Protein 6OIT (pdb70)

Solvent-accessible surface area: 72926 Å² total; per-residue (Å²): 121,108,91,44,25,30,73,32,27,0,66,17,8,2,52,8,3,103,68,11,95,43,27,136,101,56,32,7,15,2,9,9,72,34,1,27,8,0,4,29,6,2,13,81,38,20,44,23,4,3,0,6,19,0,17,30,11,2,38,99,20,19,43,6,15,39,28,34,113,17,88,108,97,49,3,6,71,34,4,55,0,25,28,0,8,21,0,0,6,4,1,0,23,4,6,4,76,13,9,1,43,71,50,0,2,109,63,8,111,90,59,112,82,22,7,18,47,6,9,41,53,36,133,143,94,116,48,20,22,59,93,27,0,57,9,4,9,58,4,2,97,72,4,88,55,27,107,103,50,30,6,20,1,9,6,58,4,0,22,20,0,5,49,9,4,21,87,39,19,44,26,2,4,0,8,20,0,18,34,5,1,43,86,18,12,41,6,20,48,37,38,130,45,47,99,84,44,0,12,84,46,10,71,1,47,48,0,5,20,0,2,12,5,2,0,28,2,6,3,53,8,10,3,40,70,45,0,6,105,61,6,133,98,44,119,46,20,13,16,40,6,4,40,50,52,43,81,231,90,44,124,102,35,78,62,50,19,114,60,37,22,111,71,27,144,80,11,70,92,26,5,146,70,0,86,59,35,52,94,130,42,57,114,42,16,83,85,31,94,90,99,24,72,164,92,124,132,42,46,39,22,2,86,162,50,122,85,15,1,0,5,18,8,4,66,42,88,88,160,185,111,10,62,164,16,15,23,5,4,0,0,66,7,0,45,2,103,72,83,77,10,0,35,25,3,0,28,39,24,25,59,100,17,0,8,0,6,0,0,89,75,77,132,16,2,73,31,2,12,39,65,71,164,169,29,84,56,65,104,134,1,23,6,26,57,29,1,50,91,104,46,63,122,29,42,75,25,6,3,0,1,0,3,63,23,7,63,22,16,20,9,120,58,78,95,158,46,154,30,47,62,3,66,20,95,133,13,142,44,136,117,55,105,50,5,109,8,29,90,18,10,0,0,21,53,1,56,10,36,54,13,55,14,29,5,18,11,36,39,4,47,0,1,7,4,1,1,2,35,22,25,3,53,51,2,5,0,0,143,46,58,68,36,1,44,84,3,32,111,22,8,40,79,3,1,3,0,52,80,19,0,8,2,56,84,14,0,21,3,8,16,4,67,72,78,108,20,98,0,65,4,6,101,46,107,90,127,160,101,121,87,87,69,21,99,22,65,55,113,12,42,51,33,106,12,48,56,70,1,0,80,20,17,18,101,13,3,58,53,20,60,106,107,2,70,152,62,49,24,118,33,106,120,72,27,83,166,45,127,86,144,144,127,52,78,48,44,0,99,169,46,127,60,14,2,4,5,6,18,12,51,26,115,106,173,58,77,196,12,23,27,3,3,3,0,65,19,0,55,6,110,88,90,73,4,3,28,6,0,0,4,24,25,24,57,105,38,0,16,4,6,0,2,125,65,75,103,3,11,75,47,4,15,62,69,75,168,160,31,93,58,72,106,133,4,22,8,21,50,76,2,50,85,117,24,48,106,8,30,50,21,8,6,1,8,0,4,76,45,10,99,44,22,129,29,109,45,83,90,151,34,104,41,16,92,3,66,9,54,117,0,75,40,35,94,39,115,48,4,106,12,30,94,11,9,0,0,32,53,1,82,6,58,40,49,53,1,5,32,19,15,78,120,0,47,0,2,4,6,1,0,0,27,18,36,3,27,14,1,2,0,0,112,59,50,70,22,12,55,84,1,27,25,1,9,7,52,0,0,0,0,38,64,1,8,11,2,64,83,29,1,26,11,26,18,6,65,139,42,130,39,56,1,67,14,12,125,28,185,99,122,88,58,46,115,54,47,130,75,47,80,62,61,29,101,57,39,24,68,87,31,124,71,14,60,86,20,15,146,52,0,78,56,36,48,89,121,50,63,122,47,7,76,95,32,83,96,107,40,93,157,114,175,85,38,43,58,27,0,73,154,40,119,84,12,0,0,3,1,16,2,49,52,99,88,167,155,181,15,66,180,18,16,40,14,1,0,0,65,6,0,45,2,93,76,100,94,7,0,45,13,0,0,23,29,27,23,61,96,20,0,7,0,0,0,0,88,50,64,117,14,6,72,44,0,11,42,86,69,167,169,39,86,40,33,108,126,7,12,0,15,42,17,3,81,92,82,64,15,63,6,51,73,12,3,2,0,3,0,4,47,33,9,84,15,10,17,6,132,42,67,89,157,38,140,27,78,86,2,89,8,94,125,12,146,47,136,98,76,120,60,7,113,2,36,63,23,10,0,0,32,53,1,81,5,31,48,14,58,13,38,7,19,6,25,48,5,45,7,1,11,17,2,1,1,24,23,23,5,37,46,0,3,0,0,114,59,44,76,34,2,52,73,1,46,122,22,28,33,82,1,0,0,0,53,74,12,1,13,4,79,85,31,0,18,5,6,6,2,52,86,55,126,11,90,0,30,0,17,109,32,132,92,63,184,107,113,82,91,75,13,88,17,64,44,109,18,61,32,26,90,9,57,56,84,12,5,80,41,7,14,98,12,6,69,23,19,72,94,87,21,71,145,67,51,30,115,29,103,128,96,64,113,172,118,138,72,108,22,84,118,6,11,136,25,4,102,130,2,40,64,63,0,77,56,23,0,80,94,6,65,90,17,45,61,52,18,98,131,34,90,55,51,21,34,128,37,20,68,31,10,7,64,35,43,17,7,73,27,38,126,17,75,57,84,134,26,44,44,35,0,54,148,32,124,80,4,0,0,0,0,36,7,50,51,146,84,166,158,143,22,85,151,16,30,21,16,6,2,0,86,18,2,80,4,15,12,111,61,1,4,28,15,0,0,14,24,24,25,64,82,28,0,11,5,0,0,0,106,68,69,122,13,6,82,43,0,10,43,85,74,153,156,33,88,63,47,95,118,16,13,0,9,53,40,2,70,99,60,60,47,82,3,38,52,10,2,14,0,4,0,1,63,60,4,112,42,20,122,28,168,45,65,93,147,39,162,43,78,8,3,88,4,72,25,0,63,29,34,120,19,69,14,1,88,1,9,10,0,4,0,1,6,6,0,36,10,81,102,74,58,31,84,100,14,7,55,84,19,46,1,0,4,1,1,0,0,29,23,32,0,42,28,0,5,0,0,63,42,38,72,34,3,60,80,0,26,22,0,14,26,42,0,0,0,0,9,56,8,0,6,5,62,88,51,0,20,6,7,18,3,52,70,56,134,16,80,0,76,12,26,110,28,171,177,123,126,54,73,112,7,88,142,84,29,134,67,6,116,150,75,48,105,112,14,78,92,42,33,127,155,29,67,78,90,57,100,113,5,67,136,69,15,35,110,38,51,80,75,4,52,167,18,27,67,127,69,154,68,14,48,88,102,28,48,61,65,53,46,35,159,22,6,90,11,31,162,71,16,79,92,1,47,88,81,36,49,69,8,4,23,88,8,15,37,101,100,105,77,13,7,128,93,31,108,38

Radius of gyration: 39.29 Å; Cα contacts (8 Å, |Δi|>4): 2390; chains: 7; bounding box: 83×92×131 Å

InterPro domains:
  IPR015270 Protein RDM1, plant [PF09187] (44-162)
  IPR015270 Protein RDM1, plant [PTHR36366] (3-162)
  IPR036319 RDM1 superfamily [G3DSA:1.20.120.690] (42-163)
  IPR036319 RDM1 superfamily [SSF109920] (42-162)

Organism: Arabidopsis thaliana (NCBI:txid3702)

Secondary structure (DSSP, 8-state):
-HHHHHHHHHHHHHHHHHTSPPPS----B---SSHHHHHHHHHHHS--PPPHHHHHHHHHHHHHHTTSGGGGS-HHHHS-HHHHHHHHHHHHHHHHHS--HHHHHHHHHS-S-GGGSS-----/-HHHHHHHHHHHHHHHHTTSPPPS----B---SSHHHHHHHHHHHS-----HHHHHHHHHHHHTT-SSSTTSS-HHHHS-HHHHHHHHHHHHHHHHHS--SHHHHHHHHT-S--TTSS-------/-HHHHHHHHHHHHHHHHHHHHHHHHHHHHHHHHHHHHHHHHHHHHHH--HHHHHHT-SSSHHHHHHHHHH---HHHH----HHHHEE-S-HHHHHHHHHHHHHHHHS-EEESSHHHHHHH----TTS---TTSHHHHHHHTTS----S-EEEEETTTS----SPBPTT-TT--B-PPPP--TTS---TTEEEETTTSSEE-GGGSSS-STT---STTTHHHHHS-S-EEESSHHHHHHTGGG--S-EEESSS-EE-STTEEEEE-----S---B-PPP--THHHHHHHHHHHHHHHHHHHHHHHHHHHHHHHHHHHHHHHHHHHHHHHHHHTT-/-HHHHHHH-TTSHHHHHHHHHH--TTTEEEEHHHHEE-S-HHHHHHHHHHH-HHHHT-EEESSHHHHHHH----SSS---TTSHHHHHHHTTS----SEEEEEETTSS----S-B-SS-SS--B-PPPPB-TTSS--TT--EEGGGGPEEPTTTTSS-SSS---STTTTTTTTSTTEEEESSHHHHHHT-TT-SSEEEESSS-EE-SSS-EEESSPP--S---B---/-HHHHHHHHHHHHHHHHHHHHHHHHHHHHHHHHHHHHHHHHHHHHHHHHHHH---HHHHHTT-TTSHHHHHHHHHT---STTTEEEETTTSEE-S-HHHHHHHHHHH-TTTSS-EEESSHHHHHHH--B-SSSSBPTTSHHHHHHHHHT----S-EEEEBTTTSPPP-SPB-TT-SS--B-PPPP--SSSSPPTTEEEESSTTSEE-TTSSSS-STT---STTTHHHHSS-S-EEESSHHHHHTTGGG--S-EEETTS-EE-SSSB--EESPPP-S---B-----HHHHHHHHHHHHHHHHHHHHHHHHHHHHHHHHHHHHHHHHHHHHHHHHHH-/-HHHHHHHHHHHHHHHHHHHHHHHHHHHHHHHHHHHHHHHHHHHHHHHHTTTTSS------HHHHHHHS-SSHHHHHHHHHT---HHHH----HHHH-B-SSHHHHHHHHHHH-TTSSS-EEESSHHHHHHH--B-SSS-B-SSSSHHHHHHHHS----SEE-EEETTTS----SPBPTT-TT--B-PPPPB-TTSPPPTTEEEESGGG----TTSSS-SSTTS--HHHHTGGGTSSS-EEESSHHHHHHT-TT-SS-EEESSS-EE-SSSEEEESSPP--S---B----HHHHHHHHHHHHHHHHHHHHHHHHHHHHHHHHHHHHHHHHHHHHHHHHHHT-/-TTHHHHHHHHHTTTTTTHHHHHHHHHHHHHHHHHHHHH-STTHHHHT-

Foldseek 3Di:
DVLVVLLVVLVVLLVLLLVDDDDDDDDDFDFDAAQVRLQVVVCVVPLDAADLVLLVVSVVVVVVVPDDPCNPPGVCVVDPRVRSVVVSSVVRNCRNHDDDRVVVSVVCVVDPPSCVRPDPRRD/DVLVVLLVVLVVQLVVLLPDDDDDDDDDFDFDQALQVLVVVVCVVQVDAADLVLQVVRVVVRVVLPDDPCSPPGVCVVAPRVRSVVVSRVVRNCVNNDDDRVVVSVVPVVDPPSCVSPDDRDNDD/DLVVLVVVLVVLVVVLVVLVVVLVVLVVVLVVLVVVLVVLVVVLVVVPVQLVLLCVDLQALLVLVSVVVVPPCLVVFWPHAQLVFWAFADQLLQQQVDLVLDLQNNRAIEGQAVVSVPQQADADPVRDGDCPRPSQVSRVVPHDGHDDDHYYDYQVPFDFDDAQFDPPDLQRHGPDDAWADVVGDHQDFFDDFPLRRIRGQLLQCWQPHLVIHGCSRGPSCVSPNRATEGAADVSQVVCLVRTQQWYTYSNDWIRRGSPDTDDDDGDRPSNTHHHDDDDDCCVVSSVSSSVSSVSVSVSVVSVVVSVVSVVVSVVSVPVSVVSVVVSVVVVVPD/DQLVLQVVPQLALQVLLVVVVVVLVVFWPHFQQAFWAFAPQLVQQQVDLQQDPQRRRATEGADVVSVCQQFPADPVGDGDQPGDSQVSSVVPGHGNPDDHDYHYQQPFDFDDADFDPPDDQGHRPDDQWADVVGHGQDFWDFAPLRRTRGDVVQCWDSHPVIHGCSGGPSCVRRPQETEGADVVSCVVCLVRGPQWYTYSVAWTGRGSPDTDDDDRDDRSRTHHHDD/DVVVVVVLVVLVVVLVVLVVVLVVLVVVLVVLVVVLVVLVVVLVVLVVVLVVACDQLVLQLVVLQALQVLVSVVVVPDPLVVFWPHQQLAQWAFADDLVFQLVLLQQDQQNNRATEGAAVVSVCQQWDDDPPGDTDCPGHRNVSCVVVVRHNVDDHYYHHQQPFDWDPAQFDPPDDQRHGDADAFADVDRDHQPFFDDDVLRRIRGALLFCWQSHLVIHGCSGTPSCVSPPQETEGADVVSVVVCLVGTDQWYYYSVNWTDRHSVDTDDDDRDGDSGTHHHDDDDVRVVVSSVSSNVSSVSVSVSVVSVVVSVVSVVVSVVSVVVSVVSVVVSVVD/DVLVVVLVVVLVVLVVVLVVLVVVLVVLVVVLVVLVVVLQVLVVVLLVLLQALALDDDFCPQLVLQCVPQAALLVVVSVVVVVVVLVVFWPHFQLPFWAFRDFLLQQLLDLFQDPQNRRATEGADVVSVCQQWDADPVGHTDCCGRRNVVCVVVPGHNDDDHHYYYLQPFDFQDDDWDPPDPQTHRDDDAFADVVRHGQPFWNFFNLSRIRGDVVQCWDSHVVIHGCSRGPSCVRRVRETEGADPCSCVVCLVRDQAWYTYSHQWTDGHNPGGDDDDRDGRSRTHHHDDPVSNVVSVVVSVVSVVVSVVSVVVSVVSVVVSVVSVVVSVVSVVVSVCSNVVD/DVVVVVVVVVVQPPHGPCVVVVVVVVVVVVVVVVVVCVVPPCCCVVVVD

CATH classification: 1.20.120.690

Sequence (1536 aa):
ADEGSLLRRAEMYQDYMKQVPIPTNRGSLIPFTSWVGLSISMKQLYGQPLHYLTNVLLQRWDQSRFGTDSEEQRLDSIIHPTKAEATIWLVEEIHRLTPSHLHMALLWRSDPMYHSFIDPIFPADEGSLLRRAEMYQDYMKQVPIPTNRGSLIPFTSWVGLSISMKQLYGQPLHYLTNVLLQRWDQSRFGTDSEEQRLDSIIHPTKAEATIWLVEEIHRLTPSHLHMALLWRSDPMYHSFIDPIFPEKNSKRLESDLEAMGNKIKQHEDNLKFLKSQKNKMDEAIVDLQVHMSKLNDINAQILRHENSAAGVLSLVETLLMLTKGVVGVVAKLGKVNDENLSQILSNYLGTRSMLAVVCRNYESVTALEAYDNHGNIDINAGLHCLGSSIGREIGDSFDAICLENLRPYVGQHIADDLQRRLDLLKPKLPNGECPPGFLGFAVNMIQIDPAYLLCVTSYGYGLRETLFYNLFSRLQVYKTRADMISALPCISDGAVSLDGGIIRKTGIFNLGNRDEVNVRFAKPTASRTMDNYSEAEKKMKELKWKKEKTLEDIKREQVLREHAVFNFGKKKEEFVRCLAQSDINAQILRHENSAAGVLSLVETLLTKGVVGVVAKLGKVNDENLSQILSNYLGTRSMLAVVCRNYESVTALEAYDNHGNIDINAGLHCLGSSIGREIGDSFDAICLENLRPYVGQHIADDLQRRLDLLKPKLPNGECPPGFLGFAVNMIQIDPAYLLCVTSYGYGLRETLFYNLFSRLQVYKTRADMISALPCISDGAVSLDGGIIRKTGIFNLGNRDEVNVRFAKPTAEFAMFNSKRLESDLEAMGNKIKQHEDNLKFLKSQKNKMDEAIVDLQVHMSKLEDINAQILRHENSAAGVLSLVETLLMLTKGVVGVVAKLGKVNDENLSQILSNYLGTRSMLAVVCRNYESVTALEAYDNHGNIDINAGLHCLGSSIGREIGDSFDAICLENLRPYVGQHIADDLQRRLDLLKPKLPNGECPPGFLGFAVNMIQIDPAYLLCVTSYGYGLRETLFYNLFSRLQVYKTRADMISALPCISDGAVSLDGGIIRKTGIFNLGNRDEVNVRFAKPTASRTMDNYSEAEKKMKELKWKKEKTLEDIKREQVLREHAVFNFGKKKEEFVRCIAHAEFAMFNSKRLESDLEAMGNKIKQHEDNLKFLKSQKNKMDEAIVDLQVHMSKLNSSPDINAQILRHENSAAGVLSLVETLLMLTKGVVGVVAKLGKVNDENLSQILSNYLGTRSMLAVVCRNYESVTALEAYDNHGNIDINAGLHCLGSSIGREIGDSFDAICLENLRPYVGQHIADDLQRRLDLLKPKLPNGECPPGFLGFAVNMIQIDPAYLLCVTSYGYGLRETLFYNLFSRLQVYKTRADMISALPCISDGAVSLDGGIIRKTGIFNLGNRDEVNVRFAKPTMDNYSEAEKKMKELKWKKEKTLEDIKREQVLREHAVFNFGKKKEEFVRCLAQSFAVSNMLEALDSGKFGSVSKELEEIADMRMDLVKRSIWLYPSLAYTVFE

GO terms:
  GO:0000419 RNA polymerase V complex (C, IMP)
  GO:0030422 siRNA processing (P, IMP)
  GO:0080188 gene silencing by siRNA-directed DNA methylation (P, IMP)
  GO:0005515 protein binding (F, IPI)
  GO:0080188 gene silencing by siRNA-directed DNA methylation (P, IGI)
  GO:0005634 nucleus (C, IDA)

Structure (mmCIF, N/CA/C/O backbone):
data_6OIT
#
_entry.id   6OIT
#
_cell.length_a   1.0
_cell.length_b   1.0
_cell.length_c   1.0
_cell.angle_alpha   90.00
_cell.angle_beta   90.00
_cell.angle_gamma   90.00
#
_symmetry.space_group_name_H-M   'P 1'
#
loop_
_entity.id
_entity.type
_entity.pdbx_description
1 polymer 'Protein RDM1'
2 polymer 'Protein DEFECTIVE IN MERISTEM SILENCING 3'
3 polymer 'Protein CHROMATIN REMODELING 35'
#
loop_
_atom_site.group_PDB
_atom_site.id
_atom_site.type_symbol
_atom_site.label_atom_id
_atom_site.label_alt_id
_atom_site.label_comp_id
_atom_site.label_asym_id
_atom_site.label_entity_id
_atom_site.label_seq_id
_atom_site.pdbx_PDB_ins_code
_atom_site.Cartn_x
_atom_site.Cartn_y
_atom_site.Cartn_z
_atom_site.occupancy
_atom_site.B_iso_or_equiv
_atom_site.auth_seq_id
_atom_site.auth_comp_id
_atom_site.auth_asym_id
_atom_site.auth_atom_id
_atom_site.pdbx_PDB_model_num
ATOM 1 N N . ALA A 1 51 ? 136.129 93.252 121.635 1.00 46.71 39 ALA A N 1
ATOM 2 C CA . ALA A 1 51 ? 137.068 93.944 122.510 1.00 46.71 39 ALA A CA 1
ATOM 3 C C . ALA A 1 51 ? 136.333 94.679 123.622 1.00 46.71 39 ALA A C 1
ATOM 4 O O . ALA A 1 51 ? 135.104 94.706 123.649 1.00 46.71 39 ALA A O 1
ATOM 6 N N . ASP A 1 52 ? 137.100 95.266 124.545 1.00 44.40 40 ASP A N 1
ATOM 7 C CA . ASP A 1 52 ? 136.506 96.050 125.624 1.00 44.40 40 ASP A CA 1
ATOM 8 C C . ASP A 1 52 ? 135.928 97.361 125.100 1.00 44.40 40 ASP A C 1
ATOM 9 O O . ASP A 1 52 ? 134.905 97.841 125.613 1.00 44.40 40 ASP A O 1
ATOM 14 N N . GLU A 1 53 ? 136.561 97.936 124.070 1.00 41.14 41 GLU A N 1
ATOM 15 C CA . GLU A 1 53 ? 136.118 99.212 123.520 1.00 41.14 41 GLU A CA 1
ATOM 16 C C . GLU A 1 53 ? 134.758 99.101 122.846 1.00 41.14 41 GLU A C 1
ATOM 17 O O . GLU A 1 53 ? 133.961 100.040 122.922 1.00 41.14 41 GLU A O 1
ATOM 23 N N . GLY A 1 54 ? 134.467 97.963 122.210 1.00 30.15 42 GLY A N 1
ATOM 24 C CA . GLY A 1 54 ? 133.148 97.768 121.626 1.00 30.15 42 GLY A CA 1
ATOM 25 C C . GLY A 1 54 ? 132.053 97.672 122.671 1.00 30.15 42 GLY A C 1
ATOM 26 O O . GLY A 1 54 ? 130.964 98.231 122.497 1.00 30.15 42 GLY A O 1
ATOM 27 N N . SER A 1 55 ? 132.341 96.993 123.785 1.00 27.31 43 SER A N 1
ATOM 28 C CA . SER A 1 55 ? 131.381 96.891 124.880 1.00 27.31 43 SER A CA 1
ATOM 29 C C . SER A 1 55 ? 131.124 98.249 125.518 1.00 27.31 43 SER A C 1
ATOM 30 O O . SER A 1 55 ? 129.971 98.609 125.800 1.00 27.31 43 SER A O 1
ATOM 33 N N . LEU A 1 56 ? 132.182 99.034 125.718 1.00 22.19 44 LEU A N 1
ATOM 34 C CA . LEU A 1 56 ? 131.997 100.329 126.357 1.00 22.19 44 LEU A CA 1
ATOM 35 C C . LEU A 1 56 ? 131.364 101.334 125.397 1.00 22.19 44 LEU A C 1
ATOM 36 O O . LEU A 1 56 ? 130.620 102.220 125.833 1.00 22.19 44 LEU A O 1
ATOM 41 N N . LEU A 1 57 ? 131.585 101.173 124.090 1.00 19.61 45 LEU A N 1
ATOM 42 C CA . LEU A 1 57 ? 130.898 102.005 123.109 1.00 19.61 45 LEU A CA 1
ATOM 43 C C . LEU A 1 57 ? 129.410 101.670 123.041 1.00 19.61 45 LEU A C 1
ATOM 44 O O . LEU A 1 57 ? 128.569 102.570 122.892 1.00 19.61 45 LEU A O 1
ATOM 49 N N . ARG A 1 58 ? 129.066 100.384 123.172 1.00 17.61 46 ARG A N 1
ATOM 50 C CA . ARG A 1 58 ? 127.659 99.996 123.233 1.00 17.61 46 ARG A CA 1
ATOM 51 C C . ARG A 1 58 ? 126.988 100.541 124.487 1.00 17.61 46 ARG A C 1
ATOM 52 O O . ARG A 1 58 ? 125.843 101.009 124.426 1.00 17.61 46 ARG A O 1
ATOM 54 N N . ARG A 1 59 ? 127.698 100.515 125.623 1.00 16.89 47 ARG A N 1
ATOM 55 C CA . ARG A 1 59 ? 127.165 101.097 126.856 1.00 16.89 47 ARG A CA 1
ATOM 56 C C . ARG A 1 59 ? 126.966 102.606 126.730 1.00 16.89 47 ARG A C 1
ATOM 57 O O . ARG A 1 59 ? 125.976 103.154 127.238 1.00 16.89 47 ARG A O 1
ATOM 65 N N . ALA A 1 60 ? 127.886 103.287 126.036 1.00 16.22 48 ALA A N 1
ATOM 66 C CA . ALA A 1 60 ? 127.751 104.726 125.829 1.00 16.22 48 ALA A CA 1
ATOM 67 C C . ALA A 1 60 ? 126.556 105.054 124.947 1.00 16.22 48 ALA A C 1
ATOM 68 O O . ALA A 1 60 ? 125.840 106.030 125.206 1.00 16.22 48 ALA A O 1
ATOM 70 N N . GLU A 1 61 ? 126.311 104.239 123.915 1.00 21.75 49 GLU A N 1
ATOM 71 C CA . GLU A 1 61 ? 125.156 104.479 123.051 1.00 21.75 49 GLU A CA 1
ATOM 72 C C . GLU A 1 61 ? 123.843 104.216 123.784 1.00 21.75 49 GLU A C 1
ATOM 73 O O . GLU A 1 61 ? 122.870 104.957 123.591 1.00 21.75 49 GLU A O 1
ATOM 79 N N . MET A 1 62 ? 123.807 103.184 124.644 1.00 19.21 50 MET A N 1
ATOM 80 C CA . MET A 1 62 ? 122.634 102.934 125.488 1.00 19.21 50 MET A CA 1
ATOM 81 C C . MET A 1 62 ? 122.344 104.118 126.404 1.00 19.21 50 MET A C 1
ATOM 82 O O . MET A 1 62 ? 121.195 104.573 126.513 1.00 19.21 50 MET A O 1
ATOM 87 N N . TYR A 1 63 ? 123.385 104.626 127.077 1.00 12.87 51 TYR A N 1
ATOM 88 C CA . TYR A 1 63 ? 123.201 105.724 128.022 1.00 12.87 51 TYR A CA 1
ATOM 89 C C . TYR A 1 63 ? 122.792 107.010 127.320 1.00 12.87 51 TYR A C 1
ATOM 90 O O . TYR A 1 63 ? 121.968 107.767 127.843 1.00 12.87 51 TYR A O 1
ATOM 99 N N . GLN A 1 64 ? 123.333 107.269 126.127 1.00 12.46 52 GLN A N 1
ATOM 100 C CA . GLN A 1 64 ? 122.959 108.490 125.422 1.00 12.46 52 GLN A CA 1
ATOM 101 C C . GLN A 1 64 ? 121.535 108.409 124.879 1.00 12.46 52 GLN A C 1
ATOM 102 O O . GLN A 1 64 ? 120.797 109.406 124.918 1.00 12.46 52 GLN A O 1
ATOM 108 N N . ASP A 1 65 ? 121.119 107.231 124.391 1.00 17.59 53 ASP A N 1
ATOM 109 C CA . ASP A 1 65 ? 119.731 107.077 123.962 1.00 17.59 53 ASP A CA 1
ATOM 110 C C . ASP A 1 65 ? 118.756 107.180 125.125 1.00 17.59 53 ASP A C 1
ATOM 111 O O . ASP A 1 65 ? 117.622 107.626 124.931 1.00 17.59 53 ASP A O 1
ATOM 116 N N . TYR A 1 66 ? 119.163 106.780 126.332 1.00 14.57 54 TYR A N 1
ATOM 117 C CA . TYR A 1 66 ? 118.278 107.007 127.471 1.00 14.57 54 TYR A CA 1
ATOM 118 C C . TYR A 1 66 ? 118.250 108.475 127.874 1.00 14.57 54 TYR A C 1
ATOM 119 O O . TYR A 1 66 ? 117.197 108.991 128.262 1.00 14.57 54 TYR A O 1
ATOM 128 N N . MET A 1 67 ? 119.396 109.160 127.814 1.00 10.34 55 MET A N 1
ATOM 129 C CA . MET A 1 67 ? 119.449 110.548 128.270 1.00 10.34 55 MET A CA 1
ATOM 130 C C . MET A 1 67 ? 118.739 111.504 127.328 1.00 10.34 55 MET A C 1
ATOM 131 O O . MET A 1 67 ? 118.268 112.552 127.779 1.00 10.34 55 MET A O 1
ATOM 136 N N . LYS A 1 68 ? 118.672 111.190 126.029 1.00 10.39 56 LYS A N 1
ATOM 137 C CA . LYS A 1 68 ? 117.981 112.085 125.100 1.00 10.39 56 LYS A CA 1
ATOM 138 C C . LYS A 1 68 ? 116.488 112.210 125.389 1.00 10.39 56 LYS A C 1
ATOM 139 O O . LYS A 1 68 ? 115.901 113.270 125.145 1.00 10.39 56 LYS A O 1
ATOM 145 N N . GLN A 1 69 ? 115.854 111.156 125.907 1.00 14.81 57 GLN A N 1
ATOM 146 C CA . GLN A 1 69 ? 114.398 111.146 125.988 1.00 14.81 57 GLN A CA 1
ATOM 147 C C . GLN A 1 69 ? 113.850 111.833 127.230 1.00 14.81 57 GLN A C 1
ATOM 148 O O . GLN A 1 69 ? 112.640 112.069 127.290 1.00 14.81 57 GLN A O 1
ATOM 154 N N . VAL A 1 70 ? 114.684 112.148 128.214 1.00 10.68 58 VAL A N 1
ATOM 155 C CA . VAL A 1 70 ? 114.196 112.670 129.487 1.00 10.68 58 VAL A CA 1
ATOM 156 C C . VAL A 1 70 ? 113.845 114.143 129.310 1.00 10.68 58 VAL A C 1
ATOM 157 O O . VAL A 1 70 ? 114.731 114.956 129.015 1.00 10.68 58 VAL A O 1
ATOM 161 N N . PRO A 1 71 ? 112.584 114.533 129.470 1.00 10.01 59 PRO A N 1
ATOM 162 C CA . PRO A 1 71 ? 112.191 115.904 129.145 1.00 10.01 59 PRO A CA 1
ATOM 163 C C . PRO A 1 71 ? 112.581 116.902 130.221 1.00 10.01 59 PRO A C 1
ATOM 164 O O . PRO A 1 71 ? 112.604 116.598 131.413 1.00 10.01 59 PRO A O 1
ATOM 168 N N . ILE A 1 72 ? 112.889 118.110 129.772 1.00 11.03 60 ILE A N 1
ATOM 169 C CA . ILE A 1 72 ? 113.107 119.240 130.680 1.00 11.03 60 ILE A CA 1
ATOM 170 C C . ILE A 1 72 ? 111.764 119.658 131.267 1.00 11.03 60 ILE A C 1
ATOM 171 O O . ILE A 1 72 ? 110.770 119.710 130.525 1.00 11.03 60 ILE A O 1
ATOM 176 N N . PRO A 1 73 ? 111.665 119.904 132.578 1.00 16.04 61 PRO A N 1
ATOM 177 C CA . PRO A 1 73 ? 110.375 120.281 133.169 1.00 16.04 61 PRO A CA 1
ATOM 178 C C . PRO A 1 73 ? 109.863 121.618 132.650 1.00 16.04 61 PRO A C 1
ATOM 179 O O . PRO A 1 73 ? 110.631 122.478 132.218 1.00 16.04 61 PRO A O 1
ATOM 183 N N . THR A 1 74 ? 108.540 121.776 132.684 1.00 25.20 62 THR A N 1
ATOM 184 C CA . THR A 1 74 ? 107.906 122.906 132.014 1.00 25.20 62 THR A CA 1
ATOM 185 C C . THR A 1 74 ? 107.987 124.175 132.852 1.00 25.20 62 THR A C 1
ATOM 186 O O . THR A 1 74 ? 108.576 125.173 132.427 1.00 25.20 62 THR A O 1
ATOM 190 N N . ASN A 1 75 ? 107.392 124.161 134.039 1.00 29.07 63 ASN A N 1
ATOM 191 C CA . ASN A 1 75 ? 107.446 125.296 134.950 1.00 29.07 63 ASN A CA 1
ATOM 192 C C . ASN A 1 75 ? 108.574 125.048 135.941 1.00 29.07 63 ASN A C 1
ATOM 193 O O . ASN A 1 75 ? 108.562 124.045 136.661 1.00 29.07 63 ASN A O 1
ATOM 198 N N . ARG A 1 76 ? 109.542 125.961 135.977 1.00 21.91 64 ARG A N 1
ATOM 199 C CA . ARG A 1 76 ? 110.743 125.789 136.780 1.00 21.91 64 ARG A CA 1
ATOM 200 C C . ARG A 1 76 ? 110.952 126.962 137.730 1.00 21.91 64 ARG A C 1
ATOM 201 O O . ARG A 1 76 ? 112.083 127.392 137.958 1.00 21.91 64 ARG A O 1
ATOM 209 N N . GLY A 1 77 ? 109.871 127.486 138.294 1.00 27.61 65 GLY A N 1
ATOM 210 C CA . GLY A 1 77 ? 109.984 128.590 139.224 1.00 27.61 65 GLY A CA 1
ATOM 211 C C . GLY A 1 77 ? 110.322 128.130 140.624 1.00 27.61 65 GLY A C 1
ATOM 212 O O . GLY A 1 77 ? 109.458 127.615 141.338 1.00 27.61 65 GLY A O 1
ATOM 213 N N . SER A 1 78 ? 111.572 128.319 141.034 1.00 21.08 66 SER A N 1
ATOM 214 C CA . SER A 1 78 ? 112.021 127.848 142.333 1.00 21.08 66 SER A CA 1
ATOM 215 C C . SER A 1 78 ? 113.250 128.639 142.747 1.00 21.08 66 SER A C 1
ATOM 216 O O . SER A 1 78 ? 113.947 129.222 141.914 1.00 21.08 66 SER A O 1
ATOM 219 N N . LEU A 1 79 ? 113.502 128.643 144.054 1.00 17.59 67 LEU A N 1
ATOM 220 C CA . LEU A 1 79 ? 114.626 129.363 144.644 1.00 17.59 67 LEU A CA 1
ATOM 221 C C . LEU A 1 79 ? 115.124 128.526 145.810 1.00 17.59 67 LEU A C 1
ATOM 222 O O . LEU A 1 79 ? 114.481 128.492 146.861 1.00 17.59 67 LEU A O 1
ATOM 227 N N . ILE A 1 80 ? 116.256 127.856 145.630 1.00 10.23 68 ILE A N 1
ATOM 228 C CA . ILE A 1 80 ? 116.834 126.987 146.645 1.00 10.23 68 ILE A CA 1
ATOM 229 C C . ILE A 1 80 ? 118.128 127.618 147.150 1.00 10.23 68 ILE A C 1
ATOM 230 O O . ILE A 1 80 ? 118.983 127.982 146.343 1.00 10.23 68 ILE A O 1
ATOM 235 N N . PRO A 1 81 ? 118.282 127.826 148.457 1.00 10.63 69 PRO A N 1
ATOM 236 C CA . PRO A 1 81 ? 119.559 128.327 148.976 1.00 10.63 69 PRO A CA 1
ATOM 237 C C . PRO A 1 81 ? 120.617 127.235 148.936 1.00 10.63 69 PRO A C 1
ATOM 238 O O . PRO A 1 81 ? 120.358 126.088 149.302 1.00 10.63 69 PRO A O 1
ATOM 242 N N . PHE A 1 82 ? 121.818 127.598 148.494 1.00 7.93 70 PHE A N 1
ATOM 243 C CA . PHE A 1 82 ? 122.866 126.613 148.283 1.00 7.93 70 PHE A CA 1
ATOM 244 C C . PHE A 1 82 ? 124.209 127.196 148.692 1.00 7.93 70 PHE A C 1
ATOM 245 O O . PHE A 1 82 ? 124.336 128.391 148.968 1.00 7.93 70 PHE A O 1
ATOM 253 N N . THR A 1 83 ? 125.211 126.324 148.741 1.00 8.15 71 THR A N 1
ATOM 254 C CA . THR A 1 83 ? 126.549 126.674 149.189 1.00 8.15 71 THR A CA 1
ATOM 255 C C . THR A 1 83 ? 127.627 126.257 148.201 1.00 8.15 71 THR A C 1
ATOM 256 O O . THR A 1 83 ? 128.626 126.962 148.060 1.00 8.15 71 THR A O 1
ATOM 260 N N . SER A 1 84 ? 127.429 125.160 147.480 1.00 6.90 72 SER A N 1
ATOM 261 C CA . SER A 1 84 ? 128.343 124.705 146.443 1.00 6.90 72 SER A CA 1
ATOM 262 C C . SER A 1 84 ? 127.527 124.296 145.225 1.00 6.90 72 SER A C 1
ATOM 263 O O . SER A 1 84 ? 126.297 124.310 145.246 1.00 6.90 72 SER A O 1
ATOM 266 N N . TRP A 1 85 ? 128.215 123.930 144.148 1.00 6.94 73 TRP A N 1
ATOM 267 C CA . TRP A 1 85 ? 127.501 123.553 142.936 1.00 6.94 73 TRP A CA 1
ATOM 268 C C . TRP A 1 85 ? 126.933 122.140 143.035 1.00 6.94 73 TRP A C 1
ATOM 269 O O . TRP A 1 85 ? 125.808 121.884 142.583 1.00 6.94 73 TRP A O 1
ATOM 280 N N . VAL A 1 86 ? 127.697 121.218 143.628 1.00 6.37 74 VAL A N 1
ATOM 281 C CA . VAL A 1 86 ? 127.261 119.832 143.781 1.00 6.37 74 VAL A CA 1
ATOM 282 C C . VAL A 1 86 ? 126.058 119.747 144.713 1.00 6.37 74 VAL A C 1
ATOM 283 O O . VAL A 1 86 ? 125.132 118.959 144.483 1.00 6.37 74 VAL A O 1
ATOM 287 N N . GLY A 1 87 ? 126.028 120.585 145.751 1.00 7.94 75 GLY A N 1
ATOM 288 C CA . GLY A 1 87 ? 124.870 120.630 146.627 1.00 7.94 75 GLY A CA 1
ATOM 289 C C . GLY A 1 87 ? 123.621 121.127 145.932 1.00 7.94 75 GLY A C 1
ATOM 290 O O . GLY A 1 87 ? 122.519 120.635 146.203 1.00 7.94 75 GLY A O 1
ATOM 291 N N . LEU A 1 88 ? 123.779 122.057 144.986 1.00 6.35 76 LEU A N 1
ATOM 292 C CA . LEU A 1 88 ? 122.636 122.504 144.202 1.00 6.35 76 LEU A CA 1
ATOM 293 C C . LEU A 1 88 ? 122.162 121.400 143.276 1.00 6.35 76 LEU A C 1
ATOM 294 O O . LEU A 1 88 ? 120.957 121.232 143.091 1.00 6.35 76 LEU A O 1
ATOM 299 N N . SER A 1 89 ? 123.087 120.639 142.680 1.00 5.17 77 SER A N 1
ATOM 300 C CA . SER A 1 89 ? 122.652 119.568 141.786 1.00 5.17 77 SER A CA 1
ATOM 301 C C . SER A 1 89 ? 121.978 118.435 142.550 1.00 5.17 77 SER A C 1
ATOM 302 O O . SER A 1 89 ? 121.034 117.828 142.038 1.00 5.17 77 SER A O 1
ATOM 305 N N . ILE A 1 90 ? 122.386 118.188 143.796 1.00 5.32 78 ILE A N 1
ATOM 306 C CA . ILE A 1 90 ? 121.722 117.165 144.604 1.00 5.32 78 ILE A CA 1
ATOM 307 C C . ILE A 1 90 ? 120.333 117.627 145.043 1.00 5.32 78 ILE A C 1
ATOM 308 O O . ILE A 1 90 ? 119.356 116.872 144.934 1.00 5.32 78 ILE A O 1
ATOM 313 N N . SER A 1 91 ? 120.207 118.879 145.506 1.00 7.51 79 SER A N 1
ATOM 314 C CA . SER A 1 91 ? 118.888 119.416 145.851 1.00 7.51 79 SER A CA 1
ATOM 315 C C . SER A 1 91 ? 117.984 119.554 144.632 1.00 7.51 79 SER A C 1
ATOM 316 O O . SER A 1 91 ? 116.761 119.417 144.742 1.00 7.51 79 SER A O 1
ATOM 319 N N . MET A 1 92 ? 118.574 119.769 143.464 1.00 6.41 80 MET A N 1
ATOM 320 C CA . MET A 1 92 ? 117.851 119.933 142.217 1.00 6.41 80 MET A CA 1
ATOM 321 C C . MET A 1 92 ? 117.402 118.599 141.640 1.00 6.41 80 MET A C 1
ATOM 322 O O . MET A 1 92 ? 116.384 118.539 140.947 1.00 6.41 80 MET A O 1
ATOM 327 N N . LYS A 1 93 ? 118.131 117.520 141.925 1.00 10.07 81 LYS A N 1
ATOM 328 C CA . LYS A 1 93 ? 117.643 116.189 141.586 1.00 10.07 81 LYS A CA 1
ATOM 329 C C . LYS A 1 93 ? 116.624 115.683 142.595 1.00 10.07 81 LYS A C 1
ATOM 330 O O . LYS A 1 93 ? 115.772 114.862 142.247 1.00 10.07 81 LYS A O 1
ATOM 336 N N . GLN A 1 94 ? 116.695 116.141 143.845 1.00 9.44 82 GLN A N 1
ATOM 337 C CA . GLN A 1 94 ? 115.708 115.706 144.828 1.00 9.44 82 GLN A CA 1
ATOM 338 C C . GLN A 1 94 ? 114.368 116.416 144.644 1.00 9.44 82 GLN A C 1
ATOM 339 O O . GLN A 1 94 ? 113.315 115.806 144.857 1.00 9.44 82 GLN A O 1
ATOM 345 N N . LEU A 1 95 ? 114.375 117.701 144.267 1.00 10.15 83 LEU A N 1
ATOM 346 C CA . LEU A 1 95 ? 113.117 118.376 143.937 1.00 10.15 83 LEU A CA 1
ATOM 347 C C . LEU A 1 95 ? 112.511 117.837 142.647 1.00 10.15 83 LEU A C 1
ATOM 348 O O . LEU A 1 95 ? 111.411 117.278 142.645 1.00 10.15 83 LEU A O 1
ATOM 353 N N . TYR A 1 96 ? 113.216 118.009 141.539 1.00 13.43 84 TYR A N 1
ATOM 354 C CA . TYR A 1 96 ? 112.749 117.582 140.228 1.00 13.43 84 TYR A CA 1
ATOM 355 C C . TYR A 1 96 ? 113.267 116.169 140.004 1.00 13.43 84 TYR A C 1
ATOM 356 O O . TYR A 1 96 ? 114.476 115.969 139.855 1.00 13.43 84 TYR A O 1
ATOM 365 N N . GLY A 1 97 ? 112.371 115.189 139.963 1.00 12.61 85 GLY A N 1
ATOM 366 C CA . GLY A 1 97 ? 112.810 113.805 139.924 1.00 12.61 85 GLY A CA 1
ATOM 367 C C . GLY A 1 97 ? 113.389 113.349 138.600 1.00 12.61 85 GLY A C 1
ATOM 368 O O . GLY A 1 97 ? 112.827 112.472 137.942 1.00 12.61 85 GLY A O 1
ATOM 369 N N . GLN A 1 98 ? 114.516 113.930 138.200 1.00 12.01 86 GLN A N 1
ATOM 370 C CA . GLN A 1 98 ? 115.196 113.604 136.959 1.00 12.01 86 GLN A CA 1
ATOM 371 C C . GLN A 1 98 ? 116.694 113.557 137.203 1.00 12.01 86 GLN A C 1
ATOM 372 O O . GLN A 1 98 ? 117.215 114.330 138.014 1.00 12.01 86 GLN A O 1
ATOM 378 N N . PRO A 1 99 ? 117.413 112.672 136.514 1.00 8.63 87 PRO A N 1
ATOM 379 C CA . PRO A 1 99 ? 118.866 112.623 136.677 1.00 8.63 87 PRO A CA 1
ATOM 380 C C . PRO A 1 99 ? 119.570 113.583 135.733 1.00 8.63 87 PRO A C 1
ATOM 381 O O . PRO A 1 99 ? 119.145 113.816 134.600 1.00 8.63 87 PRO A O 1
ATOM 385 N N . LEU A 1 100 ? 120.660 114.162 136.217 1.00 5.52 88 LEU A N 1
ATOM 386 C CA . LEU A 1 100 ? 121.457 115.020 135.363 1.00 5.52 88 LEU A CA 1
ATOM 387 C C . LEU A 1 100 ? 122.433 114.174 134.551 1.00 5.52 88 LEU A C 1
ATOM 388 O O . LEU A 1 100 ? 122.665 112.998 134.839 1.00 5.52 88 LEU A O 1
ATOM 393 N N . HIS A 1 101 ? 123.010 114.784 133.521 1.00 8.14 89 HIS A N 1
ATOM 394 C CA . HIS A 1 101 ? 123.859 114.054 132.595 1.00 8.14 89 HIS A CA 1
ATOM 395 C C . HIS A 1 101 ? 125.199 113.735 133.263 1.00 8.14 89 HIS A C 1
ATOM 396 O O . HIS A 1 101 ? 125.522 114.241 134.339 1.00 8.14 89 HIS A O 1
ATOM 403 N N . TYR A 1 102 ? 125.976 112.861 132.625 1.00 7.75 90 TYR A N 1
ATOM 404 C CA . TYR A 1 102 ? 127.319 112.557 133.111 1.00 7.75 90 TYR A CA 1
ATOM 405 C C . TYR A 1 102 ? 128.236 113.765 132.980 1.00 7.75 90 TYR A C 1
ATOM 406 O O . TYR A 1 102 ? 128.935 114.136 133.934 1.00 7.75 90 TYR A O 1
ATOM 415 N N . LEU A 1 103 ? 128.226 114.397 131.803 1.00 7.22 91 LEU A N 1
ATOM 416 C CA . LEU A 1 103 ? 129.057 115.564 131.542 1.00 7.22 91 LEU A CA 1
ATOM 417 C C . LEU A 1 103 ? 128.688 116.726 132.452 1.00 7.22 91 LEU A C 1
ATOM 418 O O . LEU A 1 103 ? 129.562 117.502 132.856 1.00 7.22 91 LEU A O 1
ATOM 423 N N . THR A 1 104 ? 127.413 116.824 132.827 1.00 6.45 92 THR A N 1
ATOM 424 C CA . THR A 1 104 ? 126.981 117.880 133.729 1.00 6.45 92 THR A CA 1
ATOM 425 C C . THR A 1 104 ? 127.498 117.644 135.140 1.00 6.45 92 THR A C 1
ATOM 426 O O . THR A 1 104 ? 127.917 118.589 135.807 1.00 6.45 92 THR A O 1
ATOM 430 N N . ASN A 1 105 ? 127.535 116.392 135.599 1.00 5.22 93 ASN A N 1
ATOM 431 C CA . ASN A 1 105 ? 128.096 116.134 136.923 1.00 5.22 93 ASN A CA 1
ATOM 432 C C . ASN A 1 105 ? 129.605 116.347 136.946 1.00 5.22 93 ASN A C 1
ATOM 433 O O . ASN A 1 105 ? 130.138 116.851 137.943 1.00 5.22 93 ASN A O 1
ATOM 438 N N . VAL A 1 106 ? 130.291 116.038 135.839 1.00 5.44 94 VAL A N 1
ATOM 439 C CA . VAL A 1 106 ? 131.732 116.288 135.755 1.00 5.44 94 VAL A CA 1
ATOM 440 C C . VAL A 1 106 ? 132.024 117.787 135.780 1.00 5.44 94 VAL A C 1
ATOM 441 O O . VAL A 1 106 ? 132.913 118.255 136.506 1.00 5.44 94 VAL A O 1
ATOM 445 N N . LEU A 1 107 ? 131.265 118.560 134.999 1.00 5.57 95 LEU A N 1
ATOM 446 C CA . LEU A 1 107 ? 131.445 120.008 134.942 1.00 5.57 95 LEU A CA 1
ATOM 447 C C . LEU A 1 107 ? 131.083 120.677 136.263 1.00 5.57 95 LEU A C 1
ATOM 448 O O . LEU A 1 107 ? 131.797 121.575 136.730 1.00 5.57 95 LEU A O 1
ATOM 453 N N . LEU A 1 108 ? 129.994 120.238 136.889 1.00 5.58 96 LEU A N 1
ATOM 454 C CA . LEU A 1 108 ? 129.571 120.768 138.175 1.00 5.58 96 LEU A CA 1
ATOM 455 C C . LEU A 1 108 ? 130.530 120.399 139.300 1.00 5.58 96 LEU A C 1
ATOM 456 O O . LEU A 1 108 ? 130.552 121.089 140.322 1.00 5.58 96 LEU A O 1
ATOM 461 N N . GLN A 1 109 ? 131.317 119.329 139.146 1.00 9.07 97 GLN A N 1
ATOM 462 C CA . GLN A 1 109 ? 132.383 119.078 140.115 1.00 9.07 97 GLN A CA 1
ATOM 463 C C . GLN A 1 109 ? 133.618 119.929 139.842 1.00 9.07 97 GLN A C 1
ATOM 464 O O . GLN A 1 109 ? 134.228 120.460 140.784 1.00 9.07 97 GLN A O 1
ATOM 470 N N . ARG A 1 110 ? 134.015 120.069 138.570 1.00 8.14 98 ARG A N 1
ATOM 471 C CA . ARG A 1 110 ? 135.257 120.787 138.304 1.00 8.14 98 ARG A CA 1
ATOM 472 C C . ARG A 1 110 ? 135.112 122.288 138.493 1.00 8.14 98 ARG A C 1
ATOM 473 O O . ARG A 1 110 ? 136.126 122.959 138.687 1.00 8.14 98 ARG A O 1
ATOM 481 N N . TRP A 1 111 ? 133.886 122.826 138.481 1.00 8.10 99 TRP A N 1
ATOM 482 C CA . TRP A 1 111 ? 133.701 124.214 138.905 1.00 8.10 99 TRP A CA 1
ATOM 483 C C . TRP A 1 111 ? 134.081 124.414 140.373 1.00 8.10 99 TRP A C 1
ATOM 484 O O . TRP A 1 111 ? 134.745 125.397 140.722 1.00 8.10 99 TRP A O 1
ATOM 495 N N . ASP A 1 112 ? 133.743 123.459 141.234 1.00 12.34 100 ASP A N 1
ATOM 496 C CA . ASP A 1 112 ? 134.083 123.582 142.650 1.00 12.34 100 ASP A CA 1
ATOM 497 C C . ASP A 1 112 ? 135.572 123.315 142.892 1.00 12.34 100 ASP A C 1
ATOM 498 O O . ASP A 1 112 ? 136.212 123.995 143.720 1.00 12.34 100 ASP A O 1
ATOM 503 N N . GLN A 1 113 ? 136.134 122.343 142.162 1.00 14.85 101 GLN A N 1
ATOM 504 C CA . GLN A 1 113 ? 137.580 122.119 142.205 1.00 14.85 101 GLN A CA 1
ATOM 505 C C . GLN A 1 113 ? 138.357 123.333 141.711 1.00 14.85 101 GLN A C 1
ATOM 506 O O . GLN A 1 113 ? 139.454 123.619 142.204 1.00 14.85 101 GLN A O 1
ATOM 512 N N . SER A 1 114 ? 137.807 124.059 140.737 1.00 12.93 102 SER A N 1
ATOM 513 C CA . SER A 1 114 ? 138.410 125.313 140.304 1.00 12.93 102 SER A CA 1
ATOM 514 C C . SER A 1 114 ? 138.177 126.427 141.312 1.00 12.93 102 SER A C 1
ATOM 515 O O . SER A 1 114 ? 138.895 127.429 141.307 1.00 12.93 102 SER A O 1
ATOM 518 N N . ARG A 1 115 ? 137.175 126.281 142.170 1.00 16.78 103 ARG A N 1
ATOM 519 C CA . ARG A 1 115 ? 136.925 127.316 143.163 1.00 16.78 103 ARG A CA 1
ATOM 520 C C . ARG A 1 115 ? 137.873 127.244 144.362 1.00 16.78 103 ARG A C 1
ATOM 521 O O . ARG A 1 115 ? 138.214 128.305 144.899 1.00 16.78 103 ARG A O 1
ATOM 529 N N . PHE A 1 116 ? 138.352 126.029 144.729 1.00 22.85 104 PHE A N 1
ATOM 530 C CA . PHE A 1 116 ? 139.034 125.751 146.020 1.00 22.85 104 PHE A CA 1
ATOM 531 C C . PHE A 1 116 ? 140.044 126.788 146.521 1.00 22.85 104 PHE A C 1
ATOM 532 O O . PHE A 1 116 ? 140.103 127.052 147.728 1.00 22.85 104 PHE A O 1
ATOM 540 N N . GLY A 1 117 ? 140.852 127.364 145.631 1.00 28.45 105 GLY A N 1
ATOM 541 C CA . GLY A 1 117 ? 142.111 127.956 146.069 1.00 28.45 105 GLY A CA 1
ATOM 542 C C . GLY A 1 117 ? 141.973 129.307 146.751 1.00 28.45 105 GLY A C 1
ATOM 543 O O . GLY A 1 117 ? 142.543 129.531 147.822 1.00 28.45 105 GLY A O 1
ATOM 544 N N . THR A 1 118 ? 141.219 130.223 146.149 1.00 40.46 106 THR A N 1
ATOM 545 C CA . THR A 1 118 ? 141.318 131.642 146.476 1.00 40.46 106 THR A CA 1
ATOM 546 C C . THR A 1 118 ? 140.569 131.983 147.767 1.00 40.46 106 THR A C 1
ATOM 547 O O . THR A 1 118 ? 140.135 131.112 148.525 1.00 40.46 106 THR A O 1
ATOM 551 N N . ASP A 1 119 ? 140.430 133.283 148.030 1.00 50.96 107 ASP A N 1
ATOM 552 C CA . ASP A 1 119 ? 139.792 133.812 149.228 1.00 50.96 107 ASP A CA 1
ATOM 553 C C . ASP A 1 119 ? 138.276 133.903 149.117 1.00 50.96 107 ASP A C 1
ATOM 554 O O . ASP A 1 119 ? 137.623 134.347 150.067 1.00 50.96 107 ASP A O 1
ATOM 559 N N . SER A 1 120 ? 137.703 133.510 147.979 1.00 43.60 108 SER A N 1
ATOM 560 C CA . SER A 1 120 ? 136.256 133.427 147.844 1.00 43.60 108 SER A CA 1
ATOM 561 C C . SER A 1 120 ? 135.665 132.217 148.557 1.00 43.60 108 SER A C 1
ATOM 562 O O . SER A 1 120 ? 134.441 132.160 148.714 1.00 43.60 108 SER A O 1
ATOM 565 N N . GLU A 1 121 ? 136.500 131.259 148.987 1.00 50.01 109 GLU A N 1
ATOM 566 C CA . GLU A 1 121 ? 136.018 130.014 149.579 1.00 50.01 109 GLU A CA 1
ATOM 567 C C . GLU A 1 121 ? 135.307 130.219 150.910 1.00 50.01 109 GLU A C 1
ATOM 568 O O . GLU A 1 121 ? 134.533 129.349 151.319 1.00 50.01 109 GLU A O 1
ATOM 574 N N . GLU A 1 122 ? 135.550 131.331 151.597 1.00 45.06 110 GLU A N 1
ATOM 575 C CA . GLU A 1 122 ? 134.835 131.626 152.828 1.00 45.06 110 GLU A CA 1
ATOM 576 C C . GLU A 1 122 ? 133.612 132.496 152.594 1.00 45.06 110 GLU A C 1
ATOM 577 O O . GLU A 1 122 ? 132.749 132.583 153.474 1.00 45.06 110 GLU A O 1
ATOM 583 N N . GLN A 1 123 ? 133.518 133.134 151.432 1.00 34.76 111 GLN A N 1
ATOM 584 C CA . GLN A 1 123 ? 132.331 133.891 151.076 1.00 34.76 111 GLN A CA 1
ATOM 585 C C . GLN A 1 123 ? 131.264 132.937 150.564 1.00 34.76 111 GLN A C 1
ATOM 586 O O . GLN A 1 123 ? 131.558 132.016 149.799 1.00 34.76 111 GLN A O 1
ATOM 592 N N . ARG A 1 124 ? 130.027 133.151 151.005 1.00 20.22 112 ARG A N 1
ATOM 593 C CA . ARG A 1 124 ? 128.935 132.255 150.653 1.00 20.22 112 ARG A CA 1
ATOM 594 C C . ARG A 1 124 ? 128.594 132.397 149.175 1.00 20.22 112 ARG A C 1
ATOM 595 O O . ARG A 1 124 ? 128.405 133.508 148.676 1.00 20.22 112 ARG A O 1
ATOM 603 N N . LEU A 1 125 ? 128.520 131.265 148.474 1.00 14.19 113 LEU A N 1
ATOM 604 C CA . LEU A 1 125 ? 128.298 131.273 147.034 1.00 14.19 113 LEU A CA 1
ATOM 605 C C . LEU A 1 125 ? 126.861 131.643 146.690 1.00 14.19 113 LEU A C 1
ATOM 606 O O . LEU A 1 125 ? 126.587 132.044 145.556 1.00 14.19 113 LEU A O 1
ATOM 611 N N . ASP A 1 126 ? 125.949 131.519 147.660 1.00 15.06 114 ASP A N 1
ATOM 612 C CA . ASP A 1 126 ? 124.597 132.061 147.555 1.00 15.06 114 ASP A CA 1
ATOM 613 C C . ASP A 1 126 ? 124.614 133.570 147.313 1.00 15.06 114 ASP A C 1
ATOM 614 O O . ASP A 1 126 ? 123.749 134.098 146.607 1.00 15.06 114 ASP A O 1
ATOM 619 N N . SER A 1 127 ? 125.603 134.277 147.858 1.00 15.81 115 SER A N 1
ATOM 620 C CA . SER A 1 127 ? 125.691 135.718 147.672 1.00 15.81 115 SER A CA 1
ATOM 621 C C . SER A 1 127 ? 126.491 136.117 146.438 1.00 15.81 115 SER A C 1
ATOM 622 O O . SER A 1 127 ? 126.317 137.235 145.942 1.00 15.81 115 SER A O 1
ATOM 625 N N . ILE A 1 128 ? 127.365 135.249 145.927 1.00 13.86 116 ILE A N 1
ATOM 626 C CA . ILE A 1 128 ? 128.093 135.571 144.701 1.00 13.86 116 ILE A CA 1
ATOM 627 C C . ILE A 1 128 ? 127.166 135.484 143.495 1.00 13.86 116 ILE A C 1
ATOM 628 O O . ILE A 1 128 ? 127.020 136.444 142.731 1.00 13.86 116 ILE A O 1
ATOM 633 N N . ILE A 1 129 ? 126.529 134.331 143.308 1.00 9.88 117 ILE A N 1
ATOM 634 C CA . ILE A 1 129 ? 125.662 134.078 142.166 1.00 9.88 117 ILE A CA 1
ATOM 635 C C . ILE A 1 129 ? 124.260 133.797 142.701 1.00 9.88 117 ILE A C 1
ATOM 636 O O . ILE A 1 129 ? 124.099 133.266 143.806 1.00 9.88 117 ILE A O 1
ATOM 641 N N . HIS A 1 130 ? 123.251 134.249 141.975 1.00 11.03 118 HIS A N 1
ATOM 642 C CA . HIS A 1 130 ? 121.877 134.168 142.464 1.00 11.03 118 HIS A CA 1
ATOM 643 C C . HIS A 1 130 ? 121.333 132.758 142.213 1.00 11.03 118 HIS A C 1
ATOM 644 O O . HIS A 1 130 ? 121.618 132.175 141.163 1.00 11.03 118 HIS A O 1
ATOM 651 N N . PRO A 1 131 ? 120.587 132.172 143.164 1.00 10.33 119 PRO A N 1
ATOM 652 C CA . PRO A 1 131 ? 120.065 130.806 142.957 1.00 10.33 119 PRO A CA 1
ATOM 653 C C . PRO A 1 131 ? 119.123 130.627 141.779 1.00 10.33 119 PRO A C 1
ATOM 654 O O . PRO A 1 131 ? 119.105 129.537 141.197 1.00 10.33 119 PRO A O 1
ATOM 658 N N . THR A 1 132 ? 118.344 131.641 141.400 1.00 9.81 120 THR A N 1
ATOM 659 C CA . THR A 1 132 ? 117.575 131.511 140.167 1.00 9.81 120 THR A CA 1
ATOM 660 C C . THR A 1 132 ? 118.497 131.533 138.959 1.00 9.81 120 THR A C 1
ATOM 661 O O . THR A 1 132 ? 118.275 130.792 137.992 1.00 9.81 120 THR A O 1
ATOM 665 N N . LYS A 1 133 ? 119.577 132.308 139.043 1.00 8.46 121 LYS A N 1
ATOM 666 C CA . LYS A 1 133 ? 120.545 132.384 137.957 1.00 8.46 121 LYS A CA 1
ATOM 667 C C . LYS A 1 133 ? 121.349 131.092 137.846 1.00 8.46 121 LYS A C 1
ATOM 668 O O . LYS A 1 133 ? 121.593 130.597 136.737 1.00 8.46 121 LYS A O 1
ATOM 674 N N . ALA A 1 134 ? 121.697 130.487 138.984 1.00 5.89 122 ALA A N 1
ATOM 675 C CA . ALA A 1 134 ? 122.434 129.228 138.959 1.00 5.89 122 ALA A CA 1
ATOM 676 C C . ALA A 1 134 ? 121.540 128.064 138.545 1.00 5.89 122 ALA A C 1
ATOM 677 O O . ALA A 1 134 ? 121.987 127.155 137.832 1.00 5.89 122 ALA A O 1
ATOM 679 N N . GLU A 1 135 ? 120.274 128.084 138.973 1.00 5.16 123 GLU A N 1
ATOM 680 C CA . GLU A 1 135 ? 119.304 127.075 138.558 1.00 5.16 123 GLU A CA 1
ATOM 681 C C . GLU A 1 135 ? 119.083 127.109 137.050 1.00 5.16 123 GLU A C 1
ATOM 682 O O . GLU A 1 135 ? 119.086 126.063 136.383 1.00 5.16 123 GLU A O 1
ATOM 688 N N . ALA A 1 136 ? 118.905 128.313 136.492 1.00 3.99 124 ALA A N 1
ATOM 689 C CA . ALA A 1 136 ? 118.761 128.454 135.048 1.00 3.99 124 ALA A CA 1
ATOM 690 C C . ALA A 1 136 ? 120.028 128.048 134.309 1.00 3.99 124 ALA A C 1
ATOM 691 O O . ALA A 1 136 ? 119.940 127.469 133.219 1.00 3.99 124 ALA A O 1
ATOM 693 N N . THR A 1 137 ? 121.201 128.308 134.902 1.00 4.62 125 THR A N 1
ATOM 694 C CA . THR A 1 137 ? 122.462 127.880 134.304 1.00 4.62 125 THR A CA 1
ATOM 695 C C . THR A 1 137 ? 122.541 126.363 134.187 1.00 4.62 125 THR A C 1
ATOM 696 O O . THR A 1 137 ? 122.907 125.830 133.128 1.00 4.62 125 THR A O 1
ATOM 700 N N . ILE A 1 138 ? 122.168 125.652 135.254 1.00 3.77 126 ILE A N 1
ATOM 701 C CA . ILE A 1 138 ? 122.290 124.197 135.227 1.00 3.77 126 ILE A CA 1
ATOM 702 C C . ILE A 1 138 ? 121.228 123.573 134.321 1.00 3.77 126 ILE A C 1
ATOM 703 O O . ILE A 1 138 ? 121.507 122.579 133.638 1.00 3.77 126 ILE A O 1
ATOM 708 N N . TRP A 1 139 ? 120.031 124.175 134.216 1.00 4.87 127 TRP A N 1
ATOM 709 C CA . TRP A 1 139 ? 119.067 123.632 133.251 1.00 4.87 127 TRP A CA 1
ATOM 710 C C . TRP A 1 139 ? 119.476 123.881 131.800 1.00 4.87 127 TRP A C 1
ATOM 711 O O . TRP A 1 139 ? 119.232 123.024 130.944 1.00 4.87 127 TRP A O 1
ATOM 722 N N . LEU A 1 140 ? 120.112 125.017 131.498 1.00 5.63 128 LEU A N 1
ATOM 723 C CA . LEU A 1 140 ? 120.551 125.249 130.122 1.00 5.63 128 LEU A CA 1
ATOM 724 C C . LEU A 1 140 ? 121.702 124.323 129.736 1.00 5.63 128 LEU A C 1
ATOM 725 O O . LEU A 1 140 ? 121.709 123.755 128.628 1.00 5.63 128 LEU A O 1
ATOM 730 N N . VAL A 1 141 ? 122.662 124.127 130.649 1.00 6.04 129 VAL A N 1
ATOM 731 C CA . VAL A 1 141 ? 123.746 123.174 130.405 1.00 6.04 129 VAL A CA 1
ATOM 732 C C . VAL A 1 141 ? 123.200 121.754 130.277 1.00 6.04 129 VAL A C 1
ATOM 733 O O . VAL A 1 141 ? 123.687 120.964 129.458 1.00 6.04 129 VAL A O 1
ATOM 737 N N . GLU A 1 142 ? 122.126 121.436 131.005 1.00 6.17 130 GLU A N 1
ATOM 738 C CA . GLU A 1 142 ? 121.553 120.097 130.926 1.00 6.17 130 GLU A CA 1
ATOM 739 C C . GLU A 1 142 ? 120.826 119.870 129.605 1.00 6.17 130 GLU A C 1
ATOM 740 O O . GLU A 1 142 ? 120.873 118.765 129.061 1.00 6.17 130 GLU A O 1
ATOM 746 N N . GLU A 1 143 ? 120.142 120.898 129.081 1.00 5.97 131 GLU A N 1
ATOM 747 C CA . GLU A 1 143 ? 119.548 120.801 127.744 1.00 5.97 131 GLU A CA 1
ATOM 748 C C . GLU A 1 143 ? 120.607 120.535 126.687 1.00 5.97 131 GLU A C 1
ATOM 749 O O . GLU A 1 143 ? 120.413 119.689 125.801 1.00 5.97 131 GLU A O 1
ATOM 755 N N . ILE A 1 144 ? 121.742 121.237 126.785 1.00 7.99 132 ILE A N 1
ATOM 756 C CA . ILE A 1 144 ? 122.843 121.025 125.844 1.00 7.99 132 ILE A CA 1
ATOM 757 C C . ILE A 1 144 ? 123.394 119.604 125.961 1.00 7.99 132 ILE A C 1
ATOM 758 O O . ILE A 1 144 ? 123.602 118.916 124.953 1.00 7.99 132 ILE A O 1
ATOM 763 N N . HIS A 1 145 ? 123.578 119.121 127.190 1.00 23.34 133 HIS A N 1
ATOM 764 C CA . HIS A 1 145 ? 124.145 117.796 127.410 1.00 23.34 133 HIS A CA 1
ATOM 765 C C . HIS A 1 145 ? 123.192 116.655 127.080 1.00 23.34 133 HIS A C 1
ATOM 766 O O . HIS A 1 145 ? 123.657 115.539 126.838 1.00 23.34 133 HIS A O 1
ATOM 773 N N . ARG A 1 146 ? 121.878 116.880 127.104 1.00 7.44 134 ARG A N 1
ATOM 774 C CA . ARG A 1 146 ? 120.986 115.813 126.667 1.00 7.44 134 ARG A CA 1
ATOM 775 C C . ARG A 1 146 ? 120.879 115.781 125.151 1.00 7.44 134 ARG A C 1
ATOM 776 O O . ARG A 1 146 ? 120.921 114.704 124.552 1.00 7.44 134 ARG A O 1
ATOM 784 N N . LEU A 1 147 ? 120.757 116.941 124.506 1.00 4.88 135 LEU A N 1
ATOM 785 C CA . LEU A 1 147 ? 120.458 116.906 123.080 1.00 4.88 135 LEU A CA 1
ATOM 786 C C . LEU A 1 147 ? 121.697 116.782 122.197 1.00 4.88 135 LEU A C 1
ATOM 787 O O . LEU A 1 147 ? 121.693 115.991 121.249 1.00 4.88 135 LEU A O 1
ATOM 792 N N . THR A 1 148 ? 122.759 117.540 122.474 1.00 6.85 136 THR A N 1
ATOM 793 C CA . THR A 1 148 ? 123.866 117.654 121.522 1.00 6.85 136 THR A CA 1
ATOM 794 C C . THR A 1 148 ? 124.914 116.536 121.411 1.00 6.85 136 THR A C 1
ATOM 795 O O . THR A 1 148 ? 125.290 116.232 120.274 1.00 6.85 136 THR A O 1
ATOM 799 N N . PRO A 1 149 ? 125.455 115.901 122.512 1.00 6.53 137 PRO A N 1
ATOM 800 C CA . PRO A 1 149 ? 126.705 115.134 122.352 1.00 6.53 137 PRO A CA 1
ATOM 801 C C . PRO A 1 149 ? 126.616 113.842 121.558 1.00 6.53 137 PRO A C 1
ATOM 802 O O . PRO A 1 149 ? 125.560 113.472 121.038 1.00 6.53 137 PRO A O 1
ATOM 806 N N . SER A 1 150 ? 127.744 113.149 121.475 1.00 17.84 138 SER A N 1
ATOM 807 C CA . SER A 1 150 ? 127.888 111.907 120.738 1.00 17.84 138 SER A CA 1
ATOM 808 C C . SER A 1 150 ? 128.285 110.788 121.691 1.00 17.84 138 SER A C 1
ATOM 809 O O . SER A 1 150 ? 128.325 110.958 122.909 1.00 17.84 138 SER A O 1
ATOM 812 N N . HIS A 1 151 ? 128.588 109.631 121.111 1.00 28.99 139 HIS A N 1
ATOM 813 C CA . HIS A 1 151 ? 128.873 108.429 121.881 1.00 28.99 139 HIS A CA 1
ATOM 814 C C . HIS A 1 151 ? 130.368 108.188 122.027 1.00 28.99 139 HIS A C 1
ATOM 815 O O . HIS A 1 151 ? 130.804 107.571 123.006 1.00 28.99 139 HIS A O 1
ATOM 822 N N . LEU A 1 152 ? 131.157 108.689 121.074 1.00 21.31 140 LEU A N 1
ATOM 823 C CA . LEU A 1 152 ? 132.598 108.467 121.081 1.00 21.31 140 LEU A CA 1
ATOM 824 C C . LEU A 1 152 ? 133.272 109.288 122.170 1.00 21.31 140 LEU A C 1
ATOM 825 O O . LEU A 1 152 ? 134.243 108.838 122.790 1.00 21.31 140 LEU A O 1
ATOM 830 N N . HIS A 1 153 ? 132.775 110.506 122.390 1.00 19.29 141 HIS A N 1
ATOM 831 C CA . HIS A 1 153 ? 133.267 111.365 123.461 1.00 19.29 141 HIS A CA 1
ATOM 832 C C . HIS A 1 153 ? 133.058 110.712 124.824 1.00 19.29 141 HIS A C 1
ATOM 833 O O . HIS A 1 153 ? 133.975 110.674 125.659 1.00 19.29 141 HIS A O 1
ATOM 840 N N . MET A 1 154 ? 131.871 110.136 125.032 1.00 17.02 142 MET A N 1
ATOM 841 C CA . MET A 1 154 ? 131.567 109.410 126.259 1.00 17.02 142 MET A CA 1
ATOM 842 C C . MET A 1 154 ? 132.417 108.152 126.379 1.00 17.02 142 MET A C 1
ATOM 843 O O . MET A 1 154 ? 132.838 107.783 127.482 1.00 17.02 142 MET A O 1
ATOM 848 N N . ALA A 1 155 ? 132.693 107.494 125.247 1.00 16.79 143 ALA A N 1
ATOM 849 C CA . ALA A 1 155 ? 133.526 106.295 125.250 1.00 16.79 143 ALA A CA 1
ATOM 850 C C . ALA A 1 155 ? 134.956 106.599 125.682 1.00 16.79 143 ALA A C 1
ATOM 851 O O . ALA A 1 155 ? 135.532 105.868 126.493 1.00 16.79 143 ALA A O 1
ATOM 853 N N . LEU A 1 156 ? 135.535 107.690 125.174 1.00 17.46 144 LEU A N 1
ATOM 854 C CA . LEU A 1 156 ? 136.887 108.072 125.585 1.00 17.46 144 LEU A CA 1
ATOM 855 C C . LEU A 1 156 ? 136.933 108.524 127.043 1.00 17.46 144 LEU A C 1
ATOM 856 O O . LEU A 1 156 ? 137.850 108.143 127.788 1.00 17.46 144 LEU A O 1
ATOM 861 N N . LEU A 1 157 ? 135.953 109.329 127.472 1.00 16.16 145 LEU A N 1
ATOM 862 C CA . LEU A 1 157 ? 135.954 109.810 128.852 1.00 16.16 145 LEU A CA 1
ATOM 863 C C . LEU A 1 157 ? 135.690 108.694 129.857 1.00 16.16 145 LEU A C 1
ATOM 864 O O . LEU A 1 157 ? 136.095 108.808 131.017 1.00 16.16 145 LEU A O 1
ATOM 869 N N . TRP A 1 158 ? 135.011 107.622 129.449 1.00 14.75 146 TRP A N 1
ATOM 870 C CA . TRP A 1 158 ? 134.884 106.472 130.333 1.00 14.75 146 TRP A CA 1
ATOM 871 C C . TRP A 1 158 ? 136.057 105.512 130.200 1.00 14.75 146 TRP A C 1
ATOM 872 O O . TRP A 1 158 ? 136.284 104.701 131.101 1.00 14.75 146 TRP A O 1
ATOM 883 N N . ARG A 1 159 ? 136.790 105.568 129.088 1.00 24.47 147 ARG A N 1
ATOM 884 C CA . ARG A 1 159 ? 137.995 104.762 128.960 1.00 24.47 147 ARG A CA 1
ATOM 885 C C . ARG A 1 159 ? 139.119 105.305 129.827 1.00 24.47 147 ARG A C 1
ATOM 886 O O . ARG A 1 159 ? 139.939 104.529 130.330 1.00 24.47 147 ARG A O 1
ATOM 894 N N . SER A 1 160 ? 139.164 106.628 130.024 1.00 25.26 148 SER A N 1
ATOM 895 C CA . SER A 1 160 ? 140.288 107.231 130.741 1.00 25.26 148 SER A CA 1
ATOM 896 C C . SER A 1 160 ? 140.277 106.885 132.227 1.00 25.26 148 SER A C 1
ATOM 897 O O . SER A 1 160 ? 141.330 106.887 132.871 1.00 25.26 148 SER A O 1
ATOM 900 N N . ASP A 1 161 ? 139.106 106.594 132.796 1.00 29.97 149 ASP A N 1
ATOM 901 C CA . ASP A 1 161 ? 139.041 106.212 134.203 1.00 29.97 149 ASP A CA 1
ATOM 902 C C . ASP A 1 161 ? 137.956 105.180 134.488 1.00 29.97 149 ASP A C 1
ATOM 903 O O . ASP A 1 161 ? 136.886 105.212 133.865 1.00 29.97 149 ASP A O 1
ATOM 908 N N . PRO A 1 162 ? 138.204 104.251 135.401 1.00 30.66 150 PRO A N 1
ATOM 909 C CA . PRO A 1 162 ? 137.135 103.387 135.905 1.00 30.66 150 PRO A CA 1
ATOM 910 C C . PRO A 1 162 ? 136.298 104.141 136.933 1.00 30.66 150 PRO A C 1
ATOM 911 O O . PRO A 1 162 ? 136.590 105.286 137.276 1.00 30.66 150 PRO A O 1
ATOM 915 N N . MET A 1 163 ? 135.267 103.455 137.434 1.00 27.29 151 MET A N 1
ATOM 916 C CA . MET A 1 163 ? 134.264 104.005 138.354 1.00 27.29 151 MET A CA 1
ATOM 917 C C . MET A 1 163 ? 133.621 105.272 137.796 1.00 27.29 151 MET A C 1
ATOM 918 O O . MET A 1 163 ? 133.504 106.295 138.473 1.00 27.29 151 MET A O 1
ATOM 923 N N . TYR A 1 164 ? 133.203 105.195 136.534 1.00 19.72 152 TYR A N 1
ATOM 924 C CA . TYR A 1 164 ? 132.451 106.283 135.925 1.00 19.72 152 TYR A CA 1
ATOM 925 C C . TYR A 1 164 ? 131.009 106.335 136.403 1.00 19.72 152 TYR A C 1
ATOM 926 O O . TYR A 1 164 ? 130.332 107.335 136.152 1.00 19.72 152 TYR A O 1
ATOM 935 N N . HIS A 1 165 ? 130.527 105.291 137.085 1.00 21.66 153 HIS A N 1
ATOM 936 C CA . HIS A 1 165 ? 129.185 105.258 137.658 1.00 21.66 153 HIS A CA 1
ATOM 937 C C . HIS A 1 165 ? 129.028 106.155 138.872 1.00 21.66 153 HIS A C 1
ATOM 938 O O . HIS A 1 165 ? 127.909 106.271 139.378 1.00 21.66 153 HIS A O 1
ATOM 945 N N . SER A 1 166 ? 130.100 106.792 139.349 1.00 18.26 154 SER A N 1
ATOM 946 C CA . SER A 1 166 ? 129.991 107.729 140.458 1.00 18.26 154 SER A CA 1
ATOM 947 C C . SER A 1 166 ? 129.266 109.005 140.066 1.00 18.26 154 SER A C 1
ATOM 948 O O . SER A 1 166 ? 128.835 109.754 140.948 1.00 18.26 154 SER A O 1
ATOM 951 N N . PHE A 1 167 ? 129.125 109.267 138.771 1.00 13.23 155 PHE A N 1
ATOM 952 C CA . PHE A 1 167 ? 128.474 110.469 138.278 1.00 13.23 155 PHE A CA 1
ATOM 953 C C . PHE A 1 167 ? 127.131 110.177 137.629 1.00 13.23 155 PHE A C 1
ATOM 954 O O . PHE A 1 167 ? 126.343 111.100 137.417 1.00 13.23 155 PHE A O 1
ATOM 962 N N . ILE A 1 168 ? 126.860 108.913 137.321 1.00 17.24 156 ILE A N 1
ATOM 963 C CA . ILE A 1 168 ? 125.587 108.493 136.749 1.00 17.24 156 ILE A CA 1
ATOM 964 C C . ILE A 1 168 ? 124.643 108.104 137.877 1.00 17.24 156 ILE A C 1
ATOM 965 O O . ILE A 1 168 ? 125.021 107.372 138.798 1.00 17.24 156 ILE A O 1
ATOM 970 N N . ASP A 1 169 ? 123.369 108.596 137.802 1.00 16.84 157 ASP A N 1
ATOM 971 C CA . ASP A 1 169 ? 122.420 108.645 138.902 1.00 16.84 157 ASP A CA 1
ATOM 972 C C . ASP A 1 169 ? 121.405 107.506 138.838 1.00 16.84 157 ASP A C 1
ATOM 973 O O . ASP A 1 169 ? 121.013 107.067 137.752 1.00 16.84 157 ASP A O 1
ATOM 978 N N . PRO A 1 170 ? 120.971 107.015 140.000 1.00 18.78 158 PRO A N 1
ATOM 979 C CA . PRO A 1 170 ? 119.954 105.957 140.029 1.00 18.78 158 PRO A CA 1
ATOM 980 C C . PRO A 1 170 ? 118.517 106.461 140.027 1.00 18.78 158 PRO A C 1
ATOM 981 O O . PRO A 1 170 ? 117.612 105.705 140.391 1.00 18.78 158 PRO A O 1
ATOM 985 N N . ILE A 1 171 ? 118.278 107.718 139.663 1.00 24.02 159 ILE A N 1
ATOM 986 C CA . ILE A 1 171 ? 116.929 108.281 139.659 1.00 24.02 159 ILE A CA 1
ATOM 987 C C . ILE A 1 171 ? 116.326 107.989 138.288 1.00 24.02 159 ILE A C 1
ATOM 988 O O . ILE A 1 171 ? 116.622 108.670 137.310 1.00 24.02 159 ILE A O 1
ATOM 993 N N . PHE A 1 172 ? 115.483 106.962 138.212 1.00 30.67 160 PHE A N 1
ATOM 994 C CA . PHE A 1 172 ? 115.032 106.494 136.904 1.00 30.67 160 PHE A CA 1
ATOM 995 C C . PHE A 1 172 ? 113.891 107.306 136.287 1.00 30.67 160 PHE A C 1
ATOM 996 O O . PHE A 1 172 ? 113.980 107.618 135.092 1.00 30.67 160 PHE A O 1
ATOM 1004 N N . PRO A 1 173 ? 112.799 107.659 137.014 1.00 29.59 161 PRO A N 1
ATOM 1005 C CA . PRO A 1 173 ? 111.820 108.440 136.244 1.00 29.59 161 PRO A CA 1
ATOM 1006 C C . PRO A 1 173 ? 112.204 109.912 136.081 1.00 29.59 161 PRO A C 1
ATOM 1007 O O . PRO A 1 173 ? 112.040 110.446 134.984 1.00 29.59 161 PRO A O 1
ATOM 1011 N N . ALA B 1 51 ? 161.508 127.928 138.100 1.00 45.01 39 ALA B N 1
ATOM 1012 C CA . ALA B 1 51 ? 161.856 128.826 137.006 1.00 45.01 39 ALA B CA 1
ATOM 1013 C C . ALA B 1 51 ? 160.603 129.359 136.327 1.00 45.01 39 ALA B C 1
ATOM 1014 O O . ALA B 1 51 ? 160.151 130.466 136.614 1.00 45.01 39 ALA B O 1
ATOM 1016 N N . ASP B 1 52 ? 160.047 128.553 135.424 1.00 36.65 40 ASP B N 1
ATOM 1017 C CA . ASP B 1 52 ? 158.876 128.948 134.652 1.00 36.65 40 ASP B CA 1
ATOM 1018 C C . ASP B 1 52 ? 157.587 128.888 135.468 1.00 36.65 40 ASP B C 1
ATOM 1019 O O . ASP B 1 52 ? 156.614 129.572 135.121 1.00 36.65 40 ASP B O 1
ATOM 1024 N N . GLU B 1 53 ? 157.582 128.108 136.555 1.00 38.09 41 GLU B N 1
ATOM 1025 C CA . GLU B 1 53 ? 156.369 127.858 137.331 1.00 38.09 41 GLU B CA 1
ATOM 1026 C C . GLU B 1 53 ? 155.875 129.117 138.036 1.00 38.09 41 GLU B C 1
ATOM 1027 O O . GLU B 1 53 ? 154.680 129.439 137.984 1.00 38.09 41 GLU B O 1
ATOM 1033 N N . GLY B 1 54 ? 156.778 129.834 138.710 1.00 32.02 42 GLY B N 1
ATOM 1034 C CA . GLY B 1 54 ? 156.397 131.075 139.364 1.00 32.02 42 GLY B CA 1
ATOM 1035 C C . GLY B 1 54 ? 155.988 132.158 138.388 1.00 32.02 42 GLY B C 1
ATOM 1036 O O . GLY B 1 54 ? 155.108 132.971 138.692 1.00 32.02 42 GLY B O 1
ATOM 1037 N N . SER B 1 55 ? 156.587 132.157 137.193 1.00 28.21 43 SER B N 1
ATOM 1038 C CA . SER B 1 55 ? 156.176 133.085 136.149 1.00 28.21 43 SER B CA 1
ATOM 1039 C C . SER B 1 55 ? 154.754 132.797 135.682 1.00 28.21 43 SER B C 1
ATOM 1040 O O . SER B 1 55 ? 153.949 133.726 135.543 1.00 28.21 43 SER B O 1
ATOM 1043 N N . LEU B 1 56 ? 154.419 131.518 135.463 1.00 23.84 44 LEU B N 1
ATOM 1044 C CA . LEU B 1 56 ? 153.054 131.176 135.063 1.00 23.84 44 LEU B CA 1
ATOM 1045 C C . LEU B 1 56 ? 152.047 131.455 136.168 1.00 23.84 44 LEU B C 1
ATOM 1046 O O . LEU B 1 56 ? 150.927 131.885 135.876 1.00 23.84 44 LEU B O 1
ATOM 1051 N N . LEU B 1 57 ? 152.434 131.262 137.431 1.00 21.48 45 LEU B N 1
ATOM 1052 C CA . LEU B 1 57 ? 151.521 131.554 138.533 1.00 21.48 45 LEU B CA 1
ATOM 1053 C C . LEU B 1 57 ? 151.264 133.055 138.648 1.00 21.48 45 LEU B C 1
ATOM 1054 O O . LEU B 1 57 ? 150.117 133.481 138.854 1.00 21.48 45 LEU B O 1
ATOM 1059 N N . ARG B 1 58 ? 152.307 133.874 138.478 1.00 23.23 46 ARG B N 1
ATOM 1060 C CA . ARG B 1 58 ? 152.117 135.318 138.565 1.00 23.23 46 ARG B CA 1
ATOM 1061 C C . ARG B 1 58 ? 151.321 135.844 137.377 1.00 23.23 46 ARG B C 1
ATOM 1062 O O . ARG B 1 58 ? 150.468 136.725 137.543 1.00 23.23 46 ARG B O 1
ATOM 1070 N N . ARG B 1 59 ? 151.546 135.285 136.180 1.00 18.92 47 ARG B N 1
ATOM 1071 C CA . ARG B 1 59 ? 150.760 135.697 135.017 1.00 18.92 47 ARG B CA 1
ATOM 1072 C C . ARG B 1 59 ? 149.302 135.259 135.133 1.00 18.92 47 ARG B C 1
ATOM 1073 O O . ARG B 1 59 ? 148.406 135.980 134.676 1.00 18.92 47 ARG B O 1
ATOM 1081 N N . ALA B 1 60 ? 149.038 134.116 135.777 1.00 16.15 48 ALA B N 1
ATOM 1082 C CA . ALA B 1 60 ? 147.660 133.701 136.010 1.00 16.15 48 ALA B CA 1
ATOM 1083 C C . ALA B 1 60 ? 146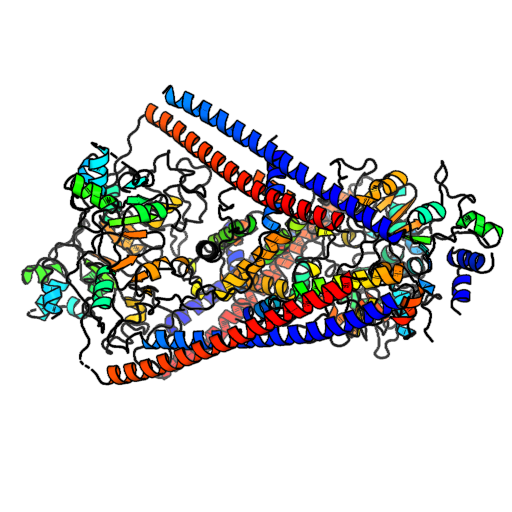.971 134.604 137.020 1.00 16.15 48 ALA B C 1
ATOM 1084 O O . ALA B 1 60 ? 145.777 134.904 136.877 1.00 16.15 48 ALA B O 1
ATOM 1086 N N . GLU B 1 61 ? 147.710 135.059 138.037 1.00 19.29 49 GLU B N 1
ATOM 1087 C CA . GLU B 1 61 ? 147.148 136.023 138.982 1.00 19.29 49 GLU B CA 1
ATOM 1088 C C . GLU B 1 61 ? 146.829 137.352 138.301 1.00 19.29 49 GLU B C 1
ATOM 1089 O O . GLU B 1 61 ? 145.768 137.942 138.554 1.00 19.29 49 GLU B O 1
ATOM 1095 N N . MET B 1 62 ? 147.721 137.815 137.413 1.00 16.46 50 MET B N 1
ATOM 1096 C CA . MET B 1 62 ? 147.471 139.039 136.649 1.00 16.46 50 MET B CA 1
ATOM 1097 C C . MET B 1 62 ? 146.241 138.901 135.765 1.00 16.46 50 MET B C 1
ATOM 1098 O O . MET B 1 62 ? 145.407 139.814 135.701 1.00 16.46 50 MET B O 1
ATOM 1103 N N . TYR B 1 63 ? 146.097 137.750 135.103 1.00 11.28 51 TYR B N 1
ATOM 1104 C CA . TYR B 1 63 ? 144.992 137.557 134.171 1.00 11.28 51 TYR B CA 1
ATOM 1105 C C . TYR B 1 63 ? 143.655 137.459 134.889 1.00 11.28 51 TYR B C 1
ATOM 1106 O O . TYR B 1 63 ? 142.659 138.028 134.427 1.00 11.28 51 TYR B O 1
ATOM 1115 N N . GLN B 1 64 ? 143.611 136.761 136.027 1.00 9.50 52 GLN B N 1
ATOM 1116 C CA . GLN B 1 64 ? 142.353 136.658 136.761 1.00 9.50 52 GLN B CA 1
ATOM 1117 C C . GLN B 1 64 ? 141.971 137.986 137.409 1.00 9.50 52 GLN B C 1
ATOM 1118 O O . GLN B 1 64 ? 140.787 138.358 137.420 1.00 9.50 52 GLN B O 1
ATOM 1124 N N . ASP B 1 65 ? 142.959 138.732 137.923 1.00 11.42 53 ASP B N 1
ATOM 1125 C CA . ASP B 1 65 ? 142.660 140.044 138.485 1.00 11.42 53 ASP B CA 1
ATOM 1126 C C . ASP B 1 65 ? 142.217 141.035 137.417 1.00 11.42 53 ASP B C 1
ATOM 1127 O O . ASP B 1 65 ? 141.450 141.955 137.718 1.00 11.42 53 ASP B O 1
ATOM 1132 N N . TYR B 1 66 ? 142.672 140.869 136.173 1.00 11.86 54 TYR B N 1
ATOM 1133 C CA . TYR B 1 66 ? 142.104 141.670 135.094 1.00 11.86 54 TYR B CA 1
ATOM 1134 C C . TYR B 1 66 ? 140.685 141.242 134.768 1.00 11.86 54 TYR B C 1
ATOM 1135 O O . TYR B 1 66 ? 139.805 142.085 134.578 1.00 11.86 54 TYR B O 1
ATOM 1144 N N . MET B 1 67 ? 140.449 139.936 134.645 1.00 10.57 55 MET B N 1
ATOM 1145 C CA . MET B 1 67 ? 139.180 139.488 134.086 1.00 10.57 55 MET B CA 1
ATOM 1146 C C . MET B 1 67 ? 138.032 139.596 135.087 1.00 10.57 55 MET B C 1
ATOM 1147 O O . MET B 1 67 ? 136.870 139.576 134.674 1.00 10.57 55 MET B O 1
ATOM 1152 N N . LYS B 1 68 ? 138.328 139.751 136.382 1.00 7.88 56 LYS B N 1
ATOM 1153 C CA . LYS B 1 68 ? 137.258 139.965 137.357 1.00 7.88 56 LYS B CA 1
ATOM 1154 C C . LYS B 1 68 ? 136.504 141.272 137.129 1.00 7.88 56 LYS B C 1
ATOM 1155 O O . LYS B 1 68 ? 135.313 141.364 137.441 1.00 7.88 56 LYS B O 1
ATOM 1161 N N . GLN B 1 69 ? 137.168 142.293 136.595 1.00 7.47 57 GLN B N 1
ATOM 1162 C CA . GLN B 1 69 ? 136.580 143.628 136.578 1.00 7.47 57 GLN B CA 1
ATOM 1163 C C . GLN B 1 69 ? 135.938 144.011 135.248 1.00 7.47 57 GLN B C 1
ATOM 1164 O O . GLN B 1 69 ? 135.462 145.142 135.123 1.00 7.47 57 GLN B O 1
ATOM 1170 N N . VAL B 1 70 ? 135.908 143.121 134.262 1.00 8.52 58 VAL B N 1
ATOM 1171 C CA . VAL B 1 70 ? 135.256 143.425 132.989 1.00 8.52 58 VAL B CA 1
ATOM 1172 C C . VAL B 1 70 ? 133.761 143.176 133.148 1.00 8.52 58 VAL B C 1
ATOM 1173 O O . VAL B 1 70 ? 133.350 142.028 133.361 1.00 8.52 58 VAL B O 1
ATOM 1177 N N . PRO B 1 71 ? 132.915 144.199 133.056 1.00 9.36 59 PRO B N 1
ATOM 1178 C CA . PRO B 1 71 ? 131.501 144.019 133.395 1.00 9.36 59 PRO B CA 1
ATOM 1179 C C . PRO B 1 71 ? 130.714 143.334 132.292 1.00 9.36 59 PRO B C 1
ATOM 1180 O O . PRO B 1 71 ? 131.079 143.364 131.116 1.00 9.36 59 PRO B O 1
ATOM 1184 N N . ILE B 1 72 ? 129.612 142.713 132.698 1.00 12.54 60 ILE B N 1
ATOM 1185 C CA . ILE B 1 72 ? 128.684 142.034 131.797 1.00 12.54 60 ILE B CA 1
ATOM 1186 C C . ILE B 1 72 ? 127.774 143.127 131.243 1.00 12.54 60 ILE B C 1
ATOM 1187 O O . ILE B 1 72 ? 127.473 144.076 131.979 1.00 12.54 60 ILE B O 1
ATOM 1192 N N . PRO B 1 73 ? 127.355 143.081 129.972 1.00 16.50 61 PRO B N 1
ATOM 1193 C CA . PRO B 1 73 ? 126.437 144.108 129.455 1.00 16.50 61 PRO B CA 1
ATOM 1194 C C . PRO B 1 73 ? 125.080 144.099 130.151 1.00 16.50 61 PRO B C 1
ATOM 1195 O O . PRO B 1 73 ? 124.670 143.107 130.756 1.00 16.50 61 PRO B O 1
ATOM 1199 N N . THR B 1 74 ? 124.382 145.233 130.058 1.00 28.25 62 THR B N 1
ATOM 1200 C CA . THR B 1 74 ? 123.223 145.469 130.912 1.00 28.25 62 THR B CA 1
ATOM 1201 C C . THR B 1 74 ? 121.944 144.918 130.296 1.00 28.25 62 THR B C 1
ATOM 1202 O O . THR B 1 74 ? 121.156 144.257 130.980 1.00 28.25 62 THR B O 1
ATOM 1206 N N . ASN B 1 75 ? 121.707 145.196 129.018 1.00 36.06 63 ASN B N 1
ATOM 1207 C CA . ASN B 1 75 ? 120.554 144.653 128.314 1.00 36.06 63 ASN B CA 1
ATOM 1208 C C . ASN B 1 75 ? 120.993 144.072 126.979 1.00 36.06 63 ASN B C 1
ATOM 1209 O O . ASN B 1 75 ? 121.476 144.796 126.105 1.00 36.06 63 ASN B O 1
ATOM 1214 N N . ARG B 1 76 ? 120.842 142.763 126.825 1.00 27.34 64 ARG B N 1
ATOM 1215 C CA . ARG B 1 76 ? 121.208 142.104 125.576 1.00 27.34 64 ARG B CA 1
ATOM 1216 C C . ARG B 1 76 ? 119.908 141.627 124.928 1.00 27.34 64 ARG B C 1
ATOM 1217 O O . ARG B 1 76 ? 119.113 140.899 125.531 1.00 27.34 64 ARG B O 1
ATOM 1225 N N . GLY B 1 77 ? 119.633 142.150 123.741 1.00 18.98 65 GLY B N 1
ATOM 1226 C CA . GLY B 1 77 ? 118.424 141.796 123.032 1.00 18.98 65 GLY B CA 1
ATOM 1227 C C . GLY B 1 77 ? 118.706 141.218 121.665 1.00 18.98 65 GLY B C 1
ATOM 1228 O O . GLY B 1 77 ? 117.861 141.284 120.770 1.00 18.98 65 GLY B O 1
ATOM 1229 N N . SER B 1 78 ? 119.879 140.626 121.500 1.00 14.79 66 SER B N 1
ATOM 1230 C CA . SER B 1 78 ? 120.326 140.156 120.201 1.00 14.79 66 SER B CA 1
ATOM 1231 C C . SER B 1 78 ? 119.809 138.752 119.924 1.00 14.79 66 SER B C 1
ATOM 1232 O O . SER B 1 78 ? 119.481 137.987 120.834 1.00 14.79 66 SER B O 1
ATOM 1235 N N . LEU B 1 79 ? 119.740 138.428 118.637 1.00 12.26 67 LEU B N 1
ATOM 1236 C CA . LEU B 1 79 ? 119.306 137.120 118.160 1.00 12.26 67 LEU B CA 1
ATOM 1237 C C . LEU B 1 79 ? 120.237 136.752 117.019 1.00 12.26 67 LEU B C 1
ATOM 1238 O O . LEU B 1 79 ? 120.055 137.231 115.898 1.00 12.26 67 LEU B O 1
ATOM 1243 N N . ILE B 1 80 ? 121.239 135.934 117.302 1.00 6.66 68 ILE B N 1
ATOM 1244 C CA . ILE B 1 80 ? 122.304 135.628 116.354 1.00 6.66 68 ILE B CA 1
ATOM 1245 C C . ILE B 1 80 ? 122.023 134.259 115.748 1.00 6.66 68 ILE B C 1
ATOM 1246 O O . ILE B 1 80 ? 122.006 133.262 116.477 1.00 6.66 68 ILE B O 1
ATOM 1251 N N . PRO B 1 81 ? 121.796 134.158 114.440 1.00 5.38 69 PRO B N 1
ATOM 1252 C CA . PRO B 1 81 ? 121.841 132.845 113.783 1.00 5.38 69 PRO B CA 1
ATOM 1253 C C . PRO B 1 81 ? 123.266 132.313 113.796 1.00 5.38 69 PRO B C 1
ATOM 1254 O O . PRO B 1 81 ? 124.215 133.054 113.543 1.00 5.38 69 PRO B O 1
ATOM 1258 N N . PHE B 1 82 ? 123.419 131.036 114.137 1.00 3.97 70 PHE B N 1
ATOM 1259 C CA . PHE B 1 82 ? 124.736 130.440 114.286 1.00 3.97 70 PHE B CA 1
ATOM 1260 C C . PHE B 1 82 ? 124.699 128.972 113.895 1.00 3.97 70 PHE B C 1
ATOM 1261 O O . PHE B 1 82 ? 123.637 128.349 113.867 1.00 3.97 70 PHE B O 1
ATOM 1269 N N . THR B 1 83 ? 125.874 128.424 113.583 1.00 4.46 71 THR B N 1
ATOM 1270 C CA . THR B 1 83 ? 126.007 127.022 113.220 1.00 4.46 71 THR B CA 1
ATOM 1271 C C . THR B 1 83 ? 126.980 126.254 114.100 1.00 4.46 71 THR B C 1
ATOM 1272 O O . THR B 1 83 ? 127.148 125.049 113.890 1.00 4.46 71 THR B O 1
ATOM 1276 N N . SER B 1 84 ? 127.619 126.907 115.070 1.00 7.86 72 SER B N 1
ATOM 1277 C CA . SER B 1 84 ? 128.541 126.254 115.989 1.00 7.86 72 SER B CA 1
ATOM 1278 C C . SER B 1 84 ? 128.643 127.100 117.246 1.00 7.86 72 SER B C 1
ATOM 1279 O O . SER B 1 84 ? 128.141 128.220 117.297 1.00 7.86 72 SER B O 1
ATOM 1282 N N . TRP B 1 85 ? 129.310 126.567 118.269 1.00 5.02 73 TRP B N 1
ATOM 1283 C CA . TRP B 1 85 ? 129.490 127.362 119.477 1.00 5.02 73 TRP B CA 1
ATOM 1284 C C . TRP B 1 85 ? 130.629 128.364 119.345 1.00 5.02 73 TRP B C 1
ATOM 1285 O O . TRP B 1 85 ? 130.535 129.465 119.899 1.00 5.02 73 TRP B O 1
ATOM 1296 N N . VAL B 1 86 ? 131.684 128.016 118.609 1.00 10.15 74 VAL B N 1
ATOM 1297 C CA . VAL B 1 86 ? 132.817 128.915 118.420 1.00 10.15 74 VAL B CA 1
ATOM 1298 C C . VAL B 1 86 ? 132.424 130.117 117.569 1.00 10.15 74 VAL B C 1
ATOM 1299 O O . VAL B 1 86 ? 132.771 131.256 117.895 1.00 10.15 74 VAL B O 1
ATOM 1303 N N . GLY B 1 87 ? 131.681 129.889 116.482 1.00 25.62 75 GLY B N 1
ATOM 1304 C CA . GLY B 1 87 ? 131.192 130.997 115.675 1.00 25.62 75 GLY B CA 1
ATOM 1305 C C . GLY B 1 87 ? 130.202 131.878 116.408 1.00 25.62 75 GLY B C 1
ATOM 1306 O O . GLY B 1 87 ? 130.176 133.098 116.205 1.00 25.62 75 GLY B O 1
ATOM 1307 N N . LEU B 1 88 ? 129.420 131.287 117.308 1.00 8.02 76 LEU B N 1
ATOM 1308 C CA . LEU B 1 88 ? 128.527 132.061 118.159 1.00 8.02 76 LEU B CA 1
ATOM 1309 C C . LEU B 1 88 ? 129.311 132.935 119.130 1.00 8.02 76 LEU B C 1
ATOM 1310 O O . LEU B 1 88 ? 128.958 134.102 119.338 1.00 8.02 76 LEU B O 1
ATOM 1315 N N . SER B 1 89 ? 130.401 132.413 119.701 1.00 11.74 77 SER B N 1
ATOM 1316 C CA . SER B 1 89 ? 131.190 133.242 120.606 1.00 11.74 77 SER B CA 1
ATOM 1317 C C . SER B 1 89 ? 131.977 134.312 119.865 1.00 11.74 77 SER B C 1
ATOM 1318 O O . SER B 1 89 ? 132.164 135.403 120.403 1.00 11.74 77 SER B O 1
ATOM 1321 N N . ILE B 1 90 ? 132.411 134.035 118.632 1.00 25.62 78 ILE B N 1
ATOM 1322 C CA . ILE B 1 90 ? 133.073 135.052 117.813 1.00 25.62 78 ILE B CA 1
ATOM 1323 C C . ILE B 1 90 ? 132.112 136.188 117.476 1.00 25.62 78 ILE B C 1
ATOM 1324 O O . ILE B 1 90 ? 132.473 137.371 117.560 1.00 25.62 78 ILE B O 1
ATOM 1329 N N . SER B 1 91 ? 130.864 135.855 117.133 1.00 10.32 79 SER B N 1
ATOM 1330 C CA . SER B 1 91 ? 129.868 136.895 116.890 1.00 10.32 79 SER B CA 1
ATOM 1331 C C . SER B 1 91 ? 129.522 137.678 118.153 1.00 10.32 79 SER B C 1
ATOM 1332 O O . SER B 1 91 ? 129.320 138.896 118.084 1.00 10.32 79 SER B O 1
ATOM 1335 N N . MET B 1 92 ? 129.471 137.016 119.309 1.00 6.30 80 MET B N 1
ATOM 1336 C CA . MET B 1 92 ? 129.216 137.730 120.556 1.00 6.30 80 MET B CA 1
ATOM 1337 C C . MET B 1 92 ? 130.402 138.565 121.023 1.00 6.30 80 MET B C 1
ATOM 1338 O O . MET B 1 92 ? 130.223 139.457 121.856 1.00 6.30 80 MET B O 1
ATOM 1343 N N . LYS B 1 93 ? 131.609 138.266 120.549 1.00 6.73 81 LYS B N 1
ATOM 1344 C CA . LYS B 1 93 ? 132.738 139.164 120.773 1.00 6.73 81 LYS B CA 1
ATOM 1345 C C . LYS B 1 93 ? 132.680 140.363 119.837 1.00 6.73 81 LYS B C 1
ATOM 1346 O O . LYS B 1 93 ? 133.000 141.484 120.241 1.00 6.73 81 LYS B O 1
ATOM 1352 N N . GLN B 1 94 ? 132.300 140.143 118.576 1.00 8.06 82 GLN B N 1
ATOM 1353 C CA . GLN B 1 94 ? 132.316 141.236 117.609 1.00 8.06 82 GLN B CA 1
ATOM 1354 C C . GLN B 1 94 ? 131.167 142.216 117.821 1.00 8.06 82 GLN B C 1
ATOM 1355 O O . GLN B 1 94 ? 131.306 143.399 117.497 1.00 8.06 82 GLN B O 1
ATOM 1361 N N . LEU B 1 95 ? 130.031 141.762 118.356 1.00 7.41 83 LEU B N 1
ATOM 1362 C CA . LEU B 1 95 ? 128.958 142.700 118.685 1.00 7.41 83 LEU B CA 1
ATOM 1363 C C . LEU B 1 95 ? 129.245 143.436 119.984 1.00 7.41 83 LEU B C 1
ATOM 1364 O O . LEU B 1 95 ? 129.374 144.662 120.005 1.00 7.41 83 LEU B O 1
ATOM 1369 N N . TYR B 1 96 ? 129.329 142.698 121.078 1.00 9.82 84 TYR B N 1
ATOM 1370 C CA . TYR B 1 96 ? 129.612 143.242 122.397 1.00 9.82 84 TYR B CA 1
ATOM 1371 C C . TYR B 1 96 ? 131.125 143.248 122.537 1.00 9.82 84 TYR B C 1
ATOM 1372 O O . TYR B 1 96 ? 131.732 142.187 122.708 1.00 9.82 84 TYR B O 1
ATOM 1381 N N . GLY B 1 97 ? 131.743 144.424 122.485 1.00 8.47 85 GLY B N 1
ATOM 1382 C CA . GLY B 1 97 ? 133.191 144.477 122.376 1.00 8.47 85 GLY B CA 1
ATOM 1383 C C . GLY B 1 97 ? 133.973 144.081 123.614 1.00 8.47 85 GLY B C 1
ATOM 1384 O O . GLY B 1 97 ? 134.791 144.859 124.105 1.00 8.47 85 GLY B O 1
ATOM 1385 N N . GLN B 1 98 ? 133.759 142.864 124.104 1.00 7.71 86 GLN B N 1
ATOM 1386 C CA . GLN B 1 98 ? 134.327 142.360 125.342 1.00 7.71 86 GLN B CA 1
ATOM 1387 C C . GLN B 1 98 ? 134.936 140.985 125.126 1.00 7.71 86 GLN B C 1
ATOM 1388 O O . GLN B 1 98 ? 134.424 140.192 124.331 1.00 7.71 86 GLN B O 1
ATOM 1394 N N . PRO B 1 99 ? 136.018 140.668 125.829 1.00 5.29 87 PRO B N 1
ATOM 1395 C CA . PRO B 1 99 ? 136.612 139.340 125.707 1.00 5.29 87 PRO B CA 1
ATOM 1396 C C . PRO B 1 99 ? 135.912 138.326 126.594 1.00 5.29 87 PRO B C 1
ATOM 1397 O O . PRO B 1 99 ? 135.221 138.665 127.556 1.00 5.29 87 PRO B O 1
ATOM 1401 N N . LEU B 1 100 ? 136.111 137.058 126.259 1.00 4.37 88 LEU B N 1
ATOM 1402 C CA . LEU B 1 100 ? 135.629 135.947 127.063 1.00 4.37 88 LEU B CA 1
ATOM 1403 C C . LEU B 1 100 ? 136.812 135.276 127.754 1.00 4.37 88 LEU B C 1
ATOM 1404 O O . LEU B 1 100 ? 137.934 135.297 127.245 1.00 4.37 88 LEU B O 1
ATOM 1409 N N . HIS B 1 101 ? 136.544 134.670 128.914 1.00 6.58 89 HIS B N 1
ATOM 1410 C CA . HIS B 1 101 ? 137.569 134.133 129.802 1.00 6.58 89 HIS B CA 1
ATOM 1411 C C . HIS B 1 101 ? 138.284 132.944 129.148 1.00 6.58 89 HIS B C 1
ATOM 1412 O O . HIS B 1 101 ? 137.878 132.444 128.098 1.00 6.58 89 HIS B O 1
ATOM 1419 N N . TYR B 1 102 ? 139.381 132.502 129.768 1.00 4.98 90 TYR B N 1
ATOM 1420 C CA . TYR B 1 102 ? 140.133 131.362 129.246 1.00 4.98 90 TYR B CA 1
ATOM 1421 C C . TYR B 1 102 ? 139.327 130.074 129.327 1.00 4.98 90 TYR B C 1
ATOM 1422 O O . TYR B 1 102 ? 139.432 129.215 128.446 1.00 4.98 90 TYR B O 1
ATOM 1431 N N . LEU B 1 103 ? 138.518 129.921 130.369 1.00 5.82 91 LEU B N 1
ATOM 1432 C CA . LEU B 1 103 ? 137.813 128.665 130.569 1.00 5.82 91 LEU B CA 1
ATOM 1433 C C . LEU B 1 103 ? 136.619 128.530 129.633 1.00 5.82 91 LEU B C 1
ATOM 1434 O O . LEU B 1 103 ? 136.295 127.418 129.199 1.00 5.82 91 LEU B O 1
ATOM 1439 N N . THR B 1 104 ? 135.978 129.646 129.289 1.00 8.28 92 THR B N 1
ATOM 1440 C CA . THR B 1 104 ? 134.831 129.605 128.393 1.00 8.28 92 THR B CA 1
ATOM 1441 C C . THR B 1 104 ? 135.235 129.207 126.979 1.00 8.28 92 THR B C 1
ATOM 1442 O O . THR B 1 104 ? 134.492 128.484 126.312 1.00 8.28 92 THR B O 1
ATOM 1446 N N . ASN B 1 105 ? 136.428 129.599 126.532 1.00 8.95 93 ASN B N 1
ATOM 1447 C CA . ASN B 1 105 ? 136.848 129.273 125.173 1.00 8.95 93 ASN B CA 1
ATOM 1448 C C . ASN B 1 105 ? 137.139 127.783 125.016 1.00 8.95 93 ASN B C 1
ATOM 1449 O O . ASN B 1 105 ? 136.760 127.172 124.008 1.00 8.95 93 ASN B O 1
ATOM 1454 N N . VAL B 1 106 ? 137.763 127.166 126.020 1.00 25.62 94 VAL B N 1
ATOM 1455 C CA . VAL B 1 106 ? 137.994 125.730 125.928 1.00 25.62 94 VAL B CA 1
ATOM 1456 C C . VAL B 1 106 ? 136.720 124.950 126.223 1.00 25.62 94 VAL B C 1
ATOM 1457 O O . VAL B 1 106 ? 136.545 123.840 125.707 1.00 25.62 94 VAL B O 1
ATOM 1461 N N . LEU B 1 107 ? 135.786 125.520 126.994 1.00 9.11 95 LEU B N 1
ATOM 1462 C CA . LEU B 1 107 ? 134.498 124.860 127.183 1.00 9.11 95 LEU B CA 1
ATOM 1463 C C . LEU B 1 107 ? 133.683 124.865 125.897 1.00 9.11 95 LEU B C 1
ATOM 1464 O O . LEU B 1 107 ? 133.027 123.871 125.572 1.00 9.11 95 LEU B O 1
ATOM 1469 N N . LEU B 1 108 ? 133.751 125.947 125.125 1.00 4.74 96 LEU B N 1
ATOM 1470 C CA . LEU B 1 108 ? 133.049 125.974 123.849 1.00 4.74 96 LEU B CA 1
ATOM 1471 C C . LEU B 1 108 ? 133.753 125.131 122.799 1.00 4.74 96 LEU B C 1
ATOM 1472 O O . LEU B 1 108 ? 133.087 124.566 121.926 1.00 4.74 96 LEU B O 1
ATOM 1477 N N . GLN B 1 109 ? 135.081 124.992 122.883 1.00 6.97 97 GLN B N 1
ATOM 1478 C CA . GLN B 1 109 ? 135.752 124.043 121.998 1.00 6.97 97 GLN B CA 1
ATOM 1479 C C . GLN B 1 109 ? 135.377 122.601 122.335 1.00 6.97 97 GLN B C 1
ATOM 1480 O O . GLN B 1 109 ? 135.199 121.781 121.430 1.00 6.97 97 GLN B O 1
ATOM 1486 N N . ARG B 1 110 ? 135.191 122.280 123.618 1.00 7.80 98 ARG B N 1
ATOM 1487 C CA . ARG B 1 110 ? 134.757 120.927 123.961 1.00 7.80 98 ARG B CA 1
ATOM 1488 C C . ARG B 1 110 ? 133.306 120.677 123.557 1.00 7.80 98 ARG B C 1
ATOM 1489 O O . ARG B 1 110 ? 132.972 119.578 123.098 1.00 7.80 98 ARG B O 1
ATOM 1497 N N . TRP B 1 111 ? 132.433 121.681 123.712 1.00 6.00 99 TRP B N 1
ATOM 1498 C CA . TRP B 1 111 ? 131.057 121.548 123.236 1.00 6.00 99 TRP B CA 1
ATOM 1499 C C . TRP B 1 111 ? 130.975 121.443 121.719 1.00 6.00 99 TRP B C 1
ATOM 1500 O O . TRP B 1 111 ? 130.033 120.843 121.195 1.00 6.00 99 TRP B O 1
ATOM 1511 N N . ASP B 1 112 ? 131.927 122.026 120.996 1.00 12.21 100 ASP B N 1
ATOM 1512 C CA . ASP B 1 112 ? 131.943 121.863 119.548 1.00 12.21 100 ASP B CA 1
ATOM 1513 C C . ASP B 1 112 ? 132.571 120.534 119.133 1.00 12.21 100 ASP B C 1
ATOM 1514 O O . ASP B 1 112 ? 132.186 119.969 118.106 1.00 12.21 100 ASP B O 1
ATOM 1519 N N . GLN B 1 113 ? 133.527 120.014 119.906 1.00 8.87 101 GLN B N 1
ATOM 1520 C CA . GLN B 1 113 ? 134.152 118.741 119.566 1.00 8.87 101 GLN B CA 1
ATOM 1521 C C . GLN B 1 113 ? 133.322 117.536 119.969 1.00 8.87 101 GLN B C 1
ATOM 1522 O O . GLN B 1 113 ? 133.551 116.448 119.435 1.00 8.87 101 GLN B O 1
ATOM 1528 N N . SER B 1 114 ? 132.387 117.682 120.911 1.00 9.71 102 SER B N 1
ATOM 1529 C CA . SER B 1 114 ? 131.600 116.521 121.312 1.00 9.71 102 SER B CA 1
ATOM 1530 C C . SER B 1 114 ? 130.553 116.142 120.275 1.00 9.71 102 SER B C 1
ATOM 1531 O O . SER B 1 114 ? 129.970 115.062 120.373 1.00 9.71 102 SER B O 1
ATOM 1534 N N . ARG B 1 115 ? 130.293 116.998 119.295 1.00 13.07 103 ARG B N 1
ATOM 1535 C CA . ARG B 1 115 ? 129.309 116.729 118.259 1.00 13.07 103 ARG B CA 1
ATOM 1536 C C . ARG B 1 115 ? 129.905 116.086 117.020 1.00 13.07 103 ARG B C 1
ATOM 1537 O O . ARG B 1 115 ? 129.335 116.244 115.940 1.00 13.07 103 ARG B O 1
ATOM 1545 N N . PHE B 1 116 ? 131.031 115.387 117.133 1.00 16.50 104 PHE B N 1
ATOM 1546 C CA . PHE B 1 116 ? 131.666 114.759 115.981 1.00 16.50 104 PHE B CA 1
ATOM 1547 C C . PHE B 1 116 ? 131.436 113.254 116.014 1.00 16.50 104 PHE B C 1
ATOM 1548 O O . PHE B 1 116 ? 131.825 112.583 116.974 1.00 16.50 104 PHE B O 1
ATOM 1556 N N . GLY B 1 117 ? 130.813 112.730 114.963 1.00 30.70 105 GLY B N 1
ATOM 1557 C CA . GLY B 1 117 ? 130.610 111.299 114.816 1.00 30.70 105 GLY B CA 1
ATOM 1558 C C . GLY B 1 117 ? 129.182 110.868 114.563 1.00 30.70 105 GLY B C 1
ATOM 1559 O O . GLY B 1 117 ? 128.965 109.701 114.208 1.00 30.70 105 GLY B O 1
ATOM 1560 N N . THR B 1 118 ? 128.192 111.738 114.710 1.00 47.27 106 THR B N 1
ATOM 1561 C CA . THR B 1 118 ? 126.790 111.362 114.605 1.00 47.27 106 THR B CA 1
ATOM 1562 C C . THR B 1 118 ? 126.258 111.606 113.199 1.00 47.27 106 THR B C 1
ATOM 1563 O O . THR B 1 118 ? 126.928 112.175 112.332 1.00 47.27 106 THR B O 1
ATOM 1567 N N . ASP B 1 119 ? 125.024 111.143 112.987 1.00 50.27 107 ASP B N 1
ATOM 1568 C CA . ASP B 1 119 ? 124.275 111.486 111.786 1.00 50.27 107 ASP B CA 1
ATOM 1569 C C . ASP B 1 119 ? 123.562 112.823 111.938 1.00 50.27 107 ASP B C 1
ATOM 1570 O O . ASP B 1 119 ? 123.251 113.479 110.938 1.00 50.27 107 ASP B O 1
ATOM 1575 N N . SER B 1 120 ? 123.301 113.233 113.179 1.00 43.25 108 SER B N 1
ATOM 1576 C CA . SER B 1 120 ? 122.808 114.564 113.502 1.00 43.25 108 SER B CA 1
ATOM 1577 C C . SER B 1 120 ? 123.919 115.607 113.561 1.00 43.25 108 SER B C 1
ATOM 1578 O O . SER B 1 120 ? 123.650 116.753 113.935 1.00 43.25 108 SER B O 1
ATOM 1581 N N . GLU B 1 121 ? 125.157 115.223 113.230 1.00 37.29 109 GLU B N 1
ATOM 1582 C CA . GLU B 1 121 ? 126.260 116.172 113.110 1.00 37.29 109 GLU B CA 1
ATOM 1583 C C . GLU B 1 121 ? 126.009 117.193 112.011 1.00 37.29 109 GLU B C 1
ATOM 1584 O O . GLU B 1 121 ? 126.376 118.365 112.153 1.00 37.29 109 GLU B O 1
ATOM 1590 N N . GLU B 1 122 ? 125.363 116.779 110.922 1.00 39.22 110 GLU B N 1
ATOM 1591 C CA . GLU B 1 122 ? 125.172 117.669 109.790 1.00 39.22 110 GLU B CA 1
ATOM 1592 C C . GLU B 1 122 ? 123.981 118.603 109.954 1.00 39.22 110 GLU B C 1
ATOM 1593 O O . GLU B 1 122 ? 123.904 119.602 109.233 1.00 39.22 110 GLU B O 1
ATOM 1599 N N . GLN B 1 123 ? 123.051 118.314 110.863 1.00 31.27 111 GLN B N 1
ATOM 1600 C CA . GLN B 1 123 ? 121.926 119.225 110.987 1.00 31.27 111 GLN B CA 1
ATOM 1601 C C . GLN B 1 123 ? 122.318 120.421 111.842 1.00 31.27 111 GLN B C 1
ATOM 1602 O O . GLN B 1 123 ? 123.237 120.363 112.663 1.00 31.27 111 GLN B O 1
ATOM 1608 N N . ARG B 1 124 ? 121.601 121.517 111.637 1.00 12.03 112 ARG B N 1
ATOM 1609 C CA . ARG B 1 124 ? 122.047 122.827 112.078 1.00 12.03 112 ARG B CA 1
ATOM 1610 C C . ARG B 1 124 ? 121.686 123.086 113.535 1.00 12.03 112 ARG B C 1
ATOM 1611 O O . ARG B 1 124 ? 120.549 122.866 113.955 1.00 12.03 112 ARG B O 1
ATOM 1619 N N . LEU B 1 125 ? 122.672 123.572 114.300 1.00 7.70 113 LEU B N 1
ATOM 1620 C CA . LEU B 1 125 ? 122.533 123.747 115.742 1.00 7.70 113 LEU B CA 1
ATOM 1621 C C . LEU B 1 125 ? 121.608 124.908 116.080 1.00 7.70 113 LEU B C 1
ATOM 1622 O O . LEU B 1 125 ? 121.127 124.997 117.214 1.00 7.70 113 LEU B O 1
ATOM 1627 N N . ASP B 1 126 ? 121.375 125.802 115.117 1.00 6.38 114 ASP B N 1
ATOM 1628 C CA . ASP B 1 126 ? 120.403 126.881 115.265 1.00 6.38 114 ASP B CA 1
ATOM 1629 C C . ASP B 1 126 ? 119.008 126.336 115.553 1.00 6.38 114 ASP B C 1
ATOM 1630 O O . ASP B 1 126 ? 118.255 126.918 116.342 1.00 6.38 114 ASP B O 1
ATOM 1635 N N . SER B 1 127 ? 118.655 125.207 114.940 1.00 5.74 115 SER B N 1
ATOM 1636 C CA . SER B 1 127 ? 117.313 124.663 115.087 1.00 5.74 115 SER B CA 1
ATOM 1637 C C . SER B 1 127 ? 117.183 123.754 116.301 1.00 5.74 115 SER B C 1
ATOM 1638 O O . SER B 1 127 ? 116.085 123.620 116.849 1.00 5.74 115 SER B O 1
ATOM 1641 N N . ILE B 1 128 ? 118.273 123.117 116.729 1.00 6.20 116 ILE B N 1
ATOM 1642 C CA . ILE B 1 128 ? 118.238 122.323 117.952 1.00 6.20 116 ILE B CA 1
ATOM 1643 C C . ILE B 1 128 ? 118.071 123.227 119.166 1.00 6.20 116 ILE B C 1
ATOM 1644 O O . ILE B 1 128 ? 117.202 123.002 120.014 1.00 6.20 116 ILE B O 1
ATOM 1649 N N . ILE B 1 129 ? 118.897 124.265 119.261 1.00 4.68 117 ILE B N 1
ATOM 1650 C CA . ILE B 1 129 ? 118.958 125.145 120.421 1.00 4.68 117 ILE B CA 1
ATOM 1651 C C . ILE B 1 129 ? 118.672 126.568 119.962 1.00 4.68 117 ILE B C 1
ATOM 1652 O O . ILE B 1 129 ? 119.328 127.070 119.043 1.00 4.68 117 ILE B O 1
ATOM 1657 N N . HIS B 1 130 ? 117.686 127.202 120.592 1.00 6.92 118 HIS B N 1
ATOM 1658 C CA . HIS B 1 130 ? 117.268 128.548 120.226 1.00 6.92 118 HIS B CA 1
ATOM 1659 C C . HIS B 1 130 ? 118.370 129.544 120.597 1.00 6.92 118 HIS B C 1
ATOM 1660 O O . HIS B 1 130 ? 118.947 129.435 121.682 1.00 6.92 118 HIS B O 1
ATOM 1667 N N . PRO B 1 131 ? 118.708 130.494 119.707 1.00 7.74 119 PRO B N 1
ATOM 1668 C CA . PRO B 1 131 ? 119.824 131.420 119.983 1.00 7.74 119 PRO B CA 1
ATOM 1669 C C . PRO B 1 131 ? 119.704 132.279 121.230 1.00 7.74 119 PRO B C 1
ATOM 1670 O O . PRO B 1 131 ? 120.742 132.629 121.797 1.00 7.74 119 PRO B O 1
ATOM 1674 N N . THR B 1 132 ? 118.501 132.638 121.681 1.00 25.62 120 THR B N 1
ATOM 1675 C CA . THR B 1 132 ? 118.407 133.346 122.955 1.00 25.62 120 THR B CA 1
ATOM 1676 C C . THR B 1 132 ? 118.778 132.422 124.105 1.00 25.62 120 THR B C 1
ATOM 1677 O O . THR B 1 132 ? 119.500 132.819 125.032 1.00 25.62 120 THR B O 1
ATOM 1681 N N . LYS B 1 133 ? 118.359 131.161 124.009 1.00 7.89 121 LYS B N 1
ATOM 1682 C CA . LYS B 1 133 ? 118.724 130.140 124.976 1.00 7.89 121 LYS B CA 1
ATOM 1683 C C . LYS B 1 133 ? 120.174 129.702 124.835 1.00 7.89 121 LYS B C 1
ATOM 1684 O O . LYS B 1 133 ? 120.704 129.057 125.744 1.00 7.89 121 LYS B O 1
ATOM 1690 N N . ALA B 1 134 ? 120.823 130.029 123.719 1.00 7.73 122 ALA B N 1
ATOM 1691 C CA . ALA B 1 134 ? 122.226 129.699 123.533 1.00 7.73 122 ALA B CA 1
ATOM 1692 C C . ALA B 1 134 ? 123.158 130.877 123.767 1.00 7.73 122 ALA B C 1
ATOM 1693 O O . ALA B 1 134 ? 124.375 130.685 123.747 1.00 7.73 122 ALA B O 1
ATOM 1695 N N . GLU B 1 135 ? 122.628 132.090 123.946 1.00 11.04 123 GLU B N 1
ATOM 1696 C CA . GLU B 1 135 ? 123.424 133.213 124.433 1.00 11.04 123 GLU B CA 1
ATOM 1697 C C . GLU B 1 135 ? 123.288 133.408 125.927 1.00 11.04 123 GLU B C 1
ATOM 1698 O O . GLU B 1 135 ? 124.231 133.902 126.569 1.00 11.04 123 GLU B O 1
ATOM 1704 N N . ALA B 1 136 ? 122.116 133.067 126.480 1.00 10.68 124 ALA B N 1
ATOM 1705 C CA . ALA B 1 136 ? 121.940 133.109 127.924 1.00 10.68 124 ALA B CA 1
ATOM 1706 C C . ALA B 1 136 ? 122.938 132.204 128.621 1.00 10.68 124 ALA B C 1
ATOM 1707 O O . ALA B 1 136 ? 123.546 132.606 129.613 1.00 10.68 124 ALA B O 1
ATOM 1709 N N . THR B 1 137 ? 123.181 131.011 128.073 1.00 25.62 125 THR B N 1
ATOM 1710 C CA . THR B 1 137 ? 124.133 130.102 128.703 1.00 25.62 125 THR B CA 1
ATOM 1711 C C . THR B 1 137 ? 125.571 130.593 128.572 1.00 25.62 125 THR B C 1
ATOM 1712 O O . THR B 1 137 ? 126.366 130.380 129.495 1.00 25.62 125 THR B O 1
ATOM 1716 N N . ILE B 1 138 ? 125.902 131.309 127.488 1.00 9.44 126 ILE B N 1
ATOM 1717 C CA . ILE B 1 138 ? 127.233 131.902 127.353 1.00 9.44 126 ILE B CA 1
ATOM 1718 C C . ILE B 1 138 ? 127.450 132.966 128.416 1.00 9.44 126 ILE B C 1
ATOM 1719 O O . ILE B 1 138 ? 128.485 132.982 129.091 1.00 9.44 126 ILE B O 1
ATOM 1724 N N . TRP B 1 139 ? 126.463 133.848 128.613 1.00 9.06 127 TRP B N 1
ATOM 1725 C CA . TRP B 1 139 ? 126.655 134.895 129.615 1.00 9.06 127 TRP B CA 1
ATOM 1726 C C . TRP B 1 139 ? 126.620 134.359 131.044 1.00 9.06 127 TRP B C 1
ATOM 1727 O O . TRP B 1 139 ? 127.335 134.881 131.908 1.00 9.06 127 TRP B O 1
ATOM 1738 N N . LEU B 1 140 ? 125.858 133.298 131.312 1.00 25.62 128 LEU B N 1
ATOM 1739 C CA . LEU B 1 140 ? 125.829 132.790 132.681 1.00 25.62 128 LEU B CA 1
ATOM 1740 C C . LEU B 1 140 ? 127.102 132.017 133.010 1.00 25.62 128 LEU B C 1
ATOM 1741 O O . LEU B 1 140 ? 127.674 132.190 134.098 1.00 25.62 128 LEU B O 1
ATOM 1746 N N . VAL B 1 141 ? 127.585 131.193 132.071 1.00 7.74 129 VAL B N 1
ATOM 1747 C CA . VAL B 1 141 ? 128.873 130.523 132.233 1.00 7.74 129 VAL B CA 1
ATOM 1748 C C . VAL B 1 141 ? 130.011 131.535 132.314 1.00 7.74 129 VAL B C 1
ATOM 1749 O O . VAL B 1 141 ? 130.962 131.346 133.080 1.00 7.74 129 VAL B O 1
ATOM 1753 N N . GLU B 1 142 ? 129.892 132.665 131.611 1.00 4.98 130 GLU B N 1
ATOM 1754 C CA . GLU B 1 142 ? 130.936 133.682 131.658 1.00 4.98 130 GLU B CA 1
ATOM 1755 C C . GLU B 1 142 ? 130.951 134.420 132.991 1.00 4.98 130 GLU B C 1
ATOM 1756 O O . GLU B 1 142 ? 132.025 134.738 133.510 1.00 4.98 130 GLU B O 1
ATOM 1762 N N . GLU B 1 143 ? 129.778 134.699 133.565 1.00 7.20 131 GLU B N 1
ATOM 1763 C CA . GLU B 1 143 ? 129.742 135.315 134.890 1.00 7.20 131 GLU B CA 1
ATOM 1764 C C . GLU B 1 143 ? 130.297 134.374 135.953 1.00 7.20 131 GLU B C 1
ATOM 1765 O O . GLU B 1 143 ? 130.995 134.817 136.878 1.00 7.20 131 GLU B O 1
ATOM 1771 N N . ILE B 1 144 ? 130.021 133.071 135.815 1.00 6.08 132 ILE B N 1
ATOM 1772 C CA . ILE B 1 144 ? 130.612 132.068 136.705 1.00 6.08 132 ILE B CA 1
ATOM 1773 C C . ILE B 1 144 ? 132.131 132.038 136.561 1.00 6.08 132 ILE B C 1
ATOM 1774 O O . ILE B 1 144 ? 132.863 132.023 137.557 1.00 6.08 132 ILE B O 1
ATOM 1779 N N . HIS B 1 145 ? 132.628 132.058 135.324 1.00 4.81 133 HIS B N 1
ATOM 1780 C CA . HIS B 1 145 ? 134.066 131.992 135.092 1.00 4.81 133 HIS B CA 1
ATOM 1781 C C . HIS B 1 145 ? 134.790 133.271 135.475 1.00 4.81 133 HIS B C 1
ATOM 1782 O O . HIS B 1 145 ? 135.996 133.226 135.708 1.00 4.81 133 HIS B O 1
ATOM 1789 N N . ARG B 1 146 ? 134.104 134.409 135.528 1.00 2.98 134 ARG B N 1
ATOM 1790 C CA . ARG B 1 146 ? 134.781 135.631 135.948 1.00 2.98 134 ARG B CA 1
ATOM 1791 C C . ARG B 1 146 ? 134.771 135.819 137.458 1.00 2.98 134 ARG B C 1
ATOM 1792 O O . ARG B 1 146 ? 135.788 136.221 138.029 1.00 2.98 134 ARG B O 1
ATOM 1800 N N . LEU B 1 147 ? 133.656 135.528 138.133 1.00 6.05 135 LEU B N 1
ATOM 1801 C CA . LEU B 1 147 ? 133.590 135.848 139.557 1.00 6.05 135 LEU B CA 1
ATOM 1802 C C . LEU B 1 147 ? 134.237 134.777 140.436 1.00 6.05 135 LEU B C 1
ATOM 1803 O O . LEU B 1 147 ? 134.987 135.100 141.362 1.00 6.05 135 LEU B O 1
ATOM 1808 N N . THR B 1 148 ? 133.957 133.507 140.178 1.00 6.69 136 THR B N 1
ATOM 1809 C CA . THR B 1 148 ? 134.300 132.457 141.139 1.00 6.69 136 THR B CA 1
ATOM 1810 C C . THR B 1 148 ? 135.744 131.934 141.220 1.00 6.69 136 THR B C 1
ATOM 1811 O O . THR B 1 148 ? 136.232 131.788 142.347 1.00 6.69 136 THR B O 1
ATOM 1815 N N . PRO B 1 149 ? 136.485 131.609 140.103 1.00 10.57 137 PRO B N 1
ATOM 1816 C CA . PRO B 1 149 ? 137.658 130.732 140.263 1.00 10.57 137 PRO B CA 1
ATOM 1817 C C . PRO B 1 149 ? 138.892 131.359 140.897 1.00 10.57 137 PRO B C 1
ATOM 1818 O O . PRO B 1 149 ? 138.873 132.507 141.348 1.00 10.57 137 PRO B O 1
ATOM 1822 N N . SER B 1 150 ? 139.973 130.585 140.936 1.00 15.34 138 SER B N 1
ATOM 1823 C CA . SER B 1 150 ? 141.265 130.994 141.465 1.00 15.34 138 SER B CA 1
ATOM 1824 C C . SER B 1 150 ? 142.302 130.961 140.351 1.00 15.34 138 SER B C 1
ATOM 1825 O O . SER B 1 150 ? 141.998 130.654 139.199 1.00 15.34 138 SER B O 1
ATOM 1828 N N . HIS B 1 151 ? 143.548 131.263 140.715 1.00 19.91 139 HIS B N 1
ATOM 1829 C CA . HIS B 1 151 ? 144.641 131.268 139.755 1.00 19.91 139 HIS B CA 1
ATOM 1830 C C . HIS B 1 151 ? 145.555 130.053 139.851 1.00 19.91 139 HIS B C 1
ATOM 1831 O O . HIS B 1 151 ? 146.306 129.795 138.903 1.00 19.91 139 HIS B O 1
ATOM 1838 N N . LEU B 1 152 ? 145.512 129.306 140.959 1.00 17.78 140 LEU B N 1
ATOM 1839 C CA . LEU B 1 152 ? 146.327 128.099 141.082 1.00 17.78 140 LEU B CA 1
ATOM 1840 C C . LEU B 1 152 ? 145.845 127.020 140.123 1.00 17.78 140 LEU B C 1
ATOM 1841 O O . LEU B 1 152 ? 146.653 126.354 139.461 1.00 17.78 140 LEU B O 1
ATOM 1846 N N . HIS B 1 153 ? 144.521 126.836 140.053 1.00 17.60 141 HIS B N 1
ATOM 1847 C CA . HIS B 1 153 ? 143.890 125.964 139.063 1.00 17.60 141 HIS B CA 1
ATOM 1848 C C . HIS B 1 153 ? 144.279 126.343 137.642 1.00 17.60 141 HIS B C 1
ATOM 1849 O O . HIS B 1 153 ? 144.605 125.476 136.822 1.00 17.60 141 HIS B O 1
ATOM 1856 N N . MET B 1 154 ? 144.292 127.639 137.345 1.00 17.93 142 MET B N 1
ATOM 1857 C CA . MET B 1 154 ? 144.529 128.082 135.982 1.00 17.93 142 MET B CA 1
ATOM 1858 C C . MET B 1 154 ? 145.997 127.937 135.602 1.00 17.93 142 MET B C 1
ATOM 1859 O O . MET B 1 154 ? 146.308 127.571 134.465 1.00 17.93 142 MET B O 1
ATOM 1864 N N . ALA B 1 155 ? 146.911 128.182 136.545 1.00 17.15 143 ALA B N 1
ATOM 1865 C CA . ALA B 1 155 ? 148.327 127.949 136.271 1.00 17.15 143 ALA B CA 1
ATOM 1866 C C . ALA B 1 155 ? 148.643 126.465 136.145 1.00 17.15 143 ALA B C 1
ATOM 1867 O O . ALA B 1 155 ? 149.513 126.083 135.350 1.00 17.15 143 ALA B O 1
ATOM 1869 N N . LEU B 1 156 ? 147.943 125.615 136.905 1.00 17.71 144 LEU B N 1
ATOM 1870 C CA . LEU B 1 156 ? 148.098 124.175 136.736 1.00 17.71 144 LEU B CA 1
ATOM 1871 C C . LEU B 1 156 ? 147.553 123.713 135.391 1.00 17.71 144 LEU B C 1
ATOM 1872 O O . LEU B 1 156 ? 148.047 122.731 134.829 1.00 17.71 144 LEU B O 1
ATOM 1877 N N . LEU B 1 157 ? 146.532 124.397 134.869 1.00 15.64 145 LEU B N 1
ATOM 1878 C CA . LEU B 1 157 ? 146.091 124.126 133.504 1.00 15.64 145 LEU B CA 1
ATOM 1879 C C . LEU B 1 157 ? 147.116 124.603 132.484 1.00 15.64 145 LEU B C 1
ATOM 1880 O O . LEU B 1 157 ? 147.322 123.954 131.453 1.00 15.64 145 LEU B O 1
ATOM 1885 N N . TRP B 1 158 ? 147.763 125.739 132.751 1.00 14.92 146 TRP B N 1
ATOM 1886 C CA . TRP B 1 158 ? 148.647 126.338 131.756 1.00 14.92 146 TRP B CA 1
ATOM 1887 C C . TRP B 1 158 ? 149.990 125.629 131.678 1.00 14.92 146 TRP B C 1
ATOM 1888 O O . TRP B 1 158 ? 150.673 125.727 130.654 1.00 14.92 146 TRP B O 1
ATOM 1899 N N . ARG B 1 159 ? 150.408 124.949 132.750 1.00 21.88 147 ARG B N 1
ATOM 1900 C CA . ARG B 1 159 ? 151.663 124.201 132.682 1.00 21.88 147 ARG B CA 1
ATOM 1901 C C . ARG B 1 159 ? 151.556 122.993 131.764 1.00 21.88 147 ARG B C 1
ATOM 1902 O O . ARG B 1 159 ? 152.569 122.540 131.221 1.00 21.88 147 ARG B O 1
ATOM 1910 N N . SER B 1 160 ? 150.350 122.461 131.575 1.00 20.94 148 SER B N 1
ATOM 1911 C CA . SER B 1 160 ? 150.151 121.262 130.775 1.00 20.94 148 SER B CA 1
ATOM 1912 C C . SER B 1 160 ? 150.074 121.540 129.280 1.00 20.94 148 SER B C 1
ATOM 1913 O O . SER B 1 160 ? 149.876 120.598 128.507 1.00 20.94 148 SER B O 1
ATOM 1916 N N . ASP B 1 161 ? 150.211 122.797 128.853 1.00 20.53 149 ASP B N 1
ATOM 1917 C CA . ASP B 1 161 ? 150.222 123.126 127.436 1.00 20.53 149 ASP B CA 1
ATOM 1918 C C . ASP B 1 161 ? 151.045 124.374 127.129 1.00 20.53 149 ASP B C 1
ATOM 1919 O O . ASP B 1 161 ? 150.842 125.424 127.758 1.00 20.53 149 ASP B O 1
ATOM 1924 N N . PRO B 1 162 ? 151.982 124.298 126.194 1.00 20.64 150 PRO B N 1
ATOM 1925 C CA . PRO B 1 162 ? 152.474 125.521 125.564 1.00 20.64 150 PRO B CA 1
ATOM 1926 C C . PRO B 1 162 ? 151.412 126.066 124.626 1.00 20.64 150 PRO B C 1
ATOM 1927 O O . PRO B 1 162 ? 150.486 125.354 124.227 1.00 20.64 150 PRO B O 1
ATOM 1931 N N . MET B 1 163 ? 151.559 127.352 124.292 1.00 18.99 151 MET B N 1
ATOM 1932 C CA . MET B 1 163 ? 150.655 128.099 123.411 1.00 18.99 151 MET B CA 1
ATOM 1933 C C . MET B 1 163 ? 149.225 128.089 123.968 1.00 18.99 151 MET B C 1
ATOM 1934 O O . MET B 1 163 ? 148.295 127.503 123.411 1.00 18.99 151 MET B O 1
ATOM 1939 N N . TYR B 1 164 ? 149.091 128.721 125.131 1.00 14.49 152 TYR B N 1
ATOM 1940 C CA . TYR B 1 164 ? 147.793 128.888 125.769 1.00 14.49 152 TYR B CA 1
ATOM 1941 C C . TYR B 1 164 ? 147.142 130.216 125.425 1.00 14.49 152 TYR B C 1
ATOM 1942 O O . TYR B 1 164 ? 146.021 130.470 125.868 1.00 14.49 152 TYR B O 1
ATOM 1951 N N . HIS B 1 165 ? 147.816 131.071 124.662 1.00 11.54 153 HIS B N 1
ATOM 1952 C CA . HIS B 1 165 ? 147.248 132.346 124.248 1.00 11.54 153 HIS B CA 1
ATOM 1953 C C . HIS B 1 165 ? 146.330 132.222 123.049 1.00 11.54 153 HIS B C 1
ATOM 1954 O O . HIS B 1 165 ? 145.866 133.245 122.540 1.00 11.54 153 HIS B O 1
ATOM 1961 N N . SER B 1 166 ? 146.058 131.003 122.581 1.00 7.94 154 SER B N 1
ATOM 1962 C CA . SER B 1 166 ? 145.037 130.819 121.561 1.00 7.94 154 SER B CA 1
ATOM 1963 C C . SER B 1 166 ? 143.644 131.045 122.126 1.00 7.94 154 SER B C 1
ATOM 1964 O O . SER B 1 166 ? 142.713 131.349 121.376 1.00 7.94 154 SER B O 1
ATOM 1967 N N . PHE B 1 167 ? 143.481 130.898 123.437 1.00 7.23 155 PHE B N 1
ATOM 1968 C CA . PHE B 1 167 ? 142.194 131.086 124.078 1.00 7.23 155 PHE B CA 1
ATOM 1969 C C . PHE B 1 167 ? 142.088 132.413 124.808 1.00 7.23 155 PHE B C 1
ATOM 1970 O O . PHE B 1 167 ? 141.009 132.745 125.302 1.00 7.23 155 PHE B O 1
ATOM 1978 N N . ILE B 1 168 ? 143.170 133.162 124.892 1.00 6.58 156 ILE B N 1
ATOM 1979 C CA . ILE B 1 168 ? 143.159 134.522 125.407 1.00 6.58 156 ILE B CA 1
ATOM 1980 C C . ILE B 1 168 ? 143.134 135.463 124.214 1.00 6.58 156 ILE B C 1
ATOM 1981 O O . ILE B 1 168 ? 143.890 135.294 123.252 1.00 6.58 156 ILE B O 1
ATOM 1986 N N . ASP B 1 169 ? 142.256 136.454 124.272 1.00 5.21 157 ASP B N 1
ATOM 1987 C CA . ASP B 1 169 ? 141.847 137.211 123.106 1.00 5.21 157 ASP B CA 1
ATOM 1988 C C . ASP B 1 169 ? 142.178 138.697 123.230 1.00 5.21 157 ASP B C 1
ATOM 1989 O O . ASP B 1 169 ? 142.151 139.257 124.330 1.00 5.21 157 ASP B O 1
ATOM 1994 N N . PRO B 1 170 ? 142.501 139.360 122.109 1.00 9.50 158 PRO B N 1
ATOM 1995 C CA . PRO B 1 170 ? 143.036 140.726 122.179 1.00 9.50 158 PRO B CA 1
ATOM 1996 C C . PRO B 1 170 ? 142.001 141.837 122.262 1.00 9.50 158 PRO B C 1
ATOM 1997 O O . PRO B 1 170 ? 142.330 142.989 121.968 1.00 9.50 158 PRO B O 1
ATOM 2001 N N . ILE B 1 171 ? 140.765 141.535 122.627 1.00 7.64 159 ILE B N 1
ATOM 2002 C CA . ILE B 1 171 ? 139.726 142.558 122.678 1.00 7.64 159 ILE B CA 1
ATOM 2003 C C . ILE B 1 171 ? 139.828 143.309 123.999 1.00 7.64 159 ILE B C 1
ATOM 2004 O O . ILE B 1 171 ? 139.792 142.703 125.075 1.00 7.64 159 ILE B O 1
ATOM 2009 N N . PHE B 1 172 ? 139.962 144.634 123.923 1.00 12.49 160 PHE B N 1
ATOM 2010 C CA . PHE B 1 172 ? 140.035 145.482 125.111 1.00 12.49 160 PHE B CA 1
ATOM 2011 C C . PHE B 1 172 ? 138.792 146.354 125.190 1.00 12.49 160 PHE B C 1
ATOM 2012 O O . PHE B 1 172 ? 138.641 147.278 124.376 1.00 12.49 160 PHE B O 1
ATOM 2020 N N . PRO B 1 173 ? 137.892 146.118 126.150 1.00 15.89 161 PRO B N 1
ATOM 2021 C CA . PRO B 1 173 ? 136.578 146.774 126.121 1.00 15.89 161 PRO B CA 1
ATOM 2022 C C . PRO B 1 173 ? 136.585 148.242 126.506 1.00 15.89 161 PRO B C 1
ATOM 2023 O O . PRO B 1 173 ? 135.540 148.896 126.375 1.00 15.89 161 PRO B O 1
ATOM 2027 N N . GLU B 1 174 ? 137.705 148.774 126.985 1.00 32.45 162 GLU B N 1
ATOM 2028 C CA . GLU B 1 174 ? 137.764 150.177 127.362 1.00 32.45 162 GLU B CA 1
ATOM 2029 C C . GLU B 1 174 ? 137.713 151.056 126.119 1.00 32.45 162 GLU B C 1
ATOM 2030 O O . GLU B 1 174 ? 138.275 150.707 125.076 1.00 32.45 162 GLU B O 1
ATOM 2036 N N . LYS B 1 175 ? 136.993 152.176 126.234 1.00 41.25 163 LYS B N 1
ATOM 2037 C CA . LYS B 1 175 ? 136.886 153.232 125.219 1.00 41.25 163 LYS B CA 1
ATOM 2038 C C . LYS B 1 175 ? 136.327 152.728 123.888 1.00 41.25 163 LYS B C 1
ATOM 2039 O O . LYS B 1 175 ? 135.569 151.760 123.850 1.00 41.25 163 LYS B O 1
ATOM 2045 N N . ASN C 2 55 ? 101.155 111.075 103.819 1.00 46.98 52 ASN C N 1
ATOM 2046 C CA . ASN C 2 55 ? 101.885 110.242 102.872 1.00 46.98 52 ASN C CA 1
ATOM 2047 C C . ASN C 2 55 ? 102.241 108.909 103.523 1.00 46.98 52 ASN C C 1
ATOM 2048 O O . ASN C 2 55 ? 102.508 108.849 104.717 1.00 46.98 52 ASN C O 1
ATOM 2053 N N . SER C 2 56 ? 102.237 107.841 102.722 1.00 45.89 53 SER C N 1
ATOM 2054 C CA . SER C 2 56 ? 102.568 106.509 103.214 1.00 45.89 53 SER C CA 1
ATOM 2055 C C . SER C 2 56 ? 104.052 106.184 103.094 1.00 45.89 53 SER C C 1
ATOM 2056 O O . SER C 2 56 ? 104.552 105.320 103.832 1.00 45.89 53 SER C O 1
ATOM 2059 N N . LYS C 2 57 ? 104.762 106.863 102.187 1.00 43.92 54 LYS C N 1
ATOM 2060 C CA . LYS C 2 57 ? 106.151 106.522 101.904 1.00 43.92 54 LYS C CA 1
ATOM 2061 C C . LYS C 2 57 ? 107.084 106.961 103.024 1.00 43.92 54 LYS C C 1
ATOM 2062 O O . LYS C 2 57 ? 108.188 106.421 103.153 1.00 43.92 54 LYS C O 1
ATOM 2068 N N . ARG C 2 58 ? 106.672 107.938 103.833 1.00 41.30 55 ARG C N 1
ATOM 2069 C CA . ARG C 2 58 ? 107.405 108.234 105.059 1.00 41.30 55 ARG C CA 1
ATOM 2070 C C . ARG C 2 58 ? 107.130 107.172 106.113 1.00 41.30 55 ARG C C 1
ATOM 2071 O O . ARG C 2 58 ? 108.048 106.709 106.807 1.00 41.30 55 ARG C O 1
ATOM 2079 N N . LEU C 2 59 ? 105.865 106.759 106.219 1.00 47.89 56 LEU C N 1
ATOM 2080 C CA . LEU C 2 59 ? 105.404 105.954 107.340 1.00 47.89 56 LEU C CA 1
ATOM 2081 C C . LEU C 2 59 ? 105.908 104.520 107.262 1.00 47.89 56 LEU C C 1
ATOM 2082 O O . LEU C 2 59 ? 106.200 103.921 108.299 1.00 47.89 56 LEU C O 1
ATOM 2087 N N . GLU C 2 60 ? 106.021 103.959 106.051 1.00 47.52 57 GLU C N 1
ATOM 2088 C CA . GLU C 2 60 ? 106.547 102.599 105.908 1.00 47.52 57 GLU C CA 1
ATOM 2089 C C . GLU C 2 60 ? 107.998 102.503 106.377 1.00 47.52 57 GLU C C 1
ATOM 2090 O O . GLU C 2 60 ? 108.363 101.594 107.142 1.00 47.52 57 GLU C O 1
ATOM 2096 N N . SER C 2 61 ? 108.831 103.454 105.943 1.00 49.85 58 SER C N 1
ATOM 2097 C CA . SER C 2 61 ? 110.220 103.507 106.385 1.00 49.85 58 SER C CA 1
ATOM 2098 C C . SER C 2 61 ? 110.324 103.778 107.880 1.00 49.85 58 SER C C 1
ATOM 2099 O O . SER C 2 61 ? 111.201 103.214 108.550 1.00 49.85 58 SER C O 1
ATOM 2102 N N . ASP C 2 62 ? 109.412 104.593 108.423 1.00 52.90 59 ASP C N 1
ATOM 2103 C CA . ASP C 2 62 ? 109.425 104.875 109.855 1.00 52.90 59 ASP C CA 1
ATOM 2104 C C . ASP C 2 62 ? 109.079 103.628 110.671 1.00 52.90 59 ASP C C 1
ATOM 2105 O O . ASP C 2 62 ? 109.745 103.332 111.671 1.00 52.90 59 ASP C O 1
ATOM 2110 N N . LEU C 2 63 ? 108.059 102.869 110.239 1.00 51.68 60 LEU C N 1
ATOM 2111 C CA . LEU C 2 63 ? 107.698 101.617 110.913 1.00 51.68 60 LEU C CA 1
ATOM 2112 C C . LEU C 2 63 ? 108.822 100.587 110.862 1.00 51.68 60 LEU C C 1
ATOM 2113 O O . LEU C 2 63 ? 109.086 99.897 111.858 1.00 51.68 60 LEU C O 1
ATOM 2118 N N . GLU C 2 64 ? 109.500 100.465 109.716 1.00 50.31 61 GLU C N 1
ATOM 2119 C CA . GLU C 2 64 ? 110.576 99.478 109.647 1.00 50.31 61 GLU C CA 1
ATOM 2120 C C . GLU C 2 64 ? 111.793 99.905 110.464 1.00 50.31 61 GLU C C 1
ATOM 2121 O O . GLU C 2 64 ? 112.487 99.047 111.038 1.00 50.31 61 GLU C O 1
ATOM 2127 N N . ALA C 2 65 ? 112.032 101.217 110.578 1.00 47.93 62 ALA C N 1
ATOM 2128 C CA . ALA C 2 65 ? 113.070 101.703 111.482 1.00 47.93 62 ALA C CA 1
ATOM 2129 C C . ALA C 2 65 ? 112.725 101.409 112.937 1.00 47.93 62 ALA C C 1
ATOM 2130 O O . ALA C 2 65 ? 113.609 101.045 113.725 1.00 47.93 62 ALA C O 1
ATOM 2132 N N . MET C 2 66 ? 111.443 101.541 113.304 1.00 50.23 63 MET C N 1
ATOM 2133 C CA . MET C 2 66 ? 111.020 101.209 114.666 1.00 50.23 63 MET C CA 1
ATOM 2134 C C . MET C 2 66 ? 111.206 99.725 114.965 1.00 50.23 63 MET C C 1
ATOM 2135 O O . MET C 2 66 ? 111.626 99.357 116.070 1.00 50.23 63 MET C O 1
ATOM 2140 N N . GLY C 2 67 ? 110.905 98.859 113.994 1.00 42.71 64 GLY C N 1
ATOM 2141 C CA . GLY C 2 67 ? 111.093 97.428 114.207 1.00 42.71 64 GLY C CA 1
ATOM 2142 C C . GLY C 2 67 ? 112.553 97.032 114.356 1.00 42.71 64 GLY C C 1
ATOM 2143 O O . GLY C 2 67 ? 112.902 96.200 115.211 1.00 42.71 64 GLY C O 1
ATOM 2144 N N . ASN C 2 68 ? 113.429 97.638 113.544 1.00 44.15 65 ASN C N 1
ATOM 2145 C CA . ASN C 2 68 ? 114.864 97.406 113.694 1.00 44.15 65 ASN C CA 1
ATOM 2146 C C . ASN C 2 68 ? 115.370 97.920 115.040 1.00 44.15 65 ASN C C 1
ATOM 2147 O O . ASN C 2 68 ? 116.235 97.289 115.667 1.00 44.15 65 ASN C O 1
ATOM 2152 N N . LYS C 2 69 ? 114.798 99.029 115.521 1.00 43.97 66 LYS C N 1
ATOM 2153 C CA . LYS C 2 69 ? 115.143 99.558 116.838 1.00 43.97 66 LYS C CA 1
ATOM 2154 C C . LYS C 2 69 ? 114.740 98.598 117.958 1.00 43.97 66 LYS C C 1
ATOM 2155 O O . LYS C 2 69 ? 115.501 98.399 118.915 1.00 43.97 66 LYS C O 1
ATOM 2161 N N . ILE C 2 70 ? 113.554 97.984 117.844 1.00 39.70 67 ILE C N 1
ATOM 2162 C CA . ILE C 2 70 ? 113.088 97.027 118.853 1.00 39.70 67 ILE C CA 1
ATOM 2163 C C . ILE C 2 70 ? 114.000 95.803 118.905 1.00 39.70 67 ILE C C 1
ATOM 2164 O O . ILE C 2 70 ? 114.360 95.319 119.995 1.00 39.70 67 ILE C O 1
ATOM 2169 N N . LYS C 2 71 ? 114.410 95.300 117.733 1.00 39.82 68 LYS C N 1
ATOM 2170 C CA . LYS C 2 71 ? 115.340 94.170 117.712 1.00 39.82 68 LYS C CA 1
ATOM 2171 C C . LYS C 2 71 ? 116.702 94.541 118.301 1.00 39.82 68 LYS C C 1
ATOM 2172 O O . LYS C 2 71 ? 117.333 93.715 118.984 1.00 39.82 68 LYS C O 1
ATOM 2178 N N . GLN C 2 72 ? 117.139 95.790 118.092 1.00 41.38 69 GLN C N 1
ATOM 2179 C CA . GLN C 2 72 ? 118.368 96.277 118.718 1.00 41.38 69 GLN C CA 1
ATOM 2180 C C . GLN C 2 72 ? 118.261 96.300 120.242 1.00 41.38 69 GLN C C 1
ATOM 2181 O O . GLN C 2 72 ? 119.213 95.927 120.944 1.00 41.38 69 GLN C O 1
ATOM 2187 N N . HIS C 2 73 ? 117.107 96.727 120.773 1.00 35.40 70 HIS C N 1
ATOM 2188 C CA . HIS C 2 73 ? 116.952 96.777 122.229 1.00 35.40 70 HIS C CA 1
ATOM 2189 C C . HIS C 2 73 ? 116.920 95.381 122.840 1.00 35.40 70 HIS C C 1
ATOM 2190 O O . HIS C 2 73 ? 117.447 95.169 123.941 1.00 35.40 70 HIS C O 1
ATOM 2197 N N . GLU C 2 74 ? 116.326 94.414 122.134 1.00 38.83 71 GLU C N 1
ATOM 2198 C CA . GLU C 2 74 ? 116.337 93.041 122.643 1.00 38.83 71 GLU C CA 1
ATOM 2199 C C . GLU C 2 74 ? 117.746 92.450 122.639 1.00 38.83 71 GLU C C 1
ATOM 2200 O O . GLU C 2 74 ? 118.134 91.738 123.582 1.00 38.83 71 GLU C O 1
ATOM 2206 N N . ASP C 2 75 ? 118.537 92.764 121.604 1.00 37.53 72 ASP C N 1
ATOM 2207 C CA . ASP C 2 75 ? 119.936 92.334 121.576 1.00 37.53 72 ASP C CA 1
ATOM 2208 C C . ASP C 2 75 ? 120.733 92.958 122.721 1.00 37.53 72 ASP C C 1
ATOM 2209 O O . ASP C 2 75 ? 121.596 92.301 123.324 1.00 37.53 72 ASP C O 1
ATOM 2214 N N . ASN C 2 76 ? 120.433 94.217 123.055 1.00 33.85 73 ASN C N 1
ATOM 2215 C CA . ASN C 2 76 ? 121.151 94.882 124.140 1.00 33.85 73 ASN C CA 1
ATOM 2216 C C . ASN C 2 76 ? 120.795 94.294 125.503 1.00 33.85 73 ASN C C 1
ATOM 2217 O O . ASN C 2 76 ? 121.672 94.161 126.371 1.00 33.85 73 ASN C O 1
ATOM 2222 N N . LEU C 2 77 ? 119.517 93.938 125.709 1.00 31.36 74 LEU C N 1
ATOM 2223 C CA . LEU C 2 77 ? 119.133 93.211 126.922 1.00 31.36 74 LEU C CA 1
ATOM 2224 C C . LEU C 2 77 ? 119.862 91.878 127.037 1.00 31.36 74 LEU C C 1
ATOM 2225 O O . LEU C 2 77 ? 120.297 91.498 128.132 1.00 31.36 74 LEU C O 1
ATOM 2230 N N . LYS C 2 78 ? 120.009 91.161 125.915 1.00 32.19 75 LYS C N 1
ATOM 2231 C CA . LYS C 2 78 ? 120.723 89.883 125.936 1.00 32.19 75 LYS C CA 1
ATOM 2232 C C . LYS C 2 78 ? 122.190 90.058 126.326 1.00 32.19 75 LYS C C 1
ATOM 2233 O O . LYS C 2 78 ? 122.717 89.300 127.157 1.00 32.19 75 LYS C O 1
ATOM 2239 N N . PHE C 2 79 ? 122.849 91.074 125.755 1.00 34.60 76 PHE C N 1
ATOM 2240 C CA . PHE C 2 79 ? 124.248 91.359 126.079 1.00 34.60 76 PHE C CA 1
ATOM 2241 C C . PHE C 2 79 ? 124.430 91.724 127.550 1.00 34.60 76 PHE C C 1
ATOM 2242 O O . PHE C 2 79 ? 125.352 91.225 128.218 1.00 34.60 76 PHE C O 1
ATOM 2250 N N . LEU C 2 80 ? 123.543 92.569 128.081 1.00 32.70 77 LEU C N 1
ATOM 2251 C CA . LEU C 2 80 ? 123.673 92.994 129.472 1.00 32.70 77 LEU C CA 1
ATOM 2252 C C . LEU C 2 80 ? 123.386 91.856 130.449 1.00 32.70 77 LEU C C 1
ATOM 2253 O O . LEU C 2 80 ? 124.032 91.764 131.501 1.00 32.70 77 LEU C O 1
ATOM 2258 N N . LYS C 2 81 ? 122.444 90.965 130.117 1.00 31.50 78 LYS C N 1
ATOM 2259 C CA . LYS C 2 81 ? 122.198 89.827 131.000 1.00 31.50 78 LYS C CA 1
ATOM 2260 C C . LYS C 2 81 ? 123.343 88.820 130.961 1.00 31.50 78 LYS C C 1
ATOM 2261 O O . LYS C 2 81 ? 123.638 88.184 131.985 1.00 31.50 78 LYS C O 1
ATOM 2267 N N . SER C 2 82 ? 124.013 88.681 129.809 1.00 34.98 79 SER C N 1
ATOM 2268 C CA . SER C 2 82 ? 125.226 87.865 129.756 1.00 34.98 79 SER C CA 1
ATOM 2269 C C . SER C 2 82 ? 126.324 88.436 130.650 1.00 34.98 79 SER C C 1
ATOM 2270 O O . SER C 2 82 ? 126.991 87.688 131.385 1.00 34.98 79 SER C O 1
ATOM 2273 N N . GLN C 2 83 ? 126.510 89.763 130.614 1.00 37.58 80 GLN C N 1
ATOM 2274 C CA . GLN C 2 83 ? 127.516 90.400 131.468 1.00 37.58 80 GLN C CA 1
ATOM 2275 C C . GLN C 2 83 ? 127.172 90.253 132.949 1.00 37.58 80 GLN C C 1
ATOM 2276 O O . GLN C 2 83 ? 128.064 90.050 133.787 1.00 37.58 80 GLN C O 1
ATOM 2282 N N . LYS C 2 84 ? 125.879 90.328 133.282 1.00 37.77 81 LYS C N 1
ATOM 2283 C CA . LYS C 2 84 ? 125.447 90.160 134.668 1.00 37.77 81 LYS C CA 1
ATOM 2284 C C . LYS C 2 84 ? 125.704 88.744 135.173 1.00 37.77 81 LYS C C 1
ATOM 2285 O O . LYS C 2 84 ? 126.163 88.561 136.310 1.00 37.77 81 LYS C O 1
ATOM 2291 N N . ASN C 2 85 ? 125.417 87.732 134.343 1.00 38.70 82 ASN C N 1
ATOM 2292 C CA . ASN C 2 85 ? 125.696 86.350 134.735 1.00 38.70 82 ASN C CA 1
ATOM 2293 C C . ASN C 2 85 ? 127.191 86.106 134.905 1.00 38.70 82 ASN C C 1
ATOM 2294 O O . ASN C 2 85 ? 127.603 85.370 135.813 1.00 38.70 82 ASN C O 1
ATOM 2299 N N . LYS C 2 86 ? 128.015 86.738 134.060 1.00 37.66 83 LYS C N 1
ATOM 2300 C CA . LYS C 2 86 ? 129.466 86.611 134.196 1.00 37.66 83 LYS C CA 1
ATOM 2301 C C . LYS C 2 86 ? 129.963 87.215 135.507 1.00 37.66 83 LYS C C 1
ATOM 2302 O O . LYS C 2 86 ? 130.778 86.604 136.215 1.00 37.66 83 LYS C O 1
ATOM 2308 N N . MET C 2 87 ? 129.459 88.402 135.861 1.00 42.60 84 MET C N 1
ATOM 2309 C CA . MET C 2 87 ? 129.875 89.033 137.114 1.00 42.60 84 MET C CA 1
ATOM 2310 C C . MET C 2 87 ? 129.368 88.271 138.336 1.00 42.60 84 MET C C 1
ATOM 2311 O O . MET C 2 87 ? 130.058 88.220 139.365 1.00 42.60 84 MET C O 1
ATOM 2316 N N . ASP C 2 88 ? 128.193 87.643 138.238 1.00 42.22 85 ASP C N 1
ATOM 2317 C CA . ASP C 2 88 ? 127.697 86.863 139.368 1.00 42.22 85 ASP C CA 1
ATOM 2318 C C . ASP C 2 88 ? 128.483 85.567 139.539 1.00 42.22 85 ASP C C 1
ATOM 2319 O O . ASP C 2 88 ? 128.712 85.120 140.671 1.00 42.22 85 ASP C O 1
ATOM 2324 N N . GLU C 2 89 ? 128.916 84.955 138.431 1.00 46.00 86 GLU C N 1
ATOM 2325 C CA . GLU C 2 89 ? 129.815 83.806 138.529 1.00 46.00 86 GLU C CA 1
ATOM 2326 C C . GLU C 2 89 ? 131.148 84.207 139.150 1.00 46.00 86 GLU C C 1
ATOM 2327 O O . GLU C 2 89 ? 131.736 83.444 139.934 1.00 46.00 86 GLU C O 1
ATOM 2333 N N . ALA C 2 90 ? 131.622 85.419 138.833 1.00 43.57 87 ALA C N 1
ATOM 2334 C CA . ALA C 2 90 ? 132.849 85.924 139.443 1.00 43.57 87 ALA C CA 1
ATOM 2335 C C . ALA C 2 90 ? 132.697 86.120 140.950 1.00 43.57 87 ALA C C 1
ATOM 2336 O O . ALA C 2 90 ? 133.606 85.777 141.718 1.00 43.57 87 ALA C O 1
ATOM 2338 N N . ILE C 2 91 ? 131.554 86.649 141.400 1.00 43.42 88 ILE C N 1
ATOM 2339 C CA . ILE C 2 91 ? 131.415 86.836 142.845 1.00 43.42 88 ILE C CA 1
ATOM 2340 C C . ILE C 2 91 ? 131.155 85.517 143.569 1.00 43.42 88 ILE C C 1
ATOM 2341 O O . ILE C 2 91 ? 131.507 85.400 144.747 1.00 43.42 88 ILE C O 1
ATOM 2346 N N . VAL C 2 92 ? 130.605 84.499 142.894 1.00 48.59 89 VAL C N 1
ATOM 2347 C CA . VAL C 2 92 ? 130.500 83.179 143.521 1.00 48.59 89 VAL C CA 1
ATOM 2348 C C . VAL C 2 92 ? 131.884 82.546 143.680 1.00 48.59 89 VAL C C 1
ATOM 2349 O O . VAL C 2 92 ? 132.194 81.943 144.723 1.00 48.59 89 VAL C O 1
ATOM 2353 N N . ASP C 2 93 ? 132.744 82.701 142.663 1.00 51.14 90 ASP C N 1
ATOM 2354 C CA . ASP C 2 93 ? 134.125 82.227 142.765 1.00 51.14 90 ASP C CA 1
ATOM 2355 C C . ASP C 2 93 ? 134.883 82.954 143.876 1.00 51.14 90 ASP C C 1
ATOM 2356 O O . ASP C 2 93 ? 135.635 82.332 144.639 1.00 51.14 90 ASP C O 1
ATOM 2361 N N . LEU C 2 94 ? 134.670 84.266 144.008 1.00 52.41 91 LEU C N 1
ATOM 2362 C CA . LEU C 2 94 ? 135.335 84.996 145.085 1.00 52.41 91 LEU C CA 1
ATOM 2363 C C . LEU C 2 94 ? 134.760 84.629 146.451 1.00 52.41 91 LEU C C 1
ATOM 2364 O O . LEU C 2 94 ? 135.493 84.628 147.444 1.00 52.41 91 LEU C O 1
ATOM 2369 N N . GLN C 2 95 ? 133.474 84.268 146.513 1.00 52.77 92 GLN C N 1
ATOM 2370 C CA . GLN C 2 95 ? 132.878 83.835 147.773 1.00 52.77 92 GLN C CA 1
ATOM 2371 C C . GLN C 2 95 ? 133.458 82.506 148.240 1.00 52.77 92 GLN C C 1
ATOM 2372 O O . GLN C 2 95 ? 133.767 82.342 149.428 1.00 52.77 92 GLN C O 1
ATOM 2378 N N . VAL C 2 96 ? 133.632 81.550 147.321 1.00 52.85 93 VAL C N 1
ATOM 2379 C CA . VAL C 2 96 ? 134.204 80.275 147.752 1.00 52.85 93 VAL C CA 1
ATOM 2380 C C . VAL C 2 96 ? 135.702 80.412 148.019 1.00 52.85 93 VAL C C 1
ATOM 2381 O O . VAL C 2 96 ? 136.241 79.715 148.886 1.00 52.85 93 VAL C O 1
ATOM 2385 N N . HIS C 2 97 ? 136.386 81.351 147.346 1.00 56.04 94 HIS C N 1
ATOM 2386 C CA . HIS C 2 97 ? 137.777 81.651 147.691 1.00 56.04 94 HIS C CA 1
ATOM 2387 C C . HIS C 2 97 ? 137.885 82.267 149.084 1.00 56.04 94 HIS C C 1
ATOM 2388 O O . HIS C 2 97 ? 138.786 81.918 149.861 1.00 56.04 94 HIS C O 1
ATOM 2395 N N . MET C 2 98 ? 136.963 83.172 149.418 1.00 58.61 95 MET C N 1
ATOM 2396 C CA . MET C 2 98 ? 136.973 83.837 150.715 1.00 58.61 95 MET C CA 1
ATOM 2397 C C . MET C 2 98 ? 136.638 82.863 151.837 1.00 58.61 95 MET C C 1
ATOM 2398 O O . MET C 2 98 ? 137.214 82.941 152.928 1.00 58.61 95 MET C O 1
ATOM 2403 N N . SER C 2 99 ? 135.715 81.930 151.583 1.00 55.30 96 SER C N 1
ATOM 2404 C CA . SER C 2 99 ? 135.438 80.882 152.559 1.00 55.30 96 SER C CA 1
ATOM 2405 C C . SER C 2 99 ? 136.590 79.889 152.663 1.00 55.30 96 SER C C 1
ATOM 2406 O O . SER C 2 99 ? 136.811 79.310 153.733 1.00 55.30 96 SER C O 1
ATOM 2409 N N . LYS C 2 100 ? 137.330 79.680 151.568 1.00 55.44 97 LYS C N 1
ATOM 2410 C CA . LYS C 2 100 ? 138.498 78.808 151.606 1.00 55.44 97 LYS C CA 1
ATOM 2411 C C . LYS C 2 100 ? 139.636 79.432 152.404 1.00 55.44 97 LYS C C 1
ATOM 2412 O O . LYS C 2 100 ? 140.416 78.710 153.038 1.00 55.44 97 LYS C O 1
ATOM 2418 N N . LEU C 2 101 ? 139.735 80.765 152.400 1.00 56.10 98 LEU C N 1
ATOM 2419 C CA . LEU C 2 101 ? 140.767 81.428 153.194 1.00 56.10 98 LEU C CA 1
ATOM 2420 C C . LEU C 2 101 ? 140.480 81.320 154.690 1.00 56.10 98 LEU C C 1
ATOM 2421 O O . LEU C 2 101 ? 141.415 81.315 155.499 1.00 56.10 98 LEU C O 1
ATOM 2426 N N . ASN C 2 102 ? 139.211 81.226 155.077 1.00 62.75 99 ASN C N 1
ATOM 2427 C CA . ASN C 2 102 ? 138.865 81.012 156.477 1.00 62.75 99 ASN C CA 1
ATOM 2428 C C . ASN C 2 102 ? 139.152 79.572 156.889 1.00 62.75 99 ASN C C 1
ATOM 2429 O O . ASN C 2 102 ? 138.350 78.943 157.580 1.00 62.75 99 ASN C O 1
ATOM 2434 N N . ASP C 2 120 ? 138.879 98.405 176.821 1.00 52.22 117 ASP C N 1
ATOM 2435 C CA . ASP C 2 120 ? 138.436 98.074 175.473 1.00 52.22 117 ASP C CA 1
ATOM 2436 C C . ASP C 2 120 ? 137.380 99.092 175.042 1.00 52.22 117 ASP C C 1
ATOM 2437 O O . ASP C 2 120 ? 136.811 99.793 175.878 1.00 52.22 117 ASP C O 1
ATOM 2442 N N . ILE C 2 121 ? 137.125 99.164 173.734 1.00 54.91 118 ILE C N 1
ATOM 2443 C CA . ILE C 2 121 ? 136.221 100.176 173.197 1.00 54.91 118 ILE C CA 1
ATOM 2444 C C . ILE C 2 121 ? 134.770 99.816 173.501 1.00 54.91 118 ILE C C 1
ATOM 2445 O O . ILE C 2 121 ? 133.980 100.675 173.920 1.00 54.91 118 ILE C O 1
ATOM 2450 N N . ASN C 2 122 ? 134.402 98.539 173.319 1.00 54.19 119 ASN C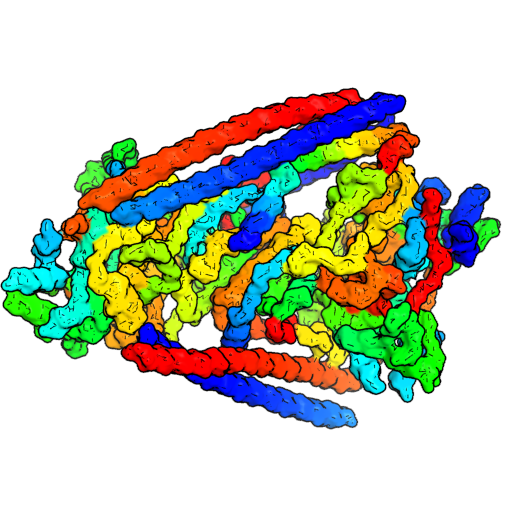 N 1
ATOM 2451 C CA . ASN C 2 122 ? 133.043 98.090 173.619 1.00 54.19 119 ASN C CA 1
ATOM 2452 C C . ASN C 2 122 ? 132.712 98.225 175.099 1.00 54.19 119 ASN C C 1
ATOM 2453 O O . ASN C 2 122 ? 131.562 98.507 175.451 1.00 54.19 119 ASN C O 1
ATOM 2458 N N . ALA C 2 123 ? 133.710 98.072 175.973 1.00 52.69 120 ALA C N 1
ATOM 2459 C CA . ALA C 2 123 ? 133.504 98.343 177.393 1.00 52.69 120 ALA C CA 1
ATOM 2460 C C . ALA C 2 123 ? 133.198 99.816 177.638 1.00 52.69 120 ALA C C 1
ATOM 2461 O O . ALA C 2 123 ? 132.307 100.144 178.431 1.00 52.69 120 ALA C O 1
ATOM 2463 N N . GLN C 2 124 ? 133.911 100.712 176.943 1.00 50.99 121 GLN C N 1
ATOM 2464 C CA . GLN C 2 124 ? 133.640 102.145 177.044 1.00 50.99 121 GLN C CA 1
ATOM 2465 C C . GLN C 2 124 ? 132.258 102.497 176.514 1.00 50.99 121 GLN C C 1
ATOM 2466 O O . GLN C 2 124 ? 131.645 103.467 176.976 1.00 50.99 121 GLN C O 1
ATOM 2472 N N . ILE C 2 125 ? 131.757 101.732 175.541 1.00 50.85 122 ILE C N 1
ATOM 2473 C CA . ILE C 2 125 ? 130.361 101.874 175.140 1.00 50.85 122 ILE C CA 1
ATOM 2474 C C . ILE C 2 125 ? 129.439 101.399 176.262 1.00 50.85 122 ILE C C 1
ATOM 2475 O O . ILE C 2 125 ? 128.395 102.008 176.530 1.00 50.85 122 ILE C O 1
ATOM 2480 N N . LEU C 2 126 ? 129.824 100.316 176.951 1.00 56.71 123 LEU C N 1
ATOM 2481 C CA . LEU C 2 126 ? 129.015 99.770 178.041 1.00 56.71 123 LEU C CA 1
ATOM 2482 C C . LEU C 2 126 ? 128.979 100.663 179.278 1.00 56.71 123 LEU C C 1
ATOM 2483 O O . LEU C 2 126 ? 128.093 100.482 180.120 1.00 56.71 123 LEU C O 1
ATOM 2488 N N . ARG C 2 127 ? 129.930 101.594 179.427 1.00 60.06 124 ARG C N 1
ATOM 2489 C CA . ARG C 2 127 ? 129.845 102.576 180.511 1.00 60.06 124 ARG C CA 1
ATOM 2490 C C . ARG C 2 127 ? 128.625 103.486 180.382 1.00 60.06 124 ARG C C 1
ATOM 2491 O O . ARG C 2 127 ? 128.117 103.983 181.393 1.00 60.06 124 ARG C O 1
ATOM 2499 N N . HIS C 2 128 ? 128.144 103.720 179.163 1.00 61.03 125 HIS C N 1
ATOM 2500 C CA . HIS C 2 128 ? 127.041 104.650 178.910 1.00 61.03 125 HIS C CA 1
ATOM 2501 C C . HIS C 2 128 ? 125.754 103.849 178.733 1.00 61.03 125 HIS C C 1
ATOM 2502 O O . HIS C 2 128 ? 125.450 103.357 177.646 1.00 61.03 125 HIS C O 1
ATOM 2509 N N . GLU C 2 129 ? 124.987 103.723 179.820 1.00 64.55 126 GLU C N 1
ATOM 2510 C CA . GLU C 2 129 ? 123.754 102.943 179.775 1.00 64.55 126 GLU C CA 1
ATOM 2511 C C . GLU C 2 129 ? 122.586 103.718 179.176 1.00 64.55 126 GLU C C 1
ATOM 2512 O O . GLU C 2 129 ? 121.601 103.104 178.751 1.00 64.55 126 GLU C O 1
ATOM 2518 N N . ASN C 2 130 ? 122.660 105.050 179.138 1.00 60.93 127 ASN C N 1
ATOM 2519 C CA . ASN C 2 130 ? 121.513 105.836 178.694 1.00 60.93 127 ASN C CA 1
ATOM 2520 C C . ASN C 2 130 ? 121.461 106.007 177.181 1.00 60.93 127 ASN C C 1
ATOM 2521 O O . ASN C 2 130 ? 120.367 106.104 176.616 1.00 60.93 127 ASN C O 1
ATOM 2526 N N . SER C 2 131 ? 122.610 106.057 176.512 1.00 55.95 128 SER C N 1
ATOM 2527 C CA . SER C 2 131 ? 122.627 106.285 175.076 1.00 55.95 128 SER C CA 1
ATOM 2528 C C . SER C 2 131 ? 122.263 105.014 174.314 1.00 55.95 128 SER C C 1
ATOM 2529 O O . SER C 2 131 ? 122.397 103.895 174.815 1.00 55.95 128 SER C O 1
ATOM 2532 N N . ALA C 2 132 ? 121.799 105.205 173.076 1.00 47.40 129 ALA C N 1
ATOM 2533 C CA . ALA C 2 132 ? 121.357 104.087 172.251 1.00 47.40 129 ALA C CA 1
ATOM 2534 C C . ALA C 2 132 ? 122.515 103.242 171.734 1.00 47.40 129 ALA C C 1
ATOM 2535 O O . ALA C 2 132 ? 122.292 102.097 171.316 1.00 47.40 129 ALA C O 1
ATOM 2537 N N . ALA C 2 133 ? 123.739 103.776 171.751 1.00 42.05 130 ALA C N 1
ATOM 2538 C CA . ALA C 2 133 ? 124.886 103.014 171.272 1.00 42.05 130 ALA C CA 1
ATOM 2539 C C . ALA C 2 133 ? 125.227 101.865 172.209 1.00 42.05 130 ALA C C 1
ATOM 2540 O O . ALA C 2 133 ? 125.705 100.823 171.753 1.00 42.05 130 ALA C O 1
ATOM 2542 N N . GLY C 2 134 ? 124.951 102.014 173.506 1.00 44.72 131 GLY C N 1
ATOM 2543 C CA . GLY C 2 134 ? 125.130 100.897 174.420 1.00 44.72 131 GLY C CA 1
ATOM 2544 C C . GLY C 2 134 ? 124.118 99.789 174.192 1.00 44.72 131 GLY C C 1
ATOM 2545 O O . GLY C 2 134 ? 124.451 98.605 174.288 1.00 44.72 131 GLY C O 1
ATOM 2546 N N . VAL C 2 135 ? 122.874 100.163 173.878 1.00 42.06 132 VAL C N 1
ATOM 2547 C CA . VAL C 2 135 ? 121.839 99.194 173.521 1.00 42.06 132 VAL C CA 1
ATOM 2548 C C . VAL C 2 135 ? 122.230 98.438 172.257 1.00 42.06 132 VAL C C 1
ATOM 2549 O O . VAL C 2 135 ? 122.138 97.201 172.185 1.00 42.06 132 VAL C O 1
ATOM 2553 N N . LEU C 2 136 ? 122.702 99.175 171.250 1.00 45.38 133 LEU C N 1
ATOM 2554 C CA . LEU C 2 136 ? 123.118 98.545 170.005 1.00 45.38 133 LEU C CA 1
ATOM 2555 C C . LEU C 2 136 ? 124.378 97.706 170.208 1.00 45.38 133 LEU C C 1
ATOM 2556 O O . LEU C 2 136 ? 124.560 96.701 169.520 1.00 45.38 133 LEU C O 1
ATOM 2561 N N . SER C 2 137 ? 125.215 98.056 171.192 1.00 44.95 134 SER C N 1
ATOM 2562 C CA . SER C 2 137 ? 126.370 97.227 171.526 1.00 44.95 134 SER C CA 1
ATOM 2563 C C . SER C 2 137 ? 125.953 95.929 172.211 1.00 44.95 134 SER C C 1
ATOM 2564 O O . SER C 2 137 ? 126.571 94.880 171.982 1.00 44.95 134 SER C O 1
ATOM 2567 N N . LEU C 2 138 ? 124.939 95.994 173.088 1.00 44.64 135 LEU C N 1
ATOM 2568 C CA . LEU C 2 138 ? 124.338 94.781 173.648 1.00 44.64 135 LEU C CA 1
ATOM 2569 C C . LEU C 2 138 ? 123.817 93.859 172.555 1.00 44.64 135 LEU C C 1
ATOM 2570 O O . LEU C 2 138 ? 124.021 92.641 172.611 1.00 44.64 135 LEU C O 1
ATOM 2575 N N . VAL C 2 139 ? 123.143 94.422 171.553 1.00 46.09 136 VAL C N 1
ATOM 2576 C CA . VAL C 2 139 ? 122.590 93.571 170.502 1.00 46.09 136 VAL C CA 1
ATOM 2577 C C . VAL C 2 139 ? 123.694 93.078 169.557 1.00 46.09 136 VAL C C 1
ATOM 2578 O O . VAL C 2 139 ? 123.599 91.973 169.004 1.00 46.09 136 VAL C O 1
ATOM 2582 N N . GLU C 2 140 ? 124.778 93.849 169.397 1.00 49.49 137 GLU C N 1
ATOM 2583 C CA . GLU C 2 140 ? 125.919 93.380 168.609 1.00 49.49 137 GLU C CA 1
ATOM 2584 C C . GLU C 2 140 ? 126.638 92.218 169.284 1.00 49.49 137 GLU C C 1
ATOM 2585 O O . GLU C 2 140 ? 127.004 91.243 168.617 1.00 49.49 137 GLU C O 1
ATOM 2591 N N . THR C 2 141 ? 126.861 92.305 170.598 1.00 48.03 138 THR C N 1
ATOM 2592 C CA . THR C 2 141 ? 127.576 91.232 171.286 1.00 48.03 138 THR C CA 1
ATOM 2593 C C . THR C 2 141 ? 126.710 89.986 171.434 1.00 48.03 138 THR C C 1
ATOM 2594 O O . THR C 2 141 ? 127.207 88.861 171.298 1.00 48.03 138 THR C O 1
ATOM 2598 N N . LEU C 2 142 ? 125.419 90.160 171.696 1.00 45.30 139 LEU C N 1
ATOM 2599 C CA . LEU C 2 142 ? 124.530 89.026 171.923 1.00 45.30 139 LEU C CA 1
ATOM 2600 C C . LEU C 2 142 ? 123.094 89.333 171.512 1.00 45.30 139 LEU C C 1
ATOM 2601 O O . LEU C 2 142 ? 122.188 88.536 171.756 1.00 45.30 139 LEU C O 1
ATOM 2606 N N . LEU C 2 150 ? 116.763 92.373 164.037 1.00 58.81 147 LEU C N 1
ATOM 2607 C CA . LEU C 2 150 ? 116.007 92.068 162.826 1.00 58.81 147 LEU C CA 1
ATOM 2608 C C . LEU C 2 150 ? 116.598 92.803 161.628 1.00 58.81 147 LEU C C 1
ATOM 2609 O O . LEU C 2 150 ? 117.610 92.382 161.068 1.00 58.81 147 LEU C O 1
ATOM 2614 N N . MET C 2 151 ? 115.953 93.901 161.234 1.00 58.19 148 MET C N 1
ATOM 2615 C CA . MET C 2 151 ? 116.452 94.752 160.161 1.00 58.19 148 MET C CA 1
ATOM 2616 C C . MET C 2 151 ? 117.246 95.945 160.676 1.00 58.19 148 MET C C 1
ATOM 2617 O O . MET C 2 151 ? 117.964 96.583 159.895 1.00 58.19 148 MET C O 1
ATOM 2622 N N . LEU C 2 152 ? 117.134 96.252 161.971 1.00 52.47 149 LEU C N 1
ATOM 2623 C CA . LEU C 2 152 ? 117.824 97.407 162.531 1.00 52.47 149 LEU C CA 1
ATOM 2624 C C . LEU C 2 152 ? 119.318 97.150 162.653 1.00 52.47 149 LEU C C 1
ATOM 2625 O O . LEU C 2 152 ? 120.125 98.078 162.537 1.00 52.47 149 LEU C O 1
ATOM 2630 N N . THR C 2 153 ? 119.708 95.901 162.892 1.00 49.17 150 THR C N 1
ATOM 2631 C CA . THR C 2 153 ? 121.120 95.551 162.858 1.00 49.17 150 THR C CA 1
ATOM 2632 C C . THR C 2 153 ? 121.615 95.312 161.441 1.00 49.17 150 THR C C 1
ATOM 2633 O O . THR C 2 153 ? 122.825 95.179 161.233 1.00 49.17 150 THR C O 1
ATOM 2637 N N . LYS C 2 154 ? 120.706 95.251 160.469 1.00 45.33 151 LYS C N 1
ATOM 2638 C CA . LYS C 2 154 ? 121.105 95.081 159.079 1.00 45.33 151 LYS C CA 1
ATOM 2639 C C . LYS C 2 154 ? 121.334 96.427 158.402 1.00 45.33 151 LYS C C 1
ATOM 2640 O O . LYS C 2 154 ? 122.264 96.572 157.601 1.00 45.33 151 LYS C O 1
ATOM 2646 N N . GLY C 2 155 ? 120.502 97.421 158.719 1.00 30.89 152 GLY C N 1
ATOM 2647 C CA . GLY C 2 155 ? 120.648 98.724 158.087 1.00 30.89 152 GLY C CA 1
ATOM 2648 C C . GLY C 2 155 ? 121.824 99.520 158.625 1.00 30.89 152 GLY C C 1
ATOM 2649 O O . GLY C 2 155 ? 122.549 100.165 157.865 1.00 30.89 152 GLY C O 1
ATOM 2650 N N . VAL C 2 156 ? 122.024 99.489 159.943 1.00 27.79 153 VAL C N 1
ATOM 2651 C CA . VAL C 2 156 ? 123.036 100.323 160.584 1.00 27.79 153 VAL C CA 1
ATOM 2652 C C . VAL C 2 156 ? 124.429 99.789 160.275 1.00 27.79 153 VAL C C 1
ATOM 2653 O O . VAL C 2 156 ? 124.705 98.595 160.445 1.00 27.79 153 VAL C O 1
ATOM 2657 N N . VAL C 2 157 ? 125.315 100.677 159.814 1.00 22.56 154 VAL C N 1
ATOM 2658 C CA . VAL C 2 157 ? 126.689 100.284 159.515 1.00 22.56 154 VAL C CA 1
ATOM 2659 C C . VAL C 2 157 ? 127.475 100.069 160.802 1.00 22.56 154 VAL C C 1
ATOM 2660 O O . VAL C 2 157 ? 128.123 99.032 160.983 1.00 22.56 154 VAL C O 1
ATOM 2664 N N . GLY C 2 158 ? 127.431 101.032 161.712 1.00 22.50 155 GLY C N 1
ATOM 2665 C CA . GLY C 2 158 ? 128.130 100.899 162.975 1.00 22.50 155 GLY C CA 1
ATOM 2666 C C . GLY C 2 158 ? 128.359 102.234 163.641 1.00 22.50 155 GLY C C 1
ATOM 2667 O O . GLY C 2 158 ? 128.373 103.286 163.005 1.00 22.50 155 GLY C O 1
ATOM 2668 N N . VAL C 2 159 ? 128.554 102.172 164.962 1.00 24.83 156 VAL C N 1
ATOM 2669 C CA . VAL C 2 159 ? 128.778 103.357 165.784 1.00 24.83 156 VAL C CA 1
ATOM 2670 C C . VAL C 2 159 ? 130.126 103.986 165.422 1.00 24.83 156 VAL C C 1
ATOM 2671 O O . VAL C 2 159 ? 131.056 103.293 164.991 1.00 24.83 156 VAL C O 1
ATOM 2675 N N . VAL C 2 160 ? 130.215 105.319 165.574 1.00 25.11 157 VAL C N 1
ATOM 2676 C CA . VAL C 2 160 ? 131.327 106.122 165.053 1.00 25.11 157 VAL C CA 1
ATOM 2677 C C . VAL C 2 160 ? 132.656 105.718 165.686 1.00 25.11 157 VAL C C 1
ATOM 2678 O O . VAL C 2 160 ? 133.683 105.630 165.003 1.00 25.11 157 VAL C O 1
ATOM 2682 N N . ALA C 2 161 ? 132.652 105.427 166.988 1.00 26.56 158 ALA C N 1
ATOM 2683 C CA . ALA C 2 161 ? 133.883 105.029 167.661 1.00 26.56 158 ALA C CA 1
ATOM 2684 C C . ALA C 2 161 ? 134.325 103.622 167.286 1.00 26.56 158 ALA C C 1
ATOM 2685 O O . ALA C 2 161 ? 135.467 103.249 167.573 1.00 26.56 158 ALA C O 1
ATOM 2687 N N . LYS C 2 162 ? 133.450 102.837 166.655 1.00 29.89 159 LYS C N 1
ATOM 2688 C CA . LYS C 2 162 ? 133.798 101.497 166.203 1.00 29.89 159 LYS C CA 1
ATOM 2689 C C . LYS C 2 162 ? 134.313 101.470 164.772 1.00 29.89 159 LYS C C 1
ATOM 2690 O O . LYS C 2 162 ? 134.875 100.454 164.350 1.00 29.89 159 LYS C O 1
ATOM 2696 N N . LEU C 2 163 ? 134.143 102.558 164.021 1.00 25.95 160 LEU C N 1
ATOM 2697 C CA . LEU C 2 163 ? 134.447 102.526 162.596 1.00 25.95 160 LEU C CA 1
ATOM 2698 C C . LEU C 2 163 ? 135.882 102.922 162.285 1.00 25.95 160 LEU C C 1
ATOM 2699 O O . LEU C 2 163 ? 136.433 102.465 161.281 1.00 25.95 160 LEU C O 1
ATOM 2704 N N . GLY C 2 164 ? 136.510 103.746 163.127 1.00 29.97 161 GLY C N 1
ATOM 2705 C CA . GLY C 2 164 ? 137.839 104.249 162.869 1.00 29.97 161 GLY C CA 1
ATOM 2706 C C . GLY C 2 164 ? 138.808 103.928 163.999 1.00 29.97 161 GLY C C 1
ATOM 2707 O O . GLY C 2 164 ? 138.416 103.530 165.104 1.00 29.97 161 GLY C O 1
ATOM 2708 N N . LYS C 2 165 ? 140.093 104.128 163.706 1.00 33.12 162 LYS C N 1
ATOM 2709 C CA . LYS C 2 165 ? 141.180 103.810 164.627 1.00 33.12 162 LYS C CA 1
ATOM 2710 C C . LYS C 2 165 ? 142.271 104.870 164.527 1.00 33.12 162 LYS C C 1
ATOM 2711 O O . LYS C 2 165 ? 142.591 105.320 163.427 1.00 33.12 162 LYS C O 1
ATOM 2717 N N . VAL C 2 166 ? 142.805 105.305 165.671 1.00 35.30 163 VAL C N 1
ATOM 2718 C CA . VAL C 2 166 ? 143.861 106.318 165.735 1.00 35.30 163 VAL C CA 1
ATOM 2719 C C . VAL C 2 166 ? 145.057 105.738 166.482 1.00 35.30 163 VAL C C 1
ATOM 2720 O O . VAL C 2 166 ? 144.897 105.163 167.564 1.00 35.30 163 VAL C O 1
ATOM 2724 N N . ASN C 2 167 ? 146.258 105.900 165.909 1.00 42.21 164 ASN C N 1
ATOM 2725 C CA . ASN C 2 167 ? 147.458 105.277 166.454 1.00 42.21 164 ASN C CA 1
ATOM 2726 C C . ASN C 2 167 ? 147.994 105.998 167.692 1.00 42.21 164 ASN C C 1
ATOM 2727 O O . ASN C 2 167 ? 148.912 105.489 168.344 1.00 42.21 164 ASN C O 1
ATOM 2732 N N . ASP C 2 168 ? 147.435 107.150 168.048 1.00 40.30 165 ASP C N 1
ATOM 2733 C CA . ASP C 2 168 ? 147.872 107.905 169.213 1.00 40.30 165 ASP C CA 1
ATOM 2734 C C . ASP C 2 168 ? 146.780 107.921 170.273 1.00 40.30 165 ASP C C 1
ATOM 2735 O O . ASP C 2 168 ? 145.601 108.073 169.953 1.00 40.30 165 ASP C O 1
ATOM 2740 N N . GLU C 2 169 ? 147.173 107.758 171.537 1.00 39.24 166 GLU C N 1
ATOM 2741 C CA . GLU C 2 169 ? 146.222 107.956 172.628 1.00 39.24 166 GLU C CA 1
ATOM 2742 C C . GLU C 2 169 ? 145.867 109.427 172.784 1.00 39.24 166 GLU C C 1
ATOM 2743 O O . GLU C 2 169 ? 144.699 109.774 173.019 1.00 39.24 166 GLU C O 1
ATOM 2749 N N . ASN C 2 170 ? 146.868 110.300 172.646 1.00 37.22 167 ASN C N 1
ATOM 2750 C CA . ASN C 2 170 ? 146.684 111.730 172.866 1.00 37.22 167 ASN C CA 1
ATOM 2751 C C . ASN C 2 170 ? 145.764 112.335 171.814 1.00 37.22 167 ASN C C 1
ATOM 2752 O O . ASN C 2 170 ? 144.783 113.006 172.152 1.00 37.22 167 ASN C O 1
ATOM 2757 N N . LEU C 2 171 ? 146.062 112.095 170.534 1.00 32.13 168 LEU C N 1
ATOM 2758 C CA . LEU C 2 171 ? 145.277 112.687 169.456 1.00 32.13 168 LEU C CA 1
ATOM 2759 C C . LEU C 2 171 ? 143.865 112.115 169.406 1.00 32.13 168 LEU C C 1
ATOM 2760 O O . LEU C 2 171 ? 142.917 112.839 169.075 1.00 32.13 168 LEU C O 1
ATOM 2765 N N . SER C 2 172 ? 143.704 110.838 169.763 1.00 34.74 169 SER C N 1
ATOM 2766 C CA . SER C 2 172 ? 142.370 110.255 169.842 1.00 34.74 169 SER C CA 1
ATOM 2767 C C . SER C 2 172 ? 141.567 110.877 170.972 1.00 34.74 169 SER C C 1
ATOM 2768 O O . SER C 2 172 ? 140.371 111.148 170.809 1.00 34.74 169 SER C O 1
ATOM 2771 N N . GLN C 2 173 ? 142.212 111.121 172.119 1.00 38.17 170 GLN C N 1
ATOM 2772 C CA . GLN C 2 173 ? 141.525 111.779 173.225 1.00 38.17 170 GLN C CA 1
ATOM 2773 C C . GLN C 2 173 ? 141.140 113.209 172.867 1.00 38.17 170 GLN C C 1
ATOM 2774 O O . GLN C 2 173 ? 140.047 113.668 173.216 1.00 38.17 170 GLN C O 1
ATOM 2780 N N . ILE C 2 174 ? 141.999 113.906 172.119 1.00 35.33 171 ILE C N 1
ATOM 2781 C CA . ILE C 2 174 ? 141.705 115.291 171.756 1.00 35.33 171 ILE C CA 1
ATOM 2782 C C . ILE C 2 174 ? 140.569 115.359 170.735 1.00 35.33 171 ILE C C 1
ATOM 2783 O O . ILE C 2 174 ? 139.657 116.185 170.865 1.00 35.33 171 ILE C O 1
ATOM 2788 N N . LEU C 2 175 ? 140.563 114.461 169.742 1.00 30.53 172 LEU C N 1
ATOM 2789 C CA . LEU C 2 175 ? 139.463 114.459 168.776 1.00 30.53 172 LEU C CA 1
ATOM 2790 C C . LEU C 2 175 ? 138.151 113.966 169.385 1.00 30.53 172 LEU C C 1
ATOM 2791 O O . LEU C 2 175 ? 137.074 114.428 168.983 1.00 30.53 172 LEU C O 1
ATOM 2796 N N . SER C 2 176 ? 138.209 113.051 170.358 1.00 36.22 173 SER C N 1
ATOM 2797 C CA . SER C 2 176 ? 136.982 112.614 171.011 1.00 36.22 173 SER C CA 1
ATOM 2798 C C . SER C 2 176 ? 136.463 113.661 171.984 1.00 36.22 173 SER C C 1
ATOM 2799 O O . SER C 2 176 ? 135.258 113.711 172.249 1.00 36.22 173 SER C O 1
ATOM 2802 N N . ASN C 2 177 ? 137.351 114.491 172.536 1.00 37.68 174 ASN C N 1
ATOM 2803 C CA . ASN C 2 177 ? 136.897 115.667 173.265 1.00 37.68 174 ASN C CA 1
ATOM 2804 C C . ASN C 2 177 ? 136.327 116.709 172.318 1.00 37.68 174 ASN C C 1
ATOM 2805 O O . ASN C 2 177 ? 135.441 117.479 172.705 1.00 37.68 174 ASN C O 1
ATOM 2810 N N . TYR C 2 178 ? 136.836 116.754 171.086 1.00 34.98 175 TYR C N 1
ATOM 2811 C CA . TYR C 2 178 ? 136.346 117.711 170.102 1.00 34.98 175 TYR C CA 1
ATOM 2812 C C . TYR C 2 178 ? 134.922 117.393 169.665 1.00 34.98 175 TYR C C 1
ATOM 2813 O O . TYR C 2 178 ? 134.016 118.220 169.822 1.00 34.98 175 TYR C O 1
ATOM 2822 N N . LEU C 2 179 ? 134.703 116.194 169.110 1.00 32.46 176 LEU C N 1
ATOM 2823 C CA . LEU C 2 179 ? 133.434 115.891 168.445 1.00 32.46 176 LEU C CA 1
ATOM 2824 C C . LEU C 2 179 ? 132.254 115.756 169.397 1.00 32.46 176 LEU C C 1
ATOM 2825 O O . LEU C 2 179 ? 131.112 115.710 168.932 1.00 32.46 176 LEU C O 1
ATOM 2830 N N . GLY C 2 180 ? 132.488 115.674 170.703 1.00 36.28 177 GLY C N 1
ATOM 2831 C CA . GLY C 2 180 ? 131.398 115.495 171.642 1.00 36.28 177 GLY C CA 1
ATOM 2832 C C . GLY C 2 180 ? 130.919 114.061 171.723 1.00 36.28 177 GLY C C 1
ATOM 2833 O O . GLY C 2 180 ? 131.055 113.294 170.765 1.00 36.28 177 GLY C O 1
ATOM 2834 N N . THR C 2 181 ? 130.347 113.680 172.864 1.00 40.54 178 THR C N 1
ATOM 2835 C CA . THR C 2 181 ? 129.924 112.296 173.033 1.00 40.54 178 THR C CA 1
ATOM 2836 C C . THR C 2 181 ? 128.671 111.966 172.232 1.00 40.54 178 THR C C 1
ATOM 2837 O O . THR C 2 181 ? 128.450 110.790 171.923 1.00 40.54 178 THR C O 1
ATOM 2841 N N . ARG C 2 182 ? 127.868 112.970 171.862 1.00 33.65 179 ARG C N 1
ATOM 2842 C CA . ARG C 2 182 ? 126.668 112.706 171.074 1.00 33.65 179 ARG C CA 1
ATOM 2843 C C . ARG C 2 182 ? 127.024 112.280 169.658 1.00 33.65 179 ARG C C 1
ATOM 2844 O O . ARG C 2 182 ? 126.435 111.336 169.124 1.00 33.65 179 ARG C O 1
ATOM 2852 N N . SER C 2 183 ? 128.004 112.939 169.047 1.00 33.13 180 SER C N 1
ATOM 2853 C CA . SER C 2 183 ? 128.423 112.563 167.707 1.00 33.13 180 SER C CA 1
ATOM 2854 C C . SER C 2 183 ? 129.474 111.463 167.706 1.00 33.13 180 SER C C 1
ATOM 2855 O O . SER C 2 183 ? 129.778 110.926 166.636 1.00 33.13 180 SER C O 1
ATOM 2858 N N . MET C 2 184 ? 130.032 111.114 168.868 1.00 33.54 181 MET C N 1
ATOM 2859 C CA . MET C 2 184 ? 130.923 109.962 168.947 1.00 33.54 181 MET C CA 1
ATOM 2860 C C . MET C 2 184 ? 130.147 108.682 169.248 1.00 33.54 181 MET C C 1
ATOM 2861 O O . MET C 2 184 ? 130.592 107.587 168.889 1.00 33.54 181 MET C O 1
ATOM 2866 N N . LEU C 2 185 ? 128.973 108.801 169.866 1.00 33.05 182 LEU C N 1
ATOM 2867 C CA . LEU C 2 185 ? 128.075 107.674 170.077 1.00 33.05 182 LEU C CA 1
ATOM 2868 C C . LEU C 2 185 ? 126.950 107.637 169.048 1.00 33.05 182 LEU C C 1
ATOM 2869 O O . LEU C 2 185 ? 125.835 107.212 169.363 1.00 33.05 182 LEU C O 1
ATOM 2874 N N . ALA C 2 186 ? 127.218 108.071 167.822 1.00 24.50 183 ALA C N 1
ATOM 2875 C CA . ALA C 2 186 ? 126.165 108.203 166.829 1.00 24.50 183 ALA C CA 1
ATOM 2876 C C . ALA C 2 186 ? 125.991 106.916 166.038 1.00 24.50 183 ALA C C 1
ATOM 2877 O O . ALA C 2 186 ? 126.952 106.191 165.770 1.00 24.50 183 ALA C O 1
ATOM 2879 N N . VAL C 2 187 ? 124.747 106.637 165.664 1.00 21.87 184 VAL C N 1
ATOM 2880 C CA . VAL C 2 187 ? 124.428 105.515 164.791 1.00 21.87 184 VAL C CA 1
ATOM 2881 C C . VAL C 2 187 ? 124.495 105.988 163.347 1.00 21.87 184 VAL C C 1
ATOM 2882 O O . VAL C 2 187 ? 124.209 107.144 163.027 1.00 21.87 184 VAL C O 1
ATOM 2886 N N . VAL C 2 188 ? 124.893 105.079 162.466 1.00 20.23 185 VAL C N 1
ATOM 2887 C CA . VAL C 2 188 ? 125.254 105.397 161.091 1.00 20.23 185 VAL C CA 1
ATOM 2888 C C . VAL C 2 188 ? 124.458 104.483 160.175 1.00 20.23 185 VAL C C 1
ATOM 2889 O O . VAL C 2 188 ? 124.574 103.257 160.271 1.00 20.23 185 VAL C O 1
ATOM 2893 N N . CYS C 2 189 ? 123.668 105.066 159.282 1.00 21.54 186 CYS C N 1
ATOM 2894 C CA . CYS C 2 189 ? 122.744 104.300 158.462 1.00 21.54 186 CYS C CA 1
ATOM 2895 C C . CYS C 2 189 ? 123.159 104.307 156.996 1.00 21.54 186 CYS C C 1
ATOM 2896 O O . CYS C 2 189 ? 124.100 104.993 156.593 1.00 21.54 186 CYS C O 1
ATOM 2899 N N . ARG C 2 190 ? 122.443 103.508 156.200 1.00 26.48 187 ARG C N 1
ATOM 2900 C CA . ARG C 2 190 ? 122.662 103.467 154.758 1.00 26.48 187 ARG C CA 1
ATOM 2901 C C . ARG C 2 190 ? 121.774 104.474 154.044 1.00 26.48 187 ARG C C 1
ATOM 2902 O O . ARG C 2 190 ? 122.251 105.269 153.229 1.00 26.48 187 ARG C O 1
ATOM 2910 N N . ASN C 2 191 ? 120.476 104.429 154.326 1.00 32.09 188 ASN C N 1
ATOM 2911 C CA . ASN C 2 191 ? 119.467 105.237 153.663 1.00 32.09 188 ASN C CA 1
ATOM 2912 C C . ASN C 2 191 ? 118.674 105.995 154.713 1.00 32.09 188 ASN C C 1
ATOM 2913 O O . ASN C 2 191 ? 118.885 105.834 155.914 1.00 32.09 188 ASN C O 1
ATOM 2918 N N . TYR C 2 192 ? 117.747 106.830 154.248 1.00 28.28 189 TYR C N 1
ATOM 2919 C CA . TYR C 2 192 ? 116.799 107.460 155.157 1.00 28.28 189 TYR C CA 1
ATOM 2920 C C . TYR C 2 192 ? 115.740 106.474 155.645 1.00 28.28 189 TYR C C 1
ATOM 2921 O O . TYR C 2 192 ? 115.115 106.715 156.684 1.00 28.28 189 TYR C O 1
ATOM 2930 N N . GLU C 2 193 ? 115.561 105.352 154.940 1.00 41.65 190 GLU C N 1
ATOM 2931 C CA . GLU C 2 193 ? 114.567 104.356 155.332 1.00 41.65 190 GLU C CA 1
ATOM 2932 C C . GLU C 2 193 ? 114.935 103.682 156.649 1.00 41.65 190 GLU C C 1
ATOM 2933 O O . GLU C 2 193 ? 114.066 103.432 157.493 1.00 41.65 190 GLU C O 1
ATOM 2939 N N . SER C 2 194 ? 116.226 103.410 156.859 1.00 34.24 191 SER C N 1
ATOM 2940 C CA . SER C 2 194 ? 116.679 102.890 158.146 1.00 34.24 191 SER C CA 1
ATOM 2941 C C . SER C 2 194 ? 116.501 103.912 159.260 1.00 34.24 191 SER C C 1
ATOM 2942 O O . SER C 2 194 ? 116.234 103.544 160.412 1.00 34.24 191 SER C O 1
ATOM 2945 N N . VAL C 2 195 ? 116.609 105.196 158.929 1.00 32.24 192 VAL C N 1
ATOM 2946 C CA . VAL C 2 195 ? 116.461 106.227 159.943 1.00 32.24 192 VAL C CA 1
ATOM 2947 C C . VAL C 2 195 ? 114.984 106.410 160.296 1.00 32.24 192 VAL C C 1
ATOM 2948 O O . VAL C 2 195 ? 114.649 106.763 161.433 1.00 32.24 192 VAL C O 1
ATOM 2952 N N . THR C 2 196 ? 114.080 106.144 159.348 1.00 34.26 193 THR C N 1
ATOM 2953 C CA . THR C 2 196 ? 112.667 106.027 159.697 1.00 34.26 193 THR C CA 1
ATOM 2954 C C . THR C 2 196 ? 112.400 104.758 160.491 1.00 34.26 193 THR C C 1
ATOM 2955 O O . THR C 2 196 ? 111.464 104.715 161.295 1.00 34.26 193 THR C O 1
ATOM 2959 N N . ALA C 2 197 ? 113.197 103.716 160.268 1.00 35.90 194 ALA C N 1
ATOM 2960 C CA . ALA C 2 197 ? 113.045 102.485 161.029 1.00 35.90 194 ALA C CA 1
ATOM 2961 C C . ALA C 2 197 ? 113.565 102.603 162.457 1.00 35.90 194 ALA C C 1
ATOM 2962 O O . ALA C 2 197 ? 113.199 101.779 163.302 1.00 35.90 194 ALA C O 1
ATOM 2964 N N . LEU C 2 198 ? 114.397 103.606 162.753 1.00 38.22 195 LEU C N 1
ATOM 2965 C CA . LEU C 2 198 ? 114.902 103.753 164.118 1.00 38.22 195 LEU C CA 1
ATOM 2966 C C . LEU C 2 198 ? 113.864 104.350 165.067 1.00 38.22 195 LEU C C 1
ATOM 2967 O O . LEU C 2 198 ? 113.739 103.892 166.207 1.00 38.22 195 LEU C O 1
ATOM 2972 N N . GLU C 2 199 ? 113.116 105.364 164.637 1.00 42.96 196 GLU C N 1
ATOM 2973 C CA . GLU C 2 199 ? 112.134 106.012 165.496 1.00 42.96 196 GLU C CA 1
ATOM 2974 C C . GLU C 2 199 ? 110.712 105.772 165.014 1.00 42.96 196 GLU C C 1
ATOM 2975 O O . GLU C 2 199 ? 110.471 105.190 163.954 1.00 42.96 196 GLU C O 1
ATOM 2981 N N . ALA C 2 200 ? 109.768 106.228 165.832 1.00 47.73 197 ALA C N 1
ATOM 2982 C CA . ALA C 2 200 ? 108.364 106.303 165.465 1.00 47.73 197 ALA C CA 1
ATOM 2983 C C . ALA C 2 200 ? 107.727 107.471 166.199 1.00 47.73 197 ALA C C 1
ATOM 2984 O O . ALA C 2 200 ? 108.092 107.774 167.337 1.00 47.73 197 ALA C O 1
ATOM 2986 N N . TYR C 2 201 ? 106.775 108.122 165.541 1.00 50.91 198 TYR C N 1
ATOM 2987 C CA . TYR C 2 201 ? 106.073 109.268 166.098 1.00 50.91 198 TYR C CA 1
ATOM 2988 C C . TYR C 2 201 ? 104.594 109.112 165.792 1.00 50.91 198 TYR C C 1
ATOM 2989 O O . TYR C 2 201 ? 104.213 108.976 164.625 1.00 50.91 198 TYR C O 1
ATOM 2998 N N . ASP C 2 202 ? 103.765 109.130 166.831 1.00 64.55 199 ASP C N 1
ATOM 2999 C CA . ASP C 2 202 ? 102.334 108.978 166.631 1.00 64.55 199 ASP C CA 1
ATOM 3000 C C . ASP C 2 202 ? 101.710 110.314 166.234 1.00 64.55 199 ASP C C 1
ATOM 3001 O O . ASP C 2 202 ? 102.392 111.333 166.087 1.00 64.55 199 ASP C O 1
ATOM 3006 N N . ASN C 2 203 ? 100.386 110.306 166.053 1.00 62.78 200 ASN C N 1
ATOM 3007 C CA . ASN C 2 203 ? 99.694 111.481 165.533 1.00 62.78 200 ASN C CA 1
ATOM 3008 C C . ASN C 2 203 ? 99.622 112.606 166.560 1.00 62.78 200 ASN C C 1
ATOM 3009 O O . ASN C 2 203 ? 99.508 113.778 166.184 1.00 62.78 200 ASN C O 1
ATOM 3014 N N . HIS C 2 204 ? 99.694 112.277 167.851 1.00 64.13 201 HIS C N 1
ATOM 3015 C CA . HIS C 2 204 ? 99.750 113.313 168.876 1.00 64.13 201 HIS C CA 1
ATOM 3016 C C . HIS C 2 204 ? 101.103 114.008 168.927 1.00 64.13 201 HIS C C 1
ATOM 3017 O O . HIS C 2 204 ? 101.209 115.086 169.522 1.00 64.13 201 HIS C O 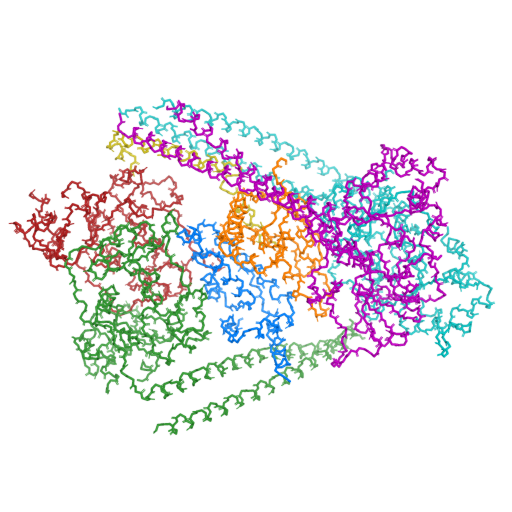1
ATOM 3024 N N . GLY C 2 205 ? 102.135 113.421 168.327 1.00 56.87 202 GLY C N 1
ATOM 3025 C CA . GLY C 2 205 ? 103.464 113.990 168.348 1.00 56.87 202 GLY C CA 1
ATOM 3026 C C . GLY C 2 205 ? 104.332 113.528 169.494 1.00 56.87 202 GLY C C 1
ATOM 3027 O O . GLY C 2 205 ? 105.486 113.962 169.586 1.00 56.87 202 GLY C O 1
ATOM 3028 N N . ASN C 2 206 ? 103.819 112.669 170.368 1.00 62.29 203 ASN C N 1
ATOM 3029 C CA . ASN C 2 206 ? 104.577 112.156 171.497 1.00 62.29 203 ASN C CA 1
ATOM 3030 C C . ASN C 2 206 ? 105.150 110.778 171.184 1.00 62.29 203 ASN C C 1
ATOM 3031 O O . ASN C 2 206 ? 104.586 110.008 170.404 1.00 62.29 203 ASN C O 1
ATOM 3036 N N . ILE C 2 207 ? 106.297 110.487 171.785 1.00 55.40 204 ILE C N 1
ATOM 3037 C CA . ILE C 2 207 ? 107.045 109.276 171.470 1.00 55.40 204 ILE C CA 1
ATOM 3038 C C . ILE C 2 207 ? 106.542 108.139 172.348 1.00 55.40 204 ILE C C 1
ATOM 3039 O O . ILE C 2 207 ? 106.459 108.275 173.574 1.00 55.40 204 ILE C O 1
ATOM 3044 N N . ASP C 2 208 ? 106.201 107.014 171.726 1.00 61.36 205 ASP C N 1
ATOM 3045 C CA . ASP C 2 208 ? 105.908 105.782 172.441 1.00 61.36 205 ASP C CA 1
ATOM 3046 C C . ASP C 2 208 ? 106.988 104.746 172.160 1.00 61.36 205 ASP C C 1
ATOM 3047 O O . ASP C 2 208 ? 107.844 104.924 171.289 1.00 61.36 205 ASP C O 1
ATOM 3052 N N . ILE C 2 209 ? 106.933 103.649 172.919 1.00 62.72 206 ILE C N 1
ATOM 3053 C CA . ILE C 2 209 ? 107.936 102.594 172.815 1.00 62.72 206 ILE C CA 1
ATOM 3054 C C . ILE C 2 209 ? 107.622 101.626 171.675 1.00 62.72 206 ILE C C 1
ATOM 3055 O O . ILE C 2 209 ? 108.342 100.644 171.470 1.00 62.72 206 ILE C O 1
ATOM 3060 N N . ASN C 2 210 ? 106.583 101.902 170.881 1.00 63.86 207 ASN C N 1
ATOM 3061 C CA . ASN C 2 210 ? 106.272 101.099 169.699 1.00 63.86 207 ASN C CA 1
ATOM 3062 C C . ASN C 2 210 ? 107.259 101.304 168.552 1.00 63.86 207 ASN C C 1
ATOM 3063 O O . ASN C 2 210 ? 107.149 100.637 167.518 1.00 63.86 207 ASN C O 1
ATOM 3068 N N . ALA C 2 211 ? 108.201 102.236 168.704 1.00 53.00 208 ALA C N 1
ATOM 3069 C CA . ALA C 2 211 ? 109.336 102.317 167.795 1.00 53.00 208 ALA C CA 1
ATOM 3070 C C . ALA C 2 211 ? 110.179 101.054 167.902 1.00 53.00 208 ALA C C 1
ATOM 3071 O O . ALA C 2 211 ? 110.251 100.428 168.963 1.00 53.00 208 ALA C O 1
ATOM 3073 N N . GLY C 2 212 ? 110.807 100.676 166.787 1.00 46.90 209 GLY C N 1
ATOM 3074 C CA . GLY C 2 212 ? 111.560 99.432 166.754 1.00 46.90 209 GLY C CA 1
ATOM 3075 C C . GLY C 2 212 ? 112.803 99.465 167.622 1.00 46.90 209 GLY C C 1
ATOM 3076 O O . GLY C 2 212 ? 113.098 98.501 168.333 1.00 46.90 209 GLY C O 1
ATOM 3077 N N . LEU C 2 213 ? 113.533 100.578 167.599 1.00 49.07 210 LEU C N 1
ATOM 3078 C CA . LEU C 2 213 ? 114.744 100.670 168.404 1.00 49.07 210 LEU C CA 1
ATOM 3079 C C . LEU C 2 213 ? 114.404 100.867 169.878 1.00 49.07 210 LEU C C 1
ATOM 3080 O O . LEU C 2 213 ? 115.111 100.356 170.752 1.00 49.07 210 LEU C O 1
ATOM 3085 N N . HIS C 2 214 ? 113.288 101.541 170.173 1.00 53.78 211 HIS C N 1
ATOM 3086 C CA . HIS C 2 214 ? 112.888 101.741 171.565 1.00 53.78 211 HIS C CA 1
ATOM 3087 C C . HIS C 2 214 ? 112.380 100.449 172.200 1.00 53.78 211 HIS C C 1
ATOM 3088 O O . HIS C 2 214 ? 112.731 100.135 173.343 1.00 53.78 211 HIS C O 1
ATOM 3095 N N . CYS C 2 215 ? 111.552 99.682 171.480 1.00 51.77 212 CYS C N 1
ATOM 3096 C CA . CYS C 2 215 ? 111.124 98.390 172.013 1.00 51.77 212 CYS C CA 1
ATOM 3097 C C . CYS C 2 215 ? 112.274 97.395 172.035 1.00 51.77 212 CYS C C 1
ATOM 3098 O O . CYS C 2 215 ? 112.354 96.563 172.944 1.00 51.77 212 CYS C O 1
ATOM 3101 N N . LEU C 2 216 ? 113.191 97.551 171.079 1.00 51.70 213 LEU C N 1
ATOM 3102 C CA . LEU C 2 216 ? 114.411 96.710 171.022 1.00 51.70 213 LEU C CA 1
ATOM 3103 C C . LEU C 2 216 ? 115.211 96.984 172.298 1.00 51.70 213 LEU C C 1
ATOM 3104 O O . LEU C 2 216 ? 115.776 96.027 172.859 1.00 51.70 213 LEU C O 1
ATOM 3109 N N . GLY C 2 217 ? 115.239 98.247 172.738 1.00 50.43 214 GLY C N 1
ATOM 3110 C CA . GLY C 2 217 ? 115.990 98.597 173.924 1.00 50.43 214 GLY C CA 1
ATOM 3111 C C . GLY C 2 217 ? 115.291 98.245 175.219 1.00 50.43 214 GLY C C 1
ATOM 3112 O O . GLY C 2 217 ? 115.943 97.918 176.214 1.00 50.43 214 GLY C O 1
ATOM 3113 N N . SER C 2 218 ? 113.960 98.308 175.217 1.00 54.88 215 SER C N 1
ATOM 3114 C CA . SER C 2 218 ? 113.209 98.093 176.449 1.00 54.88 215 SER C CA 1
ATOM 3115 C C . SER C 2 218 ? 112.952 96.617 176.732 1.00 54.88 215 SER C C 1
ATOM 3116 O O . SER C 2 218 ? 112.874 96.227 177.902 1.00 54.88 215 SER C O 1
ATOM 3119 N N . SER C 2 219 ? 112.820 95.782 175.698 1.00 55.50 216 SER C N 1
ATOM 3120 C CA . SER C 2 219 ? 112.511 94.374 175.919 1.00 55.50 216 SER C CA 1
ATOM 3121 C C . SER C 2 219 ? 113.741 93.536 176.238 1.00 55.50 216 SER C C 1
ATOM 3122 O O . SER C 2 219 ? 113.598 92.347 176.541 1.00 55.50 216 SER C O 1
ATOM 3125 N N . ILE C 2 220 ? 114.936 94.114 176.172 1.00 53.43 217 ILE C N 1
ATOM 3126 C CA . ILE C 2 220 ? 116.158 93.419 176.557 1.00 53.43 217 ILE C CA 1
ATOM 3127 C C . ILE C 2 220 ? 116.827 94.083 177.755 1.00 53.43 217 ILE C C 1
ATOM 3128 O O . ILE C 2 220 ? 117.211 93.406 178.709 1.00 53.43 217 ILE C O 1
ATOM 3133 N N . GLY C 2 221 ? 116.929 95.405 177.754 1.00 52.91 218 GLY C N 1
ATOM 3134 C CA . GLY C 2 221 ? 117.592 96.130 178.832 1.00 52.91 218 GLY C CA 1
ATOM 3135 C C . GLY C 2 221 ? 116.839 97.372 179.219 1.00 52.91 218 GLY C C 1
ATOM 3136 O O . GLY C 2 221 ? 115.600 97.375 179.250 1.00 52.91 218 GLY C O 1
ATOM 3137 N N . ARG C 2 222 ? 117.577 98.436 179.523 1.00 51.22 219 ARG C N 1
ATOM 3138 C CA . ARG C 2 222 ? 116.964 99.675 179.980 1.00 51.22 219 ARG C CA 1
ATOM 3139 C C . ARG C 2 222 ? 116.464 100.500 178.802 1.00 51.22 219 ARG C C 1
ATOM 3140 O O . ARG C 2 222 ? 116.902 100.327 177.661 1.00 51.22 219 ARG C O 1
ATOM 3142 N N . GLU C 2 223 ? 115.535 101.408 179.089 1.00 58.97 220 GLU C N 1
ATOM 3143 C CA . GLU C 2 223 ? 115.076 102.334 178.068 1.00 58.97 220 GLU C CA 1
ATOM 3144 C C . GLU C 2 223 ? 116.111 103.435 177.851 1.00 58.97 220 GLU C C 1
ATOM 3145 O O . GLU C 2 223 ? 117.084 103.572 178.599 1.00 58.97 220 GLU C O 1
ATOM 3151 N N . ILE C 2 224 ? 115.888 104.228 176.810 1.00 55.17 221 ILE C N 1
ATOM 3152 C CA . ILE C 2 224 ? 116.869 105.192 176.328 1.00 55.17 221 ILE C CA 1
ATOM 3153 C C . ILE C 2 224 ? 116.387 106.597 176.662 1.00 55.17 221 ILE C C 1
ATOM 3154 O O . ILE C 2 224 ? 115.321 107.024 176.202 1.00 55.17 221 ILE C O 1
ATOM 3159 N N . GLY C 2 225 ? 117.177 107.315 177.459 1.00 49.98 222 GLY C N 1
ATOM 3160 C CA . GLY C 2 225 ? 116.801 108.640 177.910 1.00 49.98 222 GLY C CA 1
ATOM 3161 C C . GLY C 2 225 ? 117.589 109.767 177.273 1.00 49.98 222 GLY C C 1
ATOM 3162 O O . GLY C 2 225 ? 117.032 110.832 176.996 1.00 49.98 222 GLY C O 1
ATOM 3163 N N . ASP C 2 226 ? 118.882 109.559 177.043 1.00 53.07 223 ASP C N 1
ATOM 3164 C CA . ASP C 2 226 ? 119.687 110.563 176.362 1.00 53.07 223 ASP C CA 1
ATOM 3165 C C . ASP C 2 226 ? 119.410 110.533 174.866 1.00 53.07 223 ASP C C 1
ATOM 3166 O O . ASP C 2 226 ? 119.186 109.469 174.281 1.00 53.07 223 ASP C O 1
ATOM 3171 N N . SER C 2 227 ? 119.412 111.714 174.255 1.00 47.64 224 SER C N 1
ATOM 3172 C CA . SER C 2 227 ? 119.150 111.823 172.830 1.00 47.64 224 SER C CA 1
ATOM 3173 C C . SER C 2 227 ? 120.313 111.264 172.028 1.00 47.64 224 SER C C 1
ATOM 3174 O O . SER C 2 227 ? 121.461 111.251 172.478 1.00 47.64 224 SER C O 1
ATOM 3177 N N . PHE C 2 228 ? 120.002 110.797 170.825 1.00 39.70 225 PHE C N 1
ATOM 3178 C CA . PHE C 2 228 ? 121.009 110.297 169.907 1.00 39.70 225 PHE C CA 1
ATOM 3179 C C . PHE C 2 228 ? 120.733 110.857 168.522 1.00 39.70 225 PHE C C 1
ATOM 3180 O O . PHE C 2 228 ? 119.617 111.269 168.206 1.00 39.70 225 PHE C O 1
ATOM 3188 N N . ASP C 2 229 ? 121.773 110.886 167.701 1.00 31.87 226 ASP C N 1
ATOM 3189 C CA . ASP C 2 229 ? 121.667 111.348 166.329 1.00 31.87 226 ASP C CA 1
ATOM 3190 C C . ASP C 2 229 ? 121.975 110.212 165.369 1.00 31.87 226 ASP C C 1
ATOM 3191 O O . ASP C 2 229 ? 122.855 109.388 165.626 1.00 31.87 226 ASP C O 1
ATOM 3196 N N . ALA C 2 230 ? 121.234 110.165 164.272 1.00 23.82 227 ALA C N 1
ATOM 3197 C CA . ALA C 2 230 ? 121.456 109.191 163.218 1.00 23.82 227 ALA C CA 1
ATOM 3198 C C . ALA C 2 230 ? 121.908 109.936 161.977 1.00 23.82 227 ALA C C 1
ATOM 3199 O O . ALA C 2 230 ? 121.197 110.817 161.488 1.00 23.82 227 ALA C O 1
ATOM 3201 N N . ILE C 2 231 ? 123.090 109.602 161.484 1.00 19.78 228 ILE C N 1
ATOM 3202 C CA . ILE C 2 231 ? 123.611 110.227 160.281 1.00 19.78 228 ILE C CA 1
ATOM 3203 C C . ILE C 2 231 ? 123.257 109.314 159.118 1.00 19.78 228 ILE C C 1
ATOM 3204 O O . ILE C 2 231 ? 123.022 108.114 159.298 1.00 19.78 228 ILE C O 1
ATOM 3209 N N . CYS C 2 232 ? 123.173 109.888 157.926 1.00 18.20 229 CYS C N 1
ATOM 3210 C CA . CYS C 2 232 ? 122.698 109.168 156.755 1.00 18.20 229 CYS C CA 1
ATOM 3211 C C . CYS C 2 232 ? 123.733 109.266 155.648 1.00 18.20 229 CYS C C 1
ATOM 3212 O O . CYS C 2 232 ? 124.055 110.367 155.198 1.00 18.20 229 CYS C O 1
ATOM 3215 N N . LEU C 2 233 ? 124.227 108.114 155.189 1.00 18.02 230 LEU C N 1
ATOM 3216 C CA . LEU C 2 233 ? 125.316 108.084 154.215 1.00 18.02 230 LEU C CA 1
ATOM 3217 C C . LEU C 2 233 ? 124.917 108.571 152.829 1.00 18.02 230 LEU C C 1
ATOM 3218 O O . LEU C 2 233 ? 125.800 108.811 152.001 1.00 18.02 230 LEU C O 1
ATOM 3223 N N . GLU C 2 234 ? 123.632 108.737 152.549 1.00 26.18 231 GLU C N 1
ATOM 3224 C CA . GLU C 2 234 ? 123.252 109.267 151.250 1.00 26.18 231 GLU C CA 1
ATOM 3225 C C . GLU C 2 234 ? 123.041 110.774 151.291 1.00 26.18 231 GLU C C 1
ATOM 3226 O O . GLU C 2 234 ? 123.296 111.455 150.291 1.00 26.18 231 GLU C O 1
ATOM 3232 N N . ASN C 2 235 ? 122.617 111.321 152.430 1.00 20.99 232 ASN C N 1
ATOM 3233 C CA . ASN C 2 235 ? 122.430 112.761 152.554 1.00 20.99 232 ASN C CA 1
ATOM 3234 C C . ASN C 2 235 ? 123.698 113.507 152.945 1.00 20.99 232 ASN C C 1
ATOM 3235 O O . ASN C 2 235 ? 123.671 114.740 153.006 1.00 20.99 232 ASN C O 1
ATOM 3240 N N . LEU C 2 236 ? 124.799 112.809 153.216 1.00 16.42 233 LEU C N 1
ATOM 3241 C CA . LEU C 2 236 ? 126.049 113.488 153.535 1.00 16.42 233 LEU C CA 1
ATOM 3242 C C . LEU C 2 236 ? 126.682 114.029 152.264 1.00 16.42 233 LEU C C 1
ATOM 3243 O O . LEU C 2 236 ? 127.012 113.264 151.353 1.00 16.42 233 LEU C O 1
ATOM 3248 N N . ARG C 2 237 ? 126.839 115.347 152.200 1.00 19.66 234 ARG C N 1
ATOM 3249 C CA . ARG C 2 237 ? 127.470 115.982 151.050 1.00 19.66 234 ARG C CA 1
ATOM 3250 C C . ARG C 2 237 ? 128.974 115.747 151.095 1.00 19.66 234 ARG C C 1
ATOM 3251 O O . ARG C 2 237 ? 129.623 116.140 152.070 1.00 19.66 234 ARG C O 1
ATOM 3259 N N . PRO C 2 238 ? 129.516 114.969 150.137 1.00 20.93 235 PRO C N 1
ATOM 3260 C CA . PRO C 2 238 ? 130.925 114.585 150.143 1.00 20.93 235 PRO C CA 1
ATOM 3261 C C . PRO C 2 238 ? 131.919 115.684 149.757 1.00 20.93 235 PRO C C 1
ATOM 3262 O O . PRO C 2 238 ? 131.532 116.641 149.123 1.00 20.93 235 PRO C O 1
ATOM 3266 N N . TYR C 2 239 ? 133.165 115.529 150.209 1.00 21.61 236 TYR C N 1
ATOM 3267 C CA . TYR C 2 239 ? 134.254 116.458 149.826 1.00 21.61 236 TYR C CA 1
ATOM 3268 C C . TYR C 2 239 ? 134.553 116.179 148.351 1.00 21.61 236 TYR C C 1
ATOM 3269 O O . TYR C 2 239 ? 134.491 115.004 147.952 1.00 21.61 236 TYR C O 1
ATOM 3278 N N . VAL C 2 240 ? 134.899 117.206 147.575 1.00 22.30 237 VAL C N 1
ATOM 3279 C CA . VAL C 2 240 ? 135.152 116.996 146.120 1.00 22.30 237 VAL C CA 1
ATOM 3280 C C . VAL C 2 240 ? 136.536 117.543 145.785 1.00 22.30 237 VAL C C 1
ATOM 3281 O O . VAL C 2 240 ? 136.613 118.620 145.176 1.00 22.30 237 VAL C O 1
ATOM 3285 N N . GLY C 2 241 ? 137.572 116.813 146.199 1.00 30.00 238 GLY C N 1
ATOM 3286 C CA . GLY C 2 241 ? 138.977 117.175 145.943 1.00 30.00 238 GLY C CA 1
ATOM 3287 C C . GLY C 2 241 ? 139.746 115.940 145.526 1.00 30.00 238 GLY C C 1
ATOM 3288 O O . GLY C 2 241 ? 139.364 114.850 145.968 1.00 30.00 238 GLY C O 1
ATOM 3289 N N . GLN C 2 242 ? 140.799 116.100 144.725 1.00 24.23 239 GLN C N 1
ATOM 3290 C CA . GLN C 2 242 ? 141.570 114.917 144.265 1.00 24.23 239 GLN C CA 1
ATOM 3291 C C . GLN C 2 242 ? 142.171 114.209 145.485 1.00 24.23 239 GLN C C 1
ATOM 3292 O O . GLN C 2 242 ? 142.670 114.902 146.386 1.00 24.23 239 GLN C O 1
ATOM 3298 N N . HIS C 2 243 ? 142.080 112.878 145.519 1.00 26.08 240 HIS C N 1
ATOM 3299 C CA . HIS C 2 243 ? 142.651 112.081 146.637 1.00 26.08 240 HIS C CA 1
ATOM 3300 C C . HIS C 2 243 ? 144.164 111.975 146.442 1.00 26.08 240 HIS C C 1
ATOM 3301 O O . HIS C 2 243 ? 144.596 111.844 145.284 1.00 26.08 240 HIS C O 1
ATOM 3308 N N . ILE C 2 244 ? 144.937 112.023 147.529 1.00 29.29 241 ILE C N 1
ATOM 3309 C CA . ILE C 2 244 ? 146.421 111.967 147.372 1.00 29.29 241 ILE C CA 1
ATOM 3310 C C . ILE C 2 244 ? 146.678 110.794 146.425 1.00 29.29 241 ILE C C 1
ATOM 3311 O O . ILE C 2 244 ? 146.146 109.697 146.685 1.00 29.29 241 ILE C O 1
ATOM 3316 N N . ALA C 2 245 ? 147.514 110.998 145.409 1.00 36.06 242 ALA C N 1
ATOM 3317 C CA . ALA C 2 245 ? 147.667 109.950 144.377 1.00 36.06 242 ALA C CA 1
ATOM 3318 C C . ALA C 2 245 ? 148.146 108.630 144.982 1.00 36.06 242 ALA C C 1
ATOM 3319 O O . ALA C 2 245 ? 149.141 108.628 145.727 1.00 36.06 242 ALA C O 1
ATOM 3321 N N . ASP C 2 246 ? 147.432 107.554 144.644 1.00 41.11 243 ASP C N 1
ATOM 3322 C CA . ASP C 2 246 ? 147.805 106.190 145.035 1.00 41.11 243 ASP C CA 1
ATOM 3323 C C . ASP C 2 246 ? 148.420 106.148 146.436 1.00 41.11 243 ASP C C 1
ATOM 3324 O O . ASP C 2 246 ? 149.516 105.628 146.651 1.00 41.11 243 ASP C O 1
ATOM 3329 N N . ASP C 2 247 ? 147.715 106.734 147.394 1.00 35.83 244 ASP C N 1
ATOM 3330 C CA . ASP C 2 247 ? 147.963 106.447 148.797 1.00 35.83 244 ASP C CA 1
ATOM 3331 C C . ASP C 2 247 ? 146.919 105.430 149.228 1.00 35.83 244 ASP C C 1
ATOM 3332 O O . ASP C 2 247 ? 145.735 105.580 148.908 1.00 35.83 244 ASP C O 1
ATOM 3337 N N . LEU C 2 248 ? 147.365 104.349 149.862 1.00 30.16 245 LEU C N 1
ATOM 3338 C CA . LEU C 2 248 ? 146.445 103.229 150.186 1.00 30.16 245 LEU C CA 1
ATOM 3339 C C . LEU C 2 248 ? 145.310 103.707 151.091 1.00 30.16 245 LEU C C 1
ATOM 3340 O O . LEU C 2 248 ? 144.181 103.221 150.921 1.00 30.16 245 LEU C O 1
ATOM 3345 N N . GLN C 2 249 ? 145.603 104.629 152.004 1.00 22.02 246 GLN C N 1
ATOM 3346 C CA . GLN C 2 249 ? 144.624 105.024 153.000 1.00 22.02 246 GLN C CA 1
ATOM 3347 C C . GLN C 2 249 ? 143.600 105.999 152.426 1.00 22.02 246 GLN C C 1
ATOM 3348 O O . GLN C 2 249 ? 142.633 106.342 153.114 1.00 22.02 246 GLN C O 1
ATOM 3354 N N . ARG C 2 250 ? 143.781 106.402 151.165 1.00 21.17 247 ARG C N 1
ATOM 3355 C CA . ARG C 2 250 ? 142.965 107.397 150.459 1.00 21.17 247 ARG C CA 1
ATOM 3356 C C . ARG C 2 250 ? 142.869 108.706 151.240 1.00 21.17 247 ARG C C 1
ATOM 3357 O O . ARG C 2 250 ? 141.803 109.123 151.692 1.00 21.17 247 ARG C O 1
ATOM 3365 N N . ARG C 2 251 ? 144.021 109.346 151.401 1.00 24.40 248 ARG C N 1
ATOM 3366 C CA . ARG C 2 251 ? 144.075 110.633 152.066 1.00 24.40 248 ARG C CA 1
ATOM 3367 C C . ARG C 2 251 ? 143.471 111.710 151.175 1.00 24.40 248 ARG C C 1
ATOM 3368 O O . ARG C 2 251 ? 143.299 111.530 149.968 1.00 24.40 248 ARG C O 1
ATOM 3376 N N . LEU C 2 252 ? 143.152 112.847 151.781 1.00 21.60 249 LEU C N 1
ATOM 3377 C CA . LEU C 2 252 ? 142.549 113.935 151.029 1.00 21.60 249 LEU C CA 1
ATOM 3378 C C . LEU C 2 252 ? 143.620 114.891 150.516 1.00 21.60 249 LEU C C 1
ATOM 3379 O O . LEU C 2 252 ? 144.661 115.089 151.146 1.00 21.60 249 LEU C O 1
ATOM 3384 N N . ASP C 2 253 ? 143.356 115.484 149.350 1.00 24.31 250 ASP C N 1
ATOM 3385 C CA . ASP C 2 253 ? 144.292 116.416 148.718 1.00 24.31 250 ASP C CA 1
ATOM 3386 C C . ASP C 2 253 ? 143.917 117.834 149.145 1.00 24.31 250 ASP C C 1
ATOM 3387 O O . ASP C 2 253 ? 143.550 118.692 148.341 1.00 24.31 250 ASP C O 1
ATOM 3392 N N . LEU C 2 254 ? 144.029 118.074 150.447 1.00 21.59 251 LEU C N 1
ATOM 3393 C CA . LEU C 2 254 ? 143.718 119.358 151.056 1.00 21.59 251 LEU C CA 1
ATOM 3394 C C . LEU C 2 254 ? 144.892 120.308 150.883 1.00 21.59 251 LEU C C 1
ATOM 3395 O O . LEU C 2 254 ? 146.051 119.898 150.981 1.00 21.59 251 LEU C O 1
ATOM 3400 N N . LEU C 2 255 ? 144.593 121.575 150.612 1.00 19.87 252 LEU C N 1
ATOM 3401 C CA . LEU C 2 255 ? 145.649 122.575 150.547 1.00 19.87 252 LEU C CA 1
ATOM 3402 C C . LEU C 2 255 ? 146.009 123.059 151.945 1.00 19.87 252 LEU C C 1
ATOM 3403 O O . LEU C 2 255 ? 145.137 123.286 152.788 1.00 19.87 252 LEU C O 1
ATOM 3408 N N . LYS C 2 256 ? 147.306 123.207 152.187 1.00 24.21 253 LYS C N 1
ATOM 3409 C CA . LYS C 2 256 ? 147.840 123.638 153.467 1.00 24.21 253 LYS C CA 1
ATOM 3410 C C . LYS C 2 256 ? 147.705 125.153 153.614 1.00 24.21 253 LYS C C 1
ATOM 3411 O O . LYS C 2 256 ? 147.661 125.872 152.613 1.00 24.21 253 LYS C O 1
ATOM 3417 N N . PRO C 2 257 ? 147.619 125.667 154.844 1.00 34.96 254 PRO C N 1
ATOM 3418 C CA . PRO C 2 257 ? 147.494 127.116 155.014 1.00 34.96 254 PRO C CA 1
ATOM 3419 C C . PRO C 2 257 ? 148.805 127.826 154.736 1.00 34.96 254 PRO C C 1
ATOM 3420 O O . PRO C 2 257 ? 149.892 127.271 154.907 1.00 34.96 254 PRO C O 1
ATOM 3424 N N . LYS C 2 258 ? 148.688 129.076 154.298 1.00 47.32 255 LYS C N 1
ATOM 3425 C CA . LYS C 2 258 ? 149.841 129.900 153.973 1.00 47.32 255 LYS C CA 1
ATOM 3426 C C . LYS C 2 258 ? 149.715 131.237 154.682 1.00 47.32 255 LYS C C 1
ATOM 3427 O O . LYS C 2 258 ? 148.663 131.881 154.620 1.00 47.32 255 LYS C O 1
ATOM 3433 N N . LEU C 2 259 ? 150.784 131.640 155.359 1.00 51.21 256 LEU C N 1
ATOM 3434 C CA . LEU C 2 259 ? 150.875 132.977 155.912 1.00 51.21 256 LEU C CA 1
ATOM 3435 C C . LEU C 2 259 ? 151.033 133.990 154.777 1.00 51.21 256 LEU C C 1
ATOM 3436 O O . LEU C 2 259 ? 151.418 133.625 153.664 1.00 51.21 256 LEU C O 1
ATOM 3441 N N . PRO C 2 260 ? 150.743 135.276 155.027 1.00 56.39 257 PRO C N 1
ATOM 3442 C CA . PRO C 2 260 ? 150.929 136.288 153.967 1.00 56.39 257 PRO C CA 1
ATOM 3443 C C . PRO C 2 260 ? 152.380 136.554 153.557 1.00 56.39 257 PRO C C 1
ATOM 3444 O O . PRO C 2 260 ? 152.595 137.397 152.676 1.00 56.39 257 PRO C O 1
ATOM 3448 N N . ASN C 2 261 ? 153.375 135.890 154.147 1.00 48.49 258 ASN C N 1
ATOM 3449 C CA . ASN C 2 261 ? 154.717 135.910 153.581 1.00 48.49 258 ASN C CA 1
ATOM 3450 C C . ASN C 2 261 ? 154.987 134.724 152.661 1.00 48.49 258 ASN C C 1
ATOM 3451 O O . ASN C 2 261 ? 156.095 134.615 152.126 1.00 48.49 258 ASN C O 1
ATOM 3456 N N . GLY C 2 262 ? 154.008 133.839 152.472 1.00 46.41 259 GLY C N 1
ATOM 3457 C CA . GLY C 2 262 ? 154.147 132.701 151.590 1.00 46.41 259 GLY C CA 1
ATOM 3458 C C . GLY C 2 262 ? 154.734 131.458 152.222 1.00 46.41 259 GLY C C 1
ATOM 3459 O O . GLY C 2 262 ? 155.090 130.523 151.493 1.00 46.41 259 GLY C O 1
ATOM 3460 N N . GLU C 2 263 ? 154.844 131.410 153.545 1.00 49.80 260 GLU C N 1
ATOM 3461 C CA . GLU C 2 263 ? 155.541 130.336 154.232 1.00 49.80 260 GLU C CA 1
ATOM 3462 C C . GLU C 2 263 ? 154.585 129.607 155.173 1.00 49.80 260 GLU C C 1
ATOM 3463 O O . GLU C 2 263 ? 153.657 130.204 155.728 1.00 49.80 260 GLU C O 1
ATOM 3469 N N . CYS C 2 264 ? 154.814 128.298 155.315 1.00 47.92 261 CYS C N 1
ATOM 3470 C CA . CYS C 2 264 ? 153.966 127.424 156.116 1.00 47.92 261 CYS C CA 1
ATOM 3471 C C . CYS C 2 264 ? 154.024 127.812 157.595 1.00 47.92 261 CYS C C 1
ATOM 3472 O O . CYS C 2 264 ? 155.056 128.280 158.078 1.00 47.92 261 CYS C O 1
ATOM 3475 N N . PRO C 2 265 ? 152.918 127.666 158.324 1.00 44.40 262 PRO C N 1
ATOM 3476 C CA . PRO C 2 265 ? 152.946 127.879 159.776 1.00 44.40 262 PRO C CA 1
ATOM 3477 C C . PRO C 2 265 ? 153.855 126.874 160.461 1.00 44.40 262 PRO C C 1
ATOM 3478 O O . PRO C 2 265 ? 154.012 125.742 159.982 1.00 44.40 262 PRO C O 1
ATOM 3482 N N . PRO C 2 266 ? 154.488 127.259 161.574 1.00 47.29 263 PRO C N 1
ATOM 3483 C CA . PRO C 2 266 ? 155.537 126.397 162.146 1.00 47.29 263 PRO C CA 1
ATOM 3484 C C . PRO C 2 266 ? 155.010 125.168 162.867 1.00 47.29 263 PRO C C 1
ATOM 3485 O O . PRO C 2 266 ? 155.628 124.100 162.781 1.00 47.29 263 PRO C O 1
ATOM 3489 N N . GLY C 2 267 ? 153.891 125.279 163.575 1.00 39.33 264 GLY C N 1
ATOM 3490 C CA . GLY C 2 267 ? 153.370 124.147 164.310 1.00 39.33 264 GLY C CA 1
ATOM 3491 C C . GLY C 2 267 ? 152.449 123.231 163.541 1.00 39.33 264 GLY C C 1
ATOM 3492 O O . GLY C 2 267 ? 151.859 122.326 164.135 1.00 39.33 264 GLY C O 1
ATOM 3493 N N . PHE C 2 268 ? 152.317 123.420 162.232 1.00 32.83 265 PHE C N 1
ATOM 3494 C CA . PHE C 2 268 ? 151.332 122.672 161.465 1.00 32.83 265 PHE C CA 1
ATOM 3495 C C . PHE C 2 268 ? 151.859 121.290 161.109 1.00 32.83 265 PHE C C 1
ATOM 3496 O O . PHE C 2 268 ? 152.885 121.157 160.437 1.00 32.83 265 PHE C O 1
ATOM 3504 N N . LEU C 2 269 ? 151.142 120.255 161.551 1.00 27.46 266 LEU C N 1
ATOM 3505 C CA . LEU C 2 269 ? 151.531 118.877 161.291 1.00 27.46 266 LEU C CA 1
ATOM 3506 C C . LEU C 2 269 ? 150.462 118.058 160.581 1.00 27.46 266 LEU C C 1
ATOM 3507 O O . LE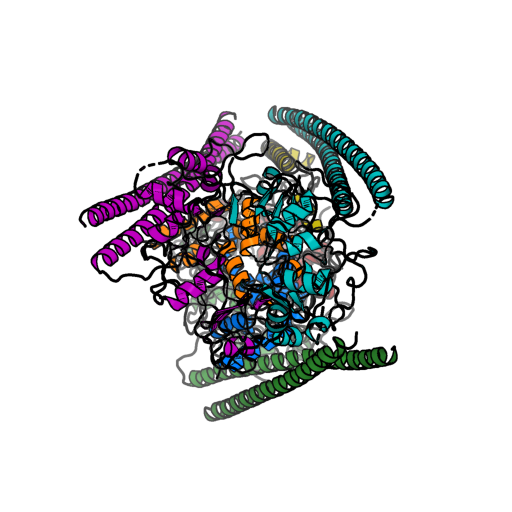U C 2 269 ? 150.658 116.853 160.392 1.00 27.46 266 LEU C O 1
ATOM 3512 N N . GLY C 2 270 ? 149.351 118.660 160.179 1.00 26.48 267 GLY C N 1
ATOM 3513 C CA . GLY C 2 270 ? 148.372 117.988 159.349 1.00 26.48 267 GLY C CA 1
ATOM 3514 C C . GLY C 2 270 ? 146.943 118.338 159.728 1.00 26.48 267 GLY C C 1
ATOM 3515 O O . GLY C 2 270 ? 146.653 118.848 160.808 1.00 26.48 267 GLY C O 1
ATOM 3516 N N . PHE C 2 271 ? 146.049 118.058 158.781 1.00 24.41 268 PHE C N 1
ATOM 3517 C CA . PHE C 2 271 ? 144.617 118.113 159.027 1.00 24.41 268 PHE C CA 1
ATOM 3518 C C . PHE C 2 271 ? 144.179 116.870 159.793 1.00 24.41 268 PHE C C 1
ATOM 3519 O O . PHE C 2 271 ? 144.771 115.799 159.667 1.00 24.41 268 PHE C O 1
ATOM 3527 N N . ALA C 2 272 ? 143.121 117.014 160.590 1.00 18.19 269 ALA C N 1
ATOM 3528 C CA . ALA C 2 272 ? 142.686 115.915 161.440 1.00 18.19 269 ALA C CA 1
ATOM 3529 C C . ALA C 2 272 ? 141.919 114.843 160.691 1.00 18.19 269 ALA C C 1
ATOM 3530 O O . ALA C 2 272 ? 141.702 113.764 161.248 1.00 18.19 269 ALA C O 1
ATOM 3532 N N . VAL C 2 273 ? 141.502 115.108 159.455 1.00 17.71 270 VAL C N 1
ATOM 3533 C CA . VAL C 2 273 ? 140.709 114.136 158.716 1.00 17.71 270 VAL C CA 1
ATOM 3534 C C . VAL C 2 273 ? 141.586 113.107 158.006 1.00 17.71 270 VAL C C 1
ATOM 3535 O O . VAL C 2 273 ? 141.135 111.977 157.775 1.00 17.71 270 VAL C O 1
ATOM 3539 N N . ASN C 2 274 ? 142.841 113.440 157.705 1.00 20.24 271 ASN C N 1
ATOM 3540 C CA . ASN C 2 274 ? 143.761 112.465 157.136 1.00 20.24 271 ASN C CA 1
ATOM 3541 C C . ASN C 2 274 ? 144.425 111.591 158.188 1.00 20.24 271 ASN C C 1
ATOM 3542 O O . ASN C 2 274 ? 145.012 110.567 157.833 1.00 20.24 271 ASN C O 1
ATOM 3547 N N . MET C 2 275 ? 144.347 111.956 159.467 1.00 27.03 272 MET C N 1
ATOM 3548 C CA . MET C 2 275 ? 145.143 111.258 160.469 1.00 27.03 272 MET C CA 1
ATOM 3549 C C . MET C 2 275 ? 144.422 110.076 161.104 1.00 27.03 272 MET C C 1
ATOM 3550 O O . MET C 2 275 ? 145.042 109.339 161.875 1.00 27.03 272 MET C O 1
ATOM 3555 N N . ILE C 2 276 ? 143.139 109.875 160.807 1.00 26.09 273 ILE C N 1
ATOM 3556 C CA . ILE C 2 276 ? 142.452 108.666 161.242 1.00 26.09 273 ILE C CA 1
ATOM 3557 C C . ILE C 2 276 ? 142.847 107.506 160.340 1.00 26.09 273 ILE C C 1
ATOM 3558 O O . ILE C 2 276 ? 142.806 107.616 159.108 1.00 26.09 273 ILE C O 1
ATOM 3563 N N . GLN C 2 277 ? 143.238 106.388 160.946 1.00 27.34 274 GLN C N 1
ATOM 3564 C CA . GLN C 2 277 ? 143.375 105.145 160.203 1.00 27.34 274 GLN C CA 1
ATOM 3565 C C . GLN C 2 277 ? 141.996 104.509 160.087 1.00 27.34 274 GLN C C 1
ATOM 3566 O O . GLN C 2 277 ? 141.368 104.187 161.100 1.00 27.34 274 GLN C O 1
ATOM 3572 N N . ILE C 2 278 ? 141.523 104.331 158.861 1.00 25.60 275 ILE C N 1
ATOM 3573 C CA . ILE C 2 278 ? 140.198 103.785 158.598 1.00 25.60 275 ILE C CA 1
ATOM 3574 C C . ILE C 2 278 ? 140.367 102.368 158.063 1.00 25.60 275 ILE C C 1
ATOM 3575 O O . ILE C 2 278 ? 141.371 102.043 157.419 1.00 25.60 275 ILE C O 1
ATOM 3580 N N . ASP C 2 279 ? 139.401 101.508 158.392 1.00 31.30 276 ASP C N 1
ATOM 3581 C CA . ASP C 2 279 ? 139.513 100.083 158.122 1.00 31.30 276 ASP C CA 1
ATOM 3582 C C . ASP C 2 279 ? 139.428 99.813 156.620 1.00 31.30 276 ASP C C 1
ATOM 3583 O O . ASP C 2 279 ? 138.678 100.488 155.909 1.00 31.30 276 ASP C O 1
ATOM 3588 N N . PRO C 2 280 ? 140.182 98.834 156.108 1.00 30.59 277 PRO C N 1
ATOM 3589 C CA . PRO C 2 280 ? 140.288 98.682 154.650 1.00 30.59 277 PRO C CA 1
ATOM 3590 C C . PRO C 2 280 ? 139.067 98.077 153.991 1.00 30.59 277 PRO C C 1
ATOM 3591 O O . PRO C 2 280 ? 138.975 98.128 152.761 1.00 30.59 277 PRO C O 1
ATOM 3595 N N . ALA C 2 281 ? 138.133 97.500 154.746 1.00 28.82 278 ALA C N 1
ATOM 3596 C CA . ALA C 2 281 ? 136.910 96.999 154.127 1.00 28.82 278 ALA C CA 1
ATOM 3597 C C . ALA C 2 281 ? 136.012 98.135 153.656 1.00 28.82 278 ALA C C 1
ATOM 3598 O O . ALA C 2 281 ? 135.278 97.978 152.675 1.00 28.82 278 ALA C O 1
ATOM 3600 N N . TYR C 2 282 ? 136.070 99.281 154.328 1.00 20.33 279 TYR C N 1
ATOM 3601 C CA . TYR C 2 282 ? 135.163 100.394 154.095 1.00 20.33 279 TYR C CA 1
ATOM 3602 C C . TYR C 2 282 ? 135.800 101.531 153.307 1.00 20.33 279 TYR C C 1
ATOM 3603 O O . TYR C 2 282 ? 135.236 102.626 153.266 1.00 20.33 279 TYR C O 1
ATOM 3612 N N . LEU C 2 283 ? 136.968 101.308 152.703 1.00 18.75 280 LEU C N 1
ATOM 3613 C CA . LEU C 2 283 ? 137.667 102.393 152.018 1.00 18.75 280 LEU C CA 1
ATOM 3614 C C . LEU C 2 283 ? 136.977 102.825 150.736 1.00 18.75 280 LEU C C 1
ATOM 3615 O O . LEU C 2 283 ? 137.128 103.976 150.319 1.00 18.75 280 LEU C O 1
ATOM 3620 N N . LEU C 2 284 ? 136.234 101.937 150.090 1.00 16.39 281 LEU C N 1
ATOM 3621 C CA . LEU C 2 284 ? 135.850 102.196 148.714 1.00 16.39 281 LEU C CA 1
ATOM 3622 C C . LEU C 2 284 ? 134.551 101.468 148.410 1.00 16.39 281 LEU C C 1
ATOM 3623 O O . LEU C 2 284 ? 134.385 100.304 148.783 1.00 16.39 281 LEU C O 1
ATOM 3628 N N . CYS C 2 285 ? 133.636 102.187 147.750 1.00 17.18 282 CYS C N 1
ATOM 3629 C CA . CYS C 2 285 ? 132.298 101.715 147.372 1.00 17.18 282 CYS C CA 1
ATOM 3630 C C . CYS C 2 285 ? 131.475 101.277 148.582 1.00 17.18 282 CYS C C 1
ATOM 3631 O O . CYS C 2 285 ? 131.006 100.143 148.666 1.00 17.18 282 CYS C O 1
ATOM 3634 N N . VAL C 2 286 ? 131.284 102.200 149.520 1.00 15.67 283 VAL C N 1
ATOM 3635 C CA . VAL C 2 286 ? 130.313 101.986 150.588 1.00 15.67 283 VAL C CA 1
ATOM 3636 C C . VAL C 2 286 ? 128.943 102.497 150.168 1.00 15.67 283 VAL C C 1
ATOM 3637 O O . VAL C 2 286 ? 127.962 101.747 150.129 1.00 15.67 283 VAL C O 1
ATOM 3641 N N . THR C 2 287 ? 128.864 103.780 149.838 1.00 17.25 284 THR C N 1
ATOM 3642 C CA . THR C 2 287 ? 127.633 104.417 149.409 1.00 17.25 284 THR C CA 1
ATOM 3643 C C . THR C 2 287 ? 127.329 103.988 147.969 1.00 17.25 284 THR C C 1
ATOM 3644 O O . THR C 2 287 ? 128.197 103.480 147.256 1.00 17.25 284 THR C O 1
ATOM 3648 N N . SER C 2 288 ? 126.072 104.178 147.545 1.00 19.77 285 SER C N 1
ATOM 3649 C CA . SER C 2 288 ? 125.621 103.788 146.211 1.00 19.77 285 SER C CA 1
ATOM 3650 C C . SER C 2 288 ? 126.328 104.536 145.086 1.00 19.77 285 SER C C 1
ATOM 3651 O O . SER C 2 288 ? 126.281 104.084 143.941 1.00 19.77 285 SER C O 1
ATOM 3654 N N . TYR C 2 289 ? 126.972 105.665 145.374 1.00 16.61 286 TYR C N 1
ATOM 3655 C CA . TYR C 2 289 ? 127.779 106.338 144.369 1.00 16.61 286 TYR C CA 1
ATOM 3656 C C . TYR C 2 289 ? 129.173 105.742 144.243 1.00 16.61 286 TYR C C 1
ATOM 3657 O O . TYR C 2 289 ? 129.800 105.884 143.190 1.00 16.61 286 TYR C O 1
ATOM 3666 N N . GLY C 2 290 ? 129.668 105.078 145.273 1.00 13.95 287 GLY C N 1
ATOM 3667 C CA . GLY C 2 290 ? 131.008 104.548 145.275 1.00 13.95 287 GLY C CA 1
ATOM 3668 C C . GLY C 2 290 ? 132.003 105.298 146.132 1.00 13.95 287 GLY C C 1
ATOM 3669 O O . GLY C 2 290 ? 133.183 105.342 145.774 1.00 13.95 287 GLY C O 1
ATOM 3670 N N . TYR C 2 291 ? 131.568 105.892 147.234 1.00 13.45 288 TYR C N 1
ATOM 3671 C CA . TYR C 2 291 ? 132.422 106.700 148.087 1.00 13.45 288 TYR C CA 1
ATOM 3672 C C . TYR C 2 291 ? 132.836 105.910 149.320 1.00 13.45 288 TYR C C 1
ATOM 3673 O O . TYR C 2 291 ? 132.196 104.932 149.705 1.00 13.45 288 TYR C O 1
ATOM 3682 N N . GLY C 2 292 ? 133.920 106.348 149.942 1.00 10.95 289 GLY C N 1
ATOM 3683 C CA . GLY C 2 292 ? 134.419 105.732 151.151 1.00 10.95 289 GLY C CA 1
ATOM 3684 C C . GLY C 2 292 ? 133.789 106.331 152.382 1.00 10.95 289 GLY C C 1
ATOM 3685 O O . GLY C 2 292 ? 132.758 107.003 152.321 1.00 10.95 289 GLY C O 1
ATOM 3686 N N . LEU C 2 293 ? 134.416 106.074 153.526 1.00 13.99 290 LEU C N 1
ATOM 3687 C CA . LEU C 2 293 ? 133.986 106.715 154.759 1.00 13.99 290 LEU C CA 1
ATOM 3688 C C . LEU C 2 293 ? 134.762 107.984 155.075 1.00 13.99 290 LEU C C 1
ATOM 3689 O O . LEU C 2 293 ? 134.349 108.738 155.961 1.00 13.99 290 LEU C O 1
ATOM 3694 N N . ARG C 2 294 ? 135.871 108.245 154.386 1.00 17.34 291 ARG C N 1
ATOM 3695 C CA . ARG C 2 294 ? 136.605 109.472 154.660 1.00 17.34 291 ARG C CA 1
ATOM 3696 C C . ARG C 2 294 ? 136.045 110.643 153.867 1.00 17.34 291 ARG C C 1
ATOM 3697 O O . ARG C 2 294 ? 136.053 111.779 154.351 1.00 17.34 291 ARG C O 1
ATOM 3705 N N . GLU C 2 295 ? 135.545 110.383 152.661 1.00 17.33 292 GLU C N 1
ATOM 3706 C CA . GLU C 2 295 ? 134.968 111.432 151.830 1.00 17.33 292 GLU C CA 1
ATOM 3707 C C . GLU C 2 295 ? 133.571 111.816 152.288 1.00 17.33 292 GLU C C 1
ATOM 3708 O O . GLU C 2 295 ? 133.105 112.916 151.980 1.00 17.33 292 GLU C O 1
ATOM 3714 N N . THR C 2 296 ? 132.885 110.926 153.004 1.00 15.72 293 THR C N 1
ATOM 3715 C CA . THR C 2 296 ? 131.517 111.169 153.437 1.00 15.72 293 THR C CA 1
ATOM 3716 C C . THR C 2 296 ? 131.388 111.287 154.951 1.00 15.72 293 THR C C 1
ATOM 3717 O O . THR C 2 296 ? 130.885 112.293 155.449 1.00 15.72 293 THR C O 1
ATOM 3721 N N . LEU C 2 297 ? 131.821 110.273 155.699 1.00 18.27 294 LEU C N 1
ATOM 3722 C CA . LEU C 2 297 ? 131.530 110.286 157.129 1.00 18.27 294 LEU C CA 1
ATOM 3723 C C . LEU C 2 297 ? 132.488 111.198 157.885 1.00 18.27 294 LEU C C 1
ATOM 3724 O O . LEU C 2 297 ? 132.053 112.098 158.610 1.00 18.27 294 LEU C O 1
ATOM 3729 N N . PHE C 2 298 ? 133.792 110.992 157.724 1.00 20.96 295 PHE C N 1
ATOM 3730 C CA . PHE C 2 298 ? 134.752 111.704 158.556 1.00 20.96 295 PHE C CA 1
ATOM 3731 C C . PHE C 2 298 ? 135.096 113.088 158.038 1.00 20.96 295 PHE C C 1
ATOM 3732 O O . PHE C 2 298 ? 135.761 113.841 158.753 1.00 20.96 295 PHE C O 1
ATOM 3740 N N . TYR C 2 299 ? 134.681 113.444 156.825 1.00 19.30 296 TYR C N 1
ATOM 3741 C CA . TYR C 2 299 ? 134.772 114.841 156.422 1.00 19.30 296 TYR C CA 1
ATOM 3742 C C . TYR C 2 299 ? 133.667 115.659 157.073 1.00 19.30 296 TYR C C 1
ATOM 3743 O O . TYR C 2 299 ? 133.910 116.762 157.571 1.00 19.30 296 TYR C O 1
ATOM 3752 N N . ASN C 2 300 ? 132.443 115.141 157.073 1.00 18.37 297 ASN C N 1
ATOM 3753 C CA . ASN C 2 300 ? 131.320 115.920 157.571 1.00 18.37 297 ASN C CA 1
ATOM 3754 C C . ASN C 2 300 ? 131.231 115.940 159.087 1.00 18.37 297 ASN C C 1
ATOM 3755 O O . ASN C 2 300 ? 130.493 116.766 159.631 1.00 18.37 297 ASN C O 1
ATOM 3760 N N . LEU C 2 301 ? 131.954 115.064 159.785 1.00 19.64 298 LEU C N 1
ATOM 3761 C CA . LEU C 2 301 ? 132.060 115.217 161.232 1.00 19.64 298 LEU C CA 1
ATOM 3762 C C . LEU C 2 301 ? 132.919 116.424 161.580 1.00 19.64 298 LEU C C 1
ATOM 3763 O O . LEU C 2 301 ? 132.468 117.348 162.267 1.00 19.64 298 LEU C O 1
ATOM 3768 N N . PHE C 2 302 ? 134.160 116.430 161.108 1.00 21.19 299 PHE C N 1
ATOM 3769 C CA . PHE C 2 302 ? 135.053 117.571 161.255 1.00 21.19 299 PHE C CA 1
ATOM 3770 C C . PHE C 2 302 ? 135.725 117.846 159.918 1.00 21.19 299 PHE C C 1
ATOM 3771 O O . PHE C 2 302 ? 136.304 116.946 159.306 1.00 21.19 299 PHE C O 1
ATOM 3779 N N . SER C 2 303 ? 135.611 119.083 159.449 1.00 24.34 300 SER C N 1
ATOM 3780 C CA . SER C 2 303 ? 135.891 119.424 158.061 1.00 24.34 300 SER C CA 1
ATOM 3781 C C . SER C 2 303 ? 137.065 120.385 157.991 1.00 24.34 300 SER C C 1
ATOM 3782 O O . SER C 2 303 ? 136.938 121.549 158.388 1.00 24.34 300 SER C O 1
ATOM 3785 N N . ARG C 2 304 ? 138.198 119.880 157.490 1.00 26.97 301 ARG C N 1
ATOM 3786 C CA . ARG C 2 304 ? 139.373 120.667 157.098 1.00 26.97 301 ARG C CA 1
ATOM 3787 C C . ARG C 2 304 ? 139.964 121.429 158.288 1.00 26.97 301 ARG C C 1
ATOM 3788 O O . ARG C 2 304 ? 140.549 122.502 158.142 1.00 26.97 301 ARG C O 1
ATOM 3796 N N . LEU C 2 305 ? 139.757 120.878 159.488 1.00 26.50 302 LEU C N 1
ATOM 3797 C CA . LEU C 2 305 ? 140.309 121.517 160.710 1.00 26.50 302 LEU C CA 1
ATOM 3798 C C . LEU C 2 305 ? 141.825 121.294 160.728 1.00 26.50 302 LEU C C 1
ATOM 3799 O O . LEU C 2 305 ? 142.274 120.336 160.078 1.00 26.50 302 LEU C O 1
ATOM 3804 N N . GLN C 2 306 ? 142.574 122.172 161.402 1.00 33.03 303 GLN C N 1
ATOM 3805 C CA . GLN C 2 306 ? 144.021 122.094 161.417 1.00 33.03 303 GLN C CA 1
ATOM 3806 C C . GLN C 2 306 ? 144.518 121.706 162.798 1.00 33.03 303 GLN C C 1
ATOM 3807 O O . GLN C 2 306 ? 144.121 122.298 163.803 1.00 33.03 303 GLN C O 1
ATOM 3813 N N . VAL C 2 307 ? 145.391 120.708 162.837 1.00 34.63 304 VAL C N 1
ATOM 3814 C CA . VAL C 2 307 ? 146.015 120.246 164.069 1.00 34.63 304 VAL C CA 1
ATOM 3815 C C . VAL C 2 307 ? 147.378 120.907 164.195 1.00 34.63 304 VAL C C 1
ATOM 3816 O O . VAL C 2 307 ? 148.219 120.786 163.297 1.00 34.63 304 VAL C O 1
ATOM 3820 N N . TYR C 2 308 ? 147.588 121.622 165.294 1.00 38.48 305 TYR C N 1
ATOM 3821 C CA . TYR C 2 308 ? 148.858 122.251 165.605 1.00 38.48 305 TYR C CA 1
ATOM 3822 C C . TYR C 2 308 ? 149.442 121.599 166.848 1.00 38.48 305 TYR C C 1
ATOM 3823 O O . TYR C 2 308 ? 148.735 120.945 167.618 1.00 38.48 305 TYR C O 1
ATOM 3832 N N . LYS C 2 309 ? 150.750 121.783 167.037 1.00 46.62 306 LYS C N 1
ATOM 3833 C CA . LYS C 2 309 ? 151.455 121.039 168.074 1.00 46.62 306 LYS C CA 1
ATOM 3834 C C . LYS C 2 309 ? 151.166 121.591 169.467 1.00 46.62 306 LYS C C 1
ATOM 3835 O O . LYS C 2 309 ? 150.804 120.837 170.375 1.00 46.62 306 LYS C O 1
ATOM 3841 N N . THR C 2 310 ? 151.310 122.899 169.657 1.00 48.00 307 THR C N 1
ATOM 3842 C CA . THR C 2 310 ? 151.069 123.520 170.950 1.00 48.00 307 THR C CA 1
ATOM 3843 C C . THR C 2 310 ? 150.034 124.625 170.799 1.00 48.00 307 THR C C 1
ATOM 3844 O O . THR C 2 310 ? 149.607 124.960 169.692 1.00 48.00 307 THR C O 1
ATOM 3848 N N . ARG C 2 311 ? 149.632 125.189 171.942 1.00 47.51 308 ARG C N 1
ATOM 3849 C CA . ARG C 2 311 ? 148.577 126.198 171.949 1.00 47.51 308 ARG C CA 1
ATOM 3850 C C . ARG C 2 311 ? 149.048 127.511 171.334 1.00 47.51 308 ARG C C 1
ATOM 3851 O O . ARG C 2 311 ? 148.289 128.168 170.612 1.00 47.51 308 ARG C O 1
ATOM 3859 N N . ALA C 2 312 ? 150.301 127.901 171.591 1.00 41.99 309 ALA C N 1
ATOM 3860 C CA . ALA C 2 312 ? 150.806 129.176 171.087 1.00 41.99 309 ALA C CA 1
ATOM 3861 C C . ALA C 2 312 ? 150.980 129.167 169.574 1.00 41.99 309 ALA C C 1
ATOM 3862 O O . ALA C 2 312 ? 150.795 130.204 168.928 1.00 41.99 309 ALA C O 1
ATOM 3864 N N . ASP C 2 313 ? 151.318 128.011 168.993 1.00 44.39 310 ASP C N 1
ATOM 3865 C CA . ASP C 2 313 ? 151.380 127.900 167.539 1.00 44.39 310 ASP C CA 1
ATOM 3866 C C . ASP C 2 313 ? 149.997 127.992 166.913 1.00 44.39 310 ASP C C 1
ATOM 3867 O O . ASP C 2 313 ? 149.867 128.396 165.753 1.00 44.39 310 ASP C O 1
ATOM 3872 N N . MET C 2 314 ? 148.961 127.616 167.658 1.00 41.17 311 MET C N 1
ATOM 3873 C CA . MET C 2 314 ? 147.597 127.749 167.169 1.00 41.17 311 MET C CA 1
ATOM 3874 C C . MET C 2 314 ? 147.107 129.186 167.292 1.00 41.17 311 MET C C 1
ATOM 3875 O O . MET C 2 314 ? 146.433 129.695 166.390 1.00 41.17 311 MET C O 1
ATOM 3880 N N . ILE C 2 315 ? 147.452 129.851 168.396 1.00 38.24 312 ILE C N 1
ATOM 3881 C CA . ILE C 2 315 ? 146.979 131.210 168.646 1.00 38.24 312 ILE C CA 1
ATOM 3882 C C . ILE C 2 315 ? 147.687 132.212 167.740 1.00 38.24 312 ILE C C 1
ATOM 3883 O O . ILE C 2 315 ? 147.051 133.112 167.178 1.00 38.24 312 ILE C O 1
ATOM 3888 N N . SER C 2 316 ? 149.005 132.060 167.565 1.00 36.42 313 SER C N 1
ATOM 3889 C CA . SER C 2 316 ? 149.765 133.001 166.745 1.00 36.42 313 SER C CA 1
ATOM 3890 C C . SER C 2 316 ? 149.400 132.898 165.269 1.00 36.42 313 SER C C 1
ATOM 3891 O O . SER C 2 316 ? 149.487 133.892 164.540 1.00 36.42 313 SER C O 1
ATOM 3894 N N . ALA C 2 317 ? 148.987 131.718 164.813 1.00 33.97 314 ALA C N 1
ATOM 3895 C CA . ALA C 2 317 ? 148.574 131.509 163.432 1.00 33.97 314 ALA C CA 1
ATOM 3896 C C . ALA C 2 317 ? 147.063 131.594 163.267 1.00 33.97 314 ALA C C 1
ATOM 3897 O O . ALA C 2 317 ? 146.489 130.866 162.454 1.00 33.97 314 ALA C O 1
ATOM 3899 N N . LEU C 2 318 ? 146.410 132.449 164.051 1.00 33.75 315 LEU C N 1
ATOM 3900 C CA . LEU C 2 318 ? 144.965 132.650 163.938 1.00 33.75 315 LEU C CA 1
ATOM 3901 C C . LEU C 2 318 ? 144.455 133.179 162.590 1.00 33.75 315 LEU C C 1
ATOM 3902 O O . LEU C 2 318 ? 143.411 132.678 162.140 1.00 33.75 315 LEU C O 1
ATOM 3907 N N . PRO C 2 319 ? 145.076 134.159 161.900 1.00 36.72 316 PRO C N 1
ATOM 3908 C CA . PRO C 2 319 ? 144.469 134.609 160.633 1.00 36.72 316 PRO C CA 1
ATOM 3909 C C . PRO C 2 319 ? 144.635 133.662 159.457 1.00 36.72 316 PRO C C 1
ATOM 3910 O O . PRO C 2 319 ? 143.973 133.874 158.433 1.00 36.72 316 PRO C O 1
ATOM 3914 N N . CYS C 2 320 ? 145.485 132.642 159.545 1.00 37.69 317 CYS C N 1
ATOM 3915 C CA . CYS C 2 320 ? 145.664 131.773 158.390 1.00 37.69 317 CYS C CA 1
ATOM 3916 C C . CYS C 2 320 ? 144.789 130.528 158.429 1.00 37.69 317 CYS C C 1
ATOM 3917 O O . CYS C 2 320 ? 144.715 129.819 157.421 1.00 37.69 317 CYS C O 1
ATOM 3920 N N . ILE C 2 321 ? 144.127 130.239 159.550 1.00 33.55 318 ILE C N 1
ATOM 3921 C CA . ILE C 2 321 ? 143.327 129.025 159.631 1.00 33.55 318 ILE C CA 1
ATOM 3922 C C . ILE C 2 321 ? 142.011 129.217 158.888 1.00 33.55 318 ILE C C 1
ATOM 3923 O O . ILE C 2 321 ? 141.519 130.339 158.708 1.00 33.55 318 ILE C O 1
ATOM 3928 N N . SER C 2 322 ? 141.449 128.101 158.431 1.00 45.38 319 SER C N 1
ATOM 3929 C CA . SER C 2 322 ? 140.053 128.035 158.022 1.00 45.38 319 SER C CA 1
ATOM 3930 C C . SER C 2 322 ? 139.210 127.748 159.258 1.00 45.38 319 SER C C 1
ATOM 3931 O O . SER C 2 322 ? 139.683 127.918 160.387 1.00 45.38 319 SER C O 1
ATOM 3934 N N . ASP C 2 323 ? 137.961 127.337 159.068 1.00 46.51 320 ASP C N 1
ATOM 3935 C CA . ASP C 2 323 ? 137.089 127.057 160.203 1.00 46.51 320 ASP C CA 1
ATOM 3936 C C . ASP C 2 323 ? 137.549 125.777 160.892 1.00 46.51 320 ASP C C 1
ATOM 3937 O O . ASP C 2 323 ? 137.286 124.672 160.408 1.00 46.51 320 ASP C O 1
ATOM 3942 N N . GLY C 2 324 ? 138.245 125.924 162.016 1.00 38.74 321 GLY C N 1
ATOM 3943 C CA . GLY C 2 324 ? 138.648 124.770 162.822 1.00 38.74 321 GLY C CA 1
ATOM 3944 C C . GLY C 2 324 ? 140.123 124.773 163.171 1.00 38.74 321 GLY C C 1
ATOM 3945 O O . GLY C 2 324 ? 140.991 124.954 162.320 1.00 38.74 321 GLY C O 1
ATOM 3946 N N . ALA C 2 325 ? 140.409 124.553 164.453 1.00 40.63 322 ALA C N 1
ATOM 3947 C CA . ALA C 2 325 ? 141.780 124.468 164.935 1.00 40.63 322 ALA C CA 1
ATOM 3948 C C . ALA C 2 325 ? 141.817 123.641 166.209 1.00 40.63 322 ALA C C 1
ATOM 3949 O O . ALA C 2 325 ? 140.933 123.758 167.058 1.00 40.63 322 ALA C O 1
ATOM 3951 N N . VAL C 2 326 ? 142.860 122.826 166.343 1.00 40.80 323 VAL C N 1
ATOM 3952 C CA . VAL C 2 326 ? 143.019 121.872 167.436 1.00 40.80 323 VAL C CA 1
ATOM 3953 C C . VAL C 2 326 ? 144.472 121.896 167.893 1.00 40.80 323 VAL C C 1
ATOM 3954 O O . VAL C 2 326 ? 145.386 121.947 167.066 1.00 40.80 323 VAL C O 1
ATOM 3958 N N . SER C 2 327 ? 144.686 121.912 169.209 1.00 44.32 324 SER C N 1
ATOM 3959 C CA . SER C 2 327 ? 146.019 121.917 169.795 1.00 44.32 324 SER C CA 1
ATOM 3960 C C . SER C 2 327 ? 146.193 120.716 170.714 1.00 44.32 324 SER C C 1
ATOM 3961 O O . SER C 2 327 ? 145.282 120.367 171.469 1.00 44.32 324 SER C O 1
ATOM 3964 N N . LEU C 2 328 ? 147.371 120.086 170.648 1.00 42.97 325 LEU C N 1
ATOM 3965 C CA . LEU C 2 328 ? 147.643 118.936 171.507 1.00 42.97 325 LEU C CA 1
ATOM 3966 C C . LEU C 2 328 ? 147.856 119.342 172.958 1.00 42.97 325 LEU C C 1
ATOM 3967 O O . LEU C 2 328 ? 147.686 118.514 173.860 1.00 42.97 325 LEU C O 1
ATOM 3972 N N . ASP C 2 329 ? 148.251 120.593 173.203 1.00 50.71 326 ASP C N 1
ATOM 3973 C CA . ASP C 2 329 ? 148.412 121.069 174.572 1.00 50.71 326 ASP C CA 1
ATOM 3974 C C . ASP C 2 329 ? 147.060 121.197 175.261 1.00 50.71 326 ASP C C 1
ATOM 3975 O O . ASP C 2 329 ? 146.937 120.945 176.465 1.00 50.71 326 ASP C O 1
ATOM 3980 N N . GLY C 2 330 ? 146.033 121.562 174.505 1.00 45.12 327 GLY C N 1
ATOM 3981 C CA . GLY C 2 330 ? 144.719 121.823 175.048 1.00 45.12 327 GLY C CA 1
ATOM 3982 C C . GLY C 2 330 ? 144.222 123.166 174.571 1.00 45.12 327 GLY C C 1
ATOM 3983 O O . GLY C 2 330 ? 144.851 124.200 174.816 1.00 45.12 327 GLY C O 1
ATOM 3984 N N . GLY C 2 331 ? 143.084 123.161 173.892 1.00 46.44 328 GLY C N 1
ATOM 3985 C CA . GLY C 2 331 ? 142.558 124.363 173.276 1.00 46.44 328 GLY C CA 1
ATOM 3986 C C . GLY C 2 331 ? 142.052 124.091 171.884 1.00 46.44 328 GLY C C 1
ATOM 3987 O O . GLY C 2 331 ? 142.802 123.631 171.020 1.00 46.44 328 GLY C O 1
ATOM 3988 N N . ILE C 2 332 ? 140.773 124.372 171.661 1.00 45.62 329 ILE C N 1
ATOM 3989 C CA . ILE C 2 332 ? 140.140 124.157 170.370 1.00 45.62 329 ILE C CA 1
ATOM 3990 C C . ILE C 2 332 ? 139.481 125.464 169.959 1.00 45.62 329 ILE C C 1
ATOM 3991 O O . ILE C 2 332 ? 138.737 126.063 170.744 1.00 45.62 329 ILE C O 1
ATOM 3996 N N . ILE C 2 333 ? 139.756 125.904 168.738 1.00 42.54 330 ILE C N 1
ATOM 3997 C CA . ILE C 2 333 ? 139.118 127.072 168.154 1.00 42.54 330 ILE C CA 1
ATOM 3998 C C . ILE C 2 333 ? 138.058 126.533 167.198 1.00 42.54 330 ILE C C 1
ATOM 3999 O O . ILE C 2 333 ? 138.361 126.186 166.052 1.00 42.54 330 ILE C O 1
ATOM 4004 N N . ARG C 2 334 ? 136.818 126.418 167.698 1.00 44.78 331 ARG C N 1
ATOM 4005 C CA . ARG C 2 334 ? 135.681 125.840 166.979 1.00 44.78 331 ARG C CA 1
ATOM 4006 C C . ARG C 2 334 ? 135.379 126.590 165.690 1.00 44.78 331 ARG C C 1
ATOM 4007 O O . ARG C 2 334 ? 135.548 126.060 164.589 1.00 44.78 331 ARG C O 1
ATOM 4015 N N . LYS C 2 335 ? 134.931 127.828 165.833 1.00 37.87 332 LYS C N 1
ATOM 4016 C CA . LYS C 2 335 ? 134.733 128.766 164.744 1.00 37.87 332 LYS C CA 1
ATOM 4017 C C . LYS C 2 335 ? 135.795 129.847 164.902 1.00 37.87 332 LYS C C 1
ATOM 4018 O O . LYS C 2 335 ? 136.477 129.900 165.925 1.00 37.87 332 LYS C O 1
ATOM 4024 N N . THR C 2 336 ? 135.923 130.729 163.905 1.00 35.90 333 THR C N 1
ATOM 4025 C CA . THR C 2 336 ? 137.056 131.653 163.859 1.00 35.90 333 THR C CA 1
ATOM 4026 C C . THR C 2 336 ? 137.050 132.694 164.972 1.00 35.90 333 THR C C 1
ATOM 4027 O O . THR C 2 336 ? 138.073 133.351 165.187 1.00 35.90 333 THR C O 1
ATOM 4031 N N . GLY C 2 337 ? 135.943 132.863 165.683 1.00 42.40 334 GLY C N 1
ATOM 4032 C CA . GLY C 2 337 ? 135.926 133.785 166.797 1.00 42.40 334 GLY C CA 1
ATOM 4033 C C . GLY C 2 337 ? 135.704 133.153 168.156 1.00 42.40 334 GLY C C 1
ATOM 4034 O O . GLY C 2 337 ? 135.668 133.861 169.167 1.00 42.40 334 GLY C O 1
ATOM 4035 N N . ILE C 2 338 ? 135.545 131.834 168.204 1.00 40.95 335 ILE C N 1
ATOM 4036 C CA . ILE C 2 338 ? 135.227 131.140 169.446 1.00 40.95 335 ILE C CA 1
ATOM 4037 C C . ILE C 2 338 ? 136.482 130.465 169.983 1.00 40.95 335 ILE C C 1
ATOM 4038 O O . ILE C 2 338 ? 137.111 129.657 169.290 1.00 40.95 335 ILE C O 1
ATOM 4043 N N . PHE C 2 339 ? 136.843 130.794 171.222 1.00 47.86 336 PHE C N 1
ATOM 4044 C CA . PHE C 2 339 ? 137.982 130.207 171.908 1.00 47.86 336 PHE C CA 1
ATOM 4045 C C . PHE C 2 339 ? 137.488 129.420 173.111 1.00 47.86 336 PHE C C 1
ATOM 4046 O O . PHE C 2 339 ? 136.518 129.808 173.767 1.00 47.86 336 PHE C O 1
ATOM 4054 N N . ASN C 2 340 ? 138.160 128.314 173.404 1.00 54.92 337 ASN C N 1
ATOM 4055 C CA . ASN C 2 340 ? 137.754 127.414 174.476 1.00 54.92 337 ASN C CA 1
ATOM 4056 C C . ASN C 2 340 ? 138.753 127.537 175.618 1.00 54.92 337 ASN C C 1
ATOM 4057 O O . ASN C 2 340 ? 139.946 127.276 175.436 1.00 54.92 337 ASN C O 1
ATOM 4062 N N . LEU C 2 341 ? 138.264 127.938 176.789 1.00 56.35 338 LEU C N 1
ATOM 4063 C CA . LEU C 2 341 ? 139.097 128.130 177.966 1.00 56.35 338 LEU C CA 1
ATOM 4064 C C . LEU C 2 341 ? 138.543 127.310 179.122 1.00 56.35 338 LEU C C 1
ATOM 4065 O O . LEU C 2 341 ? 137.380 126.898 179.119 1.00 56.35 338 LEU C O 1
ATOM 4070 N N . GLY C 2 342 ? 139.390 127.080 180.118 1.00 54.90 339 GLY C N 1
ATOM 4071 C CA . GLY C 2 342 ? 138.988 126.363 181.312 1.00 54.90 339 GLY C CA 1
ATOM 4072 C C . GLY C 2 342 ? 139.375 124.898 181.260 1.00 54.90 339 GLY C C 1
ATOM 4073 O O . GLY C 2 342 ? 140.048 124.422 180.341 1.00 54.90 339 GLY C O 1
ATOM 4074 N N . ASN C 2 343 ? 138.933 124.179 182.289 1.00 59.94 340 ASN C N 1
ATOM 4075 C CA . ASN C 2 343 ? 139.182 122.748 182.378 1.00 59.94 340 ASN C CA 1
ATOM 4076 C C . ASN C 2 343 ? 138.338 121.998 181.354 1.00 59.94 340 ASN C C 1
ATOM 4077 O O . ASN C 2 343 ? 137.395 122.541 180.778 1.00 59.94 340 ASN C O 1
ATOM 4082 N N . ARG C 2 344 ? 138.684 120.736 181.124 1.00 51.99 341 ARG C N 1
ATOM 4083 C CA . ARG C 2 344 ? 138.142 119.990 179.999 1.00 51.99 341 ARG C CA 1
ATOM 4084 C C . ARG C 2 344 ? 137.260 118.846 180.471 1.00 51.99 341 ARG C C 1
ATOM 4085 O O . ARG C 2 344 ? 137.702 117.987 181.241 1.00 51.99 341 ARG C O 1
ATOM 4093 N N . ASP C 2 345 ? 136.013 118.852 180.008 1.00 50.30 342 ASP C N 1
ATOM 4094 C CA . ASP C 2 345 ? 135.095 117.754 180.269 1.00 50.30 342 ASP C CA 1
ATOM 4095 C C . ASP C 2 345 ? 135.553 116.520 179.507 1.00 50.30 342 ASP C C 1
ATOM 4096 O O . ASP C 2 345 ? 135.530 116.496 178.272 1.00 50.30 342 ASP C O 1
ATOM 4101 N N . GLU C 2 346 ? 135.979 115.499 180.246 1.00 44.46 343 GLU C N 1
ATOM 4102 C CA . GLU C 2 346 ? 136.530 114.285 179.653 1.00 44.46 343 GLU C CA 1
ATOM 4103 C C . GLU C 2 346 ? 135.416 113.484 178.993 1.00 44.46 343 GLU C C 1
ATOM 4104 O O . GLU C 2 346 ? 134.571 112.900 179.680 1.00 44.46 343 GLU C O 1
ATOM 4110 N N . VAL C 2 347 ? 135.405 113.465 177.663 1.00 42.76 344 VAL C N 1
ATOM 4111 C CA . VAL C 2 347 ? 134.565 112.520 176.936 1.00 42.76 344 VAL C CA 1
ATOM 4112 C C . VAL C 2 347 ? 135.151 111.132 177.169 1.00 42.76 344 VAL C C 1
ATOM 4113 O O . VAL C 2 347 ? 136.229 110.812 176.660 1.00 42.76 344 VAL C O 1
ATOM 4117 N N . ASN C 2 348 ? 134.450 110.316 177.963 1.00 47.51 345 ASN C N 1
ATOM 4118 C CA . ASN C 2 348 ? 135.015 109.052 178.425 1.00 47.51 345 ASN C CA 1
ATOM 4119 C C . ASN C 2 348 ? 135.108 108.026 177.306 1.00 47.51 345 ASN C C 1
ATOM 4120 O O . ASN C 2 348 ? 135.952 107.124 177.365 1.00 47.51 345 ASN C O 1
ATOM 4125 N N . VAL C 2 349 ? 134.255 108.140 176.289 1.00 40.48 346 VAL C N 1
ATOM 4126 C CA . VAL C 2 349 ? 134.461 107.385 175.064 1.00 40.48 346 VAL C CA 1
ATOM 4127 C C . VAL C 2 349 ? 135.697 107.924 174.364 1.00 40.48 346 VAL C C 1
ATOM 4128 O O . VAL C 2 349 ? 135.863 109.140 174.206 1.00 40.48 346 VAL C O 1
ATOM 4132 N N . ARG C 2 350 ? 136.579 107.025 173.949 1.00 43.17 347 ARG C N 1
ATOM 4133 C CA . ARG C 2 350 ? 137.744 107.412 173.176 1.00 43.17 347 ARG C CA 1
ATOM 4134 C C . ARG C 2 350 ? 137.616 106.882 171.757 1.00 43.17 347 ARG C C 1
ATOM 4135 O O . ARG C 2 350 ? 136.610 106.283 171.369 1.00 43.17 347 ARG C O 1
ATOM 4143 N N . PHE C 2 351 ? 138.662 107.121 170.983 1.00 36.49 348 PHE C N 1
ATOM 4144 C CA . PHE C 2 351 ? 138.738 106.638 169.620 1.00 36.49 348 PHE C CA 1
ATOM 4145 C C . PHE C 2 351 ? 139.689 105.446 169.621 1.00 36.49 348 PHE C C 1
ATOM 4146 O O . PHE C 2 351 ? 140.630 105.391 170.416 1.00 36.49 348 PHE C O 1
ATOM 4154 N N . ALA C 2 352 ? 139.434 104.483 168.742 1.00 38.91 349 ALA C N 1
ATOM 4155 C CA . ALA C 2 352 ? 140.131 103.205 168.828 1.00 38.91 349 ALA C CA 1
ATOM 4156 C C . ALA C 2 352 ? 141.569 103.312 168.315 1.00 38.91 349 ALA C C 1
ATOM 4157 O O . ALA C 2 352 ? 142.002 104.342 167.792 1.00 38.91 349 ALA C O 1
ATOM 4159 N N . LYS C 2 353 ? 142.341 102.195 168.496 1.00 40.18 350 LYS C N 1
ATOM 4160 C CA . LYS C 2 353 ? 143.706 102.054 168.013 1.00 40.18 350 LYS C CA 1
ATOM 4161 C C . LYS C 2 353 ? 143.796 100.966 166.948 1.00 40.18 350 LYS C C 1
ATOM 4162 O O . LYS C 2 353 ? 143.065 99.972 167.009 1.00 40.18 350 LYS C O 1
ATOM 4168 N N . PRO C 2 354 ? 144.681 101.128 165.963 1.00 41.33 351 PRO C N 1
ATOM 4169 C CA . PRO C 2 354 ? 144.850 100.085 164.949 1.00 41.33 351 PRO C CA 1
ATOM 4170 C C . PRO C 2 354 ? 145.511 98.842 165.516 1.00 41.33 351 PRO C C 1
ATOM 4171 O O . PRO C 2 354 ? 146.290 98.895 166.471 1.00 41.33 351 PRO C O 1
ATOM 4175 N N . THR C 2 355 ? 145.171 97.709 164.912 1.00 42.17 352 THR C N 1
ATOM 4176 C CA . THR C 2 355 ? 145.615 96.419 165.404 1.00 42.17 352 THR C CA 1
ATOM 4177 C C . THR C 2 355 ? 147.085 96.188 165.073 1.00 42.17 352 THR C C 1
ATOM 4178 O O . THR C 2 355 ? 147.655 96.805 164.168 1.00 42.17 352 THR C O 1
ATOM 4182 N N . ALA C 2 356 ? 147.698 95.282 165.829 1.00 41.25 353 ALA C N 1
ATOM 4183 C CA . ALA C 2 356 ? 149.020 94.785 165.489 1.00 41.25 353 ALA C CA 1
ATOM 4184 C C . ALA C 2 356 ? 148.952 93.944 164.217 1.00 41.25 353 ALA C C 1
ATOM 4185 O O . ALA C 2 356 ? 147.879 93.507 163.788 1.00 41.25 353 ALA C O 1
ATOM 4187 N N . SER C 2 357 ? 150.121 93.722 163.614 1.00 47.98 354 SER C N 1
ATOM 4188 C CA . SER C 2 357 ? 150.187 93.061 162.316 1.00 47.98 354 SER C CA 1
ATOM 4189 C C . SER C 2 357 ? 149.780 91.595 162.428 1.00 47.98 354 SER C C 1
ATOM 4190 O O . SER C 2 357 ? 150.472 90.785 163.052 1.00 47.98 354 SER C O 1
ATOM 4193 N N . ARG C 2 358 ? 148.646 91.271 161.813 1.00 54.22 355 ARG C N 1
ATOM 4194 C CA . ARG C 2 358 ? 148.051 89.946 161.845 1.00 54.22 355 ARG C CA 1
ATOM 4195 C C . ARG C 2 358 ? 147.673 89.600 160.412 1.00 54.22 355 ARG C C 1
ATOM 4196 O O . ARG C 2 358 ? 147.443 90.489 159.590 1.00 54.22 355 ARG C O 1
ATOM 4204 N N . THR C 2 359 ? 147.622 88.300 160.109 1.00 57.48 356 THR C N 1
ATOM 4205 C CA . THR C 2 359 ? 147.348 87.858 158.746 1.00 57.48 356 THR C CA 1
ATOM 4206 C C . THR C 2 359 ? 145.895 88.066 158.326 1.00 57.48 356 THR C C 1
ATOM 4207 O O . THR C 2 359 ? 145.599 87.975 157.125 1.00 57.48 356 THR C O 1
ATOM 4211 N N . MET C 2 360 ? 144.994 88.380 159.272 1.00 61.66 357 MET C N 1
ATOM 4212 C CA . MET C 2 360 ? 143.576 88.561 158.963 1.00 61.66 357 MET C CA 1
ATOM 4213 C C . MET C 2 360 ? 143.316 89.735 158.027 1.00 61.66 357 MET C C 1
ATOM 4214 O O . MET C 2 360 ? 142.262 89.760 157.377 1.00 61.66 357 MET C O 1
ATOM 4219 N N . ASP C 2 361 ? 144.257 90.688 157.940 1.00 54.25 358 ASP C N 1
ATOM 4220 C CA . ASP C 2 361 ? 144.163 91.779 156.976 1.00 54.25 358 ASP C CA 1
ATOM 4221 C C . ASP C 2 361 ? 144.084 91.265 155.546 1.00 54.25 358 ASP C C 1
ATOM 4222 O O . ASP C 2 361 ? 143.385 91.865 154.717 1.00 54.25 358 ASP C O 1
ATOM 4227 N N . ASN C 2 362 ? 144.779 90.149 155.262 1.00 54.62 359 ASN C N 1
ATOM 4228 C CA . ASN C 2 362 ? 144.652 89.460 153.981 1.00 54.62 359 ASN C CA 1
ATOM 4229 C C . ASN C 2 362 ? 143.199 89.103 153.708 1.00 54.62 359 ASN C C 1
ATOM 4230 O O . ASN C 2 362 ? 142.664 89.422 152.635 1.00 54.62 359 ASN C O 1
ATOM 4235 N N . TYR C 2 363 ? 142.539 88.495 154.707 1.00 53.56 360 TYR C N 1
ATOM 4236 C CA . TYR C 2 363 ? 141.099 88.256 154.672 1.00 53.56 360 TYR C CA 1
ATOM 4237 C C . TYR C 2 363 ? 140.335 89.541 154.401 1.00 53.56 360 TYR C C 1
ATOM 4238 O O . TYR C 2 363 ? 139.499 89.596 153.488 1.00 53.56 360 TYR C O 1
ATOM 4247 N N . SER C 2 364 ? 140.696 90.611 155.126 1.00 50.38 361 SER C N 1
ATOM 4248 C CA . SER C 2 364 ? 140.022 91.892 154.963 1.00 50.38 361 SER C CA 1
ATOM 4249 C C . SER C 2 364 ? 140.249 92.455 153.573 1.00 50.38 361 SER C C 1
ATOM 4250 O O . SER C 2 364 ? 139.325 93.049 152.997 1.00 50.38 361 SER C O 1
ATOM 4253 N N . GLU C 2 365 ? 141.432 92.185 152.995 1.00 50.79 362 GLU C N 1
ATOM 4254 C CA . GLU C 2 365 ? 141.717 92.593 151.623 1.00 50.79 362 GLU C CA 1
ATOM 4255 C C . GLU C 2 365 ? 140.724 91.967 150.660 1.00 50.79 362 GLU C C 1
ATOM 4256 O O . GLU C 2 365 ? 140.105 92.673 149.850 1.00 50.79 362 GLU C O 1
ATOM 4262 N N . ALA C 2 366 ? 140.482 90.656 150.825 1.00 48.44 363 ALA C N 1
ATOM 4263 C CA . ALA C 2 366 ? 139.506 89.957 149.998 1.00 48.44 363 ALA C CA 1
ATOM 4264 C C . ALA C 2 366 ? 138.121 90.546 150.192 1.00 48.44 363 ALA C C 1
ATOM 4265 O O . ALA C 2 366 ? 137.400 90.776 149.209 1.00 48.44 363 ALA C O 1
ATOM 4267 N N . GLU C 2 367 ? 137.799 90.919 151.441 1.00 49.83 364 GLU C N 1
ATOM 4268 C CA . GLU C 2 367 ? 136.490 91.481 151.741 1.00 49.83 364 GLU C CA 1
ATOM 4269 C C . GLU C 2 367 ? 136.311 92.815 151.041 1.00 49.83 364 GLU C C 1
ATOM 4270 O O . GLU C 2 367 ? 135.234 93.078 150.484 1.00 49.83 364 GLU C O 1
ATOM 4276 N N . LYS C 2 368 ? 137.401 93.598 150.957 1.00 41.11 365 LYS C N 1
ATOM 4277 C CA . LYS C 2 368 ? 137.371 94.866 150.236 1.00 41.11 365 LYS C CA 1
ATOM 4278 C C . LYS C 2 368 ? 137.013 94.639 148.781 1.00 41.11 365 LYS C C 1
ATOM 4279 O O . LYS C 2 368 ? 136.077 95.266 148.259 1.00 41.11 365 LYS C O 1
ATOM 4285 N N . LYS C 2 369 ? 137.658 93.637 148.165 1.00 40.18 366 LYS C N 1
ATOM 4286 C CA . LYS C 2 369 ? 137.407 93.329 146.766 1.00 40.18 366 LYS C CA 1
ATOM 4287 C C . LYS C 2 369 ? 135.971 92.883 146.578 1.00 40.18 366 LYS C C 1
ATOM 4288 O O . LYS C 2 369 ? 135.297 93.347 145.646 1.00 40.18 366 LYS C O 1
ATOM 4294 N N . MET C 2 370 ? 135.451 92.122 147.559 1.00 38.53 367 MET C N 1
ATOM 4295 C CA . MET C 2 370 ? 134.082 91.622 147.495 1.00 38.53 367 MET C CA 1
ATOM 4296 C C . MET C 2 370 ? 133.091 92.766 147.436 1.00 38.53 367 MET C C 1
ATOM 4297 O O . MET C 2 370 ? 132.188 92.760 146.584 1.00 38.53 367 MET C O 1
ATOM 4302 N N . LYS C 2 371 ? 133.350 93.822 148.225 1.00 29.76 368 LYS C N 1
ATOM 4303 C CA . LYS C 2 371 ? 132.440 94.958 148.271 1.00 29.76 368 LYS C CA 1
ATOM 4304 C C . LYS C 2 371 ? 132.388 95.651 146.924 1.00 29.76 368 LYS C C 1
ATOM 4305 O O . LYS C 2 371 ? 131.292 95.884 146.390 1.00 29.76 368 LYS C O 1
ATOM 4311 N N . GLU C 2 372 ? 133.559 95.813 146.288 1.00 28.26 369 GLU C N 1
ATOM 4312 C CA . GLU C 2 372 ? 133.604 96.467 144.987 1.00 28.26 369 GLU C CA 1
ATOM 4313 C C . GLU C 2 372 ? 132.890 95.628 143.945 1.00 28.26 369 GLU C C 1
ATOM 4314 O O . GLU C 2 372 ? 132.131 96.174 143.130 1.00 28.26 369 GLU C O 1
ATOM 4320 N N . LEU C 2 373 ? 133.039 94.294 144.039 1.00 26.88 370 LEU C N 1
ATOM 4321 C CA . LEU C 2 373 ? 132.370 93.399 143.101 1.00 26.88 370 LEU C CA 1
ATOM 4322 C C . LEU C 2 373 ? 130.865 93.552 143.198 1.00 26.88 370 LEU C C 1
ATOM 4323 O O . LEU C 2 373 ? 130.197 93.750 142.170 1.00 26.88 370 LEU C O 1
ATOM 4328 N N . LYS C 2 374 ? 130.351 93.638 144.437 1.00 24.88 371 LYS C N 1
ATOM 4329 C CA . LYS C 2 374 ? 128.913 93.766 144.636 1.00 24.88 371 LYS C CA 1
ATOM 4330 C C . LYS C 2 374 ? 128.415 95.072 144.053 1.00 24.88 371 LYS C C 1
ATOM 4331 O O . LYS C 2 374 ? 127.387 95.088 143.356 1.00 24.88 371 LYS C O 1
ATOM 4337 N N . TRP C 2 375 ? 129.232 96.129 144.189 1.00 23.12 372 TRP C N 1
ATOM 4338 C CA . TRP C 2 375 ? 128.846 97.447 143.707 1.00 23.12 372 TRP C CA 1
ATOM 4339 C C . TRP C 2 375 ? 128.674 97.429 142.203 1.00 23.12 372 TRP C C 1
ATOM 4340 O O . TRP C 2 375 ? 127.652 97.907 141.689 1.00 23.12 372 TRP C O 1
ATOM 4351 N N . LYS C 2 376 ? 129.583 96.736 141.502 1.00 25.58 373 LYS C N 1
ATOM 4352 C CA . LYS C 2 376 ? 129.510 96.748 140.050 1.00 25.58 373 LYS C CA 1
ATOM 4353 C C . LYS C 2 376 ? 128.305 95.960 139.575 1.00 25.58 373 LYS C C 1
ATOM 4354 O O . LYS C 2 376 ? 127.624 96.400 138.636 1.00 25.58 373 LYS C O 1
ATOM 4360 N N . LYS C 2 377 ? 127.949 94.891 140.309 1.00 27.31 374 LYS C N 1
ATOM 4361 C CA . LYS C 2 377 ? 126.767 94.118 139.949 1.00 27.31 374 LYS C CA 1
ATOM 4362 C C . LYS C 2 377 ? 125.519 94.963 140.103 1.00 27.31 374 LYS C C 1
ATOM 4363 O O . LYS C 2 377 ? 124.649 94.948 139.219 1.00 27.31 374 LYS C O 1
ATOM 4369 N N . GLU C 2 378 ? 125.491 95.791 141.163 1.00 26.43 375 GLU C N 1
ATOM 4370 C CA . GLU C 2 378 ? 124.392 96.723 141.384 1.00 26.43 375 GLU C CA 1
ATOM 4371 C C . GLU C 2 378 ? 124.225 97.646 140.195 1.00 26.43 375 GLU C C 1
ATOM 4372 O O . GLU C 2 378 ? 123.119 97.769 139.650 1.00 26.43 375 GLU C O 1
ATOM 4378 N N . LYS C 2 379 ? 125.344 98.170 139.684 1.00 21.56 376 LYS C N 1
ATOM 4379 C CA . LYS C 2 379 ? 125.252 99.130 138.598 1.00 21.56 376 LYS C CA 1
ATOM 4380 C C . LYS C 2 379 ? 124.847 98.452 137.305 1.00 21.56 376 LYS C C 1
ATOM 4381 O O . LYS C 2 379 ? 124.115 99.055 136.507 1.00 21.56 376 LYS C O 1
ATOM 4387 N N . THR C 2 380 ? 125.206 97.169 137.148 1.00 23.34 377 THR C N 1
ATOM 4388 C CA . THR C 2 380 ? 124.788 96.437 135.960 1.00 23.34 377 THR C CA 1
ATOM 4389 C C . THR C 2 380 ? 123.276 96.283 135.946 1.00 23.34 377 THR C C 1
ATOM 4390 O O . THR C 2 380 ? 122.642 96.491 134.902 1.00 23.34 377 THR C O 1
ATOM 4394 N N . LEU C 2 381 ? 122.686 96.072 137.135 1.00 24.96 378 LEU C N 1
ATOM 4395 C CA . LEU C 2 381 ? 121.235 95.992 137.251 1.00 24.96 378 LEU C CA 1
ATOM 4396 C C . LEU C 2 381 ? 120.584 97.297 136.831 1.00 24.96 378 LEU C C 1
ATOM 4397 O O . LEU C 2 381 ? 119.597 97.284 136.083 1.00 24.96 378 LEU C O 1
ATOM 4402 N N . GLU C 2 382 ? 121.199 98.430 137.197 1.00 23.24 379 GLU C N 1
ATOM 4403 C CA . GLU C 2 382 ? 120.615 99.713 136.833 1.00 23.24 379 GLU C CA 1
ATOM 4404 C C . GLU C 2 382 ? 120.638 99.894 135.328 1.00 23.24 379 GLU C C 1
ATOM 4405 O O . GLU C 2 382 ? 119.622 100.301 134.743 1.00 23.24 379 GLU C O 1
ATOM 4411 N N . ASP C 2 383 ? 121.717 99.410 134.687 1.00 24.31 380 ASP C N 1
ATOM 4412 C CA . ASP C 2 383 ? 121.822 99.482 133.234 1.00 24.31 380 ASP C CA 1
ATOM 4413 C C . ASP C 2 383 ? 120.704 98.706 132.563 1.00 24.31 380 ASP C C 1
ATOM 4414 O O . ASP C 2 383 ? 120.033 99.250 131.673 1.00 24.31 380 ASP C O 1
ATOM 4419 N N . ILE C 2 384 ? 120.392 97.496 133.068 1.00 25.08 381 ILE C N 1
ATOM 4420 C CA . ILE C 2 384 ? 119.380 96.703 132.377 1.00 25.08 381 ILE C CA 1
ATOM 4421 C C . ILE C 2 384 ? 118.020 97.337 132.595 1.00 25.08 381 ILE C C 1
ATOM 4422 O O . ILE C 2 384 ? 117.233 97.460 131.645 1.00 25.08 381 ILE C O 1
ATOM 4427 N N . LYS C 2 385 ? 117.815 97.921 133.790 1.00 24.45 382 LYS C N 1
ATOM 4428 C CA . LYS C 2 385 ? 116.553 98.580 134.088 1.00 24.45 382 LYS C CA 1
ATOM 4429 C C . LYS C 2 385 ? 116.381 99.782 133.191 1.00 24.45 382 LYS C C 1
ATOM 4430 O O . LYS C 2 385 ? 115.302 99.975 132.610 1.00 24.45 382 LYS C O 1
ATOM 4436 N N . ARG C 2 386 ? 117.499 100.477 132.941 1.00 22.09 383 ARG C N 1
ATOM 4437 C CA . ARG C 2 386 ? 117.508 101.636 132.065 1.00 22.09 383 ARG C CA 1
ATOM 4438 C C . ARG C 2 386 ? 117.056 101.243 130.671 1.00 22.09 383 ARG C C 1
ATOM 4439 O O . ARG C 2 386 ? 116.072 101.793 130.151 1.00 22.09 383 ARG C O 1
ATOM 4447 N N . GLU C 2 387 ? 117.624 100.150 130.151 1.00 28.56 384 GLU C N 1
ATOM 4448 C CA . GLU C 2 387 ? 117.313 99.774 128.782 1.00 28.56 384 GLU C CA 1
ATOM 4449 C C . GLU C 2 387 ? 115.901 99.225 128.683 1.00 28.56 384 GLU C C 1
ATOM 4450 O O . GLU C 2 387 ? 115.235 99.444 127.658 1.00 28.56 384 GLU C O 1
ATOM 4456 N N . GLN C 2 388 ? 115.393 98.642 129.786 1.00 29.24 385 GLN C N 1
ATOM 4457 C CA . GLN C 2 388 ? 114.029 98.124 129.785 1.00 29.24 385 GLN C CA 1
ATOM 4458 C C . GLN C 2 388 ? 113.031 99.241 129.566 1.00 29.24 385 GLN C C 1
ATOM 4459 O O . GLN C 2 388 ? 112.125 99.102 128.732 1.00 29.24 385 GLN C O 1
ATOM 4465 N N . VAL C 2 389 ? 113.271 100.400 130.204 1.00 27.88 386 VAL C N 1
ATOM 4466 C CA . VAL C 2 389 ? 112.358 101.530 130.058 1.00 27.88 386 VAL C CA 1
ATOM 4467 C C . VAL C 2 389 ? 112.331 101.977 128.611 1.00 27.88 386 VAL C C 1
ATOM 4468 O O . VAL C 2 389 ? 111.253 102.130 128.014 1.00 27.88 386 VAL C O 1
ATOM 4472 N N . LEU C 2 390 ? 113.507 101.972 127.979 1.00 30.92 387 LEU C N 1
ATOM 4473 C CA . LEU C 2 390 ? 113.610 102.462 126.618 1.00 30.92 387 LEU C CA 1
ATOM 4474 C C . LEU C 2 390 ? 112.908 101.516 125.655 1.00 30.92 387 LEU C C 1
ATOM 4475 O O . LEU C 2 390 ? 112.189 101.975 124.755 1.00 30.92 387 LEU C O 1
ATOM 4480 N N . ARG C 2 391 ? 112.971 100.197 125.920 1.00 36.29 388 ARG C N 1
ATOM 4481 C CA . ARG C 2 391 ? 112.351 99.294 124.957 1.00 36.29 388 ARG C CA 1
ATOM 4482 C C . ARG C 2 391 ? 110.840 99.325 125.075 1.00 36.29 388 ARG C C 1
ATOM 4483 O O . ARG C 2 391 ? 110.161 99.033 124.086 1.00 36.29 388 ARG C O 1
ATOM 4491 N N . GLU C 2 392 ? 110.306 99.758 126.228 1.00 36.73 389 GLU C N 1
ATOM 4492 C CA . GLU C 2 392 ? 108.862 99.918 126.314 1.00 36.73 389 GLU C CA 1
ATOM 4493 C C . GLU C 2 392 ? 108.416 101.062 125.425 1.00 36.73 389 GLU C C 1
ATOM 4494 O O . GLU C 2 392 ? 107.452 100.924 124.661 1.00 36.73 389 GLU C O 1
ATOM 4500 N N . HIS C 2 393 ? 109.202 102.142 125.401 1.00 37.08 390 HIS C N 1
ATOM 4501 C CA . HIS C 2 393 ? 108.904 103.229 124.486 1.00 37.08 390 HIS C CA 1
ATOM 4502 C C . HIS C 2 393 ? 109.217 102.847 123.050 1.00 37.08 390 HIS C C 1
ATOM 4503 O O . HIS C 2 393 ? 108.767 103.531 122.126 1.00 37.08 390 HIS C O 1
ATOM 4510 N N . ALA C 2 394 ? 109.969 101.764 122.842 1.00 36.36 391 ALA C N 1
ATOM 4511 C CA . ALA C 2 394 ? 110.161 101.275 121.490 1.00 36.36 391 ALA C CA 1
ATOM 4512 C C . ALA C 2 394 ? 108.962 100.478 121.008 1.00 36.36 391 ALA C C 1
ATOM 4513 O O . ALA C 2 394 ? 108.734 100.400 119.799 1.00 36.36 391 ALA C O 1
ATOM 4515 N N . VAL C 2 395 ? 108.178 99.899 121.922 1.00 35.04 392 VAL C N 1
ATOM 4516 C CA . VAL C 2 395 ? 107.142 98.958 121.505 1.00 35.04 392 VAL C CA 1
ATOM 4517 C C . VAL C 2 395 ? 105.811 99.672 121.343 1.00 35.04 392 VAL C C 1
ATOM 4518 O O . VAL C 2 395 ? 105.221 99.639 120.254 1.00 35.04 392 VAL C O 1
ATOM 4522 N N . PHE C 2 396 ? 105.364 100.331 122.423 1.00 38.66 393 PHE C N 1
ATOM 4523 C CA . PHE C 2 396 ? 104.033 100.931 122.527 1.00 38.66 393 PHE C CA 1
ATOM 4524 C C . PHE C 2 396 ? 103.737 101.882 121.377 1.00 38.66 393 PHE C C 1
ATOM 4525 O O . PHE C 2 396 ? 102.773 101.675 120.624 1.00 38.66 393 PHE C O 1
ATOM 4533 N N . ASN C 2 397 ? 104.590 102.911 121.234 1.00 39.63 394 ASN C N 1
ATOM 4534 C CA . ASN C 2 397 ? 104.582 103.838 120.101 1.00 39.63 394 ASN C CA 1
ATOM 4535 C C . ASN C 2 397 ? 104.473 103.099 118.776 1.00 39.63 394 ASN C C 1
ATOM 4536 O O . ASN C 2 397 ? 103.552 103.366 117.988 1.00 39.63 394 ASN C O 1
ATOM 4541 N N . PHE C 2 398 ? 105.347 102.095 118.586 1.00 40.56 395 PHE C N 1
ATOM 4542 C CA . PHE C 2 398 ? 105.365 101.256 117.388 1.00 40.56 395 PHE C CA 1
ATOM 4543 C C . PHE C 2 398 ? 104.004 100.652 117.100 1.00 40.56 395 PHE C C 1
ATOM 4544 O O . PHE C 2 398 ? 103.464 100.833 115.999 1.00 40.56 395 PHE C O 1
ATOM 4552 N N . GLY C 2 399 ? 103.396 100.036 118.126 1.00 39.54 396 GLY C N 1
ATOM 4553 C CA . GLY C 2 399 ? 102.086 99.432 117.952 1.00 39.54 396 GLY C CA 1
ATOM 4554 C C . GLY C 2 399 ? 101.045 100.457 117.564 1.00 39.54 396 GLY C C 1
ATOM 4555 O O . GLY C 2 399 ? 100.335 100.281 116.565 1.00 39.54 396 GLY C O 1
ATOM 4556 N N . LYS C 2 400 ? 101.059 101.605 118.261 1.00 48.19 397 LYS C N 1
ATOM 4557 C CA . LYS C 2 400 ? 100.163 102.704 117.928 1.00 48.19 397 LYS C CA 1
ATOM 4558 C C . LYS C 2 400 ? 100.428 103.199 116.521 1.00 48.19 397 LYS C C 1
ATOM 4559 O O . LYS C 2 400 ? 99.493 103.309 115.711 1.00 48.19 397 LYS C O 1
ATOM 4565 N N . LYS C 2 401 ? 101.717 103.348 116.178 1.00 47.10 398 LYS C N 1
ATOM 4566 C CA . LYS C 2 401 ? 102.089 103.850 114.865 1.00 47.10 398 LYS C CA 1
ATOM 4567 C C . LYS C 2 401 ? 101.671 102.871 113.787 1.00 47.10 398 LYS C C 1
ATOM 4568 O O . LYS C 2 401 ? 101.187 103.297 112.727 1.00 47.10 398 LYS C O 1
ATOM 4574 N N . LYS C 2 402 ? 101.721 101.568 114.116 1.00 49.65 399 LYS C N 1
ATOM 4575 C CA . LYS C 2 402 ? 101.315 100.533 113.176 1.00 49.65 399 LYS C CA 1
ATOM 4576 C C . LYS C 2 402 ? 99.850 100.690 112.813 1.00 49.65 399 LYS C C 1
ATOM 4577 O O . LYS C 2 402 ? 99.507 100.743 111.621 1.00 49.65 399 LYS C O 1
ATOM 4583 N N . GLU C 2 403 ? 99.003 100.920 113.829 1.00 52.12 400 GLU C N 1
ATOM 4584 C CA . GLU C 2 403 ? 97.580 101.123 113.587 1.00 52.12 400 GLU C CA 1
ATOM 4585 C C . GLU C 2 403 ? 97.355 102.376 112.762 1.00 52.12 400 GLU C C 1
ATOM 4586 O O . GLU C 2 403 ? 96.582 102.354 111.792 1.00 52.12 400 GLU C O 1
ATOM 4592 N N . GLU C 2 404 ? 98.136 103.427 113.050 1.00 53.20 401 GLU C N 1
ATOM 4593 C CA . GLU C 2 404 ? 97.978 104.685 112.335 1.00 53.20 401 GLU C CA 1
ATOM 4594 C C . GLU C 2 404 ? 98.324 104.508 110.866 1.00 53.20 401 GLU C C 1
ATOM 4595 O O . GLU C 2 404 ? 97.610 105.026 109.994 1.00 53.20 401 GLU C O 1
ATOM 4601 N N . PHE C 2 405 ? 99.314 103.642 110.586 1.00 54.50 402 PHE C N 1
ATOM 4602 C CA . PHE C 2 405 ? 99.714 103.370 109.210 1.00 54.50 402 PHE C CA 1
ATOM 4603 C C . PHE C 2 405 ? 98.555 102.795 108.415 1.00 54.50 402 PHE C C 1
ATOM 4604 O O . PHE C 2 405 ? 98.206 103.326 107.349 1.00 54.50 402 PHE C O 1
ATOM 4612 N N . VAL C 2 406 ? 97.846 101.819 108.996 1.00 50.87 403 VAL C N 1
ATOM 4613 C CA . VAL C 2 406 ? 96.818 101.177 108.191 1.00 50.87 403 VAL C CA 1
ATOM 4614 C C . VAL C 2 406 ? 95.602 102.076 108.065 1.00 50.87 403 VAL C C 1
ATOM 4615 O O . VAL C 2 406 ? 94.912 102.003 107.038 1.00 50.87 403 VAL C O 1
ATOM 4619 N N . ARG C 2 407 ? 95.393 103.018 109.003 1.00 52.77 404 ARG C N 1
ATOM 4620 C CA . ARG C 2 407 ? 94.234 103.871 108.791 1.00 52.77 404 ARG C CA 1
ATOM 4621 C C . ARG C 2 407 ? 94.548 104.925 107.746 1.00 52.77 404 ARG C C 1
ATOM 4622 O O . ARG C 2 407 ? 93.640 105.356 107.024 1.00 52.77 404 ARG C O 1
ATOM 4630 N N . CYS C 2 408 ? 95.836 105.262 107.581 1.00 50.61 405 CYS C N 1
ATOM 4631 C CA . CYS C 2 408 ? 96.224 106.059 106.424 1.00 50.61 405 CYS C CA 1
ATOM 4632 C C . CYS C 2 408 ? 96.000 105.265 105.148 1.00 50.61 405 CYS C C 1
ATOM 4633 O O . CYS C 2 408 ? 95.469 105.792 104.163 1.00 50.61 405 CYS C O 1
ATOM 4636 N N . LEU C 2 409 ? 96.292 103.962 105.192 1.00 51.14 406 LEU C N 1
ATOM 4637 C CA . LEU C 2 409 ? 95.989 103.102 104.063 1.00 51.14 406 LEU C CA 1
ATOM 4638 C C . LEU C 2 409 ? 94.493 102.831 103.963 1.00 51.14 406 LEU C C 1
ATOM 4639 O O . LEU C 2 409 ? 94.019 102.409 102.903 1.00 51.14 406 LEU C O 1
ATOM 4644 N N . ALA C 2 410 ? 93.736 103.101 105.033 1.00 50.35 407 ALA C N 1
ATOM 4645 C CA . ALA C 2 410 ? 92.287 103.052 104.937 1.00 50.35 407 ALA C CA 1
ATOM 4646 C C . ALA C 2 410 ? 91.695 104.375 104.477 1.00 50.35 407 ALA C C 1
ATOM 4647 O O . ALA C 2 410 ? 90.480 104.451 104.262 1.00 50.35 407 ALA C O 1
ATOM 4649 N N . GLN C 2 411 ? 92.516 105.418 104.318 1.00 53.52 408 GLN C N 1
ATOM 4650 C CA . GLN C 2 411 ? 91.947 106.722 103.999 1.00 53.52 408 GLN C CA 1
ATOM 4651 C C . GLN C 2 411 ? 91.824 106.934 102.494 1.00 53.52 408 GLN C C 1
ATOM 4652 O O . GLN C 2 411 ? 90.807 107.451 102.020 1.00 53.52 408 GLN C O 1
ATOM 4658 N N . SER C 2 412 ? 92.836 106.538 101.730 1.00 53.41 409 SER C N 1
ATOM 4659 C CA . SER C 2 412 ? 92.809 106.718 100.283 1.00 53.41 409 SER C CA 1
ATOM 4660 C C . SER C 2 412 ? 93.589 105.616 99.576 1.00 53.41 409 SER C C 1
ATOM 4661 O O . SER C 2 412 ? 94.487 105.892 98.781 1.00 53.41 409 SER C O 1
ATOM 4664 N N . ASP D 2 120 ? 113.260 132.321 187.328 1.00 53.68 117 ASP D N 1
ATOM 4665 C CA . ASP D 2 120 ? 113.944 133.513 186.843 1.00 53.68 117 ASP D CA 1
ATOM 4666 C C . ASP D 2 120 ? 115.190 133.082 186.061 1.00 53.68 117 ASP D C 1
ATOM 4667 O O . ASP D 2 120 ? 115.626 131.936 186.167 1.00 53.68 117 ASP D O 1
ATOM 4672 N N . ILE D 2 121 ? 115.745 134.002 185.269 1.00 59.50 118 ILE D N 1
ATOM 4673 C CA . ILE D 2 121 ? 116.913 133.693 184.449 1.00 59.50 118 ILE D CA 1
ATOM 4674 C C . ILE D 2 121 ? 118.155 133.539 185.323 1.00 59.50 118 ILE D C 1
ATOM 4675 O O . ILE D 2 121 ? 118.938 132.595 185.152 1.00 59.50 118 ILE D O 1
ATOM 4680 N N . ASN D 2 122 ? 118.338 134.451 186.287 1.00 58.10 119 ASN D N 1
ATOM 4681 C CA . ASN D 2 122 ? 119.545 134.464 187.109 1.00 58.10 119 ASN D CA 1
ATOM 4682 C C . ASN D 2 122 ? 119.618 133.258 188.035 1.00 58.10 119 ASN D C 1
ATOM 4683 O O . ASN D 2 122 ? 120.717 132.778 188.337 1.00 58.10 119 ASN D O 1
ATOM 4688 N N . ALA D 2 123 ? 118.466 132.741 188.473 1.00 61.29 120 ALA D N 1
ATOM 4689 C CA . ALA D 2 123 ? 118.455 131.502 189.245 1.00 61.29 120 ALA D CA 1
ATOM 4690 C C . ALA D 2 123 ? 118.902 130.321 188.392 1.00 61.29 120 ALA D C 1
ATOM 4691 O O . ALA D 2 123 ? 119.645 129.453 188.867 1.00 61.29 120 ALA D O 1
ATOM 4693 N N . GLN D 2 124 ? 118.476 130.287 187.126 1.00 63.66 121 GLN D N 1
ATOM 4694 C CA . GLN D 2 124 ? 118.922 129.247 186.205 1.00 63.66 121 GLN D CA 1
ATOM 4695 C C . GLN D 2 124 ? 120.405 129.381 185.881 1.00 63.66 121 GLN D C 1
ATOM 4696 O O . GLN D 2 124 ? 121.070 128.378 185.601 1.00 63.66 121 GLN D O 1
ATOM 4702 N N . ILE D 2 125 ? 120.934 130.607 185.912 1.00 57.69 122 ILE D N 1
ATOM 4703 C CA . ILE D 2 125 ? 122.376 130.807 185.803 1.00 57.69 122 ILE D CA 1
ATOM 4704 C C . ILE D 2 125 ? 123.085 130.250 187.032 1.00 57.69 122 ILE D C 1
ATOM 4705 O O . ILE D 2 125 ? 124.097 129.545 186.918 1.00 57.69 122 ILE D O 1
ATOM 4710 N N . LEU D 2 126 ? 122.550 130.531 188.224 1.00 58.94 123 LEU D N 1
ATOM 4711 C CA . LEU D 2 126 ? 123.170 130.072 189.463 1.00 58.94 123 LEU D CA 1
ATOM 4712 C C . LEU D 2 126 ? 123.019 128.571 189.690 1.00 58.94 123 LEU D C 1
ATOM 4713 O O . LEU D 2 126 ? 123.708 128.024 190.558 1.00 58.94 123 LEU D O 1
ATOM 4718 N N . ARG D 2 127 ? 122.120 127.901 188.957 1.00 64.31 124 ARG D N 1
ATOM 4719 C CA . ARG D 2 127 ? 122.067 126.440 189.008 1.00 64.31 124 ARG D CA 1
ATOM 4720 C C . ARG D 2 127 ? 123.346 125.812 188.470 1.00 64.31 124 ARG D C 1
ATOM 4721 O O . ARG D 2 127 ? 123.782 124.768 188.968 1.00 64.31 124 ARG D O 1
ATOM 4729 N N . HIS D 2 128 ? 123.958 126.427 187.460 1.00 64.23 125 HIS D N 1
ATOM 4730 C CA . HIS D 2 128 ? 125.252 125.977 186.948 1.00 64.23 125 HIS D CA 1
ATOM 4731 C C . HIS D 2 128 ? 126.359 126.621 187.784 1.00 64.23 125 HIS D C 1
ATOM 4732 O O . HIS D 2 128 ? 127.029 127.573 187.377 1.00 64.23 125 HIS D O 1
ATOM 4739 N N . GLU D 2 129 ? 126.532 126.071 188.991 1.00 67.76 126 GLU D N 1
ATOM 4740 C CA . GLU D 2 129 ? 127.441 126.664 189.967 1.00 67.76 126 GLU D CA 1
ATOM 4741 C C . GLU D 2 129 ? 128.904 126.487 189.575 1.00 67.76 126 GLU D C 1
ATOM 4742 O O . GLU D 2 129 ? 129.725 127.366 189.855 1.00 67.76 126 GLU D O 1
ATOM 4748 N N . ASN D 2 130 ? 129.248 125.380 188.917 1.00 63.35 127 ASN D N 1
ATOM 4749 C CA . ASN D 2 130 ? 130.611 125.184 188.444 1.00 63.35 127 ASN D CA 1
ATOM 4750 C C . ASN D 2 130 ? 130.928 126.000 187.196 1.00 63.35 127 ASN D C 1
ATOM 4751 O O . ASN D 2 130 ? 132.107 126.169 186.866 1.00 63.35 127 ASN D O 1
ATOM 4756 N N . SER D 2 131 ? 129.911 126.510 186.506 1.00 56.32 128 SER D N 1
ATOM 4757 C CA . SER D 2 131 ? 130.129 127.317 185.317 1.00 56.32 128 SER D CA 1
ATOM 4758 C C . SER D 2 131 ? 130.576 128.725 185.694 1.00 56.32 128 SER D C 1
ATOM 4759 O O . SER D 2 131 ? 130.378 129.193 186.819 1.00 56.32 128 SER D O 1
ATOM 4762 N N . ALA D 2 132 ? 131.187 129.406 184.725 1.00 46.18 129 ALA D N 1
ATOM 4763 C CA . ALA D 2 132 ? 131.674 130.762 184.931 1.00 46.18 129 ALA D CA 1
ATOM 4764 C C . ALA D 2 132 ? 130.586 131.817 184.790 1.00 46.18 129 ALA D C 1
ATOM 4765 O O . ALA D 2 132 ? 130.836 132.983 185.113 1.00 46.18 129 ALA D O 1
ATOM 4767 N N . ALA D 2 133 ? 129.391 131.444 184.323 1.00 43.68 130 ALA D N 1
ATOM 4768 C CA . ALA D 2 133 ? 128.321 132.424 184.166 1.00 43.68 130 ALA D CA 1
ATOM 4769 C C . ALA D 2 133 ? 127.758 132.847 185.517 1.00 43.68 130 ALA D C 1
ATOM 4770 O O . ALA D 2 133 ? 127.485 134.033 185.737 1.00 43.68 130 ALA D O 1
ATOM 4772 N N . GLY D 2 134 ? 127.588 131.893 186.436 1.00 42.99 131 GLY D N 1
ATOM 4773 C CA . GLY D 2 134 ? 127.208 132.240 187.794 1.00 42.99 131 GLY D CA 1
ATOM 4774 C C . GLY D 2 134 ? 128.293 132.997 188.530 1.00 42.99 131 GLY D C 1
ATOM 4775 O O . GLY D 2 134 ? 127.995 133.850 189.371 1.00 42.99 131 GLY D O 1
ATOM 4776 N N . VAL D 2 135 ? 129.558 132.706 188.211 1.00 45.73 132 VAL D N 1
ATOM 4777 C CA . VAL D 2 135 ? 130.687 133.480 188.724 1.00 45.73 132 VAL D CA 1
ATOM 4778 C C . VAL D 2 135 ? 130.586 134.936 188.277 1.00 45.73 132 VAL D C 1
ATOM 4779 O O . VAL D 2 135 ? 130.706 135.861 189.090 1.00 45.73 132 VAL D O 1
ATOM 4783 N N . LEU D 2 136 ? 130.339 135.154 186.981 1.00 50.00 133 LEU D N 1
ATOM 4784 C CA . LEU D 2 136 ? 130.238 136.509 186.446 1.00 50.00 133 LEU D CA 1
ATOM 4785 C C . LEU D 2 136 ? 129.007 137.232 186.983 1.00 50.00 133 LEU D C 1
ATOM 4786 O O . LEU D 2 136 ? 129.067 138.439 187.241 1.00 50.00 133 LEU D O 1
ATOM 4791 N N . SER D 2 137 ? 127.901 136.511 187.194 1.00 51.37 134 SER D N 1
ATOM 4792 C CA . SER D 2 137 ? 126.719 137.125 187.795 1.00 51.37 134 SER D CA 1
ATOM 4793 C C . SER D 2 137 ? 126.949 137.481 189.259 1.00 51.37 134 SER D C 1
ATOM 4794 O O . SER D 2 137 ? 126.451 138.510 189.729 1.00 51.37 134 SER D O 1
ATOM 4797 N N . LEU D 2 138 ? 127.710 136.658 189.987 1.00 50.78 135 LEU D N 1
ATOM 4798 C CA . LEU D 2 138 ? 128.020 136.957 191.380 1.00 50.78 135 LEU D CA 1
ATOM 4799 C C . LEU D 2 138 ? 128.966 138.145 191.498 1.00 50.78 135 LEU D C 1
ATOM 4800 O O . LEU D 2 138 ? 128.855 138.931 192.446 1.00 50.78 135 LEU D O 1
ATOM 4805 N N . VAL D 2 139 ? 129.903 138.284 190.557 1.00 51.24 136 VAL D N 1
ATOM 4806 C CA . VAL D 2 139 ? 130.748 139.476 190.521 1.00 51.24 136 VAL D CA 1
ATOM 4807 C C . VAL D 2 139 ? 129.925 140.698 190.114 1.00 51.24 136 VAL D C 1
ATOM 4808 O O . VAL D 2 139 ? 130.159 141.810 190.607 1.00 51.24 136 VAL D O 1
ATOM 4812 N N . GLU D 2 140 ? 128.919 140.506 189.255 1.00 55.10 137 GLU D N 1
ATOM 4813 C CA . GLU D 2 140 ? 128.038 141.601 188.863 1.00 55.10 137 GLU D CA 1
ATOM 4814 C C . GLU D 2 140 ? 127.155 142.061 190.020 1.00 55.10 137 GLU D C 1
ATOM 4815 O O . GLU D 2 140 ? 126.825 143.250 190.109 1.00 55.10 137 GLU D O 1
ATOM 4821 N N . THR D 2 141 ? 126.779 141.149 190.923 1.00 53.30 138 THR D N 1
ATOM 4822 C CA . THR D 2 141 ? 126.034 141.562 192.111 1.00 53.30 138 THR D CA 1
ATOM 4823 C C . THR D 2 141 ? 126.918 142.305 193.107 1.00 53.30 138 THR D C 1
ATOM 4824 O O . THR D 2 141 ? 126.442 143.218 193.791 1.00 53.30 138 THR D O 1
ATOM 4828 N N . LEU D 2 142 ? 128.192 141.938 193.202 1.00 52.15 139 LEU D N 1
ATOM 4829 C CA . LEU D 2 142 ? 129.101 142.580 194.147 1.00 52.15 139 LEU D CA 1
ATOM 4830 C C . LEU D 2 142 ? 130.332 143.147 193.446 1.00 52.15 139 LEU D C 1
ATOM 4831 O O . LEU D 2 142 ? 130.229 144.060 192.627 1.00 52.15 139 LEU D O 1
ATOM 4836 N N . LEU D 2 152 ? 138.745 142.573 183.727 1.00 46.53 149 LEU D N 1
ATOM 4837 C CA . LEU D 2 152 ? 137.870 141.411 183.820 1.00 46.53 149 LEU D CA 1
ATOM 4838 C C . LEU D 2 152 ? 136.430 141.776 183.474 1.00 46.53 149 LEU D C 1
ATOM 4839 O O . LEU D 2 152 ? 135.885 141.318 182.471 1.00 46.53 149 LEU D O 1
ATOM 4841 N N . THR D 2 153 ? 135.821 142.611 184.317 1.00 49.31 150 THR D N 1
ATOM 4842 C CA . THR D 2 153 ? 134.425 142.986 184.122 1.00 49.31 150 THR D CA 1
ATOM 4843 C C . THR D 2 153 ? 134.281 144.023 183.008 1.00 49.31 150 THR D C 1
ATOM 4844 O O . THR D 2 153 ? 133.219 144.125 182.382 1.00 49.31 150 THR D O 1
ATOM 4848 N N . LYS D 2 154 ? 135.349 144.765 182.710 1.00 45.58 151 LYS D N 1
ATOM 4849 C CA . LYS D 2 154 ? 135.244 145.860 181.752 1.00 45.58 151 LYS D CA 1
ATOM 4850 C C . LYS D 2 154 ? 135.176 145.372 180.308 1.00 45.58 151 LYS D C 1
ATOM 4851 O O . LYS D 2 154 ? 134.407 145.922 179.509 1.00 45.58 151 LYS D O 1
ATOM 4857 N N . GLY D 2 155 ? 135.944 144.338 179.957 1.00 43.28 152 GLY D N 1
ATOM 4858 C CA . GLY D 2 155 ? 135.975 143.889 178.576 1.00 43.28 152 GLY D CA 1
ATOM 4859 C C . GLY D 2 155 ? 134.733 143.134 178.143 1.00 43.28 152 GLY D C 1
ATOM 4860 O O . GLY D 2 155 ? 134.384 143.145 176.959 1.00 43.28 152 GLY D O 1
ATOM 4861 N N . VAL D 2 156 ? 134.042 142.492 179.083 1.00 40.25 153 VAL D N 1
ATOM 4862 C CA . VAL D 2 156 ? 132.964 141.566 178.750 1.00 40.25 153 VAL D CA 1
ATOM 4863 C C . VAL D 2 156 ? 131.704 142.347 178.383 1.00 40.25 153 VAL D C 1
ATOM 4864 O O . VAL D 2 156 ? 131.468 143.456 178.880 1.00 40.25 153 VAL D O 1
ATOM 4868 N N . VAL D 2 157 ? 130.926 141.802 177.449 1.00 34.56 154 VAL D N 1
ATOM 4869 C CA . VAL D 2 157 ? 129.577 142.297 177.187 1.00 34.56 154 VAL D CA 1
ATOM 4870 C C . VAL D 2 157 ? 128.555 141.554 178.031 1.00 34.56 154 VAL D C 1
ATOM 4871 O O . VAL D 2 157 ? 127.686 142.165 178.661 1.00 34.56 154 VAL D O 1
ATOM 4875 N N . GLY D 2 158 ? 128.645 140.236 178.071 1.00 35.98 155 GLY D N 1
ATOM 4876 C CA . GLY D 2 158 ? 127.725 139.464 178.887 1.00 35.98 155 GLY D CA 1
ATOM 4877 C C . GLY D 2 158 ? 127.574 138.059 178.345 1.00 35.98 155 GLY D C 1
ATOM 4878 O O . GLY D 2 158 ? 128.328 137.616 177.497 1.00 35.98 155 GLY D O 1
ATOM 4879 N N . VAL D 2 159 ? 126.567 137.366 178.846 1.00 38.68 156 VAL D N 1
ATOM 4880 C CA . VAL D 2 159 ? 126.332 136.002 178.401 1.00 38.68 156 VAL D CA 1
ATOM 4881 C C . VAL D 2 159 ? 125.182 136.013 177.396 1.00 38.68 156 VAL D C 1
ATOM 4882 O O . VAL D 2 159 ? 124.344 136.917 177.385 1.00 38.68 156 VAL D O 1
ATOM 4886 N N . VAL D 2 160 ? 125.168 135.013 176.508 1.00 32.82 157 VAL D N 1
ATOM 4887 C CA . VAL D 2 160 ? 124.186 134.957 175.428 1.00 32.82 157 VAL D CA 1
ATOM 4888 C C . VAL D 2 160 ? 122.787 134.651 175.963 1.00 32.82 157 VAL D C 1
ATOM 4889 O O . VAL D 2 160 ? 121.785 135.059 175.362 1.00 32.82 157 VAL D O 1
ATOM 4893 N N . ALA D 2 161 ? 122.693 133.995 177.121 1.00 35.43 158 ALA D N 1
ATOM 4894 C CA . ALA D 2 161 ? 121.397 133.699 177.720 1.00 35.43 158 ALA D CA 1
ATOM 4895 C C . ALA D 2 161 ? 120.708 134.934 178.290 1.00 35.43 158 ALA D C 1
ATOM 4896 O O . ALA D 2 161 ? 119.518 134.866 178.613 1.00 35.43 158 ALA D O 1
ATOM 4898 N N . LYS D 2 162 ? 121.420 136.053 178.430 1.00 40.87 159 LYS D N 1
ATOM 4899 C CA . LYS D 2 162 ? 120.795 137.290 178.877 1.00 40.87 159 LYS D CA 1
ATOM 4900 C C . LYS D 2 162 ? 120.554 138.280 177.746 1.00 40.87 159 LYS D C 1
ATOM 4901 O O . LYS D 2 162 ? 119.687 139.151 177.876 1.00 40.87 159 LYS D O 1
ATOM 4907 N N . LEU D 2 163 ? 121.303 138.174 176.645 1.00 36.21 160 LEU D N 1
ATOM 4908 C CA . LEU D 2 163 ? 121.211 139.182 175.593 1.00 36.21 160 LEU D CA 1
ATOM 4909 C C . LEU D 2 163 ? 119.943 139.027 174.768 1.00 36.21 160 LEU D C 1
ATOM 4910 O O . LEU D 2 163 ? 119.327 140.020 174.373 1.00 36.21 160 LEU D O 1
ATOM 4915 N N . GLY D 2 164 ? 119.532 137.787 174.496 1.00 41.24 161 GLY D N 1
ATOM 4916 C CA . GLY D 2 164 ? 118.402 137.528 173.628 1.00 41.24 161 GLY D CA 1
ATOM 4917 C C . GLY D 2 164 ? 117.117 137.325 174.418 1.00 41.24 161 GLY D C 1
ATOM 4918 O O . GLY D 2 164 ? 117.113 136.669 175.459 1.00 41.24 161 GLY D O 1
ATOM 4919 N N . LYS D 2 165 ? 116.036 137.895 173.898 1.00 41.82 162 LYS D N 1
ATOM 4920 C CA . LYS D 2 165 ? 114.715 137.764 174.496 1.00 41.82 162 LYS D CA 1
ATOM 4921 C C . LYS D 2 165 ? 113.723 137.384 173.407 1.00 41.82 162 LYS D C 1
ATOM 4922 O O . LYS D 2 165 ? 113.617 138.080 172.392 1.00 41.82 162 LYS D O 1
ATOM 4928 N N . VAL D 2 166 ? 113.005 136.281 173.612 1.00 41.77 163 VAL D N 1
ATOM 4929 C CA . VAL D 2 166 ? 112.064 135.745 172.633 1.00 41.77 163 VAL D CA 1
ATOM 4930 C C . VAL D 2 166 ? 110.694 135.641 173.291 1.00 41.77 163 VAL D C 1
ATOM 4931 O O . VAL D 2 166 ? 110.576 135.124 174.407 1.00 41.77 163 VAL D O 1
ATOM 4935 N N . ASN D 2 167 ? 109.667 136.148 172.601 1.00 44.85 164 ASN D N 1
ATOM 4936 C CA . ASN D 2 167 ? 108.303 136.090 173.119 1.00 44.85 164 ASN D CA 1
ATOM 4937 C C . ASN D 2 167 ? 107.784 134.655 173.161 1.00 44.85 164 ASN D C 1
ATOM 4938 O O . ASN D 2 167 ? 107.201 134.232 174.165 1.00 44.85 164 ASN D O 1
ATOM 4943 N N . ASP D 2 168 ? 107.984 133.898 172.085 1.00 49.08 165 ASP D N 1
ATOM 4944 C CA . ASP D 2 168 ? 107.485 132.528 171.989 1.00 49.08 165 ASP D CA 1
ATOM 4945 C C . ASP D 2 168 ? 108.345 131.625 172.863 1.00 49.08 165 ASP D C 1
ATOM 4946 O O . ASP D 2 168 ? 109.456 131.256 172.473 1.00 49.08 165 ASP D O 1
ATOM 4951 N N . GLU D 2 169 ? 107.833 131.267 174.045 1.00 49.04 166 GLU D N 1
ATOM 4952 C CA . GLU D 2 169 ? 108.618 130.478 174.991 1.00 49.04 166 GLU D CA 1
ATOM 4953 C C . GLU D 2 169 ? 108.845 129.051 174.503 1.00 49.04 166 GLU D C 1
ATOM 4954 O O . GLU D 2 169 ? 109.863 128.437 174.846 1.00 49.04 166 GLU D O 1
ATOM 4960 N N . ASN D 2 170 ? 107.928 128.520 173.691 1.00 43.56 167 ASN D N 1
ATOM 4961 C CA . ASN D 2 170 ? 108.133 127.210 173.083 1.00 43.56 167 ASN D CA 1
ATOM 4962 C C . ASN D 2 170 ? 109.275 127.258 172.073 1.00 43.56 167 ASN D C 1
ATOM 4963 O O . ASN D 2 170 ? 110.195 126.432 172.120 1.00 43.56 167 ASN D O 1
ATOM 4968 N N . LEU D 2 171 ? 109.239 128.241 171.168 1.00 41.95 168 LEU D N 1
ATOM 4969 C CA . LEU D 2 171 ? 110.314 128.433 170.198 1.00 41.95 168 LEU D CA 1
ATOM 4970 C C . LEU D 2 171 ? 111.624 128.817 170.883 1.00 41.95 168 LEU D C 1
ATOM 4971 O O . LEU D 2 171 ? 112.706 128.448 170.405 1.00 41.95 168 LEU D O 1
ATOM 4976 N N . SER D 2 172 ? 111.536 129.529 172.013 1.00 42.63 169 SER D N 1
ATOM 4977 C CA . SER D 2 172 ? 112.711 129.820 172.829 1.00 42.63 169 SER D CA 1
ATOM 4978 C C . SER D 2 172 ? 113.344 128.544 173.365 1.00 42.63 169 SER D C 1
ATOM 4979 O O . SER D 2 172 ? 114.567 128.374 173.304 1.00 42.63 169 SER D O 1
ATOM 4982 N N . GLN D 2 173 ? 112.518 127.633 173.892 1.00 45.67 170 GLN D N 1
ATOM 4983 C CA . GLN D 2 173 ? 113.023 126.358 174.393 1.00 45.67 170 GLN D CA 1
ATOM 4984 C C . GLN D 2 173 ? 113.614 125.504 173.277 1.00 45.67 170 GLN D C 1
ATOM 4985 O O . GLN D 2 173 ? 114.637 124.836 173.480 1.00 45.67 170 GLN D O 1
ATOM 4991 N N . ILE D 2 174 ? 113.022 125.553 172.082 1.00 41.16 171 ILE D N 1
ATOM 4992 C CA . ILE D 2 174 ? 113.522 124.723 170.989 1.00 41.16 171 ILE D CA 1
ATOM 4993 C C . ILE D 2 174 ? 114.855 125.260 170.461 1.00 41.16 171 ILE D C 1
ATOM 4994 O O . ILE D 2 174 ? 115.785 124.487 170.200 1.00 41.16 171 ILE D O 1
ATOM 4999 N N . LEU D 2 175 ? 114.996 126.587 170.339 1.00 37.44 172 LEU D N 1
ATOM 5000 C CA . LEU D 2 175 ? 116.301 127.131 169.946 1.00 37.44 172 LEU D CA 1
ATOM 5001 C C . LEU D 2 175 ? 117.348 126.959 171.042 1.00 37.44 172 LEU D C 1
ATOM 5002 O O . LEU D 2 175 ? 118.540 126.801 170.741 1.00 37.44 172 LEU D O 1
ATOM 5007 N N . SER D 2 176 ? 116.921 126.987 172.309 1.00 43.10 173 SER D N 1
ATOM 5008 C CA . SER D 2 176 ? 117.812 126.688 173.424 1.00 43.10 173 SER D CA 1
ATOM 5009 C C . SER D 2 176 ? 118.334 125.259 173.359 1.00 43.10 173 SER D C 1
ATOM 5010 O O . SER D 2 176 ? 119.502 125.004 173.670 1.00 43.10 173 SER D O 1
ATOM 5013 N N . ASN D 2 177 ? 117.478 124.315 172.963 1.00 38.65 174 ASN D N 1
ATOM 5014 C CA . ASN D 2 177 ? 117.933 122.943 172.761 1.00 38.65 174 ASN D CA 1
ATOM 5015 C C . ASN D 2 177 ? 118.778 122.810 171.501 1.00 38.65 174 ASN D C 1
ATOM 5016 O O . ASN D 2 177 ? 119.614 121.904 171.409 1.00 38.65 174 ASN D O 1
ATOM 5021 N N . TYR D 2 178 ? 118.564 123.690 170.521 1.00 27.98 175 TYR D N 1
ATOM 5022 C CA . TYR D 2 178 ? 119.364 123.668 169.301 1.00 27.98 175 TYR D CA 1
ATOM 5023 C C . TYR D 2 178 ? 120.801 124.102 169.559 1.00 27.98 175 TYR D C 1
ATOM 5024 O O . TYR D 2 178 ? 121.742 123.481 169.051 1.00 27.98 175 TYR D O 1
ATOM 5033 N N . LEU D 2 179 ? 120.991 125.185 170.322 1.00 31.62 176 LEU D N 1
ATOM 5034 C CA . LEU D 2 179 ? 122.340 125.721 170.514 1.00 31.62 176 LEU D CA 1
ATOM 5035 C C . LEU D 2 179 ? 123.200 124.812 171.383 1.00 31.62 176 LEU D C 1
ATOM 5036 O O . LEU D 2 179 ? 124.386 124.617 171.097 1.00 31.62 176 LEU D O 1
ATOM 5041 N N . GLY D 2 180 ? 122.633 124.251 172.432 1.00 35.32 177 GLY D N 1
ATOM 5042 C CA . GLY D 2 180 ? 123.459 123.535 173.380 1.00 35.32 177 GLY D CA 1
ATOM 5043 C C . GLY D 2 180 ? 123.959 124.455 174.475 1.00 35.32 177 GLY D C 1
ATOM 5044 O O . GLY D 2 180 ? 124.210 125.645 174.261 1.00 35.32 177 GLY D O 1
ATOM 5045 N N . THR D 2 181 ? 124.112 123.895 175.674 1.00 42.44 178 THR D N 1
ATOM 5046 C CA . THR D 2 181 ? 124.370 124.711 176.853 1.00 42.44 178 THR D CA 1
ATOM 5047 C C . THR D 2 181 ? 125.786 125.268 176.910 1.00 42.44 178 THR D C 1
ATOM 5048 O O . THR D 2 181 ? 126.032 126.195 177.686 1.00 42.44 178 THR D O 1
ATOM 5052 N N . ARG D 2 182 ? 126.719 124.741 176.117 1.00 48.02 179 ARG D N 1
ATOM 5053 C CA . ARG D 2 182 ? 128.073 125.284 176.137 1.00 48.02 179 ARG D CA 1
ATOM 5054 C C . ARG D 2 182 ? 128.162 126.579 175.340 1.00 48.02 179 ARG D C 1
ATOM 5055 O O . ARG D 2 182 ? 128.914 127.488 175.708 1.00 48.02 179 ARG D O 1
ATOM 5063 N N . SER D 2 183 ? 127.391 126.691 174.257 1.00 48.16 180 SER D N 1
ATOM 5064 C CA . SER D 2 183 ? 127.408 127.909 173.456 1.00 48.16 180 SER D CA 1
ATOM 5065 C C . SER D 2 183 ? 126.581 129.014 174.098 1.00 48.16 180 SER D C 1
ATOM 5066 O O . SER D 2 183 ? 126.920 130.196 173.976 1.00 48.16 180 SER D O 1
ATOM 5069 N N . MET D 2 184 ? 125.502 128.654 174.785 1.00 41.28 181 MET D N 1
ATOM 5070 C CA . MET D 2 184 ? 124.575 129.643 175.311 1.00 41.28 181 MET D CA 1
ATOM 5071 C C . MET D 2 184 ? 124.961 130.127 176.705 1.00 41.28 181 MET D C 1
ATOM 5072 O O . MET D 2 184 ? 124.543 131.217 177.112 1.00 41.28 181 MET D O 1
ATOM 5077 N N . LEU D 2 185 ? 125.789 129.379 177.426 1.00 40.51 182 LEU D N 1
ATOM 5078 C CA . LEU D 2 185 ? 126.398 129.885 178.648 1.00 40.51 182 LEU D CA 1
ATOM 5079 C C . LEU D 2 185 ? 127.787 130.453 178.406 1.00 40.51 182 LEU D C 1
ATOM 5080 O O . LEU D 2 185 ? 128.555 130.611 179.359 1.00 40.51 182 LEU D O 1
ATOM 5085 N N . ALA D 2 186 ? 128.124 130.758 177.158 1.00 38.07 183 ALA D N 1
ATOM 5086 C CA . ALA D 2 186 ? 129.412 131.349 176.835 1.00 38.07 183 ALA D CA 1
ATOM 5087 C C . ALA D 2 186 ? 129.322 132.868 176.879 1.00 38.07 183 ALA D C 1
ATOM 5088 O O . ALA D 2 186 ? 128.313 133.462 176.491 1.00 38.07 183 ALA D O 1
ATOM 5090 N N . VAL D 2 187 ? 130.388 133.496 177.356 1.00 35.03 184 VAL D N 1
ATOM 5091 C CA . VAL D 2 187 ? 130.415 134.943 177.513 1.00 35.03 184 VAL D CA 1
ATOM 5092 C C . VAL D 2 187 ? 131.001 135.581 176.263 1.00 35.03 184 VAL D C 1
ATOM 5093 O O . VAL D 2 187 ? 131.865 135.015 175.582 1.00 35.03 184 VAL D O 1
ATOM 5097 N N . VAL D 2 188 ? 130.495 136.766 175.943 1.00 32.21 185 VAL D N 1
ATOM 5098 C CA . VAL D 2 188 ? 130.953 137.567 174.821 1.00 32.21 185 VAL D CA 1
ATOM 5099 C C . VAL D 2 188 ? 131.547 138.859 175.368 1.00 32.21 185 VAL D C 1
ATOM 5100 O O . VAL D 2 188 ? 131.015 139.463 176.314 1.00 32.21 185 VAL D O 1
ATOM 5104 N N . CYS D 2 189 ? 132.698 139.231 174.806 1.00 42.20 186 CYS D N 1
ATOM 5105 C CA . CYS D 2 189 ? 133.449 140.429 175.134 1.00 42.20 186 CYS D CA 1
ATOM 5106 C C . CYS D 2 189 ? 133.772 141.178 173.847 1.00 42.20 186 CYS D C 1
ATOM 5107 O O . CYS D 2 189 ? 133.746 140.608 172.754 1.00 42.20 186 CYS D O 1
ATOM 5110 N N . ARG D 2 190 ? 134.084 142.470 173.986 1.00 39.77 187 ARG D N 1
ATOM 5111 C CA . ARG D 2 190 ? 134.271 143.314 172.808 1.00 39.77 187 ARG D CA 1
ATOM 5112 C C . ARG D 2 190 ? 135.593 143.034 172.104 1.00 39.77 187 ARG D C 1
ATOM 5113 O O . ARG D 2 190 ? 135.642 142.980 170.870 1.00 39.77 187 ARG D O 1
ATOM 5121 N N . ASN D 2 191 ? 136.671 142.855 172.860 1.00 44.81 188 ASN D N 1
ATOM 5122 C CA . ASN D 2 191 ? 138.016 142.822 172.305 1.00 44.81 188 ASN D CA 1
ATOM 5123 C C . ASN D 2 191 ? 138.681 141.478 172.574 1.00 44.81 188 ASN D C 1
ATOM 5124 O O . ASN D 2 191 ? 138.174 140.639 173.319 1.00 44.81 188 ASN D O 1
ATOM 5129 N N . TYR D 2 192 ? 139.844 141.290 171.949 1.00 47.75 189 TYR D N 1
ATOM 5130 C CA . TYR D 2 192 ? 140.672 140.117 172.194 1.00 47.75 189 TYR D CA 1
ATOM 5131 C C . TYR D 2 192 ? 141.526 140.265 173.448 1.00 47.75 189 TYR D C 1
ATOM 5132 O O . TYR D 2 192 ? 141.935 139.255 174.041 1.00 47.75 189 TYR D O 1
ATOM 5141 N N . GLU D 2 193 ? 141.788 141.504 173.875 1.00 52.68 190 GLU D N 1
ATOM 5142 C CA . GLU D 2 193 ? 142.517 141.722 175.118 1.00 52.68 190 GLU D CA 1
ATOM 5143 C C . GLU D 2 193 ? 141.706 141.277 176.328 1.00 52.68 190 GLU D C 1
ATOM 5144 O O . GLU D 2 193 ? 142.283 140.866 177.338 1.00 52.68 190 GLU D O 1
ATOM 5150 N N . SER D 2 194 ? 140.374 141.292 176.229 1.00 46.48 191 SER D N 1
ATOM 5151 C CA . SER D 2 194 ? 139.553 140.721 177.291 1.00 46.48 191 SER D CA 1
ATOM 5152 C C . SER D 2 194 ? 139.682 139.201 177.332 1.00 46.48 191 SER D C 1
ATOM 5153 O O . SER D 2 194 ? 139.667 138.605 178.416 1.00 46.48 191 SER D O 1
ATOM 5156 N N . VAL D 2 195 ? 139.812 138.565 176.161 1.00 47.75 192 VAL D N 1
ATOM 5157 C CA . VAL D 2 195 ? 140.061 137.124 176.091 1.00 47.75 192 VAL D CA 1
ATOM 5158 C C . VAL D 2 195 ? 141.393 136.783 176.743 1.00 47.75 192 VAL D C 1
ATOM 5159 O O . VAL D 2 195 ? 141.495 135.824 177.520 1.00 47.75 192 VAL D O 1
ATOM 5163 N N . THR D 2 196 ? 142.425 137.587 176.479 1.00 48.89 193 THR D N 1
ATOM 5164 C CA . THR D 2 196 ? 143.693 137.366 177.167 1.00 48.89 193 THR D CA 1
ATOM 5165 C C . THR D 2 196 ? 143.647 137.793 178.632 1.00 48.89 193 THR D C 1
ATOM 5166 O O . THR D 2 196 ? 144.531 137.407 179.404 1.00 48.89 193 THR D O 1
ATOM 5170 N N . ALA D 2 197 ? 142.641 138.577 179.030 1.00 51.78 194 ALA D N 1
ATOM 5171 C CA . ALA D 2 197 ? 142.537 139.032 180.411 1.00 51.78 194 ALA D CA 1
ATOM 5172 C C . ALA D 2 197 ? 141.770 138.062 181.302 1.00 51.78 194 ALA D C 1
ATOM 5173 O O . ALA D 2 197 ? 141.986 138.058 182.519 1.00 51.78 194 ALA D O 1
ATOM 5175 N N . LEU D 2 198 ? 140.862 137.260 180.737 1.00 48.84 195 LEU D N 1
ATOM 5176 C CA . LEU D 2 198 ? 140.083 136.336 181.562 1.00 48.84 195 LEU D CA 1
ATOM 5177 C C . LEU D 2 198 ? 140.952 135.200 182.092 1.00 48.84 195 LEU D C 1
ATOM 5178 O O . LEU D 2 198 ? 141.083 135.016 183.307 1.00 48.84 195 LEU D O 1
ATOM 5183 N N . GLU D 2 199 ? 141.555 134.428 181.194 1.00 54.53 196 GLU D N 1
ATOM 5184 C CA . GLU D 2 199 ? 142.377 133.284 181.564 1.00 54.53 196 GLU D CA 1
ATOM 5185 C C . GLU D 2 199 ? 143.779 133.451 181.002 1.00 54.53 196 GLU D C 1
ATOM 5186 O O . GLU D 2 199 ? 143.946 133.754 179.815 1.00 54.53 196 GLU D O 1
ATOM 5192 N N . ALA D 2 200 ? 144.781 133.251 181.854 1.00 53.52 197 ALA D N 1
ATOM 5193 C CA . ALA D 2 200 ? 146.183 133.296 181.463 1.00 53.52 197 ALA D CA 1
ATOM 5194 C C . ALA D 2 200 ? 146.861 132.005 181.896 1.00 53.52 197 ALA D C 1
ATOM 5195 O O . ALA D 2 200 ? 146.675 131.552 183.031 1.00 53.52 197 ALA D O 1
ATOM 5197 N N . TYR D 2 201 ? 147.644 131.418 180.997 1.00 51.38 198 TYR D N 1
ATOM 5198 C CA . TYR D 2 201 ? 148.324 130.159 181.256 1.00 51.38 198 TYR D CA 1
ATOM 5199 C C . TYR D 2 201 ? 149.729 130.410 181.790 1.00 51.38 198 TYR D C 1
ATOM 5200 O O . TYR D 2 201 ? 150.331 131.458 181.544 1.00 51.38 198 TYR D O 1
ATOM 5202 N N . ASP D 2 202 ? 150.245 129.432 182.529 1.00 61.39 199 ASP D N 1
ATOM 5203 C CA . ASP D 2 202 ? 151.584 129.513 183.091 1.00 61.39 199 ASP D CA 1
ATOM 5204 C C . ASP D 2 202 ? 152.571 128.785 182.179 1.00 61.39 199 ASP D C 1
ATOM 5205 O O . ASP D 2 202 ? 152.244 128.397 181.054 1.00 61.39 199 ASP D O 1
ATOM 5210 N N . ASN D 2 203 ? 153.802 128.594 182.663 1.00 58.15 200 ASN D N 1
ATOM 5211 C CA . ASN D 2 203 ? 154.863 128.063 181.812 1.00 58.15 200 ASN D CA 1
ATOM 5212 C C . ASN D 2 203 ? 154.744 126.558 181.612 1.00 58.15 200 ASN D C 1
ATOM 5213 O O . ASN D 2 203 ? 155.296 126.022 180.644 1.00 58.15 200 ASN D O 1
ATOM 5218 N N . HIS D 2 204 ? 154.043 125.859 182.505 1.00 60.24 201 HIS D N 1
ATOM 5219 C CA . HIS D 2 204 ? 153.919 124.414 182.353 1.00 60.24 201 HIS D CA 1
ATOM 5220 C C . HIS D 2 204 ? 152.808 124.046 181.377 1.00 60.24 201 HIS D C 1
ATOM 5221 O O . HIS D 2 204 ? 152.966 123.123 180.571 1.00 60.24 201 HIS D O 1
ATOM 5228 N N . GLY D 2 205 ? 151.683 124.759 181.428 1.00 57.80 202 GLY D N 1
ATOM 5229 C CA . GLY D 2 205 ? 150.553 124.488 180.563 1.00 57.80 202 GLY D CA 1
ATOM 5230 C C . GLY D 2 205 ? 149.265 124.155 181.281 1.00 57.80 202 GLY D C 1
ATOM 5231 O O . GLY D 2 205 ? 148.278 123.817 180.617 1.00 57.80 202 GLY D O 1
ATOM 5232 N N . ASN D 2 206 ? 149.233 124.235 182.608 1.00 62.74 203 ASN D N 1
ATOM 5233 C CA . ASN D 2 206 ? 148.032 123.965 183.382 1.00 62.74 203 ASN D CA 1
ATOM 5234 C C . ASN D 2 206 ? 147.432 125.268 183.889 1.00 62.74 203 ASN D C 1
ATOM 5235 O O . ASN D 2 206 ? 148.136 126.260 184.097 1.00 62.74 203 ASN D O 1
ATOM 5240 N N . ILE D 2 207 ? 146.118 125.254 184.079 1.00 58.21 204 ILE D N 1
ATOM 5241 C CA . ILE D 2 207 ? 145.397 126.435 184.537 1.00 58.21 204 ILE D CA 1
ATOM 5242 C C . ILE D 2 207 ? 145.401 126.459 186.058 1.00 58.21 204 ILE D C 1
ATOM 5243 O O . ILE D 2 207 ? 144.894 125.538 186.708 1.00 58.21 204 ILE D O 1
ATOM 5248 N N . ASP D 2 208 ? 145.972 127.513 186.628 1.00 64.17 205 ASP D N 1
ATOM 5249 C CA . ASP D 2 208 ? 146.016 127.704 188.068 1.00 64.17 205 ASP D CA 1
ATOM 5250 C C . ASP D 2 208 ? 145.010 128.769 188.484 1.00 64.17 205 ASP D C 1
ATOM 5251 O O . ASP D 2 208 ? 144.189 129.231 187.688 1.00 64.17 205 ASP D O 1
ATOM 5256 N N . ILE D 2 209 ? 145.081 129.144 189.764 1.00 64.65 206 ILE D N 1
ATOM 5257 C CA . ILE D 2 209 ? 144.123 130.090 190.329 1.00 64.65 206 ILE D CA 1
ATOM 5258 C C . ILE D 2 209 ? 144.357 131.496 189.788 1.00 64.65 206 ILE D C 1
ATOM 5259 O O . ILE D 2 209 ? 143.400 132.228 189.509 1.00 64.65 206 ILE D O 1
ATOM 5264 N N . ASN D 2 210 ? 145.620 131.857 189.531 1.00 64.19 207 ASN D N 1
ATOM 5265 C CA . ASN D 2 210 ? 146.076 133.231 189.306 1.00 64.19 207 ASN D CA 1
ATOM 5266 C C . ASN D 2 210 ? 145.537 133.890 188.033 1.00 64.19 207 ASN D C 1
ATOM 5267 O O . ASN D 2 210 ? 145.881 135.051 187.786 1.00 64.19 207 ASN D O 1
ATOM 5272 N N . ALA D 2 211 ? 144.723 133.215 187.225 1.00 57.87 208 ALA D N 1
ATOM 5273 C CA . ALA D 2 211 ? 144.027 133.896 186.144 1.00 57.87 208 ALA D CA 1
ATOM 5274 C C . ALA D 2 211 ? 142.886 134.743 186.706 1.00 57.87 208 ALA D C 1
ATOM 5275 O O . ALA D 2 211 ? 142.504 134.615 187.871 1.00 57.87 208 ALA D O 1
ATOM 5277 N N . GLY D 2 212 ? 142.328 135.599 185.848 1.00 53.27 209 GLY D N 1
ATOM 5278 C CA . GLY D 2 212 ? 141.381 136.623 186.262 1.00 53.27 209 GLY D CA 1
ATOM 5279 C C . GLY D 2 212 ? 140.069 136.132 186.843 1.00 53.27 209 GLY D C 1
ATOM 5280 O O . GLY D 2 212 ? 139.804 136.337 188.037 1.00 53.27 209 GLY D O 1
ATOM 5281 N N . LEU D 2 213 ? 139.246 135.479 186.010 1.00 55.20 210 LEU D N 1
ATOM 5282 C CA . LEU D 2 213 ? 137.980 134.929 186.490 1.00 55.20 210 LEU D CA 1
ATOM 5283 C C . LEU D 2 213 ? 138.190 133.832 187.517 1.00 55.20 210 LEU D C 1
ATOM 5284 O O . LEU D 2 213 ? 137.393 133.712 188.449 1.00 55.20 210 LEU D O 1
ATOM 5289 N N . HIS D 2 214 ? 139.281 133.071 187.397 1.00 61.78 211 HIS D N 1
ATOM 5290 C CA . HIS D 2 214 ? 139.508 131.939 188.288 1.00 61.78 211 HIS D CA 1
ATOM 5291 C C . HIS D 2 214 ? 139.783 132.404 189.716 1.00 61.78 211 HIS D C 1
ATOM 5292 O O . HIS D 2 214 ? 139.115 131.958 190.655 1.00 61.78 211 HIS D O 1
ATOM 5299 N N . CYS D 2 215 ? 140.716 133.349 189.894 1.00 58.39 212 CYS D N 1
ATOM 5300 C CA . CYS D 2 215 ? 140.980 133.874 191.234 1.00 58.39 212 CYS D CA 1
ATOM 5301 C C . CYS D 2 215 ? 139.823 134.728 191.729 1.00 58.39 212 CYS D C 1
ATOM 5302 O O . CYS D 2 215 ? 139.395 134.596 192.884 1.00 58.39 212 CYS D O 1
ATOM 5305 N N . LEU D 2 216 ? 139.286 135.595 190.865 1.00 52.51 213 LEU D N 1
ATOM 5306 C CA . LEU D 2 216 ? 138.286 136.553 191.315 1.00 52.51 213 LEU D CA 1
ATOM 5307 C C . LEU D 2 216 ? 136.918 135.897 191.506 1.00 52.51 213 LEU D C 1
ATOM 5308 O O . LEU D 2 216 ? 136.022 136.516 192.087 1.00 52.51 213 LEU D O 1
ATOM 5313 N N . GLY D 2 217 ? 136.754 134.643 191.081 1.00 53.39 214 GLY D N 1
ATOM 5314 C CA . GLY D 2 217 ? 135.573 133.878 191.411 1.00 53.39 214 GLY D CA 1
ATOM 5315 C C . GLY D 2 217 ? 135.801 132.872 192.519 1.00 53.39 214 GLY D C 1
ATOM 5316 O O . GLY D 2 217 ? 134.891 132.625 193.312 1.00 53.39 214 GLY D O 1
ATOM 5317 N N . SER D 2 218 ? 137.001 132.290 192.608 1.00 59.56 215 SER D N 1
ATOM 5318 C CA . SER D 2 218 ? 137.313 131.383 193.703 1.00 59.56 215 SER D CA 1
ATOM 5319 C C . SER D 2 218 ? 137.578 132.110 195.013 1.00 59.56 215 SER D C 1
ATOM 5320 O O . SER D 2 218 ? 137.702 131.451 196.051 1.00 59.56 215 SER D O 1
ATOM 5323 N N . SER D 2 219 ? 137.694 133.440 194.983 1.00 56.98 216 SER D N 1
ATOM 5324 C CA . SER D 2 219 ? 137.757 134.204 196.223 1.00 56.98 216 SER D CA 1
ATOM 5325 C C . SER D 2 219 ? 136.441 134.133 196.990 1.00 56.98 216 SER D C 1
ATOM 5326 O O . SER D 2 219 ? 136.441 134.050 198.224 1.00 56.98 216 SER D O 1
ATOM 5329 N N . ILE D 2 220 ? 135.307 134.160 196.284 1.00 51.20 217 ILE D N 1
ATOM 5330 C CA . ILE D 2 220 ? 133.994 134.171 196.913 1.00 51.20 217 ILE D CA 1
ATOM 5331 C C . ILE D 2 220 ? 133.153 132.968 196.502 1.00 51.20 217 ILE D C 1
ATOM 5332 O O . ILE D 2 220 ? 132.636 132.245 197.362 1.00 51.20 217 ILE D O 1
ATOM 5337 N N . GLY D 2 221 ? 133.016 132.719 195.202 1.00 54.34 218 GLY D N 1
ATOM 5338 C CA . GLY D 2 221 ? 132.130 131.670 194.730 1.00 54.34 218 GLY D CA 1
ATOM 5339 C C . GLY D 2 221 ? 132.844 130.410 194.284 1.00 54.34 218 GLY D C 1
ATOM 5340 O O . GLY D 2 221 ? 133.995 130.171 194.664 1.00 54.34 218 GLY D O 1
ATOM 5341 N N . ARG D 2 222 ? 132.169 129.594 193.478 1.00 60.58 219 ARG D N 1
ATOM 5342 C CA . ARG D 2 222 ? 132.718 128.306 193.082 1.00 60.58 219 ARG D CA 1
ATOM 5343 C C . ARG D 2 222 ? 133.774 128.467 191.994 1.00 60.58 219 ARG D C 1
ATOM 5344 O O . ARG D 2 222 ? 133.848 129.492 191.312 1.00 60.58 219 ARG D O 1
ATOM 5346 N N . GLU D 2 223 ? 134.599 127.434 191.840 1.00 66.48 220 GLU D N 1
ATOM 5347 C CA . GLU D 2 223 ? 135.659 127.448 190.846 1.00 66.48 220 GLU D CA 1
ATOM 5348 C C . GLU D 2 223 ? 135.100 127.143 189.457 1.00 66.48 220 GLU D C 1
ATOM 5349 O O . GLU D 2 223 ? 133.916 126.849 189.276 1.00 66.48 220 GLU D O 1
ATOM 5355 N N . ILE D 2 224 ? 135.982 127.215 188.461 1.00 64.52 221 ILE D N 1
ATOM 5356 C CA . ILE D 2 224 ? 135.629 126.880 187.081 1.00 64.52 221 ILE D CA 1
ATOM 5357 C C . ILE D 2 224 ? 136.125 125.455 186.848 1.00 64.52 221 ILE D C 1
ATOM 5358 O O . ILE D 2 224 ? 137.307 125.211 186.599 1.00 64.52 221 ILE D O 1
ATOM 5363 N N . GLY D 2 225 ? 135.207 124.496 186.956 1.00 63.68 222 GLY D N 1
ATOM 5364 C CA . GLY D 2 225 ? 135.545 123.099 186.764 1.00 63.68 222 GLY D CA 1
ATOM 5365 C C . GLY D 2 225 ? 135.170 122.575 185.394 1.00 63.68 222 GLY D C 1
ATOM 5366 O O . GLY D 2 225 ? 135.809 121.656 184.875 1.00 63.68 222 GLY D O 1
ATOM 5367 N N . ASP D 2 226 ? 134.123 123.144 184.805 1.00 66.07 223 ASP D N 1
ATOM 5368 C CA . ASP D 2 226 ? 133.709 122.787 183.458 1.00 66.07 223 ASP D CA 1
ATOM 5369 C C . ASP D 2 226 ? 134.317 123.746 182.439 1.00 66.07 223 ASP D C 1
ATOM 5370 O O . ASP D 2 226 ? 134.883 124.787 182.780 1.00 66.07 223 ASP D O 1
ATOM 5375 N N . SER D 2 227 ? 134.192 123.379 181.168 1.00 61.48 224 SER D N 1
ATOM 5376 C CA . SER D 2 227 ? 134.670 124.232 180.093 1.00 61.48 224 SER D CA 1
ATOM 5377 C C . SER D 2 227 ? 133.713 125.392 179.864 1.00 61.48 224 SER D C 1
ATOM 5378 O O . SER D 2 227 ? 132.507 125.292 180.105 1.00 61.48 224 SER D O 1
ATOM 5381 N N . PHE D 2 228 ? 134.265 126.504 179.396 1.00 55.86 225 PHE D N 1
ATOM 5382 C CA . PHE D 2 228 ? 133.470 127.657 179.011 1.00 55.86 225 PHE D CA 1
ATOM 5383 C C . PHE D 2 228 ? 134.091 128.278 177.770 1.00 55.86 225 PHE D C 1
ATOM 5384 O O . PHE D 2 228 ? 135.317 128.374 177.658 1.00 55.86 225 PHE D O 1
ATOM 5392 N N . ASP D 2 229 ? 133.249 128.668 176.828 1.00 50.68 226 ASP D N 1
ATOM 5393 C CA . ASP D 2 229 ? 133.752 129.294 175.620 1.00 50.68 226 ASP D CA 1
ATOM 5394 C C . ASP D 2 229 ? 133.765 130.807 175.773 1.00 50.68 226 ASP D C 1
ATOM 5395 O O . ASP D 2 229 ? 133.095 131.380 176.635 1.00 50.68 226 ASP D O 1
ATOM 5400 N N . ALA D 2 230 ? 134.552 131.452 174.919 1.00 44.15 227 ALA D N 1
ATOM 5401 C CA . ALA D 2 230 ? 134.652 132.901 174.872 1.00 44.15 227 ALA D CA 1
ATOM 5402 C C . ALA D 2 230 ? 134.612 133.326 173.416 1.00 44.15 227 ALA D C 1
ATOM 5403 O O . ALA D 2 230 ? 135.353 132.787 172.589 1.00 44.15 227 ALA D O 1
ATOM 5405 N N . ILE D 2 231 ? 133.749 134.284 173.106 1.00 43.50 228 ILE D N 1
ATOM 5406 C CA . ILE D 2 231 ? 133.525 134.729 171.739 1.00 43.50 228 ILE D CA 1
ATOM 5407 C C . ILE D 2 231 ? 133.784 136.229 171.669 1.00 43.50 228 ILE D C 1
ATOM 5408 O O . ILE D 2 231 ? 133.247 136.999 172.472 1.00 43.50 228 ILE D O 1
ATOM 5413 N N . CYS D 2 232 ? 134.650 136.637 170.742 1.00 44.39 229 CYS D N 1
ATOM 5414 C CA . CYS D 2 232 ? 135.117 138.014 170.642 1.00 44.39 229 CYS D CA 1
ATOM 5415 C C . CYS D 2 232 ? 134.710 138.599 169.297 1.00 44.39 229 CYS D C 1
ATOM 5416 O O . CYS D 2 232 ? 135.035 138.042 168.245 1.00 44.39 229 CYS D O 1
ATOM 5419 N N . LEU D 2 233 ? 134.017 139.737 169.338 1.00 32.68 230 LEU D N 1
ATOM 5420 C CA . LEU D 2 233 ? 133.244 140.193 168.190 1.00 32.68 230 LEU D CA 1
ATOM 5421 C C . LEU D 2 233 ? 134.091 140.785 167.072 1.00 32.68 230 LEU D C 1
ATOM 5422 O O . LEU D 2 233 ? 133.581 140.968 165.962 1.00 32.68 230 LEU D O 1
ATOM 5427 N N . GLU D 2 234 ? 135.361 141.087 167.325 1.00 35.81 231 GLU D N 1
ATOM 5428 C CA . GLU D 2 234 ? 136.187 141.650 166.266 1.00 35.81 231 GLU D CA 1
ATOM 5429 C C . GLU D 2 234 ? 136.750 140.575 165.348 1.00 35.81 231 GLU D C 1
ATOM 5430 O O . GLU D 2 234 ? 137.203 140.887 164.241 1.00 35.81 231 GLU D O 1
ATOM 5436 N N . ASN D 2 235 ? 136.728 139.317 165.778 1.00 33.30 232 ASN D N 1
ATOM 5437 C CA . ASN D 2 235 ? 137.310 138.228 165.008 1.00 33.30 232 ASN D CA 1
ATOM 5438 C C . ASN D 2 235 ? 136.284 137.436 164.208 1.00 33.30 232 ASN D C 1
ATOM 5439 O O . ASN D 2 235 ? 136.676 136.614 163.375 1.00 33.30 232 ASN D O 1
ATOM 5444 N N . LEU D 2 236 ? 134.994 137.659 164.438 1.00 30.42 233 LEU D N 1
ATOM 5445 C CA . LEU D 2 236 ? 133.958 136.960 163.686 1.00 30.42 233 LEU D CA 1
ATOM 5446 C C . LEU D 2 236 ? 133.845 137.517 162.275 1.00 30.42 233 LEU D C 1
ATOM 5447 O O . LEU D 2 236 ? 134.101 138.696 162.033 1.00 30.42 233 LEU D O 1
ATOM 5452 N N . ARG D 2 237 ? 133.482 136.651 161.341 1.00 35.01 234 ARG D N 1
ATOM 5453 C CA . ARG D 2 237 ? 133.197 137.074 159.977 1.00 35.01 234 ARG D CA 1
ATOM 5454 C C . ARG D 2 237 ? 131.766 137.596 159.909 1.00 35.01 234 ARG D C 1
ATOM 5455 O O . ARG D 2 237 ? 130.826 136.809 160.061 1.00 35.01 234 ARG D O 1
ATOM 5463 N N . PRO D 2 238 ? 131.586 138.934 159.939 1.00 34.87 235 PRO D N 1
ATOM 5464 C CA . PRO D 2 238 ? 130.260 139.557 160.026 1.00 34.87 235 PRO D CA 1
ATOM 5465 C C . PRO D 2 238 ? 129.400 139.476 158.762 1.00 34.87 235 PRO D C 1
ATOM 5466 O O . PRO D 2 238 ? 129.947 139.333 157.690 1.00 34.87 235 PRO D O 1
ATOM 5470 N N . TYR D 2 239 ? 128.080 139.572 158.937 1.00 33.13 236 TYR D N 1
ATOM 5471 C CA . TYR D 2 239 ? 127.143 139.525 157.788 1.00 33.13 236 TYR D CA 1
ATOM 5472 C C . TYR D 2 239 ? 127.439 140.715 156.871 1.00 33.13 236 TYR D C 1
ATOM 5473 O O . TYR D 2 239 ? 127.638 141.830 157.380 1.00 33.13 236 TYR D O 1
ATOM 5482 N N . VAL D 2 240 ? 127.459 140.479 155.558 1.00 35.20 237 VAL D N 1
ATOM 5483 C CA . VAL D 2 240 ? 127.728 141.565 154.569 1.00 35.20 237 VAL D CA 1
ATOM 5484 C C . VAL D 2 240 ? 126.634 141.494 153.504 1.00 35.20 237 VAL D C 1
ATOM 5485 O O . VAL D 2 240 ? 126.942 141.125 152.355 1.00 35.20 237 VAL D O 1
ATOM 5489 N N . GLY D 2 241 ? 125.409 141.851 153.892 1.00 35.83 238 GLY D N 1
ATOM 5490 C CA . GLY D 2 241 ? 124.235 141.801 153.002 1.00 35.83 238 GLY D CA 1
ATOM 5491 C C . GLY D 2 241 ? 123.260 142.911 153.334 1.00 35.83 238 GLY D C 1
ATOM 5492 O O . GLY D 2 241 ? 123.409 143.519 154.407 1.00 35.83 238 GLY D O 1
ATOM 5493 N N . GLN D 2 242 ? 122.310 143.182 152.436 1.00 40.09 239 GLN D N 1
ATOM 5494 C CA . GLN D 2 242 ? 121.314 144.257 152.673 1.00 40.09 239 GLN D CA 1
ATOM 5495 C C . GLN D 2 242 ? 120.491 143.909 153.916 1.00 40.09 239 GLN D C 1
ATOM 5496 O O . GLN D 2 242 ? 120.133 142.731 154.077 1.00 40.09 239 GLN D O 1
ATOM 5502 N N . HIS D 2 243 ? 120.213 144.908 154.753 1.00 36.26 240 HIS D N 1
ATOM 5503 C CA . HIS D 2 243 ? 119.380 144.712 155.966 1.00 36.26 240 HIS D CA 1
ATOM 5504 C C . HIS D 2 243 ? 117.988 145.240 155.628 1.00 36.26 240 HIS D C 1
ATOM 5505 O O . HIS D 2 243 ? 117.900 146.379 155.141 1.00 36.26 240 HIS D O 1
ATOM 5512 N N . ILE D 2 244 ? 116.947 144.444 155.859 1.00 37.51 241 ILE D N 1
ATOM 5513 C CA . ILE D 2 244 ? 115.613 144.897 155.481 1.00 37.51 241 ILE D CA 1
ATOM 5514 C C . ILE D 2 244 ? 115.467 146.376 155.798 1.00 37.51 241 ILE D C 1
ATOM 5515 O O . ILE D 2 244 ? 115.700 146.811 156.930 1.00 37.51 241 ILE D O 1
ATOM 5520 N N . ALA D 2 245 ? 115.078 147.155 154.792 1.00 39.36 242 ALA D N 1
ATOM 5521 C CA . ALA D 2 245 ? 114.925 148.591 154.952 1.00 39.36 242 ALA D CA 1
ATOM 5522 C C . ALA D 2 245 ? 113.632 148.929 155.683 1.00 39.36 242 ALA D C 1
ATOM 5523 O O . ALA D 2 245 ? 112.663 148.164 155.653 1.00 39.36 242 ALA D O 1
ATOM 5525 N N . ASP D 2 246 ? 113.646 150.095 156.345 1.00 43.03 243 ASP D N 1
ATOM 5526 C CA . ASP D 2 246 ? 112.513 150.664 157.089 1.00 43.03 243 ASP D CA 1
ATOM 5527 C C . ASP D 2 246 ? 112.038 149.705 158.182 1.00 43.03 243 ASP D C 1
ATOM 5528 O O . ASP D 2 246 ? 110.852 149.393 158.302 1.00 43.03 243 ASP D O 1
ATOM 5533 N N . ASP D 2 247 ? 112.986 149.225 158.980 1.00 38.66 244 ASP D N 1
ATOM 5534 C CA . ASP D 2 247 ? 112.704 148.249 160.020 1.00 38.66 244 ASP D CA 1
ATOM 5535 C C . ASP D 2 247 ? 113.263 148.739 161.346 1.00 38.66 244 ASP D C 1
ATOM 5536 O O . ASP D 2 247 ? 114.283 149.433 161.380 1.00 38.66 244 ASP D O 1
ATOM 5541 N N . LEU D 2 248 ? 112.590 148.375 162.438 1.00 36.34 245 LEU D N 1
ATOM 5542 C CA . LEU D 2 248 ? 113.050 148.778 163.761 1.00 36.34 245 LEU D CA 1
ATOM 5543 C C . LEU D 2 248 ? 114.001 147.747 164.358 1.00 36.34 245 LEU D C 1
ATOM 5544 O O . LEU D 2 248 ? 115.075 148.100 164.852 1.00 36.34 245 LEU D O 1
ATOM 5549 N N . GLN D 2 249 ? 113.641 146.465 164.304 1.00 34.73 246 GLN D N 1
ATOM 5550 C CA . GLN D 2 249 ? 114.489 145.416 164.860 1.00 34.73 246 GLN D CA 1
ATOM 5551 C C . GLN D 2 249 ? 115.629 145.010 163.938 1.00 34.73 246 GLN D C 1
ATOM 5552 O O . GLN D 2 249 ? 116.384 144.100 164.302 1.00 34.73 246 GLN D O 1
ATOM 5558 N N . ARG D 2 250 ? 115.742 145.646 162.766 1.00 33.24 247 ARG D N 1
ATOM 5559 C CA . ARG D 2 250 ? 116.887 145.553 161.855 1.00 33.24 247 ARG D CA 1
ATOM 5560 C C . ARG D 2 250 ? 117.071 144.117 161.348 1.00 33.24 247 ARG D C 1
ATOM 5561 O O . ARG D 2 250 ? 118.106 143.480 161.540 1.00 33.24 247 ARG D O 1
ATOM 5569 N N . ARG D 2 251 ? 116.021 143.608 160.710 1.00 33.34 248 ARG D N 1
ATOM 5570 C CA . ARG D 2 251 ? 116.015 142.234 160.227 1.00 33.34 248 ARG D CA 1
ATOM 5571 C C . ARG D 2 251 ? 116.931 142.070 159.018 1.00 33.34 248 ARG D C 1
ATOM 5572 O O . ARG D 2 251 ? 117.358 143.043 158.394 1.00 33.34 248 ARG D O 1
ATOM 5580 N N . LEU D 2 252 ? 117.210 140.812 158.682 1.00 29.71 249 LEU D N 1
ATOM 5581 C CA . LEU D 2 252 ? 118.198 140.462 157.667 1.00 29.71 249 LEU D CA 1
ATOM 5582 C C . LEU D 2 252 ? 117.516 139.995 156.386 1.00 29.71 249 LEU D C 1
ATOM 5583 O O . LEU D 2 252 ? 116.626 139.140 156.423 1.00 29.71 249 LEU D O 1
ATOM 5588 N N . ASP D 2 253 ? 117.950 140.544 155.257 1.00 32.06 250 ASP D N 1
ATOM 5589 C CA . ASP D 2 253 ? 117.403 140.180 153.953 1.00 32.06 250 ASP D CA 1
ATOM 5590 C C . ASP D 2 253 ? 118.060 138.885 153.498 1.00 32.06 250 ASP D C 1
ATOM 5591 O O . ASP D 2 253 ? 119.000 138.898 152.701 1.00 32.06 250 ASP D O 1
ATOM 5596 N N . LEU D 2 254 ? 117.554 137.758 153.981 1.00 25.50 251 LEU D N 1
ATOM 5597 C CA . LEU D 2 254 ? 118.005 136.452 153.530 1.00 25.50 251 LEU D CA 1
ATOM 5598 C C . LEU D 2 254 ? 116.994 135.903 152.534 1.00 25.50 251 LEU D C 1
ATOM 5599 O O . LEU D 2 254 ? 115.807 136.238 152.588 1.00 25.50 251 LEU D O 1
ATOM 5604 N N . LEU D 2 255 ? 117.473 135.072 151.611 1.00 26.55 252 LEU D N 1
ATOM 5605 C CA . LEU D 2 255 ? 116.628 134.589 150.524 1.00 26.55 252 LEU D CA 1
ATOM 5606 C C . LEU D 2 255 ? 115.635 133.558 151.042 1.00 26.55 252 LEU D C 1
ATOM 5607 O O . LEU D 2 255 ? 116.032 132.505 151.549 1.00 26.55 252 LEU D O 1
ATOM 5612 N N . LYS D 2 256 ? 114.347 133.858 150.903 1.00 30.17 253 LYS D N 1
ATOM 5613 C CA . LYS D 2 256 ? 113.297 132.942 151.329 1.00 30.17 253 LYS D CA 1
ATOM 5614 C C . LYS D 2 256 ? 113.167 131.820 150.308 1.00 30.17 253 LYS D C 1
ATOM 5615 O O . LYS D 2 256 ? 113.055 132.103 149.111 1.00 30.17 253 LYS D O 1
ATOM 5621 N N . PRO D 2 257 ? 113.178 130.556 150.722 1.00 21.69 254 PRO D N 1
ATOM 5622 C CA . PRO D 2 257 ? 113.168 129.458 149.752 1.00 21.69 254 PRO D CA 1
ATOM 5623 C C . PRO D 2 257 ? 111.809 129.301 149.091 1.00 21.69 254 PRO D C 1
ATOM 5624 O O . PRO D 2 257 ? 110.789 129.772 149.593 1.00 21.69 254 PRO D O 1
ATOM 5628 N N . LYS D 2 258 ? 111.810 128.640 147.932 1.00 23.37 255 LYS D N 1
ATOM 5629 C CA . LYS D 2 258 ? 110.579 128.401 147.189 1.00 23.37 255 LYS D CA 1
ATOM 5630 C C . LYS D 2 258 ? 110.565 127.002 146.586 1.00 23.37 255 LYS D C 1
ATOM 5631 O O . LYS D 2 258 ? 111.592 126.500 146.125 1.00 23.37 255 LYS D O 1
ATOM 5637 N N . LEU D 2 259 ? 109.380 126.389 146.591 1.00 25.53 256 LEU D N 1
ATOM 5638 C CA . LEU D 2 259 ? 109.115 125.087 145.990 1.00 25.53 256 LEU D CA 1
ATOM 5639 C C . LEU D 2 259 ? 109.146 125.192 144.459 1.00 25.53 256 LEU D C 1
ATOM 5640 O O . LEU D 2 259 ? 109.214 126.296 143.915 1.00 25.53 256 LEU D O 1
ATOM 5645 N N . PRO D 2 260 ? 109.124 124.064 143.726 1.00 26.50 257 PRO D N 1
ATOM 5646 C CA . PRO D 2 260 ? 109.072 124.158 142.254 1.00 26.50 257 PRO D CA 1
ATOM 5647 C C . PRO D 2 260 ? 107.819 124.799 141.681 1.00 26.50 257 PRO D C 1
ATOM 5648 O O . PRO D 2 260 ? 107.862 125.258 140.534 1.00 26.50 257 PRO D O 1
ATOM 5652 N N . ASN D 2 261 ? 106.705 124.837 142.415 1.00 27.26 258 ASN D N 1
ATOM 5653 C CA . ASN D 2 261 ? 105.491 125.426 141.858 1.00 27.26 258 ASN D CA 1
ATOM 5654 C C . ASN D 2 261 ? 105.533 126.949 141.837 1.00 27.26 258 ASN D C 1
ATOM 5655 O O . ASN D 2 261 ? 104.770 127.569 141.092 1.00 27.26 258 ASN D O 1
ATOM 5660 N N . GLY D 2 262 ? 106.408 127.556 142.628 1.00 22.86 259 GLY D N 1
ATOM 5661 C CA . GLY D 2 262 ? 106.449 128.990 142.775 1.00 22.86 259 GLY D CA 1
ATOM 5662 C C . GLY D 2 262 ? 106.045 129.489 144.138 1.00 22.86 259 GLY D C 1
ATOM 5663 O O . GLY D 2 262 ? 105.911 130.702 144.316 1.00 22.86 259 GLY D O 1
ATOM 5664 N N . GLU D 2 263 ? 105.852 128.598 145.104 1.00 29.18 260 GLU D N 1
ATOM 5665 C CA . GLU D 2 263 ? 105.419 128.967 146.440 1.00 29.18 260 GLU D CA 1
ATOM 5666 C C . GLU D 2 263 ? 106.479 128.594 147.462 1.00 29.18 260 GLU D C 1
ATOM 5667 O O . GLU D 2 263 ? 107.347 127.759 147.207 1.00 29.18 260 GLU D O 1
ATOM 5673 N N . CYS D 2 264 ? 106.381 129.221 148.628 1.00 27.47 261 CYS D N 1
ATOM 5674 C CA . CYS D 2 264 ? 107.243 128.929 149.758 1.00 27.47 261 CYS D CA 1
ATOM 5675 C C . CYS D 2 264 ? 106.947 127.514 150.268 1.00 27.47 261 CYS D C 1
ATOM 5676 O O . CYS D 2 264 ? 105.871 126.974 149.998 1.00 27.47 261 CYS D O 1
ATOM 5679 N N . PRO D 2 265 ? 107.904 126.864 150.935 1.00 24.67 262 PRO D N 1
ATOM 5680 C CA . PRO D 2 265 ? 107.607 125.592 151.616 1.00 24.67 262 PRO D CA 1
ATOM 5681 C C . PRO D 2 265 ? 106.495 125.756 152.636 1.00 24.67 262 PRO D C 1
ATOM 5682 O O . PRO D 2 265 ? 106.397 126.808 153.281 1.00 24.67 262 PRO D O 1
ATOM 5686 N N . PRO D 2 266 ? 105.636 124.739 152.792 1.00 25.63 263 PRO D N 1
ATOM 5687 C CA . PRO D 2 266 ? 104.291 124.981 153.347 1.00 25.63 263 PRO D CA 1
ATOM 5688 C C . PRO D 2 266 ? 104.256 125.356 154.817 1.00 25.63 263 PRO D C 1
ATOM 5689 O O . PRO D 2 266 ? 103.315 126.033 155.250 1.00 25.63 263 PRO D O 1
ATOM 5693 N N . GLY D 2 267 ? 105.242 124.947 155.599 1.00 20.43 264 GLY D N 1
ATOM 5694 C CA . GLY D 2 267 ? 105.253 125.336 156.989 1.00 20.43 264 GLY D CA 1
ATOM 5695 C C . GLY D 2 267 ? 106.354 126.291 157.377 1.00 20.43 264 GLY D C 1
ATOM 5696 O O . GLY D 2 267 ? 106.859 126.196 158.496 1.00 20.43 264 GLY D O 1
ATOM 5697 N N . PHE D 2 268 ? 106.734 127.215 156.501 1.00 19.57 265 PHE D N 1
ATOM 5698 C CA . PHE D 2 268 ? 107.893 128.081 156.713 1.00 19.57 265 PHE D CA 1
ATOM 5699 C C . PHE D 2 268 ? 107.479 129.274 157.564 1.00 19.57 265 PHE D C 1
ATOM 5700 O O . PHE D 2 268 ? 106.584 130.035 157.193 1.00 19.57 265 PHE D O 1
ATOM 5708 N N . LEU D 2 269 ? 108.141 129.448 158.710 1.00 23.80 266 LEU D N 1
ATOM 5709 C CA . LEU D 2 269 ? 107.850 130.595 159.565 1.00 23.80 266 LEU D CA 1
ATOM 5710 C C . LEU D 2 269 ? 108.878 131.706 159.378 1.00 23.80 266 LEU D C 1
ATOM 5711 O O . LEU D 2 269 ? 108.512 132.880 159.257 1.00 23.80 266 LEU D O 1
ATOM 5716 N N . GLY D 2 270 ? 110.155 131.364 159.362 1.00 17.51 267 GLY D N 1
ATOM 5717 C CA . GLY D 2 270 ? 111.200 132.338 159.114 1.00 17.51 267 GLY D CA 1
ATOM 5718 C C . GLY D 2 270 ? 112.553 131.792 159.522 1.00 17.51 267 GLY D C 1
ATOM 5719 O O . GLY D 2 270 ? 112.661 130.741 160.143 1.00 17.51 267 GLY D O 1
ATOM 5720 N N . PHE D 2 271 ? 113.594 132.530 159.135 1.00 17.90 268 PHE D N 1
ATOM 5721 C CA . PHE D 2 271 ? 114.943 132.220 159.587 1.00 17.90 268 PHE D CA 1
ATOM 5722 C C . PHE D 2 271 ? 115.066 132.556 161.063 1.00 17.90 268 PHE D C 1
ATOM 5723 O O . PHE D 2 271 ? 114.544 133.570 161.530 1.00 17.90 268 PHE D O 1
ATOM 5731 N N . ALA D 2 272 ? 115.801 131.711 161.795 1.00 19.79 269 ALA D N 1
ATOM 5732 C CA . ALA D 2 272 ? 115.766 131.774 163.256 1.00 19.79 269 ALA D CA 1
ATOM 5733 C C . ALA D 2 272 ? 116.553 132.960 163.798 1.00 19.79 269 ALA D C 1
ATOM 5734 O O . ALA D 2 272 ? 116.439 133.296 164.980 1.00 19.79 269 ALA D O 1
ATOM 5736 N N . VAL D 2 273 ? 117.385 133.581 162.965 1.00 17.60 270 VAL D N 1
ATOM 5737 C CA . VAL D 2 273 ? 118.086 134.798 163.364 1.00 17.60 270 VAL D CA 1
ATOM 5738 C C . VAL D 2 273 ? 117.104 135.947 163.578 1.00 17.60 270 VAL D C 1
ATOM 5739 O O . VAL D 2 273 ? 117.302 136.791 164.461 1.00 17.60 270 VAL D O 1
ATOM 5743 N N . ASN D 2 274 ? 115.997 135.958 162.838 1.00 18.97 271 ASN D N 1
ATOM 5744 C CA . ASN D 2 274 ? 115.051 137.063 162.843 1.00 18.97 271 ASN D CA 1
ATOM 5745 C C . ASN D 2 274 ? 114.039 137.007 163.984 1.00 18.97 271 ASN D C 1
ATOM 5746 O O . ASN D 2 274 ? 113.188 137.899 164.072 1.00 18.97 271 ASN D O 1
ATOM 5751 N N . MET D 2 275 ? 114.104 135.999 164.859 1.00 26.32 272 MET D N 1
ATOM 5752 C CA . MET D 2 275 ? 113.130 135.899 165.945 1.00 26.32 272 MET D CA 1
ATOM 5753 C C . MET D 2 275 ? 113.556 136.631 167.212 1.00 26.32 272 MET D C 1
ATOM 5754 O O . MET D 2 275 ? 112.694 137.041 167.996 1.00 26.32 272 MET D O 1
ATOM 5759 N N . ILE D 2 276 ? 114.854 136.786 167.442 1.00 26.80 273 ILE D N 1
ATOM 5760 C CA . ILE D 2 276 ? 115.355 137.329 168.702 1.00 26.80 273 ILE D CA 1
ATOM 5761 C C . ILE D 2 276 ? 115.127 138.834 168.730 1.00 26.80 273 ILE D C 1
ATOM 5762 O O . ILE D 2 276 ? 115.515 139.550 167.801 1.00 26.80 273 ILE D O 1
ATOM 5767 N N . GLN D 2 277 ? 114.495 139.318 169.797 1.00 31.73 274 GLN D N 1
ATOM 5768 C CA . GLN D 2 277 ? 114.206 140.737 169.957 1.00 31.73 274 GLN D CA 1
ATOM 5769 C C . GLN D 2 277 ? 115.291 141.378 170.818 1.00 31.73 274 GLN D C 1
ATOM 5770 O O . GLN D 2 277 ? 115.490 140.984 171.972 1.00 31.73 274 GLN D O 1
ATOM 5776 N N . ILE D 2 278 ? 115.979 142.371 170.258 1.00 37.58 275 ILE D N 1
ATOM 5777 C CA . ILE D 2 278 ? 117.203 142.911 170.839 1.00 37.58 275 ILE D CA 1
ATOM 5778 C C . ILE D 2 278 ? 116.857 144.073 171.761 1.00 37.58 275 ILE D C 1
ATOM 5779 O O . ILE D 2 278 ? 115.933 144.850 171.486 1.00 37.58 275 ILE D O 1
ATOM 5784 N N . ASP D 2 279 ? 117.571 144.158 172.881 1.00 46.71 276 ASP D N 1
ATOM 5785 C CA . ASP D 2 279 ? 117.702 145.399 173.628 1.00 46.71 276 ASP D CA 1
ATOM 5786 C C . ASP D 2 279 ? 118.214 146.487 172.684 1.00 46.71 276 ASP D C 1
ATOM 5787 O O . ASP D 2 279 ? 119.271 146.305 172.068 1.00 46.71 276 ASP D O 1
ATOM 5792 N N . PRO D 2 280 ? 117.506 147.615 172.535 1.00 44.56 277 PRO D N 1
ATOM 5793 C CA . PRO D 2 280 ? 117.892 148.602 171.505 1.00 44.56 277 PRO D CA 1
ATOM 5794 C C . PRO D 2 280 ? 119.227 149.312 171.727 1.00 44.56 277 PRO D C 1
ATOM 5795 O O . PRO D 2 280 ? 119.601 150.135 170.882 1.00 44.56 277 PRO D O 1
ATOM 5799 N N . ALA D 2 281 ? 119.959 149.030 172.804 1.00 38.92 278 ALA D N 1
ATOM 5800 C CA . ALA D 2 281 ? 121.319 149.542 172.914 1.00 38.92 278 ALA D CA 1
ATOM 5801 C C . ALA D 2 281 ? 122.253 148.834 171.939 1.00 38.92 278 ALA D C 1
ATOM 5802 O O . ALA D 2 281 ? 123.040 149.481 171.239 1.00 38.92 278 ALA D O 1
ATOM 5804 N N . TYR D 2 282 ? 122.170 147.503 171.866 1.00 38.35 279 TYR D N 1
ATOM 5805 C CA . TYR D 2 282 ? 123.139 146.699 171.128 1.00 38.35 279 TYR D CA 1
ATOM 5806 C C . TYR D 2 282 ? 122.842 146.577 169.638 1.00 38.35 279 TYR D C 1
ATOM 5807 O O . TYR D 2 282 ? 123.503 145.780 168.966 1.00 38.35 279 TYR D O 1
ATOM 5816 N N . LEU D 2 283 ? 121.873 147.323 169.103 1.00 34.27 280 LEU D N 1
ATOM 5817 C CA . LEU D 2 283 ? 121.556 147.201 167.682 1.00 34.27 280 LEU D CA 1
ATOM 5818 C C . LEU D 2 283 ? 122.619 147.843 166.803 1.00 34.27 280 LEU D C 1
ATOM 5819 O O . LEU D 2 283 ? 122.817 147.416 165.661 1.00 34.27 280 LEU D O 1
ATOM 5824 N N . LEU D 2 284 ? 123.309 148.860 167.307 1.00 39.47 281 LEU D N 1
ATOM 5825 C CA . LEU D 2 284 ? 124.401 149.489 166.581 1.00 39.47 281 LEU D CA 1
ATOM 5826 C C . LEU D 2 284 ? 125.549 149.815 167.520 1.00 39.47 281 LEU D C 1
ATOM 5827 O O . LEU D 2 284 ? 125.384 149.893 168.741 1.00 39.47 281 LEU D O 1
ATOM 5832 N N . CYS D 2 285 ? 126.726 149.969 166.906 1.00 44.32 282 CYS D N 1
ATOM 5833 C CA . CYS D 2 285 ? 127.924 150.545 167.517 1.00 44.32 282 CYS D CA 1
ATOM 5834 C C . CYS D 2 285 ? 128.442 149.716 168.689 1.00 44.32 282 CYS D C 1
ATOM 5835 O O . CYS D 2 285 ? 128.745 150.253 169.756 1.00 44.32 282 CYS D O 1
ATOM 5838 N N . VAL D 2 286 ? 128.537 148.401 168.497 1.00 38.57 283 VAL D N 1
ATOM 5839 C CA . VAL D 2 286 ? 129.250 147.554 169.446 1.00 38.57 283 VAL D CA 1
ATOM 5840 C C . VAL D 2 286 ? 130.622 147.189 168.893 1.00 38.57 283 VAL D C 1
ATOM 5841 O O . VAL D 2 286 ? 131.631 147.243 169.605 1.00 38.57 283 VAL D O 1
ATOM 5845 N N . THR D 2 287 ? 130.679 146.845 167.612 1.00 41.06 284 THR D N 1
ATOM 5846 C CA . THR D 2 287 ? 131.913 146.548 166.908 1.00 41.06 284 THR D CA 1
ATOM 5847 C C . THR D 2 287 ? 132.697 147.846 166.690 1.00 41.06 284 THR D C 1
ATOM 5848 O O . THR D 2 287 ? 132.131 148.942 166.668 1.00 41.06 284 THR D O 1
ATOM 5852 N N . SER D 2 288 ? 134.022 147.717 166.541 1.00 40.02 285 SER D N 1
ATOM 5853 C CA . SER D 2 288 ? 134.866 148.882 166.290 1.00 40.02 285 SER D CA 1
ATOM 5854 C C . SER D 2 288 ? 134.657 149.465 164.896 1.00 40.02 285 SER D C 1
ATOM 5855 O O . SER D 2 288 ? 135.081 150.596 164.637 1.00 40.02 285 SER D O 1
ATOM 5858 N N . TYR D 2 289 ? 134.031 148.721 163.986 1.00 41.63 286 TYR D N 1
ATOM 5859 C CA . TYR D 2 289 ? 133.617 149.282 162.708 1.00 41.63 286 TYR D CA 1
ATOM 5860 C C . TYR D 2 289 ? 132.203 149.850 162.761 1.00 41.63 286 TYR D C 1
ATOM 5861 O O . TYR D 2 289 ? 131.831 150.648 161.895 1.00 41.63 286 TYR D O 1
ATOM 5870 N N . GLY D 2 290 ? 131.430 149.508 163.784 1.00 40.97 287 GLY D N 1
ATOM 5871 C CA . GLY D 2 290 ? 130.084 150.014 163.928 1.00 40.97 287 GLY D CA 1
ATOM 5872 C C . GLY D 2 290 ? 128.984 149.003 163.710 1.00 40.97 287 GLY D C 1
ATOM 5873 O O . GLY D 2 290 ? 127.811 149.391 163.681 1.00 40.97 287 GLY D O 1
ATOM 5874 N N . TYR D 2 291 ? 129.323 147.728 163.545 1.00 35.78 288 TYR D N 1
ATOM 5875 C CA . TYR D 2 291 ? 128.327 146.690 163.341 1.00 35.78 288 TYR D CA 1
ATOM 5876 C C . TYR D 2 291 ? 127.549 146.426 164.624 1.00 35.78 288 TYR D C 1
ATOM 5877 O O . TYR D 2 291 ? 127.978 146.763 165.730 1.00 35.78 288 TYR D O 1
ATOM 5886 N N . GLY D 2 292 ? 126.385 145.805 164.461 1.00 31.86 289 GLY D N 1
ATOM 5887 C CA . GLY D 2 292 ? 125.520 145.513 165.578 1.00 31.86 289 GLY D CA 1
ATOM 5888 C C . GLY D 2 292 ? 125.774 144.139 166.161 1.00 31.86 289 GLY D C 1
ATOM 5889 O O . GLY D 2 292 ? 126.754 143.463 165.854 1.00 31.86 289 GLY D O 1
ATOM 5890 N N . LEU D 2 293 ? 124.853 143.727 167.027 1.00 27.48 290 LEU D N 1
ATOM 5891 C CA . LEU D 2 293 ? 124.983 142.440 167.691 1.00 27.48 290 LEU D CA 1
ATOM 5892 C C . LEU D 2 293 ? 124.227 141.360 166.935 1.00 27.48 290 LEU D C 1
ATOM 5893 O O . LEU D 2 293 ? 124.574 140.181 167.036 1.00 27.48 290 LEU D O 1
ATOM 5898 N N . ARG D 2 294 ? 123.219 141.746 166.152 1.00 26.04 291 ARG D N 1
ATOM 5899 C CA . ARG D 2 294 ? 122.429 140.783 165.395 1.00 26.04 291 ARG D CA 1
ATOM 5900 C C . ARG D 2 294 ? 123.179 140.258 164.179 1.00 26.04 291 ARG D C 1
ATOM 5901 O O . ARG D 2 294 ? 123.026 139.086 163.819 1.00 26.04 291 ARG D O 1
ATOM 5909 N N . GLU D 2 295 ? 124.012 141.088 163.555 1.00 33.21 292 GLU D N 1
ATOM 5910 C CA . GLU D 2 295 ? 124.700 140.705 162.331 1.00 33.21 292 GLU D CA 1
ATOM 5911 C C . GLU D 2 295 ? 126.100 140.147 162.557 1.00 33.21 292 GLU D C 1
ATOM 5912 O O . GLU D 2 295 ? 126.710 139.655 161.601 1.00 33.21 292 GLU D O 1
ATOM 5918 N N . THR D 2 296 ? 126.637 140.218 163.774 1.00 29.14 293 THR D N 1
ATOM 5919 C CA . THR D 2 296 ? 127.884 139.531 164.090 1.00 29.14 293 THR D CA 1
ATOM 5920 C C . THR D 2 296 ? 127.647 138.248 164.880 1.00 29.14 293 THR D C 1
ATOM 5921 O O . THR D 2 296 ? 127.970 137.157 164.406 1.00 29.14 293 THR D O 1
ATOM 5925 N N . LEU D 2 297 ? 127.040 138.358 166.060 1.00 21.73 294 LEU D N 1
ATOM 5926 C CA . LEU D 2 297 ? 126.914 137.210 166.950 1.00 21.73 294 LEU D CA 1
ATOM 5927 C C . LEU D 2 297 ? 125.761 136.312 166.531 1.00 21.73 294 LEU D C 1
ATOM 5928 O O . LEU D 2 297 ? 125.933 135.100 166.380 1.00 21.73 294 LEU D O 1
ATOM 5933 N N . PHE D 2 298 ? 124.577 136.892 166.338 1.00 24.03 295 PHE D N 1
ATOM 5934 C CA . PHE D 2 298 ? 123.378 136.127 166.018 1.00 24.03 295 PHE D CA 1
ATOM 5935 C C . PHE D 2 298 ? 123.337 135.645 164.580 1.00 24.03 295 PHE D C 1
ATOM 5936 O O . PHE D 2 298 ? 122.430 134.887 164.228 1.00 24.03 295 PHE D O 1
ATOM 5944 N N . TYR D 2 299 ? 124.293 136.046 163.749 1.00 22.36 296 TYR D N 1
ATOM 5945 C CA . TYR D 2 299 ? 124.467 135.381 162.469 1.00 22.36 296 TYR D CA 1
ATOM 5946 C C . TYR D 2 299 ? 125.419 134.200 162.598 1.00 22.36 296 TYR D C 1
ATOM 5947 O O . TYR D 2 299 ? 125.159 133.129 162.047 1.00 22.36 296 TYR D O 1
ATOM 5956 N N . ASN D 2 300 ? 126.503 134.356 163.353 1.00 21.31 297 ASN D N 1
ATOM 5957 C CA . ASN D 2 300 ? 127.507 133.312 163.493 1.00 21.31 297 ASN D CA 1
ATOM 5958 C C . ASN D 2 300 ? 127.193 132.324 164.606 1.00 21.31 297 ASN D C 1
ATOM 5959 O O . ASN D 2 300 ? 128.114 131.697 165.137 1.00 21.31 297 ASN D O 1
ATOM 5964 N N . LEU D 2 301 ? 125.924 132.189 164.985 1.00 15.78 298 LEU D N 1
ATOM 5965 C CA . LEU D 2 301 ? 125.460 131.051 165.767 1.00 15.78 298 LEU D CA 1
ATOM 5966 C C . LEU D 2 301 ? 124.599 130.122 164.919 1.00 15.78 298 LEU D C 1
ATOM 5967 O O . LEU D 2 301 ? 124.877 128.923 164.810 1.00 15.78 298 LEU D O 1
ATOM 5972 N N . PHE D 2 302 ? 123.547 130.663 164.311 1.00 18.78 299 PHE D N 1
ATOM 5973 C CA . PHE D 2 302 ? 122.686 129.923 163.395 1.00 18.78 299 PHE D CA 1
ATOM 5974 C C . PHE D 2 302 ? 122.470 130.741 162.120 1.00 18.78 299 PHE D C 1
ATOM 5975 O O . PHE D 2 302 ? 121.494 131.481 161.971 1.00 18.78 299 PHE D O 1
ATOM 5983 N N . SER D 2 303 ? 123.392 130.578 161.174 1.00 19.00 300 SER D N 1
ATOM 5984 C CA . SER D 2 303 ? 123.348 131.282 159.900 1.00 19.00 300 SER D CA 1
ATOM 5985 C C . SER D 2 303 ? 122.474 130.506 158.930 1.00 19.00 300 SER D C 1
ATOM 5986 O O . SER D 2 303 ? 122.764 129.339 158.639 1.00 19.00 300 SER D O 1
ATOM 5989 N N . ARG D 2 304 ? 121.420 131.165 158.430 1.00 17.44 301 ARG D N 1
ATOM 5990 C CA . ARG D 2 304 ? 120.452 130.602 157.479 1.00 17.44 301 ARG D CA 1
ATOM 5991 C C . ARG D 2 304 ? 119.788 129.337 158.029 1.00 17.44 301 ARG D C 1
ATOM 5992 O O . ARG D 2 304 ? 119.586 128.352 157.318 1.00 17.44 301 ARG D O 1
ATOM 6000 N N . LEU D 2 305 ? 119.494 129.369 159.333 1.00 19.34 302 LEU D N 1
ATOM 6001 C CA . LEU D 2 305 ? 118.759 128.269 160.008 1.00 19.34 302 LEU D CA 1
ATOM 6002 C C . LEU D 2 305 ? 117.304 128.728 160.017 1.00 19.34 302 LEU D C 1
ATOM 6003 O O . LEU D 2 305 ? 117.036 129.821 160.549 1.00 19.34 302 LEU D O 1
ATOM 6008 N N . GLN D 2 306 ? 116.411 127.903 159.474 1.00 17.30 303 GLN D N 1
ATOM 6009 C CA . GLN D 2 306 ? 115.032 128.292 159.231 1.00 17.30 303 GLN D CA 1
ATOM 6010 C C . GLN D 2 306 ? 114.059 127.426 160.020 1.00 17.30 303 GLN D C 1
ATOM 6011 O O . GLN D 2 306 ? 114.327 126.254 160.302 1.00 17.30 303 GLN D O 1
ATOM 6017 N N . VAL D 2 307 ? 112.926 128.032 160.386 1.00 19.98 304 VAL D N 1
ATOM 6018 C CA . VAL D 2 307 ? 112.002 127.481 161.372 1.00 19.98 304 VAL D CA 1
ATOM 6019 C C . VAL D 2 307 ? 110.755 126.948 160.680 1.00 19.98 304 VAL D C 1
ATOM 6020 O O . VAL D 2 307 ? 110.104 127.662 159.908 1.00 19.98 304 VAL D O 1
ATOM 6024 N N . TYR D 2 308 ? 110.417 125.687 160.962 1.00 23.81 305 TYR D N 1
ATOM 6025 C CA . TYR D 2 308 ? 109.207 125.075 160.423 1.00 23.81 305 TYR D CA 1
ATOM 6026 C C . TYR D 2 308 ? 108.202 124.730 161.515 1.00 23.81 305 TYR D C 1
ATOM 6027 O O . TYR D 2 308 ? 108.430 125.021 162.693 1.00 23.81 305 TYR D O 1
ATOM 6036 N N . LYS D 2 309 ? 107.083 124.113 161.129 1.00 33.33 306 LYS D N 1
ATOM 6037 C CA . LYS D 2 309 ? 105.968 123.854 162.037 1.00 33.33 306 LYS D CA 1
ATOM 6038 C C . LYS D 2 309 ? 106.016 122.453 162.641 1.00 33.33 306 LYS D C 1
ATOM 6039 O O . LYS D 2 309 ? 106.113 122.306 163.861 1.00 33.33 306 LYS D O 1
ATOM 6045 N N . THR D 2 310 ? 105.952 121.418 161.808 1.00 36.30 307 THR D N 1
ATOM 6046 C CA . THR D 2 310 ? 105.982 120.034 162.261 1.00 36.30 307 THR D CA 1
ATOM 6047 C C . THR D 2 310 ? 107.156 119.310 161.615 1.00 36.30 307 THR D C 1
ATOM 6048 O O . THR D 2 310 ? 107.733 119.783 160.634 1.00 36.30 307 THR D O 1
ATOM 6052 N N . ARG D 2 311 ? 107.513 118.150 162.177 1.00 35.93 308 ARG D N 1
ATOM 6053 C CA . ARG D 2 311 ? 108.707 117.459 161.701 1.00 35.93 308 ARG D CA 1
ATOM 6054 C C . ARG D 2 311 ? 108.485 116.774 160.358 1.00 35.93 308 ARG D C 1
ATOM 6055 O O . ARG D 2 311 ? 109.437 116.631 159.586 1.00 35.93 308 ARG D O 1
ATOM 6063 N N . ALA D 2 312 ? 107.252 116.370 160.043 1.00 32.26 309 ALA D N 1
ATOM 6064 C CA . ALA D 2 312 ? 106.980 115.839 158.712 1.00 32.26 309 ALA D CA 1
ATOM 6065 C C . ALA D 2 312 ? 107.007 116.944 157.670 1.00 32.26 309 ALA D C 1
ATOM 6066 O O . ALA D 2 312 ? 107.404 116.711 156.522 1.00 32.26 309 ALA D O 1
ATOM 6068 N N . ASP D 2 313 ? 106.609 118.154 158.064 1.00 28.80 310 ASP D N 1
ATOM 6069 C CA . ASP D 2 313 ? 106.764 119.314 157.198 1.00 28.80 310 ASP D CA 1
ATOM 6070 C C . ASP D 2 313 ? 108.232 119.663 157.000 1.00 28.80 310 ASP D C 1
ATOM 6071 O O . ASP D 2 313 ? 108.624 120.154 155.936 1.00 28.80 310 ASP D O 1
ATOM 6076 N N . MET D 2 314 ? 109.059 119.413 158.013 1.00 29.05 311 MET D N 1
ATOM 6077 C CA . MET D 2 314 ? 110.487 119.677 157.889 1.00 29.05 311 MET D CA 1
ATOM 6078 C C . MET D 2 314 ? 111.158 118.653 156.984 1.00 29.05 311 MET D C 1
ATOM 6079 O O . MET D 2 314 ? 112.055 118.999 156.208 1.00 29.05 311 MET D O 1
ATOM 6084 N N . ILE D 2 315 ? 110.740 117.387 157.074 1.00 25.25 312 ILE D N 1
ATOM 6085 C CA . ILE D 2 315 ? 111.240 116.356 156.166 1.00 25.25 312 ILE D CA 1
ATOM 6086 C C . ILE D 2 315 ? 110.763 116.610 154.737 1.00 25.25 312 ILE D C 1
ATOM 6087 O O . ILE D 2 315 ? 111.501 116.360 153.774 1.00 25.25 312 ILE D O 1
ATOM 6092 N N . SER D 2 316 ? 109.549 117.149 154.577 1.00 26.12 313 SER D N 1
ATOM 6093 C CA . SER D 2 316 ? 109.007 117.401 153.243 1.00 26.12 313 SER D CA 1
ATOM 6094 C C . SER D 2 316 ? 109.791 118.482 152.505 1.00 26.12 313 SER D C 1
ATOM 6095 O O . SER D 2 316 ? 109.930 118.425 151.279 1.00 26.12 313 SER D O 1
ATOM 6098 N N . ALA D 2 317 ? 110.319 119.468 153.231 1.00 19.95 314 ALA D N 1
ATOM 6099 C CA . ALA D 2 317 ? 111.134 120.521 152.642 1.00 19.95 314 ALA D CA 1
ATOM 6100 C C . ALA D 2 317 ? 112.608 120.373 152.990 1.00 19.95 314 ALA D C 1
ATOM 6101 O O . ALA D 2 317 ? 113.322 121.371 153.104 1.00 19.95 314 ALA D O 1
ATOM 6103 N N . LEU D 2 318 ? 113.077 119.147 153.156 1.00 21.37 315 LEU D N 1
ATOM 6104 C CA . LEU D 2 318 ? 114.482 118.856 153.437 1.00 21.37 315 LEU D CA 1
ATOM 6105 C C . LEU D 2 318 ? 115.472 119.151 152.302 1.00 21.37 315 LEU D C 1
ATOM 6106 O O . LEU D 2 318 ? 116.614 119.500 152.616 1.00 21.37 315 LEU D O 1
ATOM 6111 N N . PRO D 2 319 ? 115.159 118.999 151.003 1.00 16.46 316 PRO D N 1
ATOM 6112 C CA . PRO D 2 319 ? 116.167 119.406 150.012 1.00 16.46 316 PRO D CA 1
ATOM 6113 C C . PRO D 2 319 ? 116.338 120.908 149.885 1.00 16.46 316 PRO D C 1
ATOM 6114 O O . PRO D 2 319 ? 117.416 121.358 149.481 1.00 16.46 316 PRO D O 1
ATOM 6118 N N . CYS D 2 320 ? 115.327 121.701 150.222 1.00 20.98 317 CYS D N 1
ATOM 6119 C CA . CYS D 2 320 ? 115.432 123.147 150.071 1.00 20.98 317 CYS D CA 1
ATOM 6120 C C . CYS D 2 320 ? 116.133 123.831 151.234 1.00 20.98 317 CYS D C 1
ATOM 6121 O O . CYS D 2 320 ? 116.158 125.063 151.266 1.00 20.98 317 CYS D O 1
ATOM 6124 N N . ILE D 2 321 ? 116.677 123.096 152.194 1.00 21.45 318 ILE D N 1
ATOM 6125 C CA . ILE D 2 321 ? 117.324 123.756 153.318 1.00 21.45 318 ILE D CA 1
ATOM 6126 C C . ILE D 2 321 ? 118.769 124.073 152.963 1.00 21.45 318 ILE D C 1
ATOM 6127 O O . ILE D 2 321 ? 119.402 123.419 152.127 1.00 21.45 318 ILE D O 1
ATOM 6132 N N . SER D 2 322 ? 119.272 125.135 153.582 1.00 25.96 319 SER D N 1
ATOM 6133 C CA . SER D 2 322 ? 120.693 125.357 153.796 1.00 25.96 319 SER D CA 1
ATOM 6134 C C . SER D 2 322 ? 121.022 124.745 155.147 1.00 25.96 319 SER D C 1
ATOM 6135 O O . SER D 2 322 ? 120.274 123.879 155.609 1.00 25.96 319 SER D O 1
ATOM 6138 N N . ASP D 2 323 ? 122.097 125.224 155.787 1.00 28.89 320 ASP D N 1
ATOM 6139 C CA . ASP D 2 323 ? 122.866 124.616 156.879 1.00 28.89 320 ASP D CA 1
ATOM 6140 C C . ASP D 2 323 ? 122.105 123.722 157.857 1.00 28.89 320 ASP D C 1
ATOM 6141 O O . ASP D 2 323 ? 122.580 122.634 158.194 1.00 28.89 320 ASP D O 1
ATOM 6146 N N . GLY D 2 324 ? 120.921 124.144 158.294 1.00 26.03 321 GLY D N 1
ATOM 6147 C CA . GLY D 2 324 ? 120.071 123.258 159.065 1.00 26.03 321 GLY D CA 1
ATOM 6148 C C . GLY D 2 324 ? 118.622 123.688 158.993 1.00 26.03 321 GLY D C 1
ATOM 6149 O O . GLY D 2 324 ? 118.227 124.473 158.129 1.00 26.03 321 GLY D O 1
ATOM 6150 N N . ALA D 2 325 ? 117.831 123.154 159.923 1.00 19.67 322 ALA D N 1
ATOM 6151 C CA . ALA D 2 325 ? 116.460 123.593 160.148 1.00 19.67 322 ALA D CA 1
ATOM 6152 C C . ALA D 2 325 ? 116.048 123.213 161.562 1.00 19.67 322 ALA D C 1
ATOM 6153 O O . ALA D 2 325 ? 116.701 122.407 162.226 1.00 19.67 322 ALA D O 1
ATOM 6155 N N . VAL D 2 326 ? 114.959 123.820 162.023 1.00 25.50 323 VAL D N 1
ATOM 6156 C CA . VAL D 2 326 ? 114.429 123.621 163.369 1.00 25.50 323 VAL D CA 1
ATOM 6157 C C . VAL D 2 326 ? 112.910 123.659 163.293 1.00 25.50 323 VAL D C 1
ATOM 6158 O O . VAL D 2 326 ? 112.332 124.607 162.759 1.00 25.50 323 VAL D O 1
ATOM 6162 N N . SER D 2 327 ? 112.258 122.618 163.795 1.00 32.20 324 SER D N 1
ATOM 6163 C CA . SER D 2 327 ? 110.805 122.570 163.771 1.00 32.20 324 SER D CA 1
ATOM 6164 C C . SER D 2 327 ? 110.225 122.901 165.139 1.00 32.20 324 SER D C 1
ATOM 6165 O O . SER D 2 327 ? 110.814 122.594 166.177 1.00 32.20 324 SER D O 1
ATOM 6168 N N . LEU D 2 328 ? 109.044 123.522 165.122 1.00 29.90 325 LEU D N 1
ATOM 6169 C CA . LEU D 2 328 ? 108.407 124.010 166.338 1.00 29.90 325 LEU D CA 1
ATOM 6170 C C . LEU D 2 328 ? 107.774 122.885 167.146 1.00 29.90 325 LEU D C 1
ATOM 6171 O O . LEU D 2 328 ? 107.560 123.046 168.351 1.00 29.90 325 LEU D O 1
ATOM 6176 N N . ASP D 2 329 ? 107.494 121.745 166.512 1.00 35.58 326 ASP D N 1
ATOM 6177 C CA . ASP D 2 329 ? 107.040 120.567 167.243 1.00 35.58 326 ASP D CA 1
ATOM 6178 C C . ASP D 2 329 ? 108.171 119.984 168.080 1.00 35.58 326 ASP D C 1
ATOM 6179 O O . ASP D 2 329 ? 107.938 119.416 169.153 1.00 35.58 326 ASP D O 1
ATOM 6184 N N . GLY D 2 330 ? 109.401 120.141 167.614 1.00 30.53 327 GLY D N 1
ATOM 6185 C CA . GLY D 2 330 ? 110.545 119.442 168.152 1.00 30.53 327 GLY D CA 1
ATOM 6186 C C . GLY D 2 330 ? 111.340 118.935 166.974 1.00 30.53 327 GLY D C 1
ATOM 6187 O O . GLY D 2 330 ? 110.974 119.210 165.830 1.00 30.53 327 GLY D O 1
ATOM 6188 N N . GLY D 2 331 ? 112.424 118.212 167.212 1.00 28.38 328 GLY D N 1
ATOM 6189 C CA . GLY D 2 331 ? 113.196 117.709 166.095 1.00 28.38 328 GLY D CA 1
ATOM 6190 C C . GLY D 2 331 ? 114.180 118.743 165.596 1.00 28.38 328 GLY D C 1
ATOM 6191 O O . GLY D 2 331 ? 113.797 119.866 165.258 1.00 28.38 328 GLY D O 1
ATOM 6192 N N . ILE D 2 332 ? 115.452 118.370 165.533 1.00 25.52 329 ILE D N 1
ATOM 6193 C CA . ILE D 2 332 ? 116.537 119.293 165.233 1.00 25.52 329 ILE D CA 1
ATOM 6194 C C . ILE D 2 332 ? 117.422 118.658 164.171 1.00 25.52 329 ILE D C 1
ATOM 6195 O O . ILE D 2 332 ? 117.872 117.519 164.334 1.00 25.52 329 ILE D O 1
ATOM 6200 N N . ILE D 2 333 ? 117.649 119.380 163.079 1.00 20.24 330 ILE D N 1
ATOM 6201 C CA . ILE D 2 333 ? 118.576 118.975 162.031 1.00 20.24 330 ILE D CA 1
ATOM 6202 C C . ILE D 2 333 ? 119.649 120.057 161.933 1.00 20.24 330 ILE D C 1
ATOM 6203 O O . ILE D 2 333 ? 119.367 121.190 161.528 1.00 20.24 330 ILE D O 1
ATOM 6208 N N . ARG D 2 334 ? 120.875 119.725 162.350 1.00 26.96 331 ARG D N 1
ATOM 6209 C CA . ARG D 2 334 ? 121.926 120.734 162.445 1.00 26.96 331 ARG D CA 1
ATOM 6210 C C . ARG D 2 334 ? 122.792 120.827 161.199 1.00 26.96 331 ARG D C 1
ATOM 6211 O O . ARG D 2 334 ? 123.291 121.908 160.880 1.00 26.96 331 ARG D O 1
ATOM 6219 N N . LYS D 2 335 ? 123.020 119.717 160.515 1.00 25.57 332 LYS D N 1
ATOM 6220 C CA . LYS D 2 335 ? 123.820 119.694 159.302 1.00 25.57 332 LYS D CA 1
ATOM 6221 C C . LYS D 2 335 ? 122.946 119.127 158.190 1.00 25.57 332 LYS D C 1
ATOM 6222 O O . LYS D 2 335 ? 121.874 118.582 158.448 1.00 25.57 332 LYS D O 1
ATOM 6228 N N . THR D 2 336 ? 123.394 119.253 156.939 1.00 25.42 333 THR D N 1
ATOM 6229 C CA . THR D 2 336 ? 122.546 118.867 155.815 1.00 25.42 333 THR D CA 1
ATOM 6230 C C . THR D 2 336 ? 122.417 117.355 155.670 1.00 25.42 333 THR D C 1
ATOM 6231 O O . THR D 2 336 ? 121.530 116.883 154.953 1.00 25.42 333 THR D O 1
ATOM 6235 N N . GLY D 2 337 ? 123.290 116.582 156.307 1.00 18.14 334 GLY D N 1
ATOM 6236 C CA . GLY D 2 337 ? 123.141 115.141 156.292 1.00 18.14 334 GLY D CA 1
ATOM 6237 C C . GLY D 2 337 ? 122.617 114.541 157.581 1.00 18.14 334 GLY D C 1
ATOM 6238 O O . GLY D 2 337 ? 121.740 113.676 157.551 1.00 18.14 334 GLY D O 1
ATOM 6239 N N . ILE D 2 338 ? 123.136 114.997 158.718 1.00 22.16 335 ILE D N 1
ATOM 6240 C CA . ILE D 2 338 ? 122.831 114.400 160.015 1.00 22.16 335 ILE D CA 1
ATOM 6241 C C . ILE D 2 338 ? 121.628 115.120 160.607 1.00 22.16 335 ILE D C 1
ATOM 6242 O O . ILE D 2 338 ? 121.376 116.293 160.305 1.00 22.16 335 ILE D O 1
ATOM 6247 N N . PHE D 2 339 ? 120.851 114.409 161.429 1.00 23.47 336 PHE D N 1
ATOM 6248 C CA . PHE D 2 339 ? 119.684 115.009 162.069 1.00 23.47 336 PHE D CA 1
ATOM 6249 C C . PHE D 2 339 ? 119.264 114.219 163.298 1.00 23.47 336 PHE D C 1
ATOM 6250 O O . PHE D 2 339 ? 119.204 112.988 163.258 1.00 23.47 336 PHE D O 1
ATOM 6258 N N . ASN D 2 340 ? 118.970 114.944 164.378 1.00 28.20 337 ASN D N 1
ATOM 6259 C CA . ASN D 2 340 ? 118.589 114.355 165.652 1.00 28.20 337 ASN D CA 1
ATOM 6260 C C . ASN D 2 340 ? 117.198 113.746 165.583 1.00 28.20 337 ASN D C 1
ATOM 6261 O O . ASN D 2 340 ? 116.319 114.230 164.864 1.00 28.20 337 ASN D O 1
ATOM 6266 N N . LEU D 2 341 ? 117.004 112.687 166.368 1.00 33.18 338 LEU D N 1
ATOM 6267 C CA . LEU D 2 341 ? 115.700 112.084 166.599 1.00 33.18 338 LEU D CA 1
ATOM 6268 C C . LEU D 2 341 ? 115.729 111.283 167.891 1.00 33.18 338 LEU D C 1
ATOM 6269 O O . LEU D 2 341 ? 116.789 110.892 168.383 1.00 33.18 338 LEU D O 1
ATOM 6274 N N . GLY D 2 342 ? 114.536 111.052 168.434 1.00 42.72 339 GLY D N 1
ATOM 6275 C CA . GLY D 2 342 ? 114.376 110.559 169.785 1.00 42.72 339 GLY D CA 1
ATOM 6276 C C . GLY D 2 342 ? 113.582 111.542 170.626 1.00 42.72 339 GLY D C 1
ATOM 6277 O O . GLY D 2 342 ? 112.661 112.203 170.131 1.00 42.72 339 GLY D O 1
ATOM 6278 N N . ASN D 2 343 ? 113.952 111.637 171.898 1.00 49.58 340 ASN D N 1
ATOM 6279 C CA . ASN D 2 343 ? 113.342 112.645 172.751 1.00 49.58 340 ASN D CA 1
ATOM 6280 C C . ASN D 2 343 ? 113.855 114.037 172.396 1.00 49.58 340 ASN D C 1
ATOM 6281 O O . ASN D 2 343 ? 114.894 114.197 171.750 1.00 49.58 340 ASN D O 1
ATOM 6286 N N . ARG D 2 344 ? 113.106 115.051 172.812 1.00 55.24 341 ARG D N 1
ATOM 6287 C CA . ARG D 2 344 ? 113.628 116.405 172.779 1.00 55.24 341 ARG D CA 1
ATOM 6288 C C . ARG D 2 344 ? 114.468 116.656 174.026 1.00 55.24 341 ARG D C 1
ATOM 6289 O O . ARG D 2 344 ? 114.203 116.112 175.102 1.00 55.24 341 ARG D O 1
ATOM 6297 N N . ASP D 2 345 ? 115.520 117.451 173.860 1.00 58.21 342 ASP D N 1
ATOM 6298 C CA . ASP D 2 345 ? 116.409 117.742 174.973 1.00 58.21 342 ASP D CA 1
ATOM 6299 C C . ASP D 2 345 ? 115.742 118.695 175.955 1.00 58.21 342 ASP D C 1
ATOM 6300 O O . ASP D 2 345 ? 114.845 119.464 175.602 1.00 58.21 342 ASP D O 1
ATOM 6305 N N . GLU D 2 346 ? 116.177 118.624 177.209 1.00 64.87 343 GLU D N 1
ATOM 6306 C CA . GLU D 2 346 ? 115.709 119.525 178.251 1.00 64.87 343 GLU D CA 1
ATOM 6307 C C . GLU D 2 346 ? 116.917 120.167 178.912 1.00 64.87 343 GLU D C 1
ATOM 6308 O O . GLU D 2 346 ? 117.697 119.485 179.584 1.00 64.87 343 GLU D O 1
ATOM 6314 N N . VAL D 2 347 ? 117.075 121.471 178.710 1.00 58.27 344 VAL D N 1
ATOM 6315 C CA . VAL D 2 347 ? 118.102 122.249 179.386 1.00 58.27 344 VAL D CA 1
ATOM 6316 C C . VAL D 2 347 ? 117.417 123.356 180.173 1.00 58.27 344 VAL D C 1
ATOM 6317 O O . VAL D 2 347 ? 116.366 123.873 179.779 1.00 58.27 344 VAL D O 1
ATOM 6321 N N . ASN D 2 348 ? 118.013 123.701 181.315 1.00 60.49 345 ASN D N 1
ATOM 6322 C CA . ASN D 2 348 ? 117.346 124.588 182.261 1.00 60.49 345 ASN D CA 1
ATOM 6323 C C . ASN D 2 348 ? 117.403 126.051 181.830 1.00 60.49 345 ASN D C 1
ATOM 6324 O O . ASN D 2 348 ? 116.395 126.760 181.920 1.00 60.49 345 ASN D O 1
ATOM 6329 N N . VAL D 2 349 ? 118.554 126.517 181.353 1.00 59.38 346 VAL D N 1
ATOM 6330 C CA . VAL D 2 349 ? 118.698 127.906 180.934 1.00 59.38 346 VAL D CA 1
ATOM 6331 C C . VAL D 2 349 ? 118.015 128.115 179.590 1.00 59.38 346 VAL D C 1
ATOM 6332 O O . VAL D 2 349 ? 118.119 127.288 178.677 1.00 59.38 346 VAL D O 1
ATOM 6336 N N . ARG D 2 350 ? 117.276 129.218 179.484 1.00 55.01 347 ARG D N 1
ATOM 6337 C CA . ARG D 2 350 ? 116.467 129.534 178.317 1.00 55.01 347 ARG D CA 1
ATOM 6338 C C . ARG D 2 350 ? 116.739 130.982 177.939 1.00 55.01 347 ARG D C 1
ATOM 6339 O O . ARG D 2 350 ? 117.518 131.676 178.596 1.00 55.01 347 ARG D O 1
ATOM 6347 N N . PHE D 2 351 ? 116.101 131.446 176.870 1.00 46.13 348 PHE D N 1
ATOM 6348 C CA . PHE D 2 351 ? 116.111 132.876 176.599 1.00 46.13 348 PHE D CA 1
ATOM 6349 C C . PHE D 2 351 ? 115.132 133.579 177.530 1.00 46.13 348 PHE D C 1
ATOM 6350 O O . PHE D 2 351 ? 114.184 132.978 178.040 1.00 46.13 348 PHE D O 1
ATOM 6358 N N . ALA D 2 352 ? 115.374 134.865 177.758 1.00 42.15 349 ALA D N 1
ATOM 6359 C CA . ALA D 2 352 ? 114.480 135.641 178.602 1.00 42.15 349 ALA D CA 1
ATOM 6360 C C . ALA D 2 352 ? 113.206 136.000 177.842 1.00 42.15 349 ALA D C 1
ATOM 6361 O O . ALA D 2 352 ? 113.084 135.780 176.635 1.00 42.15 349 ALA D O 1
ATOM 6363 N N . LYS D 2 353 ? 112.246 136.557 178.568 1.00 42.80 350 LYS D N 1
ATOM 6364 C CA . LYS D 2 353 ? 111.001 136.935 177.912 1.00 42.80 350 LYS D CA 1
ATOM 6365 C C . LYS D 2 353 ? 110.846 138.447 177.910 1.00 42.80 350 LYS D C 1
ATOM 6366 O O . LYS D 2 353 ? 111.085 139.086 178.946 1.00 42.80 350 LYS D O 1
ATOM 6372 N N . PRO D 2 354 ? 110.474 139.052 176.782 1.00 46.89 351 PRO D N 1
ATOM 6373 C CA . PRO D 2 354 ? 110.225 140.496 176.763 1.00 46.89 351 PRO D CA 1
ATOM 6374 C C . PRO D 2 354 ? 108.966 140.860 177.534 1.00 46.89 351 PRO D C 1
ATOM 6375 O O . PRO D 2 354 ? 108.105 140.024 177.815 1.00 46.89 351 PRO D O 1
ATOM 6379 N N . THR D 2 355 ? 108.869 142.141 177.873 1.00 48.39 352 THR D N 1
ATOM 6380 C CA . THR D 2 355 ? 107.700 142.661 178.571 1.00 48.39 352 THR D CA 1
ATOM 6381 C C . THR D 2 355 ? 106.919 143.612 177.673 1.00 48.39 352 THR D C 1
ATOM 6382 O O . THR D 2 355 ? 107.235 143.762 176.492 1.00 48.39 352 THR D O 1
ATOM 6386 N N . ALA E 2 49 ? 136.843 164.472 169.240 1.00 52.56 46 ALA E N 1
ATOM 6387 C CA . ALA E 2 49 ? 136.129 163.244 168.912 1.00 52.56 46 ALA E CA 1
ATOM 6388 C C . ALA E 2 49 ? 137.101 162.100 168.633 1.00 52.56 46 ALA E C 1
ATOM 6389 O O . ALA E 2 49 ? 137.844 162.128 167.652 1.00 52.56 46 ALA E O 1
ATOM 6391 N N . GLU E 2 50 ? 137.088 161.094 169.511 1.00 60.62 47 GLU E N 1
ATOM 6392 C CA . GLU E 2 50 ? 137.950 159.931 169.323 1.00 60.62 47 GLU E CA 1
ATOM 6393 C C . GLU E 2 50 ? 137.459 159.047 168.185 1.00 60.62 47 GLU E C 1
ATOM 6394 O O . GLU E 2 50 ? 138.260 158.347 167.552 1.00 60.62 47 GLU E O 1
ATOM 6400 N N . PHE E 2 51 ? 136.154 159.073 167.906 1.00 59.04 48 PHE E N 1
ATOM 6401 C CA . PHE E 2 51 ? 135.606 158.250 166.833 1.00 59.04 48 PHE E CA 1
ATOM 6402 C C . PHE E 2 51 ? 136.009 158.789 165.466 1.00 59.04 48 PHE E C 1
ATOM 6403 O O . PHE E 2 51 ? 136.285 158.013 164.544 1.00 59.04 48 PHE E O 1
ATOM 6411 N N . ALA E 2 52 ? 136.074 160.117 165.324 1.00 55.02 49 ALA E N 1
ATOM 6412 C CA . ALA E 2 52 ? 136.583 160.708 164.091 1.00 55.02 49 ALA E CA 1
ATOM 6413 C C . ALA E 2 52 ? 138.072 160.440 163.915 1.00 55.02 49 ALA E C 1
ATOM 6414 O O . ALA E 2 52 ? 138.543 160.279 162.783 1.00 55.02 49 ALA E O 1
ATOM 6416 N N . MET E 2 53 ? 138.820 160.356 165.020 1.00 55.20 50 MET E N 1
ATOM 6417 C CA . MET E 2 53 ? 140.231 159.989 164.937 1.00 55.20 50 MET E CA 1
ATOM 6418 C C . MET E 2 53 ? 140.400 158.533 164.515 1.00 55.20 50 MET E C 1
ATOM 6419 O O . MET E 2 53 ? 141.302 158.209 163.732 1.00 55.20 50 MET E O 1
ATOM 6421 N N . PHE E 2 54 ? 139.531 157.647 165.012 1.00 62.67 51 PHE E N 1
ATOM 6422 C CA . PHE E 2 54 ? 139.561 156.249 164.584 1.00 62.67 51 PHE E CA 1
ATOM 6423 C C . PHE E 2 54 ? 139.176 156.118 163.113 1.00 62.67 51 PHE E C 1
ATOM 6424 O O . PHE E 2 54 ? 139.749 155.295 162.382 1.00 62.67 51 PHE E O 1
ATOM 6432 N N . ASN E 2 55 ? 138.220 156.941 162.669 1.00 60.95 52 ASN E N 1
ATOM 6433 C CA . ASN E 2 55 ? 137.865 157.022 161.254 1.00 60.95 52 ASN E CA 1
ATOM 6434 C C . ASN E 2 55 ? 139.057 157.460 160.410 1.00 60.95 52 ASN E C 1
ATOM 6435 O O . ASN E 2 55 ? 139.329 156.867 159.360 1.00 60.95 52 ASN E O 1
ATOM 6440 N N . SER E 2 56 ? 139.787 158.484 160.865 1.00 54.19 53 SER E N 1
ATOM 6441 C CA . SER E 2 56 ? 140.942 158.975 160.116 1.00 54.19 53 SER E CA 1
ATOM 6442 C C . SER E 2 56 ? 142.077 157.956 160.085 1.00 54.19 53 SER E C 1
ATOM 6443 O O . SER E 2 56 ? 142.789 157.857 159.077 1.00 54.19 53 SER E O 1
ATOM 6446 N N . LYS E 2 57 ? 142.238 157.166 161.150 1.00 55.93 54 LYS E N 1
ATOM 6447 C CA . LYS E 2 57 ? 143.255 156.118 161.115 1.00 55.93 54 LYS E CA 1
ATOM 6448 C C . LYS E 2 57 ? 142.851 154.966 160.200 1.00 55.93 54 LYS E C 1
ATOM 6449 O O . LYS E 2 57 ? 143.717 154.366 159.550 1.00 55.93 54 LYS E O 1
ATOM 6455 N N . ARG E 2 58 ? 141.551 154.662 160.108 1.00 55.24 55 ARG E N 1
ATOM 6456 C CA . ARG E 2 58 ? 141.102 153.678 159.123 1.00 55.24 55 ARG E CA 1
ATOM 6457 C C . ARG E 2 58 ? 141.288 154.189 157.695 1.00 55.24 55 ARG E C 1
ATOM 6458 O O . ARG E 2 58 ? 141.634 153.414 156.790 1.00 55.24 55 ARG E O 1
ATOM 6466 N N . LEU E 2 59 ? 141.094 155.495 157.484 1.00 52.39 56 LEU E N 1
ATOM 6467 C CA . LEU E 2 59 ? 141.354 156.086 156.173 1.00 52.39 56 LEU E CA 1
ATOM 6468 C C . LEU E 2 59 ? 142.838 156.023 155.821 1.00 52.39 56 LEU E C 1
ATOM 6469 O O . LEU E 2 59 ? 143.198 155.740 154.671 1.00 52.39 56 LEU E O 1
ATOM 6474 N N . GLU E 2 60 ? 143.712 156.257 156.806 1.00 53.03 57 GLU E N 1
ATOM 6475 C CA . GLU E 2 60 ? 145.150 156.167 156.559 1.00 53.03 57 GLU E CA 1
ATOM 6476 C C . GLU E 2 60 ? 145.581 154.726 156.297 1.00 53.03 57 GLU E C 1
ATOM 6477 O O . GLU E 2 60 ? 146.480 154.481 155.480 1.00 53.03 57 GLU E O 1
ATOM 6483 N N . SER E 2 61 ? 144.940 153.759 156.961 1.00 49.60 58 SER E N 1
ATOM 6484 C CA . SER E 2 61 ? 145.247 152.355 156.698 1.00 49.60 58 SER E CA 1
ATOM 6485 C C . SER E 2 61 ? 144.812 151.946 155.294 1.00 49.60 58 SER E C 1
ATOM 6486 O O . SER E 2 61 ? 145.519 151.191 154.613 1.00 49.60 58 SER E O 1
ATOM 6489 N N . ASP E 2 62 ? 143.666 152.456 154.833 1.00 54.36 59 ASP E N 1
ATOM 6490 C CA . ASP E 2 62 ? 143.230 152.143 153.475 1.00 54.36 59 ASP E CA 1
ATOM 6491 C C . ASP E 2 62 ? 144.109 152.837 152.432 1.00 54.36 59 ASP E C 1
ATOM 6492 O O . ASP E 2 62 ? 144.362 152.269 151.361 1.00 54.36 59 ASP E O 1
ATOM 6497 N N . LEU E 2 63 ? 144.607 154.042 152.741 1.00 52.32 60 LEU E N 1
ATOM 6498 C CA . LEU E 2 63 ? 145.587 154.696 151.872 1.00 52.32 60 LEU E CA 1
ATOM 6499 C C . LEU E 2 63 ? 146.882 153.896 151.781 1.00 52.32 60 LEU E C 1
ATOM 6500 O O . LEU E 2 63 ? 147.468 153.769 150.696 1.00 52.32 60 LEU E O 1
ATOM 6505 N N . GLU E 2 64 ? 147.336 153.339 152.909 1.00 53.69 61 GLU E N 1
ATOM 6506 C CA . GLU E 2 64 ? 148.539 152.509 152.896 1.00 53.69 61 GLU E CA 1
ATOM 6507 C C . GLU E 2 64 ? 148.321 151.220 152.109 1.00 53.69 61 GLU E C 1
ATOM 6508 O O . GLU E 2 64 ? 149.221 150.768 151.388 1.00 53.69 61 GLU E O 1
ATOM 6514 N N . ALA E 2 65 ? 147.121 150.634 152.213 1.00 47.23 62 ALA E N 1
ATOM 6515 C CA . ALA E 2 65 ? 146.803 149.437 151.435 1.00 47.23 62 ALA E CA 1
ATOM 6516 C C . ALA E 2 65 ? 146.784 149.730 149.938 1.00 47.23 62 ALA E C 1
ATOM 6517 O O . ALA E 2 65 ? 147.283 148.929 149.135 1.00 47.23 62 ALA E O 1
ATOM 6519 N N . MET E 2 66 ? 146.230 150.885 149.546 1.00 45.83 63 MET E N 1
ATOM 6520 C CA . MET E 2 66 ? 146.255 151.281 148.139 1.00 45.83 63 MET E CA 1
ATOM 6521 C C . MET E 2 66 ? 147.672 151.547 147.647 1.00 45.83 63 MET E C 1
ATOM 6522 O O . MET E 2 66 ? 147.992 151.231 146.493 1.00 45.83 63 MET E O 1
ATOM 6527 N N . GLY E 2 67 ? 148.533 152.100 148.505 1.00 42.81 64 GLY E N 1
ATOM 6528 C CA . GLY E 2 67 ? 149.925 152.294 148.120 1.00 42.81 64 GLY E CA 1
ATOM 6529 C C . GLY E 2 67 ? 150.675 150.988 147.927 1.00 42.81 64 GLY E C 1
ATOM 6530 O O . GLY E 2 67 ? 151.472 150.848 146.988 1.00 42.81 64 GLY E O 1
ATOM 6531 N N . ASN E 2 68 ? 150.417 150.006 148.797 1.00 45.57 65 ASN E N 1
ATOM 6532 C CA . ASN E 2 68 ? 151.040 148.696 148.627 1.00 45.57 65 ASN E CA 1
ATOM 6533 C C . ASN E 2 68 ? 150.528 147.997 147.370 1.00 45.57 65 ASN E C 1
ATOM 6534 O O . ASN E 2 68 ? 151.304 147.351 146.650 1.00 45.57 65 ASN E O 1
ATOM 6539 N N . LYS E 2 69 ? 149.240 148.170 147.055 1.00 36.74 66 LYS E N 1
ATOM 6540 C CA . LYS E 2 69 ? 148.696 147.580 145.834 1.00 36.74 66 LYS E CA 1
ATOM 6541 C C . LYS E 2 69 ? 149.287 148.224 144.582 1.00 36.74 66 LYS E C 1
ATOM 6542 O O . LYS E 2 69 ? 149.614 147.524 143.614 1.00 36.74 66 LYS E O 1
ATOM 6548 N N . ILE E 2 70 ? 149.481 149.545 144.594 1.00 33.19 67 ILE E N 1
ATOM 6549 C CA . ILE E 2 70 ? 149.978 150.186 143.380 1.00 33.19 67 ILE E CA 1
ATOM 6550 C C . ILE E 2 70 ? 151.474 149.916 143.185 1.00 33.19 67 ILE E C 1
ATOM 6551 O O . ILE E 2 70 ? 151.932 149.758 142.043 1.00 33.19 67 ILE E O 1
ATOM 6556 N N . LYS E 2 71 ? 152.250 149.771 144.272 1.00 37.91 68 LYS E N 1
ATOM 6557 C CA . LYS E 2 71 ? 153.644 149.374 144.077 1.00 37.91 68 LYS E CA 1
ATOM 6558 C C . LYS E 2 71 ? 153.748 147.910 143.652 1.00 37.91 68 LYS E C 1
ATOM 6559 O O . LYS E 2 71 ? 154.684 147.545 142.925 1.00 37.91 68 LYS E O 1
ATOM 6565 N N . GLN E 2 72 ? 152.783 147.071 144.057 1.00 35.26 69 GLN E N 1
ATOM 6566 C CA . GLN E 2 72 ? 152.690 145.722 143.500 1.00 35.26 69 GLN E CA 1
ATOM 6567 C C . GLN E 2 72 ? 152.419 145.757 141.998 1.00 35.26 69 GLN E C 1
ATOM 6568 O O . GLN E 2 72 ? 152.981 144.953 141.238 1.00 35.26 69 GLN E O 1
ATOM 6574 N N . HIS E 2 73 ? 151.574 146.699 141.555 1.00 32.75 70 HIS E N 1
ATOM 6575 C CA . HIS E 2 73 ? 151.313 146.865 140.123 1.00 32.75 70 HIS E CA 1
ATOM 6576 C C . HIS E 2 73 ? 152.576 147.238 139.355 1.00 32.75 70 HIS E C 1
ATOM 6577 O O . HIS E 2 73 ? 152.867 146.648 138.309 1.00 32.75 70 HIS E O 1
ATOM 6584 N N . GLU E 2 74 ? 153.348 148.209 139.859 1.00 36.88 71 GLU E N 1
ATOM 6585 C CA . GLU E 2 74 ? 154.558 148.580 139.115 1.00 36.88 71 GLU E CA 1
ATOM 6586 C C . GLU E 2 74 ? 155.655 147.518 139.214 1.00 36.88 71 GLU E C 1
ATOM 6587 O O . GLU E 2 74 ? 156.480 147.404 138.297 1.00 36.88 71 GLU E O 1
ATOM 6593 N N . ASP E 2 75 ? 155.666 146.717 140.285 1.00 37.01 72 ASP E N 1
ATOM 6594 C CA . ASP E 2 75 ? 156.562 145.561 140.340 1.00 37.01 72 ASP E CA 1
ATOM 6595 C C . ASP E 2 75 ? 156.213 144.546 139.256 1.00 37.01 72 ASP E C 1
ATOM 6596 O O . ASP E 2 75 ? 157.105 143.989 138.597 1.00 37.01 72 ASP E O 1
ATOM 6601 N N . ASN E 2 76 ? 154.914 144.308 139.050 1.00 32.43 73 ASN E N 1
ATOM 6602 C CA . ASN E 2 76 ? 154.477 143.398 137.995 1.00 32.43 73 ASN E CA 1
ATOM 6603 C C . ASN E 2 76 ? 154.799 143.954 136.609 1.00 32.43 73 ASN E C 1
ATOM 6604 O O . ASN E 2 76 ? 155.187 143.196 135.705 1.00 32.43 73 ASN E O 1
ATOM 6609 N N . LEU E 2 77 ? 154.659 145.276 136.437 1.00 27.81 74 LEU E N 1
ATOM 6610 C CA . LEU E 2 77 ? 155.081 145.936 135.200 1.00 27.81 74 LEU E CA 1
ATOM 6611 C C . LEU E 2 77 ? 156.563 145.722 134.923 1.00 27.81 74 LEU E C 1
ATOM 6612 O O . LEU E 2 77 ? 156.946 145.401 133.795 1.00 27.81 74 LEU E O 1
ATOM 6617 N N . LYS E 2 78 ? 157.409 145.890 135.944 1.00 33.07 75 LYS E N 1
ATOM 6618 C CA . LYS E 2 78 ? 158.852 145.764 135.738 1.00 33.07 75 LYS E CA 1
ATOM 6619 C C . LYS E 2 78 ? 159.249 144.321 135.432 1.00 33.07 75 LYS E C 1
ATOM 6620 O O . LYS E 2 78 ? 160.152 144.080 134.614 1.00 33.07 75 LYS E O 1
ATOM 6626 N N . PHE E 2 79 ? 158.567 143.355 136.063 1.00 28.93 76 PHE E N 1
ATOM 6627 C CA . PHE E 2 79 ? 158.767 141.945 135.727 1.00 28.93 76 PHE E CA 1
ATOM 6628 C C . PHE E 2 79 ? 158.418 141.660 134.270 1.00 28.93 76 PHE E C 1
ATOM 6629 O O . PHE E 2 79 ? 159.181 140.986 133.559 1.00 28.93 76 PHE E O 1
ATOM 6637 N N . LEU E 2 80 ? 157.287 142.191 133.801 1.00 28.00 77 LEU E N 1
ATOM 6638 C CA . LEU E 2 80 ? 156.900 141.984 132.408 1.00 28.00 77 LEU E CA 1
ATOM 6639 C C . LEU E 2 80 ? 157.848 142.675 131.430 1.00 28.00 77 LEU E C 1
ATOM 6640 O O . LEU E 2 80 ? 158.098 142.145 130.340 1.00 28.00 77 LEU E O 1
ATOM 6645 N N . LYS E 2 81 ? 158.394 143.840 131.801 1.00 28.71 78 LYS E N 1
ATOM 6646 C CA . LYS E 2 81 ? 159.358 144.519 130.934 1.00 28.71 78 LYS E CA 1
ATOM 6647 C C . LYS E 2 81 ? 160.659 143.731 130.820 1.00 28.71 78 LYS E C 1
ATOM 6648 O O . LYS E 2 81 ? 161.239 143.639 129.728 1.00 28.71 78 LYS E O 1
ATOM 6654 N N . SER E 2 82 ? 161.129 143.152 131.933 1.00 29.66 79 SER E N 1
ATOM 6655 C CA . SER E 2 82 ? 162.327 142.314 131.879 1.00 29.66 79 SER E CA 1
ATOM 6656 C C . SER E 2 82 ? 162.089 141.056 131.050 1.00 29.66 79 SER E C 1
ATOM 6657 O O . SER E 2 82 ? 162.981 140.611 130.314 1.00 29.66 79 SER E O 1
ATOM 6660 N N . GLN E 2 83 ? 160.877 140.495 131.130 1.00 35.26 80 GLN E N 1
ATOM 6661 C CA . GLN E 2 83 ? 160.548 139.317 130.329 1.00 35.26 80 GLN E CA 1
ATOM 6662 C C . GLN E 2 83 ? 160.514 139.649 128.838 1.00 35.26 80 GLN E C 1
ATOM 6663 O O . GLN E 2 83 ? 161.026 138.880 128.008 1.00 35.26 80 GLN E O 1
ATOM 6669 N N . LYS E 2 84 ? 159.935 140.802 128.487 1.00 30.64 81 LYS E N 1
ATOM 6670 C CA . LYS E 2 84 ? 159.917 141.242 127.096 1.00 30.64 81 LYS E CA 1
ATOM 6671 C C . LYS E 2 84 ? 161.322 141.535 126.577 1.00 30.64 81 LYS E C 1
ATOM 6672 O O . LYS E 2 84 ? 161.622 141.250 125.412 1.00 30.64 81 LYS E O 1
ATOM 6678 N N . ASN E 2 85 ? 162.206 142.060 127.431 1.00 34.28 82 ASN E N 1
ATOM 6679 C CA . ASN E 2 85 ? 163.576 142.314 126.995 1.00 34.28 82 ASN E CA 1
ATOM 6680 C C . ASN E 2 85 ? 164.367 141.022 126.813 1.00 34.28 82 ASN E C 1
ATOM 6681 O O . ASN E 2 85 ? 165.247 140.959 125.944 1.00 34.28 82 ASN E O 1
ATOM 6686 N N . LYS E 2 86 ? 164.070 139.989 127.611 1.00 37.09 83 LYS E N 1
ATOM 6687 C CA . LYS E 2 86 ? 164.640 138.665 127.357 1.00 37.09 83 LYS E CA 1
ATOM 6688 C C . LYS E 2 86 ? 164.185 138.117 126.008 1.00 37.09 83 LYS E C 1
ATOM 6689 O O . LYS E 2 86 ? 165.000 137.579 125.238 1.00 37.09 83 LYS E O 1
ATOM 6695 N N . MET E 2 87 ? 162.884 138.259 125.708 1.00 41.57 84 MET E N 1
ATOM 6696 C CA . MET E 2 87 ? 162.356 137.881 124.395 1.00 41.57 84 MET E CA 1
ATOM 6697 C C . MET E 2 87 ? 163.045 138.648 123.269 1.00 41.57 84 MET E C 1
ATOM 6698 O O . MET E 2 87 ? 163.347 138.083 122.209 1.00 41.57 84 MET E O 1
ATOM 6703 N N . ASP E 2 88 ? 163.347 139.924 123.503 1.00 39.46 85 ASP E N 1
ATOM 6704 C CA . ASP E 2 88 ? 163.910 140.752 122.445 1.00 39.46 85 ASP E CA 1
ATOM 6705 C C . ASP E 2 88 ? 165.392 140.461 122.223 1.00 39.46 85 ASP E C 1
ATOM 6706 O O . ASP E 2 88 ? 165.858 140.487 121.077 1.00 39.46 85 ASP E O 1
ATOM 6711 N N . GLU E 2 89 ? 166.147 140.143 123.279 1.00 42.81 86 GLU E N 1
ATOM 6712 C CA . GLU E 2 89 ? 167.533 139.749 123.040 1.00 42.81 86 GLU E CA 1
ATOM 6713 C C . GLU E 2 89 ? 167.608 138.373 122.383 1.00 42.81 86 GLU E C 1
ATOM 6714 O O . GLU E 2 89 ? 168.491 138.142 121.542 1.00 42.81 86 GLU E O 1
ATOM 6720 N N . ALA E 2 90 ? 166.648 137.482 122.683 1.00 35.34 87 ALA E N 1
ATOM 6721 C CA . ALA E 2 90 ? 166.597 136.201 121.983 1.00 35.34 87 ALA E CA 1
ATOM 6722 C C . ALA E 2 90 ? 166.252 136.384 120.508 1.00 35.34 87 ALA E C 1
ATOM 6723 O O . ALA E 2 90 ? 166.826 135.708 119.641 1.00 35.34 87 ALA E O 1
ATOM 6725 N N . ILE E 2 91 ? 165.357 137.324 120.196 1.00 37.53 88 ILE E N 1
ATOM 6726 C CA . ILE E 2 91 ? 164.974 137.491 118.798 1.00 37.53 88 ILE E CA 1
ATOM 6727 C C . ILE E 2 91 ? 166.073 138.208 118.007 1.00 37.53 88 ILE E C 1
ATOM 6728 O O . ILE E 2 91 ? 166.256 137.934 116.817 1.00 37.53 88 ILE E O 1
ATOM 6733 N N . VAL E 2 92 ? 166.872 139.070 118.653 1.00 41.81 89 VAL E N 1
ATOM 6734 C CA . VAL E 2 92 ? 167.983 139.703 117.937 1.00 41.81 89 VAL E CA 1
ATOM 6735 C C . VAL E 2 92 ? 169.120 138.702 117.717 1.00 41.81 89 VAL E C 1
ATOM 6736 O O . VAL E 2 92 ? 169.782 138.707 116.662 1.00 41.81 89 VAL E O 1
ATOM 6740 N N . ASP E 2 93 ? 169.332 137.800 118.688 1.00 45.94 90 ASP E N 1
ATOM 6741 C CA . ASP E 2 93 ? 170.270 136.694 118.505 1.00 45.94 90 ASP E CA 1
ATOM 6742 C C . ASP E 2 93 ? 169.854 135.799 117.338 1.00 45.94 90 ASP E C 1
ATOM 6743 O O . ASP E 2 93 ? 170.693 135.405 116.513 1.00 45.94 90 ASP E O 1
ATOM 6748 N N . LEU E 2 94 ? 168.557 135.500 117.228 1.00 42.48 91 LEU E N 1
ATOM 6749 C CA . LEU E 2 94 ? 168.098 134.690 116.103 1.00 42.48 91 LEU E CA 1
ATOM 6750 C C . LEU E 2 94 ? 168.169 135.454 114.782 1.00 42.48 91 LEU E C 1
ATOM 6751 O O . LEU E 2 94 ? 168.427 134.844 113.737 1.00 42.48 91 LEU E O 1
ATOM 6756 N N . GLN E 2 95 ? 167.988 136.782 114.810 1.00 47.64 92 GLN E N 1
ATOM 6757 C CA . GLN E 2 95 ? 168.137 137.577 113.590 1.00 47.64 92 GLN E CA 1
ATOM 6758 C C . GLN E 2 95 ? 169.565 137.550 113.066 1.00 47.64 92 GLN E C 1
ATOM 6759 O O . GLN E 2 95 ? 169.775 137.385 111.860 1.00 47.64 92 GLN E O 1
ATOM 6765 N N . VAL E 2 96 ? 170.560 137.712 113.945 1.00 48.42 93 VAL E N 1
ATOM 6766 C CA . VAL E 2 96 ? 171.935 137.702 113.441 1.00 48.42 93 VAL E CA 1
ATOM 6767 C C . VAL E 2 96 ? 172.366 136.286 113.058 1.00 48.42 93 VAL E C 1
ATOM 6768 O O . VAL E 2 96 ? 173.137 136.107 112.100 1.00 48.42 93 VAL E O 1
ATOM 6772 N N . HIS E 2 97 ? 171.841 135.261 113.749 1.00 52.78 94 HIS E N 1
ATOM 6773 C CA . HIS E 2 97 ? 172.118 133.880 113.360 1.00 52.78 94 HIS E CA 1
ATOM 6774 C C . HIS E 2 97 ? 171.521 133.544 111.997 1.00 52.78 94 HIS E C 1
ATOM 6775 O O . HIS E 2 97 ? 172.128 132.808 111.212 1.00 52.78 94 HIS E O 1
ATOM 6782 N N . MET E 2 98 ? 170.335 134.075 111.696 1.00 50.54 95 MET E N 1
ATOM 6783 C CA . MET E 2 98 ? 169.725 133.831 110.396 1.00 50.54 95 MET E CA 1
ATOM 6784 C C . MET E 2 98 ? 170.387 134.655 109.300 1.00 50.54 95 MET E C 1
ATOM 6785 O O . MET E 2 98 ? 170.573 134.159 108.183 1.00 50.54 95 MET E O 1
ATOM 6790 N N . SER E 2 99 ? 170.770 135.899 109.603 1.00 47.14 96 SER E N 1
ATOM 6791 C CA . SER E 2 99 ? 171.398 136.760 108.609 1.00 47.14 96 SER E CA 1
ATOM 6792 C C . SER E 2 99 ? 172.838 136.362 108.323 1.00 47.14 96 SER E C 1
ATOM 6793 O O . SER E 2 99 ? 173.413 136.846 107.341 1.00 47.14 96 SER E O 1
ATOM 6796 N N . LYS E 2 100 ? 173.444 135.526 109.176 1.00 49.02 97 LYS E N 1
ATOM 6797 C CA . LYS E 2 100 ? 174.682 134.852 108.789 1.00 49.02 97 LYS E CA 1
ATOM 6798 C C . LYS E 2 100 ? 174.469 133.990 107.549 1.00 49.02 97 LYS E C 1
ATOM 6799 O O . LYS E 2 100 ? 175.309 133.973 106.641 1.00 49.02 97 LYS E O 1
ATOM 6805 N N . LEU E 2 101 ? 173.350 133.276 107.493 1.00 48.36 98 LEU E N 1
ATOM 6806 C CA . LEU E 2 101 ? 173.067 132.342 106.411 1.00 48.36 98 LEU E CA 1
ATOM 6807 C C . LEU E 2 101 ? 172.612 133.092 105.162 1.00 48.36 98 LEU E C 1
ATOM 6808 O O . LEU E 2 101 ? 173.216 132.968 104.098 1.00 48.36 98 LEU E O 1
ATOM 6813 N N . GLU E 2 119 ? 154.926 126.490 83.905 1.00 45.49 116 GLU E N 1
ATOM 6814 C CA . GLU E 2 119 ? 155.406 125.529 84.892 1.00 45.49 116 GLU E CA 1
ATOM 6815 C C . GLU E 2 119 ? 155.616 126.208 86.240 1.00 45.49 116 GLU E C 1
ATOM 6816 O O . GLU E 2 119 ? 155.149 125.721 87.271 1.00 45.49 116 GLU E O 1
ATOM 6822 N N . ASP E 2 120 ? 156.338 127.325 86.226 1.00 40.21 117 ASP E N 1
ATOM 6823 C CA . ASP E 2 120 ? 156.395 128.187 87.395 1.00 40.21 117 ASP E CA 1
ATOM 6824 C C . ASP E 2 120 ? 155.025 128.817 87.607 1.00 40.21 117 ASP E C 1
ATOM 6825 O O . ASP E 2 120 ? 154.280 129.043 86.649 1.00 40.21 117 ASP E O 1
ATOM 6830 N N . ILE E 2 121 ? 154.684 129.073 88.874 1.00 31.41 118 ILE E N 1
ATOM 6831 C CA . ILE E 2 121 ? 153.321 129.467 89.227 1.00 31.41 118 ILE E CA 1
ATOM 6832 C C . ILE E 2 121 ? 153.022 130.867 88.711 1.00 31.41 118 ILE E C 1
ATOM 6833 O O . ILE E 2 121 ? 151.891 131.174 88.311 1.00 31.41 118 ILE E O 1
ATOM 6838 N N . ASN E 2 122 ? 154.036 131.734 88.700 1.00 27.36 119 ASN E N 1
ATOM 6839 C CA . ASN E 2 122 ? 153.819 133.119 88.313 1.00 27.36 119 ASN E CA 1
ATOM 6840 C C . ASN E 2 122 ? 153.571 133.248 86.819 1.00 27.36 119 ASN E C 1
ATOM 6841 O O . ASN E 2 122 ? 152.822 134.133 86.395 1.00 27.36 119 ASN E O 1
ATOM 6846 N N . ALA E 2 123 ? 154.131 132.343 86.014 1.00 27.57 120 ALA E N 1
ATOM 6847 C CA . ALA E 2 123 ? 153.876 132.382 84.579 1.00 27.57 120 ALA E CA 1
ATOM 6848 C C . ALA E 2 123 ? 152.467 131.911 84.243 1.00 27.57 120 ALA E C 1
ATOM 6849 O O . ALA E 2 123 ? 151.940 132.245 83.176 1.00 27.57 120 ALA E O 1
ATOM 6851 N N . GLN E 2 124 ? 151.844 131.142 85.137 1.00 28.28 121 GLN E N 1
ATOM 6852 C CA . GLN E 2 124 ? 150.456 130.733 84.956 1.00 28.28 121 GLN E CA 1
ATOM 6853 C C . GLN E 2 124 ? 149.496 131.777 85.508 1.00 28.28 121 GLN E C 1
ATOM 6854 O O . GLN E 2 124 ? 148.407 131.977 84.959 1.00 28.28 121 GLN E O 1
ATOM 6860 N N . ILE E 2 125 ? 149.883 132.437 86.603 1.00 24.87 122 ILE E N 1
ATOM 6861 C CA . ILE E 2 125 ? 149.051 133.478 87.200 1.00 24.87 122 ILE E CA 1
ATOM 6862 C C . ILE E 2 125 ? 149.025 134.728 86.323 1.00 24.87 122 ILE E C 1
ATOM 6863 O O . ILE E 2 125 ? 147.972 135.352 86.143 1.00 24.87 122 ILE E O 1
ATOM 6868 N N . LEU E 2 126 ? 150.161 135.077 85.710 1.00 30.11 123 LEU E N 1
ATOM 6869 C CA . LEU E 2 126 ? 150.263 136.302 84.921 1.00 30.11 123 LEU E CA 1
ATOM 6870 C C . LEU E 2 126 ? 149.477 136.231 83.613 1.00 30.11 123 LEU E C 1
ATOM 6871 O O . LEU E 2 126 ? 149.194 137.277 83.019 1.00 30.11 123 LEU E O 1
ATOM 6876 N N . ARG E 2 127 ? 149.080 135.036 83.171 1.00 35.74 124 ARG E N 1
ATOM 6877 C CA . ARG E 2 127 ? 148.276 134.935 81.958 1.00 35.74 124 ARG E CA 1
ATOM 6878 C C . ARG E 2 127 ? 146.835 135.366 82.211 1.00 35.74 124 ARG E C 1
ATOM 6879 O O . ARG E 2 127 ? 146.165 135.861 81.299 1.00 35.74 124 ARG E O 1
ATOM 6887 N N . HIS E 2 128 ? 146.352 135.218 83.444 1.00 32.97 125 HIS E N 1
ATOM 6888 C CA . HIS E 2 128 ? 145.027 135.706 83.829 1.00 32.97 125 HIS E CA 1
ATOM 6889 C C . HIS E 2 128 ? 145.140 137.205 84.092 1.00 32.97 125 HIS E C 1
ATOM 6890 O O . HIS E 2 128 ? 145.234 137.671 85.231 1.00 32.97 125 HIS E O 1
ATOM 6897 N N . GLU E 2 129 ? 145.112 137.970 82.999 1.00 42.30 126 GLU E N 1
ATOM 6898 C CA . GLU E 2 129 ? 145.554 139.358 83.025 1.00 42.30 126 GLU E CA 1
ATOM 6899 C C . GLU E 2 129 ? 144.563 140.295 83.703 1.00 42.30 126 GLU E C 1
ATOM 6900 O O . GLU E 2 129 ? 144.962 141.368 84.168 1.00 42.30 126 GLU E O 1
ATOM 6906 N N . ASN E 2 130 ? 143.288 139.924 83.778 1.00 45.18 127 ASN E N 1
ATOM 6907 C CA . ASN E 2 130 ? 142.257 140.850 84.229 1.00 45.18 127 ASN E CA 1
ATOM 6908 C C . ASN E 2 130 ? 141.963 140.772 85.721 1.00 45.18 127 ASN E C 1
ATOM 6909 O O . ASN E 2 130 ? 141.083 141.496 86.192 1.00 45.18 127 ASN E O 1
ATOM 6914 N N . SER E 2 131 ? 142.657 139.932 86.479 1.00 29.78 128 SER E N 1
ATOM 6915 C CA . SER E 2 131 ? 142.400 139.826 87.905 1.00 29.78 128 SER E CA 1
ATOM 6916 C C . SER E 2 131 ? 143.466 140.571 88.699 1.00 29.78 128 SER E C 1
ATOM 6917 O O . SER E 2 131 ? 144.368 141.200 88.145 1.00 29.78 128 SER E O 1
ATOM 6920 N N . ALA E 2 132 ? 143.358 140.488 90.026 1.00 23.71 129 ALA E N 1
ATOM 6921 C CA . ALA E 2 132 ? 144.317 141.146 90.905 1.00 23.71 129 ALA E CA 1
ATOM 6922 C C . ALA E 2 132 ? 145.593 140.337 91.066 1.00 23.71 129 ALA E C 1
ATOM 6923 O O . ALA E 2 132 ? 146.643 140.901 91.408 1.00 23.71 129 ALA E O 1
ATOM 6925 N N . ALA E 2 133 ? 145.513 139.024 90.841 1.00 19.40 130 ALA E N 1
ATOM 6926 C CA . ALA E 2 133 ? 146.657 138.147 91.057 1.00 19.40 130 ALA E CA 1
ATOM 6927 C C . ALA E 2 133 ? 147.765 138.422 90.053 1.00 19.40 130 ALA E C 1
ATOM 6928 O O . ALA E 2 133 ? 148.945 138.467 90.421 1.00 19.40 130 ALA E O 1
ATOM 6930 N N . GLY E 2 134 ? 147.401 138.634 88.786 1.00 23.68 131 GLY E N 1
ATOM 6931 C CA . GLY E 2 134 ? 148.385 139.020 87.791 1.00 23.68 131 GLY E CA 1
ATOM 6932 C C . GLY E 2 134 ? 148.982 140.385 88.050 1.00 23.68 131 GLY E C 1
ATOM 6933 O O . GLY E 2 134 ? 150.162 140.611 87.763 1.00 23.68 131 GLY E O 1
ATOM 6934 N N . VAL E 2 135 ? 148.194 141.294 88.630 1.00 22.49 132 VAL E N 1
ATOM 6935 C CA . VAL E 2 135 ? 148.694 142.615 89.002 1.00 22.49 132 VAL E CA 1
ATOM 6936 C C . VAL E 2 135 ? 149.759 142.498 90.083 1.00 22.49 132 VAL E C 1
ATOM 6937 O O . VAL E 2 135 ? 150.844 143.082 89.969 1.00 22.49 132 VAL E O 1
ATOM 6941 N N . LEU E 2 136 ? 149.477 141.723 91.137 1.00 23.46 133 LEU E N 1
ATOM 6942 C CA . LEU E 2 136 ? 150.460 141.577 92.208 1.00 23.46 133 LEU E CA 1
ATOM 6943 C C . LEU E 2 136 ? 151.686 140.790 91.755 1.00 23.46 133 LEU E C 1
ATOM 6944 O O . LEU E 2 136 ? 152.797 141.065 92.224 1.00 23.46 133 LEU E O 1
ATOM 6949 N N . SER E 2 137 ? 151.513 139.842 90.827 1.00 27.92 134 SER E N 1
ATOM 6950 C CA . SER E 2 137 ? 152.664 139.143 90.261 1.00 27.92 134 SER E CA 1
ATOM 6951 C C . SER E 2 137 ? 153.542 140.086 89.450 1.00 27.92 134 SER E C 1
ATOM 6952 O O . SER E 2 137 ? 154.775 140.036 89.549 1.00 27.92 134 SER E O 1
ATOM 6955 N N . LEU E 2 138 ? 152.928 140.972 88.663 1.00 25.65 135 LEU E N 1
ATOM 6956 C CA . LEU E 2 138 ? 153.718 141.881 87.844 1.00 25.65 135 LEU E CA 1
ATOM 6957 C C . LEU E 2 138 ? 154.377 142.949 88.707 1.00 25.65 135 LEU E C 1
ATOM 6958 O O . LEU E 2 138 ? 155.455 143.444 88.362 1.00 25.65 135 LEU E O 1
ATOM 6963 N N . VAL E 2 139 ? 153.766 143.287 89.844 1.00 26.73 136 VAL E N 1
ATOM 6964 C CA . VAL E 2 139 ? 154.399 144.210 90.782 1.00 26.73 136 VAL E CA 1
ATOM 6965 C C . VAL E 2 139 ? 155.592 143.552 91.469 1.00 26.73 136 VAL E C 1
ATOM 6966 O O . VAL E 2 139 ? 156.670 144.152 91.565 1.00 26.73 136 VAL E O 1
ATOM 6970 N N . GLU E 2 140 ? 155.444 142.302 91.924 1.00 30.90 137 GLU E N 1
ATOM 6971 C CA . GLU E 2 140 ? 156.563 141.657 92.606 1.00 30.90 137 GLU E CA 1
ATOM 6972 C C . GLU E 2 140 ? 157.674 141.229 91.653 1.00 30.90 137 GLU E C 1
ATOM 6973 O O . GLU E 2 140 ? 158.789 140.962 92.112 1.00 30.90 137 GLU E O 1
ATOM 6979 N N . THR E 2 141 ? 157.409 141.153 90.345 1.00 30.67 138 THR E N 1
ATOM 6980 C CA . THR E 2 141 ? 158.516 140.968 89.410 1.00 30.67 138 THR E CA 1
ATOM 6981 C C . THR E 2 141 ? 159.240 142.279 89.120 1.00 30.67 138 THR E C 1
ATOM 6982 O O . THR E 2 141 ? 160.344 142.263 88.567 1.00 30.67 138 THR E O 1
ATOM 6986 N N . LEU E 2 142 ? 158.644 143.414 89.476 1.00 30.81 139 LEU E N 1
ATOM 6987 C CA . LEU E 2 142 ? 159.284 144.708 89.258 1.00 30.81 139 LEU E CA 1
ATOM 6988 C C . LEU E 2 142 ? 159.455 145.469 90.569 1.00 30.81 139 LEU E C 1
ATOM 6989 O O . LEU E 2 142 ? 160.475 145.342 91.245 1.00 30.81 139 LEU E O 1
ATOM 6994 N N . LEU E 2 150 ? 153.869 148.505 98.291 1.00 41.96 147 LEU E N 1
ATOM 6995 C CA . LEU E 2 150 ? 153.426 149.770 98.863 1.00 41.96 147 LEU E CA 1
ATOM 6996 C C . LEU E 2 150 ? 152.795 149.560 100.235 1.00 41.96 147 LEU E C 1
ATOM 6997 O O . LEU E 2 150 ? 153.263 148.742 101.026 1.00 41.96 147 LEU E O 1
ATOM 7002 N N . MET E 2 151 ? 151.730 150.316 100.511 1.00 44.22 148 MET E N 1
ATOM 7003 C CA . MET E 2 151 ? 150.964 150.139 101.736 1.00 44.22 148 MET E CA 1
ATOM 7004 C C . MET E 2 151 ? 149.979 148.985 101.632 1.00 44.22 148 MET E C 1
ATOM 7005 O O . MET E 2 151 ? 149.480 148.514 102.659 1.00 44.22 148 MET E O 1
ATOM 7010 N N . LEU E 2 152 ? 149.690 148.532 100.413 1.00 36.43 149 LEU E N 1
ATOM 7011 C CA . LEU E 2 152 ? 148.770 147.419 100.218 1.00 36.43 149 LEU E CA 1
ATOM 7012 C C . LEU E 2 152 ? 149.409 146.104 100.632 1.00 36.43 149 LEU E C 1
ATOM 7013 O O . LEU E 2 152 ? 148.872 145.376 101.473 1.00 36.43 149 LEU E O 1
ATOM 7018 N N . THR E 2 153 ? 150.580 145.799 100.069 1.00 26.89 150 THR E N 1
ATOM 7019 C CA . THR E 2 153 ? 151.225 144.495 100.165 1.00 26.89 150 THR E CA 1
ATOM 7020 C C . THR E 2 153 ? 151.922 144.287 101.517 1.00 26.89 150 THR E C 1
ATOM 7021 O O . THR E 2 153 ? 152.649 143.306 101.702 1.00 26.89 150 THR E O 1
ATOM 7025 N N . LYS E 2 154 ? 151.699 145.175 102.486 1.00 31.28 151 LYS E N 1
ATOM 7026 C CA . LYS E 2 154 ? 152.127 144.892 103.849 1.00 31.28 151 LYS E CA 1
ATOM 7027 C C . LYS E 2 154 ? 151.161 143.943 104.545 1.00 31.28 151 LYS E C 1
ATOM 7028 O O . LYS E 2 154 ? 151.538 143.283 105.519 1.00 31.28 151 LYS E O 1
ATOM 7034 N N . GLY E 2 155 ? 149.920 143.863 104.067 1.00 16.30 152 GLY E N 1
ATOM 7035 C CA . GLY E 2 155 ? 148.926 142.984 104.654 1.00 16.30 152 GLY E CA 1
ATOM 7036 C C . GLY E 2 155 ? 148.592 141.760 103.823 1.00 16.30 152 GLY E C 1
ATOM 7037 O O . GLY E 2 155 ? 148.174 140.737 104.368 1.00 16.30 152 GLY E O 1
ATOM 7038 N N . VAL E 2 156 ? 148.758 141.863 102.504 1.00 10.74 153 VAL E N 1
ATOM 7039 C CA . VAL E 2 156 ? 148.429 140.771 101.593 1.00 10.74 153 VAL E CA 1
ATOM 7040 C C . VAL E 2 156 ? 149.407 139.621 101.785 1.00 10.74 153 VAL E C 1
ATOM 7041 O O . VAL E 2 156 ? 150.624 139.797 101.657 1.00 10.74 153 VAL E O 1
ATOM 7045 N N . VAL E 2 157 ? 148.881 138.431 102.091 1.00 5.08 154 VAL E N 1
ATOM 7046 C CA . VAL E 2 157 ? 149.756 137.291 102.352 1.00 5.08 154 VAL E CA 1
ATOM 7047 C C . VAL E 2 157 ? 150.205 136.645 101.046 1.00 5.08 154 VAL E C 1
ATOM 7048 O O . VAL E 2 157 ? 151.396 136.376 100.853 1.00 5.08 154 VAL E O 1
ATOM 7052 N N . GLY E 2 158 ? 149.286 136.406 100.128 1.00 3.83 155 GLY E N 1
ATOM 7053 C CA . GLY E 2 158 ? 149.657 135.893 98.822 1.00 3.83 155 GLY E CA 1
ATOM 7054 C C . GLY E 2 158 ? 148.537 135.113 98.168 1.00 3.83 155 GLY E C 1
ATOM 7055 O O . GLY E 2 158 ? 147.629 134.606 98.809 1.00 3.83 155 GLY E O 1
ATOM 7056 N N . VAL E 2 159 ? 148.622 135.008 96.842 1.00 4.48 156 VAL E N 1
ATOM 7057 C CA . VAL E 2 159 ? 147.629 134.283 96.057 1.00 4.48 156 VAL E CA 1
ATOM 7058 C C . VAL E 2 159 ? 147.686 132.795 96.373 1.00 4.48 156 VAL E C 1
ATOM 7059 O O . VAL E 2 159 ? 148.762 132.188 96.377 1.00 4.48 156 VAL E O 1
ATOM 7063 N N . VAL E 2 160 ? 146.514 132.191 96.624 1.00 5.28 157 VAL E N 1
ATOM 7064 C CA . VAL E 2 160 ? 146.425 130.839 97.187 1.00 5.28 157 VAL E CA 1
ATOM 7065 C C . VAL E 2 160 ? 146.868 129.732 96.245 1.00 5.28 157 VAL E C 1
ATOM 7066 O O . VAL E 2 160 ? 146.920 128.569 96.664 1.00 5.28 157 VAL E O 1
ATOM 7070 N N . ALA E 2 161 ? 147.185 130.041 94.990 1.00 7.90 158 ALA E N 1
ATOM 7071 C CA . ALA E 2 161 ? 147.877 129.069 94.159 1.00 7.90 158 ALA E CA 1
ATOM 7072 C C . ALA E 2 161 ? 149.367 129.014 94.471 1.00 7.90 158 ALA E C 1
ATOM 7073 O O . ALA E 2 161 ? 150.057 128.111 93.988 1.00 7.90 158 ALA E O 1
ATOM 7075 N N . LYS E 2 162 ? 149.876 129.959 95.265 1.00 10.05 159 LYS E N 1
ATOM 7076 C CA . LYS E 2 162 ? 151.280 129.991 95.647 1.00 10.05 159 LYS E CA 1
ATOM 7077 C C . LYS E 2 162 ? 151.522 129.605 97.097 1.00 10.05 159 LYS E C 1
ATOM 7078 O O . LYS E 2 162 ? 152.673 129.352 97.465 1.00 10.05 159 LYS E O 1
ATOM 7084 N N . LEU E 2 163 ? 150.482 129.558 97.930 1.00 7.80 160 LEU E N 1
ATOM 7085 C CA . LEU E 2 163 ? 150.679 129.240 99.337 1.00 7.80 160 LEU E CA 1
ATOM 7086 C C . LEU E 2 163 ? 150.704 127.748 99.620 1.00 7.80 160 LEU E C 1
ATOM 7087 O O . LEU E 2 163 ? 151.131 127.354 100.706 1.00 7.80 160 LEU E O 1
ATOM 7092 N N . GLY E 2 164 ? 150.268 126.909 98.681 1.00 7.64 161 GLY E N 1
ATOM 7093 C CA . GLY E 2 164 ? 150.213 125.484 98.913 1.00 7.64 161 GLY E CA 1
ATOM 7094 C C . GLY E 2 164 ? 150.779 124.718 97.735 1.00 7.64 161 GLY E C 1
ATOM 7095 O O . GLY E 2 164 ? 150.831 125.209 96.611 1.00 7.64 161 GLY E O 1
ATOM 7096 N N . LYS E 2 165 ? 151.219 123.493 98.022 1.00 10.96 162 LYS E N 1
ATOM 7097 C CA . LYS E 2 165 ? 151.851 122.618 97.044 1.00 10.96 162 LYS E CA 1
ATOM 7098 C C . LYS E 2 165 ? 151.439 121.179 97.310 1.00 10.96 162 LYS E C 1
ATOM 7099 O O . LYS E 2 165 ? 151.344 120.760 98.465 1.00 10.96 162 LYS E O 1
ATOM 7105 N N . VAL E 2 166 ? 151.181 120.431 96.238 1.00 14.52 163 VAL E N 1
ATOM 7106 C CA . VAL E 2 166 ? 150.920 118.998 96.304 1.00 14.52 163 VAL E CA 1
ATOM 7107 C C . VAL E 2 166 ? 151.885 118.288 95.369 1.00 14.52 163 VAL E C 1
ATOM 7108 O O . VAL E 2 166 ? 152.314 118.840 94.352 1.00 14.52 163 VAL E O 1
ATOM 7112 N N . ASN E 2 167 ? 152.227 117.048 95.721 1.00 19.93 164 ASN E N 1
ATOM 7113 C CA . ASN E 2 167 ? 153.318 116.352 95.048 1.00 19.93 164 ASN E CA 1
ATOM 7114 C C . ASN E 2 167 ? 152.919 115.885 93.652 1.00 19.93 164 ASN E C 1
ATOM 7115 O O . ASN E 2 167 ? 153.661 116.095 92.688 1.00 19.93 164 ASN E O 1
ATOM 7120 N N . ASP E 2 168 ? 151.764 115.243 93.523 1.00 19.66 165 ASP E N 1
ATOM 7121 C CA . ASP E 2 168 ? 151.369 114.611 92.271 1.00 19.66 165 ASP E CA 1
ATOM 7122 C C . ASP E 2 168 ? 150.502 115.531 91.420 1.00 19.66 165 ASP E C 1
ATOM 7123 O O . ASP E 2 168 ? 149.558 116.152 91.913 1.00 19.66 165 ASP E O 1
ATOM 7128 N N . GLU E 2 169 ? 150.838 115.604 90.129 1.00 19.79 166 GLU E N 1
ATOM 7129 C CA . GLU E 2 169 ? 150.262 116.584 89.210 1.00 19.79 166 GLU E CA 1
ATOM 7130 C C . GLU E 2 169 ? 148.792 116.318 88.895 1.00 19.79 166 GLU E C 1
ATOM 7131 O O . GLU E 2 169 ? 148.015 117.273 88.747 1.00 19.79 166 GLU E O 1
ATOM 7137 N N . ASN E 2 170 ? 148.398 115.045 88.781 1.00 19.20 167 ASN E N 1
ATOM 7138 C CA . ASN E 2 170 ? 147.003 114.709 88.499 1.00 19.20 167 ASN E CA 1
ATOM 7139 C C . ASN E 2 170 ? 146.095 115.140 89.645 1.00 19.20 167 ASN E C 1
ATOM 7140 O O . ASN E 2 170 ? 145.046 115.756 89.418 1.00 19.20 167 ASN E O 1
ATOM 7145 N N . LEU E 2 171 ? 146.514 114.879 90.883 1.00 13.80 168 LEU E N 1
ATOM 7146 C CA . LEU E 2 171 ? 145.755 115.319 92.044 1.00 13.80 168 LEU E CA 1
ATOM 7147 C C . LEU E 2 171 ? 145.813 116.835 92.216 1.00 13.80 168 LEU E C 1
ATOM 7148 O O . LEU E 2 171 ? 144.871 117.418 92.769 1.00 13.80 168 LEU E O 1
ATOM 7153 N N . SER E 2 172 ? 146.859 117.489 91.693 1.00 14.15 169 SER E N 1
ATOM 7154 C CA . SER E 2 172 ? 146.899 118.950 91.676 1.00 14.15 169 SER E CA 1
ATOM 7155 C C . SER E 2 172 ? 145.820 119.508 90.768 1.00 14.15 169 SER E C 1
ATOM 7156 O O . SER E 2 172 ? 145.099 120.439 91.144 1.00 14.15 169 SER E O 1
ATOM 7159 N N . GLN E 2 173 ? 145.700 118.946 89.563 1.00 12.60 170 GLN E N 1
ATOM 7160 C CA . GLN E 2 173 ? 144.684 119.416 88.629 1.00 12.60 170 GLN E CA 1
ATOM 7161 C C . GLN E 2 173 ? 143.286 119.095 89.133 1.00 12.60 170 GLN E C 1
ATOM 7162 O O . GLN E 2 173 ? 142.359 119.880 88.913 1.00 12.60 170 GLN E O 1
ATOM 7168 N N . ILE E 2 174 ? 143.137 117.987 89.864 1.00 10.85 171 ILE E N 1
ATOM 7169 C CA . ILE E 2 174 ? 141.848 117.627 90.459 1.00 10.85 171 ILE E CA 1
ATOM 7170 C C . ILE E 2 174 ? 141.436 118.631 91.535 1.00 10.85 171 ILE E C 1
ATOM 7171 O O . ILE E 2 174 ? 140.325 119.186 91.500 1.00 10.85 171 ILE E O 1
ATOM 7176 N N . LEU E 2 175 ? 142.331 118.908 92.490 1.00 9.90 172 LEU E N 1
ATOM 7177 C CA . LEU E 2 175 ? 142.001 119.865 93.542 1.00 9.90 172 LEU E CA 1
ATOM 7178 C C . LEU E 2 175 ? 141.954 121.305 93.050 1.00 9.90 172 LEU E C 1
ATOM 7179 O O . LEU E 2 175 ? 141.385 122.160 93.735 1.00 9.90 172 LEU E O 1
ATOM 7184 N N . SER E 2 176 ? 142.551 121.598 91.897 1.00 7.98 173 SER E N 1
ATOM 7185 C CA . SER E 2 176 ? 142.402 122.919 91.308 1.00 7.98 173 SER E CA 1
ATOM 7186 C C . SER E 2 176 ? 141.081 123.055 90.563 1.00 7.98 173 SER E C 1
ATOM 7187 O O . SER E 2 176 ? 140.480 124.134 90.557 1.00 7.98 173 SER E O 1
ATOM 7190 N N . ASN E 2 177 ? 140.620 121.978 89.921 1.00 9.85 174 ASN E N 1
ATOM 7191 C CA . ASN E 2 177 ? 139.321 122.007 89.264 1.00 9.85 174 ASN E CA 1
ATOM 7192 C C . ASN E 2 177 ? 138.182 122.045 90.268 1.00 9.85 174 ASN E C 1
ATOM 7193 O O . ASN E 2 177 ? 137.091 122.519 89.934 1.00 9.85 174 ASN E O 1
ATOM 7198 N N . TYR E 2 178 ? 138.402 121.519 91.477 1.00 9.25 175 TYR E N 1
ATOM 7199 C CA . TYR E 2 178 ? 137.367 121.587 92.507 1.00 9.25 175 TYR E CA 1
ATOM 7200 C C . TYR E 2 178 ? 137.044 123.024 92.903 1.00 9.25 175 TYR E C 1
ATOM 7201 O O . TYR E 2 178 ? 135.874 123.365 93.104 1.00 9.25 175 TYR E O 1
ATOM 7210 N N . LEU E 2 179 ? 138.059 123.885 93.021 1.00 7.11 176 LEU E N 1
ATOM 7211 C CA . LEU E 2 179 ? 137.846 125.204 93.613 1.00 7.11 176 LEU E CA 1
ATOM 7212 C C . LEU E 2 179 ? 137.539 126.298 92.608 1.00 7.11 176 LEU E C 1
ATOM 7213 O O . LEU E 2 179 ? 136.950 127.314 92.985 1.00 7.11 176 LEU E O 1
ATOM 7218 N N . GLY E 2 180 ? 137.943 126.146 91.362 1.00 5.66 177 GLY E N 1
ATOM 7219 C CA . GLY E 2 180 ? 137.582 127.187 90.415 1.00 5.66 177 GLY E CA 1
ATOM 7220 C C . GLY E 2 180 ? 138.563 128.340 90.421 1.00 5.66 177 GLY E C 1
ATOM 7221 O O . GLY E 2 180 ? 139.115 128.727 91.448 1.00 5.66 177 GLY E O 1
ATOM 7222 N N . THR E 2 181 ? 138.759 128.924 89.241 1.00 8.10 178 THR E N 1
ATOM 7223 C CA . THR E 2 181 ? 139.805 129.919 89.048 1.00 8.10 178 THR E CA 1
ATOM 7224 C C . THR E 2 181 ? 139.457 131.297 89.594 1.00 8.10 178 THR E C 1
ATOM 7225 O O . THR E 2 181 ? 140.230 132.235 89.378 1.00 8.10 178 THR E O 1
ATOM 7229 N N . ARG E 2 182 ? 138.326 131.458 90.278 1.00 8.95 179 ARG E N 1
ATOM 7230 C CA . ARG E 2 182 ? 138.058 132.713 90.967 1.00 8.95 179 ARG E CA 1
ATOM 7231 C C . ARG E 2 182 ? 138.460 132.625 92.432 1.00 8.95 179 ARG E C 1
ATOM 7232 O O . ARG E 2 182 ? 138.802 133.641 93.042 1.00 8.95 179 ARG E O 1
ATOM 7240 N N . SER E 2 183 ? 138.467 131.424 93.000 1.00 5.28 180 SER E N 1
ATOM 7241 C CA . SER E 2 183 ? 138.953 131.209 94.353 1.00 5.28 180 SER E CA 1
ATOM 7242 C C . SER E 2 183 ? 140.306 130.522 94.376 1.00 5.28 180 SER E C 1
ATOM 7243 O O . SER E 2 183 ? 140.806 130.196 95.457 1.00 5.28 180 SER E O 1
ATOM 7246 N N . MET E 2 184 ? 140.902 130.279 93.210 1.00 5.78 181 MET E N 1
ATOM 7247 C CA . MET E 2 184 ? 142.279 129.805 93.143 1.00 5.78 181 MET E CA 1
ATOM 7248 C C . MET E 2 184 ? 143.244 130.967 92.918 1.00 5.78 181 MET E C 1
ATOM 7249 O O . MET E 2 184 ? 144.429 130.871 93.252 1.00 5.78 181 MET E O 1
ATOM 7254 N N . LEU E 2 185 ? 142.750 132.075 92.377 1.00 6.29 182 LEU E N 1
ATOM 7255 C CA . LEU E 2 185 ? 143.511 133.310 92.223 1.00 6.29 182 LEU E CA 1
ATOM 7256 C C . LEU E 2 185 ? 143.108 134.342 93.264 1.00 6.29 182 LEU E C 1
ATOM 7257 O O . LEU E 2 185 ? 142.964 135.526 92.958 1.00 6.29 182 LEU E O 1
ATOM 7262 N N . ALA E 2 186 ? 142.888 133.914 94.499 1.00 5.54 183 ALA E N 1
ATOM 7263 C CA . ALA E 2 186 ? 142.288 134.762 95.514 1.00 5.54 183 ALA E CA 1
ATOM 7264 C C . ALA E 2 186 ? 143.343 135.362 96.428 1.00 5.54 183 ALA E C 1
ATOM 7265 O O . ALA E 2 186 ? 144.172 134.646 96.990 1.00 5.54 183 ALA E O 1
ATOM 7267 N N . VAL E 2 187 ? 143.289 136.678 96.590 1.00 6.12 184 VAL E N 1
ATOM 7268 C CA . VAL E 2 187 ? 144.263 137.422 97.378 1.00 6.12 184 VAL E CA 1
ATOM 7269 C C . VAL E 2 187 ? 143.815 137.415 98.837 1.00 6.12 184 VAL E C 1
ATOM 7270 O O . VAL E 2 187 ? 142.898 138.132 99.235 1.00 6.12 184 VAL E O 1
ATOM 7274 N N . VAL E 2 188 ? 144.458 136.588 99.652 1.00 5.77 185 VAL E N 1
ATOM 7275 C CA . VAL E 2 188 ? 144.138 136.550 101.072 1.00 5.77 185 VAL E CA 1
ATOM 7276 C C . VAL E 2 188 ? 144.811 137.720 101.779 1.00 5.77 185 VAL E C 1
ATOM 7277 O O . VAL E 2 188 ? 146.007 137.986 101.599 1.00 5.77 185 VAL E O 1
ATOM 7281 N N . CYS E 2 189 ? 144.016 138.479 102.515 1.00 9.69 186 CYS E N 1
ATOM 7282 C CA . CYS E 2 189 ? 144.505 139.551 103.359 1.00 9.69 186 CYS E CA 1
ATOM 7283 C C . CYS E 2 189 ? 144.667 139.031 104.779 1.00 9.69 186 CYS E C 1
ATOM 7284 O O . CYS E 2 189 ? 143.995 138.086 105.192 1.00 9.69 186 CYS E O 1
ATOM 7287 N N . ARG E 2 190 ? 145.583 139.646 105.522 1.00 14.10 187 ARG E N 1
ATOM 7288 C CA . ARG E 2 190 ? 145.819 139.203 106.888 1.00 14.10 187 ARG E CA 1
ATOM 7289 C C . ARG E 2 190 ? 144.720 139.689 107.820 1.00 14.10 187 ARG E C 1
ATOM 7290 O O . ARG E 2 190 ? 144.476 139.073 108.861 1.00 14.10 187 ARG E O 1
ATOM 7298 N N . ASN E 2 191 ? 144.019 140.755 107.445 1.00 17.67 188 ASN E N 1
ATOM 7299 C CA . ASN E 2 191 ? 143.159 141.468 108.377 1.00 17.67 188 ASN E CA 1
ATOM 7300 C C . ASN E 2 191 ? 142.177 142.301 107.568 1.00 17.67 188 ASN E C 1
ATOM 7301 O O . ASN E 2 191 ? 142.428 142.614 106.402 1.00 17.67 188 ASN E O 1
ATOM 7306 N N . TYR E 2 192 ? 141.056 142.665 108.202 1.00 15.15 189 TYR E N 1
ATOM 7307 C CA . TYR E 2 192 ? 139.975 143.331 107.476 1.00 15.15 189 TYR E CA 1
ATOM 7308 C C . TYR E 2 192 ? 140.346 144.750 107.057 1.00 15.15 189 TYR E C 1
ATOM 7309 O O . TYR E 2 192 ? 139.829 145.248 106.050 1.00 15.15 189 TYR E O 1
ATOM 7318 N N . GLU E 2 193 ? 141.237 145.410 107.804 1.00 19.82 190 GLU E N 1
ATOM 7319 C CA . GLU E 2 193 ? 141.711 146.732 107.401 1.00 19.82 190 GLU E CA 1
ATOM 7320 C C . GLU E 2 193 ? 142.478 146.678 106.086 1.00 19.82 190 GLU E C 1
ATOM 7321 O O . GLU E 2 193 ? 142.415 147.621 105.288 1.00 19.82 190 GLU E O 1
ATOM 7327 N N . SER E 2 194 ? 143.150 145.562 105.808 1.00 16.87 191 SER E N 1
ATOM 7328 C CA . SER E 2 194 ? 143.754 145.393 104.495 1.00 16.87 191 SER E CA 1
ATOM 7329 C C . SER E 2 194 ? 142.696 145.201 103.412 1.00 16.87 191 SER E C 1
ATOM 7330 O O . SER E 2 194 ? 142.883 145.667 102.282 1.00 16.87 191 SER E O 1
ATOM 7333 N N . VAL E 2 195 ? 141.575 144.550 103.744 1.00 15.99 192 VAL E N 1
ATOM 7334 C CA . VAL E 2 195 ? 140.484 144.387 102.786 1.00 15.99 192 VAL E CA 1
ATOM 7335 C C . VAL E 2 195 ? 139.853 145.739 102.471 1.00 15.99 192 VAL E C 1
ATOM 7336 O O . VAL E 2 195 ? 139.462 146.009 101.330 1.00 15.99 192 VAL E O 1
ATOM 7340 N N . THR E 2 196 ? 139.787 146.627 103.465 1.00 20.56 193 THR E N 1
ATOM 7341 C CA . THR E 2 196 ? 139.379 147.999 103.191 1.00 20.56 193 THR E CA 1
ATOM 7342 C C . THR E 2 196 ? 140.431 148.758 102.395 1.00 20.56 193 THR E C 1
ATOM 7343 O O . THR E 2 196 ? 140.082 149.674 101.646 1.00 20.56 193 THR E O 1
ATOM 7347 N N . ALA E 2 197 ? 141.707 148.399 102.543 1.00 22.90 194 ALA E N 1
ATOM 7348 C CA . ALA E 2 197 ? 142.754 149.076 101.786 1.00 22.90 194 ALA E CA 1
ATOM 7349 C C . ALA E 2 197 ? 142.756 148.683 100.313 1.00 22.90 194 ALA E C 1
ATOM 7350 O O . ALA E 2 197 ? 143.129 149.498 99.464 1.00 22.90 194 ALA E O 1
ATOM 7352 N N . LEU E 2 198 ? 142.357 147.449 99.986 1.00 26.38 195 LEU E N 1
ATOM 7353 C CA . LEU E 2 198 ? 142.414 146.991 98.596 1.00 26.38 195 LEU E CA 1
ATOM 7354 C C . LEU E 2 198 ? 141.382 147.653 97.686 1.00 26.38 195 LEU E C 1
ATOM 7355 O O . LEU E 2 198 ? 141.637 147.791 96.486 1.00 26.38 195 LEU E O 1
ATOM 7360 N N . GLU E 2 199 ? 140.220 148.044 98.205 1.00 31.25 196 GLU E N 1
ATOM 7361 C CA . GLU E 2 199 ? 139.178 148.668 97.395 1.00 31.25 196 GLU E CA 1
ATOM 7362 C C . GLU E 2 199 ? 138.566 149.842 98.141 1.00 31.25 196 GLU E C 1
ATOM 7363 O O . GLU E 2 199 ? 138.204 149.717 99.314 1.00 31.25 196 GLU E O 1
ATOM 7369 N N . ALA E 2 200 ? 138.435 150.973 97.451 1.00 37.27 197 ALA E N 1
ATOM 7370 C CA . ALA E 2 200 ? 137.854 152.185 98.007 1.00 37.27 197 ALA E CA 1
ATOM 7371 C C . ALA E 2 200 ? 136.779 152.709 97.068 1.00 37.27 197 ALA E C 1
ATOM 7372 O O . ALA E 2 200 ? 136.851 152.507 95.852 1.00 37.27 197 ALA E O 1
ATOM 7374 N N . TYR E 2 201 ? 135.795 153.399 97.639 1.00 39.79 198 TYR E N 1
ATOM 7375 C CA . TYR E 2 201 ? 134.540 153.706 96.969 1.00 39.79 198 TYR E CA 1
ATOM 7376 C C . TYR E 2 201 ? 134.203 155.181 97.105 1.00 39.79 198 TYR E C 1
ATOM 7377 O O . TYR E 2 201 ? 134.622 155.838 98.061 1.00 39.79 198 TYR E O 1
ATOM 7386 N N . ASP E 2 202 ? 133.443 155.693 96.140 1.00 54.97 199 ASP E N 1
ATOM 7387 C CA . ASP E 2 202 ? 132.926 157.051 96.192 1.00 54.97 199 ASP E CA 1
ATOM 7388 C C . ASP E 2 202 ? 131.656 157.097 97.036 1.00 54.97 199 ASP E C 1
ATOM 7389 O O . ASP E 2 202 ? 131.234 156.104 97.634 1.00 54.97 199 ASP E O 1
ATOM 7394 N N . ASN E 2 203 ? 131.031 158.273 97.081 1.00 58.94 200 ASN E N 1
ATOM 7395 C CA . ASN E 2 203 ? 129.741 158.410 97.741 1.00 58.94 200 ASN E CA 1
ATOM 7396 C C . ASN E 2 203 ? 128.583 157.981 96.853 1.00 58.94 200 ASN E C 1
ATOM 7397 O O . ASN E 2 203 ? 127.448 157.905 97.334 1.00 58.94 200 ASN E O 1
ATOM 7402 N N . HIS E 2 204 ? 128.841 157.698 95.574 1.00 56.79 201 HIS E N 1
ATOM 7403 C CA . HIS E 2 204 ? 127.760 157.321 94.673 1.00 56.79 201 HIS E CA 1
ATOM 7404 C C . HIS E 2 204 ? 127.551 155.810 94.648 1.00 56.79 201 HIS E C 1
ATOM 7405 O O . HIS E 2 204 ? 126.413 155.340 94.752 1.00 56.79 201 HIS E O 1
ATOM 7412 N N . GLY E 2 205 ? 128.627 155.036 94.520 1.00 47.17 202 GLY E N 1
ATOM 7413 C CA . GLY E 2 205 ? 128.506 153.592 94.562 1.00 47.17 202 GLY E CA 1
ATOM 7414 C C . GLY E 2 205 ? 129.391 152.849 93.584 1.00 47.17 202 GLY E C 1
ATOM 7415 O O . GLY E 2 205 ? 129.431 151.616 93.596 1.00 47.17 202 GLY E O 1
ATOM 7416 N N . ASN E 2 206 ? 130.100 153.577 92.729 1.00 46.60 203 ASN E N 1
ATOM 7417 C CA . ASN E 2 206 ? 131.008 152.944 91.787 1.00 46.60 203 ASN E CA 1
ATOM 7418 C C . ASN E 2 206 ? 132.384 152.733 92.419 1.00 46.60 203 ASN E C 1
ATOM 7419 O O . ASN E 2 206 ? 132.666 153.189 93.530 1.00 46.60 203 ASN E O 1
ATOM 7424 N N . ILE E 2 207 ? 133.249 152.019 91.697 1.00 42.02 204 ILE E N 1
ATOM 7425 C CA . ILE E 2 207 ? 134.622 151.850 92.153 1.00 42.02 204 ILE E CA 1
ATOM 7426 C C . ILE E 2 207 ? 135.401 153.127 91.877 1.00 42.02 204 ILE E C 1
ATOM 7427 O O . ILE E 2 207 ? 135.142 153.839 90.897 1.00 42.02 204 ILE E O 1
ATOM 7432 N N . ASP E 2 208 ? 136.353 153.430 92.748 1.00 45.80 205 ASP E N 1
ATOM 7433 C CA . ASP E 2 208 ? 137.164 154.627 92.614 1.00 45.80 205 ASP E CA 1
ATOM 7434 C C . ASP E 2 208 ? 138.502 154.267 91.985 1.00 45.80 205 ASP E C 1
ATOM 7435 O O . ASP E 2 208 ? 139.105 153.248 92.324 1.00 45.80 205 ASP E O 1
ATOM 7440 N N . ILE E 2 209 ? 138.950 155.095 91.041 1.00 46.40 206 ILE E N 1
ATOM 7441 C CA . ILE E 2 209 ? 140.211 154.823 90.361 1.00 46.40 206 ILE E CA 1
ATOM 7442 C C . ILE E 2 209 ? 141.400 155.111 91.275 1.00 46.40 206 ILE E C 1
ATOM 7443 O O . ILE E 2 209 ? 142.465 154.498 91.120 1.00 46.40 206 ILE E O 1
ATOM 7448 N N . ASN E 2 210 ? 141.226 155.964 92.286 1.00 50.78 207 ASN E N 1
ATOM 7449 C CA . ASN E 2 210 ? 142.267 156.218 93.275 1.00 50.78 207 ASN E CA 1
ATOM 7450 C C . ASN E 2 210 ? 142.171 155.283 94.476 1.00 50.78 207 ASN E C 1
ATOM 7451 O O . ASN E 2 210 ? 142.547 155.666 95.591 1.00 50.78 207 ASN E O 1
ATOM 7456 N N . ALA E 2 211 ? 141.671 154.067 94.274 1.00 45.53 208 ALA E N 1
ATOM 7457 C CA . ALA E 2 211 ? 141.623 153.052 95.317 1.00 45.53 208 ALA E CA 1
ATOM 7458 C C . ALA E 2 211 ? 142.981 152.363 95.430 1.00 45.53 208 ALA E C 1
ATOM 7459 O O . ALA E 2 211 ? 143.992 152.827 94.899 1.00 45.53 208 ALA E O 1
ATOM 7461 N N . GLY E 2 212 ? 143.019 151.239 96.135 1.00 39.73 209 GLY E N 1
ATOM 7462 C CA . GLY E 2 212 ? 144.269 150.538 96.323 1.00 39.73 209 GLY E CA 1
ATOM 7463 C C . GLY E 2 212 ? 144.818 149.860 95.086 1.00 39.73 209 GLY E C 1
ATOM 7464 O O . GLY E 2 212 ? 145.816 150.319 94.524 1.00 39.73 209 GLY E O 1
ATOM 7465 N N . LEU E 2 213 ? 144.173 148.784 94.634 1.00 39.76 210 LEU E N 1
ATOM 7466 C CA . LEU E 2 213 ? 144.769 147.984 93.571 1.00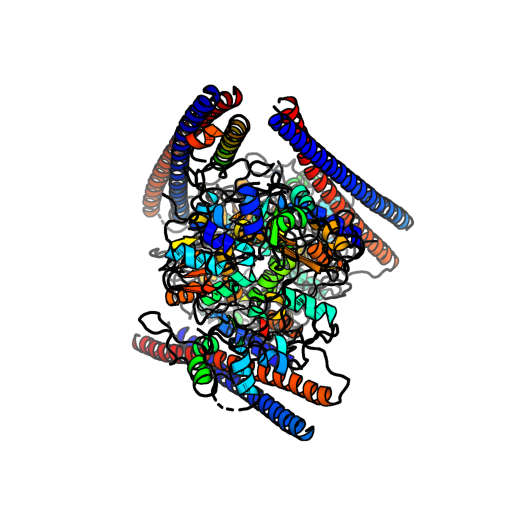 39.76 210 LEU E CA 1
ATOM 7467 C C . LEU E 2 213 ? 144.577 148.603 92.198 1.00 39.76 210 LEU E C 1
ATOM 7468 O O . LEU E 2 213 ? 145.409 148.377 91.313 1.00 39.76 210 LEU E O 1
ATOM 7473 N N . HIS E 2 214 ? 143.509 149.383 92.005 1.00 41.37 211 HIS E N 1
ATOM 7474 C CA . HIS E 2 214 ? 143.225 149.952 90.691 1.00 41.37 211 HIS E CA 1
ATOM 7475 C C . HIS E 2 214 ? 144.263 150.992 90.283 1.00 41.37 211 HIS E C 1
ATOM 7476 O O . HIS E 2 214 ? 144.535 151.148 89.087 1.00 41.37 211 HIS E O 1
ATOM 7483 N N . CYS E 2 215 ? 144.862 151.687 91.259 1.00 46.53 212 CYS E N 1
ATOM 7484 C CA . CYS E 2 215 ? 146.018 152.536 90.979 1.00 46.53 212 CYS E CA 1
ATOM 7485 C C . CYS E 2 215 ? 147.179 151.736 90.415 1.00 46.53 212 CYS E C 1
ATOM 7486 O O . CYS E 2 215 ? 147.839 152.180 89.475 1.00 46.53 212 CYS E O 1
ATOM 7489 N N . LEU E 2 216 ? 147.438 150.553 90.969 1.00 41.24 213 LEU E N 1
ATOM 7490 C CA . LEU E 2 216 ? 148.530 149.726 90.469 1.00 41.24 213 LEU E CA 1
ATOM 7491 C C . LEU E 2 216 ? 148.206 149.155 89.096 1.00 41.24 213 LEU E C 1
ATOM 7492 O O . LEU E 2 216 ? 149.081 149.096 88.219 1.00 41.24 213 LEU E O 1
ATOM 7497 N N . GLY E 2 217 ? 146.945 148.781 88.883 1.00 44.29 214 GLY E N 1
ATOM 7498 C CA . GLY E 2 217 ? 146.540 148.239 87.599 1.00 44.29 214 GLY E CA 1
ATOM 7499 C C . GLY E 2 217 ? 146.501 149.274 86.493 1.00 44.29 214 GLY E C 1
ATOM 7500 O O . GLY E 2 217 ? 146.644 148.931 85.317 1.00 44.29 214 GLY E O 1
ATOM 7501 N N . SER E 2 218 ? 146.295 150.545 86.846 1.00 43.18 215 SER E N 1
ATOM 7502 C CA . SER E 2 218 ? 146.370 151.607 85.849 1.00 43.18 215 SER E CA 1
ATOM 7503 C C . SER E 2 218 ? 147.777 152.177 85.727 1.00 43.18 215 SER E C 1
ATOM 7504 O O . SER E 2 218 ? 148.124 152.741 84.684 1.00 43.18 215 SER E O 1
ATOM 7507 N N . SER E 2 219 ? 148.592 152.046 86.777 1.00 43.38 216 SER E N 1
ATOM 7508 C CA . SER E 2 219 ? 149.983 152.471 86.713 1.00 43.38 216 SER E CA 1
ATOM 7509 C C . SER E 2 219 ? 150.792 151.532 85.838 1.00 43.38 216 SER E C 1
ATOM 7510 O O . SER E 2 219 ? 151.760 151.950 85.193 1.00 43.38 216 SER E O 1
ATOM 7513 N N . ILE E 2 220 ? 150.421 150.256 85.815 1.00 46.27 217 ILE E N 1
ATOM 7514 C CA . ILE E 2 220 ? 151.054 149.332 84.884 1.00 46.27 217 ILE E CA 1
ATOM 7515 C C . ILE E 2 220 ? 150.308 149.310 83.556 1.00 46.27 217 ILE E C 1
ATOM 7516 O O . ILE E 2 220 ? 150.913 149.418 82.483 1.00 46.27 217 ILE E O 1
ATOM 7521 N N . GLY E 2 221 ? 148.984 149.192 83.605 1.00 50.74 218 GLY E N 1
ATOM 7522 C CA . GLY E 2 221 ? 148.208 148.962 82.403 1.00 50.74 218 GLY E CA 1
ATOM 7523 C C . GLY E 2 221 ? 147.542 147.605 82.456 1.00 50.74 218 GLY E C 1
ATOM 7524 O O . GLY E 2 221 ? 147.394 146.932 81.432 1.00 50.74 218 GLY E O 1
ATOM 7525 N N . ARG E 2 222 ? 147.139 147.189 83.657 1.00 45.78 219 ARG E N 1
ATOM 7526 C CA . ARG E 2 222 ? 146.855 145.790 83.930 1.00 45.78 219 ARG E CA 1
ATOM 7527 C C . ARG E 2 222 ? 145.370 145.448 84.008 1.00 45.78 219 ARG E C 1
ATOM 7528 O O . ARG E 2 222 ? 145.043 144.257 83.977 1.00 45.78 219 ARG E O 1
ATOM 7530 N N . GLU E 2 223 ? 144.479 146.446 84.123 1.00 40.48 220 GLU E N 1
ATOM 7531 C CA . GLU E 2 223 ? 143.043 146.291 83.863 1.00 40.48 220 GLU E CA 1
ATOM 7532 C C . GLU E 2 223 ? 142.307 145.275 84.742 1.00 40.48 220 GLU E C 1
ATOM 7533 O O . GLU E 2 223 ? 141.973 144.182 84.276 1.00 40.48 220 GLU E O 1
ATOM 7535 N N . ILE E 2 224 ? 142.042 145.618 86.007 1.00 33.98 221 ILE E N 1
ATOM 7536 C CA . ILE E 2 224 ? 141.474 144.706 87.007 1.00 33.98 221 ILE E CA 1
ATOM 7537 C C . ILE E 2 224 ? 139.945 144.622 86.869 1.00 33.98 221 ILE E C 1
ATOM 7538 O O . ILE E 2 224 ? 139.230 144.323 87.832 1.00 33.98 221 ILE E O 1
ATOM 7543 N N . GLY E 2 225 ? 139.415 144.939 85.685 1.00 35.43 222 GLY E N 1
ATOM 7544 C CA . GLY E 2 225 ? 137.983 144.915 85.391 1.00 35.43 222 GLY E CA 1
ATOM 7545 C C . GLY E 2 225 ? 137.273 143.570 85.557 1.00 35.43 222 GLY E C 1
ATOM 7546 O O . GLY E 2 225 ? 136.058 143.514 85.335 1.00 35.43 222 GLY E O 1
ATOM 7547 N N . ASP E 2 226 ? 137.975 142.499 85.920 1.00 33.32 223 ASP E N 1
ATOM 7548 C CA . ASP E 2 226 ? 137.337 141.253 86.317 1.00 33.32 223 ASP E CA 1
ATOM 7549 C C . ASP E 2 226 ? 137.222 141.203 87.837 1.00 33.32 223 ASP E C 1
ATOM 7550 O O . ASP E 2 226 ? 138.048 141.766 88.558 1.00 33.32 223 ASP E O 1
ATOM 7555 N N . SER E 2 227 ? 136.183 140.528 88.319 1.00 23.35 224 SER E N 1
ATOM 7556 C CA . SER E 2 227 ? 135.921 140.479 89.749 1.00 23.35 224 SER E CA 1
ATOM 7557 C C . SER E 2 227 ? 136.919 139.581 90.464 1.00 23.35 224 SER E C 1
ATOM 7558 O O . SER E 2 227 ? 137.403 138.591 89.913 1.00 23.35 224 SER E O 1
ATOM 7561 N N . PHE E 2 228 ? 137.220 139.934 91.711 1.00 13.78 225 PHE E N 1
ATOM 7562 C CA . PHE E 2 228 ? 138.076 139.116 92.554 1.00 13.78 225 PHE E CA 1
ATOM 7563 C C . PHE E 2 228 ? 137.476 139.066 93.951 1.00 13.78 225 PHE E C 1
ATOM 7564 O O . PHE E 2 228 ? 136.437 139.670 94.226 1.00 13.78 225 PHE E O 1
ATOM 7572 N N . ASP E 2 229 ? 138.134 138.326 94.837 1.00 11.97 226 ASP E N 1
ATOM 7573 C CA . ASP E 2 229 ? 137.677 138.115 96.200 1.00 11.97 226 ASP E CA 1
ATOM 7574 C C . ASP E 2 229 ? 138.811 138.405 97.175 1.00 11.97 226 ASP E C 1
ATOM 7575 O O . ASP E 2 229 ? 139.903 138.811 96.776 1.00 11.97 226 ASP E O 1
ATOM 7580 N N . ALA E 2 230 ? 138.546 138.207 98.470 1.00 25.62 227 ALA E N 1
ATOM 7581 C CA . ALA E 2 230 ? 139.539 138.530 99.495 1.00 25.62 227 ALA E CA 1
ATOM 7582 C C . ALA E 2 230 ? 139.235 137.720 100.753 1.00 25.62 227 ALA E C 1
ATOM 7583 O O . ALA E 2 230 ? 138.275 138.021 101.461 1.00 25.62 227 ALA E O 1
ATOM 7585 N N . ILE E 2 231 ? 140.065 136.727 101.033 1.00 13.00 228 ILE E N 1
ATOM 7586 C CA . ILE E 2 231 ? 139.941 135.955 102.264 1.00 13.00 228 ILE E CA 1
ATOM 7587 C C . ILE E 2 231 ? 140.540 136.761 103.408 1.00 13.00 228 ILE E C 1
ATOM 7588 O O . ILE E 2 231 ? 141.662 137.262 103.306 1.00 13.00 228 ILE E O 1
ATOM 7593 N N . CYS E 2 232 ? 139.791 136.903 104.493 1.00 10.98 229 CYS E N 1
ATOM 7594 C CA . CYS E 2 232 ? 140.240 137.622 105.679 1.00 10.98 229 CYS E CA 1
ATOM 7595 C C . CYS E 2 232 ? 140.479 136.611 106.793 1.00 10.98 229 CYS E C 1
ATOM 7596 O O . CYS E 2 232 ? 139.524 136.140 107.416 1.00 10.98 229 CYS E O 1
ATOM 7599 N N . LEU E 2 233 ? 141.756 136.291 107.047 1.00 12.02 230 LEU E N 1
ATOM 7600 C CA . LEU E 2 233 ? 142.130 135.227 107.979 1.00 12.02 230 LEU E CA 1
ATOM 7601 C C . LEU E 2 233 ? 141.696 135.487 109.416 1.00 12.02 230 LEU E C 1
ATOM 7602 O O . LEU E 2 233 ? 141.601 134.537 110.198 1.00 12.02 230 LEU E O 1
ATOM 7607 N N . GLU E 2 234 ? 141.432 136.735 109.788 1.00 13.78 231 GLU E N 1
ATOM 7608 C CA . GLU E 2 234 ? 140.935 136.983 111.132 1.00 13.78 231 GLU E CA 1
ATOM 7609 C C . GLU E 2 234 ? 139.442 136.715 111.232 1.00 13.78 231 GLU E C 1
ATOM 7610 O O . GLU E 2 234 ? 138.933 136.475 112.332 1.00 13.78 231 GLU E O 1
ATOM 7616 N N . ASN E 2 235 ? 138.731 136.745 110.105 1.00 10.40 232 ASN E N 1
ATOM 7617 C CA . ASN E 2 235 ? 137.290 136.551 110.094 1.00 10.40 232 ASN E CA 1
ATOM 7618 C C . ASN E 2 235 ? 136.869 135.142 109.703 1.00 10.40 232 ASN E C 1
ATOM 7619 O O . ASN E 2 235 ? 135.679 134.829 109.789 1.00 10.40 232 ASN E O 1
ATOM 7624 N N . LEU E 2 236 ? 137.799 134.298 109.264 1.00 11.05 233 LEU E N 1
ATOM 7625 C CA . LEU E 2 236 ? 137.479 132.906 108.978 1.00 11.05 233 LEU E CA 1
ATOM 7626 C C . LEU E 2 236 ? 137.193 132.153 110.268 1.00 11.05 233 LEU E C 1
ATOM 7627 O O . LEU E 2 236 ? 137.882 132.344 111.273 1.00 11.05 233 LEU E O 1
ATOM 7632 N N . ARG E 2 237 ? 136.186 131.296 110.244 1.00 13.59 234 ARG E N 1
ATOM 7633 C CA . ARG E 2 237 ? 135.919 130.451 111.397 1.00 13.59 234 ARG E CA 1
ATOM 7634 C C . ARG E 2 237 ? 136.806 129.213 111.334 1.00 13.59 234 ARG E C 1
ATOM 7635 O O . ARG E 2 237 ? 136.783 128.496 110.327 1.00 13.59 234 ARG E O 1
ATOM 7643 N N . PRO E 2 238 ? 137.709 129.023 112.318 1.00 15.59 235 PRO E N 1
ATOM 7644 C CA . PRO E 2 238 ? 138.664 127.914 112.308 1.00 15.59 235 PRO E CA 1
ATOM 7645 C C . PRO E 2 238 ? 138.105 126.528 112.653 1.00 15.59 235 PRO E C 1
ATOM 7646 O O . PRO E 2 238 ? 137.090 126.443 113.308 1.00 15.59 235 PRO E O 1
ATOM 7650 N N . TYR E 2 239 ? 138.792 125.487 112.179 1.00 12.13 236 TYR E N 1
ATOM 7651 C CA . TYR E 2 239 ? 138.434 124.079 112.477 1.00 12.13 236 TYR E CA 1
ATOM 7652 C C . TYR E 2 239 ? 138.737 123.854 113.961 1.00 12.13 236 TYR E C 1
ATOM 7653 O O . TYR E 2 239 ? 139.838 124.224 114.395 1.00 12.13 236 TYR E O 1
ATOM 7662 N N . VAL E 2 240 ? 137.794 123.277 114.712 1.00 15.97 237 VAL E N 1
ATOM 7663 C CA . VAL E 2 240 ? 137.982 123.069 116.181 1.00 15.97 237 VAL E CA 1
ATOM 7664 C C . VAL E 2 240 ? 138.533 121.670 116.477 1.00 15.97 237 VAL E C 1
ATOM 7665 O O . VAL E 2 240 ? 138.862 121.407 117.642 1.00 15.97 237 VAL E O 1
ATOM 7669 N N . GLY E 2 241 ? 138.635 120.810 115.464 1.00 12.90 238 GLY E N 1
ATOM 7670 C CA . GLY E 2 241 ? 139.125 119.435 115.680 1.00 12.90 238 GLY E CA 1
ATOM 7671 C C . GLY E 2 241 ? 140.593 119.403 116.054 1.00 12.90 238 GLY E C 1
ATOM 7672 O O . GLY E 2 241 ? 141.349 120.240 115.541 1.00 12.90 238 GLY E O 1
ATOM 7673 N N . GLN E 2 242 ? 140.974 118.464 116.922 1.00 17.49 239 GLN E N 1
ATOM 7674 C CA . GLN E 2 242 ? 142.386 118.326 117.366 1.00 17.49 239 GLN E CA 1
ATOM 7675 C C . GLN E 2 242 ? 143.249 117.855 116.192 1.00 17.49 239 GLN E C 1
ATOM 7676 O O . GLN E 2 242 ? 142.768 117.031 115.402 1.00 17.49 239 GLN E O 1
ATOM 7682 N N . HIS E 2 243 ? 144.479 118.365 116.098 1.00 17.11 240 HIS E N 1
ATOM 7683 C CA . HIS E 2 243 ? 145.410 117.977 115.006 1.00 17.11 240 HIS E CA 1
ATOM 7684 C C . HIS E 2 243 ? 146.081 116.647 115.344 1.00 17.11 240 HIS E C 1
ATOM 7685 O O . HIS E 2 243 ? 146.317 116.393 116.535 1.00 17.11 240 HIS E O 1
ATOM 7692 N N . ILE E 2 244 ? 146.372 115.837 114.328 1.00 21.20 241 ILE E N 1
ATOM 7693 C CA . ILE E 2 244 ? 147.084 114.583 114.553 1.00 21.20 241 ILE E CA 1
ATOM 7694 C C . ILE E 2 244 ? 148.194 114.828 115.561 1.00 21.20 241 ILE E C 1
ATOM 7695 O O . ILE E 2 244 ? 149.020 115.734 115.387 1.00 21.20 241 ILE E O 1
ATOM 7700 N N . ALA E 2 245 ? 148.209 114.034 116.629 1.00 36.05 242 ALA E N 1
ATOM 7701 C CA . ALA E 2 245 ? 149.139 114.259 117.727 1.00 36.05 242 ALA E CA 1
ATOM 7702 C C . ALA E 2 245 ? 150.568 113.923 117.316 1.00 36.05 242 ALA E C 1
ATOM 7703 O O . ALA E 2 245 ? 150.818 112.883 116.697 1.00 36.05 242 ALA E O 1
ATOM 7705 N N . ASP E 2 246 ? 151.489 114.838 117.647 1.00 44.51 243 ASP E N 1
ATOM 7706 C CA . ASP E 2 246 ? 152.938 114.683 117.470 1.00 44.51 243 ASP E CA 1
ATOM 7707 C C . ASP E 2 246 ? 153.315 114.475 116.003 1.00 44.51 243 ASP E C 1
ATOM 7708 O O . ASP E 2 246 ? 154.128 113.616 115.660 1.00 44.51 243 ASP E O 1
ATOM 7713 N N . ASP E 2 247 ? 152.716 115.280 115.134 1.00 29.89 244 ASP E N 1
ATOM 7714 C CA . ASP E 2 247 ? 152.944 115.190 113.702 1.00 29.89 244 ASP E CA 1
ATOM 7715 C C . ASP E 2 247 ? 153.873 116.313 113.257 1.00 29.89 244 ASP E C 1
ATOM 7716 O O . ASP E 2 247 ? 153.967 117.358 113.907 1.00 29.89 244 ASP E O 1
ATOM 7721 N N . LEU E 2 248 ? 154.572 116.084 112.145 1.00 23.87 245 LEU E N 1
ATOM 7722 C CA . LEU E 2 248 ? 155.455 117.101 111.586 1.00 23.87 245 LEU E CA 1
ATOM 7723 C C . LEU E 2 248 ? 154.663 118.163 110.831 1.00 23.87 245 LEU E C 1
ATOM 7724 O O . LEU E 2 248 ? 154.859 119.362 111.047 1.00 23.87 245 LEU E O 1
ATOM 7729 N N . GLN E 2 249 ? 153.764 117.738 109.945 1.00 14.60 246 GLN E N 1
ATOM 7730 C CA . GLN E 2 249 ? 153.084 118.629 109.015 1.00 14.60 246 GLN E CA 1
ATOM 7731 C C . GLN E 2 249 ? 151.790 119.199 109.595 1.00 14.60 246 GLN E C 1
ATOM 7732 O O . GLN E 2 249 ? 151.171 120.060 108.960 1.00 14.60 246 GLN E O 1
ATOM 7738 N N . ARG E 2 250 ? 151.400 118.760 110.797 1.00 15.57 247 ARG E N 1
ATOM 7739 C CA . ARG E 2 250 ? 150.199 119.206 111.519 1.00 15.57 247 ARG E CA 1
ATOM 7740 C C . ARG E 2 250 ? 148.926 118.959 110.705 1.00 15.57 247 ARG E C 1
ATOM 7741 O O . ARG E 2 250 ? 148.129 119.861 110.452 1.00 15.57 247 ARG E O 1
ATOM 7749 N N . ARG E 2 251 ? 148.752 117.706 110.301 1.00 17.67 248 ARG E N 1
ATOM 7750 C CA . ARG E 2 251 ? 147.556 117.295 109.587 1.00 17.67 248 ARG E CA 1
ATOM 7751 C C . ARG E 2 251 ? 146.377 117.183 110.546 1.00 17.67 248 ARG E C 1
ATOM 7752 O O . ARG E 2 251 ? 146.540 117.113 111.765 1.00 17.67 248 ARG E O 1
ATOM 7760 N N . LEU E 2 252 ? 145.174 117.164 109.980 1.00 15.08 249 LEU E N 1
ATOM 7761 C CA . LEU E 2 252 ? 143.951 117.172 110.769 1.00 15.08 249 LEU E CA 1
ATOM 7762 C C . LEU E 2 252 ? 143.435 115.750 110.950 1.00 15.08 249 LEU E C 1
ATOM 7763 O O . LEU E 2 252 ? 143.397 114.971 109.995 1.00 15.08 249 LEU E O 1
ATOM 7768 N N . ASP E 2 253 ? 143.025 115.412 112.174 1.00 13.95 250 ASP E N 1
ATOM 7769 C CA . ASP E 2 253 ? 142.472 114.082 112.433 1.00 13.95 250 ASP E CA 1
ATOM 7770 C C . ASP E 2 253 ? 140.960 114.131 112.227 1.00 13.95 250 ASP E C 1
ATOM 7771 O O . ASP E 2 253 ? 140.177 114.278 113.168 1.00 13.95 250 ASP E O 1
ATOM 7776 N N . LEU E 2 254 ? 140.553 113.978 110.977 1.00 10.58 251 LEU E N 1
ATOM 7777 C CA . LEU E 2 254 ? 139.158 113.965 110.583 1.00 10.58 251 LEU E CA 1
ATOM 7778 C C . LEU E 2 254 ? 138.659 112.532 110.659 1.00 10.58 251 LEU E C 1
ATOM 7779 O O . LEU E 2 254 ? 139.412 111.596 110.376 1.00 10.58 251 LEU E O 1
ATOM 7784 N N . LEU E 2 255 ? 137.402 112.357 111.059 1.00 9.63 252 LEU E N 1
ATOM 7785 C CA . LEU E 2 255 ? 136.849 111.014 111.165 1.00 9.63 252 LEU E CA 1
ATOM 7786 C C . LEU E 2 255 ? 136.610 110.436 109.781 1.00 9.63 252 LEU E C 1
ATOM 7787 O O . LEU E 2 255 ? 135.956 111.055 108.938 1.00 9.63 252 LEU E O 1
ATOM 7792 N N . LYS E 2 256 ? 137.150 109.247 109.554 1.00 12.72 253 LYS E N 1
ATOM 7793 C CA . LYS E 2 256 ? 137.021 108.596 108.268 1.00 12.72 253 LYS E CA 1
ATOM 7794 C C . LYS E 2 256 ? 135.598 108.068 108.097 1.00 12.72 253 LYS E C 1
ATOM 7795 O O . LYS E 2 256 ? 134.918 107.784 109.085 1.00 12.72 253 LYS E O 1
ATOM 7801 N N . PRO E 2 257 ? 135.111 107.961 106.861 1.00 19.52 254 PRO E N 1
ATOM 7802 C CA . PRO E 2 257 ? 133.770 107.410 106.659 1.00 19.52 254 PRO E CA 1
ATOM 7803 C C . PRO E 2 257 ? 133.744 105.915 106.925 1.00 19.52 254 PRO E C 1
ATOM 7804 O O . PRO E 2 257 ? 134.699 105.194 106.628 1.00 19.52 254 PRO E O 1
ATOM 7808 N N . LYS E 2 258 ? 132.644 105.454 107.508 1.00 32.14 255 LYS E N 1
ATOM 7809 C CA . LYS E 2 258 ? 132.452 104.041 107.780 1.00 32.14 255 LYS E CA 1
ATOM 7810 C C . LYS E 2 258 ? 131.078 103.610 107.288 1.00 32.14 255 LYS E C 1
ATOM 7811 O O . LYS E 2 258 ? 130.103 104.361 107.367 1.00 32.14 255 LYS E O 1
ATOM 7817 N N . LEU E 2 259 ? 131.026 102.390 106.775 1.00 38.88 256 LEU E N 1
ATOM 7818 C CA . LEU E 2 259 ? 129.832 101.798 106.182 1.00 38.88 256 LEU E CA 1
ATOM 7819 C C . LEU E 2 259 ? 128.865 101.365 107.286 1.00 38.88 256 LEU E C 1
ATOM 7820 O O . LEU E 2 259 ? 129.096 101.601 108.476 1.00 38.88 256 LEU E O 1
ATOM 7825 N N . PRO E 2 260 ? 127.712 100.775 106.935 1.00 43.51 257 PRO E N 1
ATOM 7826 C CA . PRO E 2 260 ? 127.026 99.919 107.917 1.00 43.51 257 PRO E CA 1
ATOM 7827 C C . PRO E 2 260 ? 127.887 98.788 108.461 1.00 43.51 257 PRO E C 1
ATOM 7828 O O . PRO E 2 260 ? 127.689 98.376 109.611 1.00 43.51 257 PRO E O 1
ATOM 7832 N N . ASN E 2 261 ? 128.838 98.277 107.684 1.00 42.19 258 ASN E N 1
ATOM 7833 C CA . ASN E 2 261 ? 129.858 97.400 108.234 1.00 42.19 258 ASN E CA 1
ATOM 7834 C C . ASN E 2 261 ? 130.879 98.215 109.033 1.00 42.19 258 ASN E C 1
ATOM 7835 O O . ASN E 2 261 ? 130.832 99.445 109.093 1.00 42.19 258 ASN E O 1
ATOM 7840 N N . GLY E 2 262 ? 131.831 97.513 109.646 1.00 40.43 259 GLY E N 1
ATOM 7841 C CA . GLY E 2 262 ? 132.866 98.205 110.396 1.00 40.43 259 GLY E CA 1
ATOM 7842 C C . GLY E 2 262 ? 133.946 98.832 109.537 1.00 40.43 259 GLY E C 1
ATOM 7843 O O . GLY E 2 262 ? 134.712 99.663 110.034 1.00 40.43 259 GLY E O 1
ATOM 7844 N N . GLU E 2 263 ? 134.022 98.459 108.263 1.00 42.29 260 GLU E N 1
ATOM 7845 C CA . GLU E 2 263 ? 135.164 98.816 107.438 1.00 42.29 260 GLU E CA 1
ATOM 7846 C C . GLU E 2 263 ? 134.936 100.124 106.685 1.00 42.29 260 GLU E C 1
ATOM 7847 O O . GLU E 2 263 ? 133.816 100.627 106.565 1.00 42.29 260 GLU E O 1
ATOM 7853 N N . CYS E 2 264 ? 136.041 100.669 106.178 1.00 35.50 261 CYS E N 1
ATOM 7854 C CA . CYS E 2 264 ? 136.032 101.866 105.357 1.00 35.50 261 CYS E CA 1
ATOM 7855 C C . CYS E 2 264 ? 135.524 101.540 103.949 1.00 35.50 261 CYS E C 1
ATOM 7856 O O . CYS E 2 264 ? 135.431 100.369 103.576 1.00 35.50 261 CYS E O 1
ATOM 7859 N N . PRO E 2 265 ? 135.149 102.560 103.164 1.00 32.94 262 PRO E N 1
ATOM 7860 C CA . PRO E 2 265 ? 134.842 102.316 101.754 1.00 32.94 262 PRO E CA 1
ATOM 7861 C C . PRO E 2 265 ? 136.069 101.837 101.002 1.00 32.94 262 PRO E C 1
ATOM 7862 O O . PRO E 2 265 ? 137.212 102.114 101.408 1.00 32.94 262 PRO E O 1
ATOM 7866 N N . PRO E 2 266 ? 135.888 101.105 99.895 1.00 29.63 263 PRO E N 1
ATOM 7867 C CA . PRO E 2 266 ? 137.044 100.432 99.282 1.00 29.63 263 PRO E CA 1
ATOM 7868 C C . PRO E 2 266 ? 137.953 101.354 98.491 1.00 29.63 263 PRO E C 1
ATOM 7869 O O . PRO E 2 266 ? 139.107 100.992 98.229 1.00 29.63 263 PRO E O 1
ATOM 7873 N N . GLY E 2 267 ? 137.478 102.529 98.096 1.00 19.28 264 GLY E N 1
ATOM 7874 C CA . GLY E 2 267 ? 138.280 103.458 97.330 1.00 19.28 264 GLY E CA 1
ATOM 7875 C C . GLY E 2 267 ? 138.801 104.656 98.090 1.00 19.28 264 GLY E C 1
ATOM 7876 O O . GLY E 2 267 ? 139.292 105.596 97.459 1.00 19.28 264 GLY E O 1
ATOM 7877 N N . PHE E 2 268 ? 138.739 104.646 99.416 1.00 15.97 265 PHE E N 1
ATOM 7878 C CA . PHE E 2 268 ? 139.048 105.835 100.199 1.00 15.97 265 PHE E CA 1
ATOM 7879 C C . PHE E 2 268 ? 140.545 105.950 100.440 1.00 15.97 265 PHE E C 1
ATOM 7880 O O . PHE E 2 268 ? 141.176 105.016 100.941 1.00 15.97 265 PHE E O 1
ATOM 7888 N N . LEU E 2 269 ? 141.115 107.102 100.085 1.00 14.03 266 LEU E N 1
ATOM 7889 C CA . LEU E 2 269 ? 142.550 107.323 100.192 1.00 14.03 266 LEU E CA 1
ATOM 7890 C C . LEU E 2 269 ? 142.844 108.683 100.829 1.00 14.03 266 LEU E C 1
ATOM 7891 O O . LEU E 2 269 ? 143.865 109.313 100.588 1.00 14.03 266 LEU E O 1
ATOM 7896 N N . GLY E 2 270 ? 141.955 109.126 101.707 1.00 14.66 267 GLY E N 1
ATOM 7897 C CA . GLY E 2 270 ? 142.196 110.311 102.502 1.00 14.66 267 GLY E CA 1
ATOM 7898 C C . GLY E 2 270 ? 141.377 111.515 102.063 1.00 14.66 267 GLY E C 1
ATOM 7899 O O . GLY E 2 270 ? 140.796 111.559 100.980 1.00 14.66 267 GLY E O 1
ATOM 7900 N N . PHE E 2 271 ? 141.343 112.510 102.947 1.00 12.30 268 PHE E N 1
ATOM 7901 C CA . PHE E 2 271 ? 140.697 113.791 102.727 1.00 12.30 268 PHE E CA 1
ATOM 7902 C C . PHE E 2 271 ? 141.566 114.653 101.816 1.00 12.30 268 PHE E C 1
ATOM 7903 O O . PHE E 2 271 ? 142.629 114.233 101.356 1.00 12.30 268 PHE E O 1
ATOM 7911 N N . ALA E 2 272 ? 141.113 115.876 101.540 1.00 7.95 269 ALA E N 1
ATOM 7912 C CA . ALA E 2 272 ? 141.904 116.715 100.648 1.00 7.95 269 ALA E CA 1
ATOM 7913 C C . ALA E 2 272 ? 142.510 117.903 101.370 1.00 7.95 269 ALA E C 1
ATOM 7914 O O . ALA E 2 272 ? 143.355 118.601 100.803 1.00 7.95 269 ALA E O 1
ATOM 7916 N N . VAL E 2 273 ? 142.083 118.173 102.603 1.00 10.11 270 VAL E N 1
ATOM 7917 C CA . VAL E 2 273 ? 142.740 119.217 103.383 1.00 10.11 270 VAL E CA 1
ATOM 7918 C C . VAL E 2 273 ? 144.077 118.710 103.912 1.00 10.11 270 VAL E C 1
ATOM 7919 O O . VAL E 2 273 ? 145.029 119.479 104.074 1.00 10.11 270 VAL E O 1
ATOM 7923 N N . ASN E 2 274 ? 144.192 117.398 104.126 1.00 25.62 271 ASN E N 1
ATOM 7924 C CA . ASN E 2 274 ? 145.434 116.804 104.598 1.00 25.62 271 ASN E CA 1
ATOM 7925 C C . ASN E 2 274 ? 146.429 116.538 103.478 1.00 25.62 271 ASN E C 1
ATOM 7926 O O . ASN E 2 274 ? 147.552 116.120 103.768 1.00 25.62 271 ASN E O 1
ATOM 7931 N N . MET E 2 275 ? 146.054 116.757 102.217 1.00 25.62 272 MET E N 1
ATOM 7932 C CA . MET E 2 275 ? 146.938 116.453 101.098 1.00 25.62 272 MET E CA 1
ATOM 7933 C C . MET E 2 275 ? 147.768 117.631 100.622 1.00 25.62 272 MET E C 1
ATOM 7934 O O . MET E 2 275 ? 148.719 117.427 99.862 1.00 25.62 272 MET E O 1
ATOM 7939 N N . ILE E 2 276 ? 147.444 118.848 101.035 1.00 11.76 273 ILE E N 1
ATOM 7940 C CA . ILE E 2 276 ? 148.200 120.012 100.593 1.00 11.76 273 ILE E CA 1
ATOM 7941 C C . ILE E 2 276 ? 149.390 120.217 101.515 1.00 11.76 273 ILE E C 1
ATOM 7942 O O . ILE E 2 276 ? 149.228 120.480 102.710 1.00 11.76 273 ILE E O 1
ATOM 7947 N N . GLN E 2 277 ? 150.589 120.097 100.958 1.00 9.47 274 GLN E N 1
ATOM 7948 C CA . GLN E 2 277 ? 151.813 120.248 101.728 1.00 9.47 274 GLN E CA 1
ATOM 7949 C C . GLN E 2 277 ? 152.076 121.738 101.879 1.00 9.47 274 GLN E C 1
ATOM 7950 O O . GLN E 2 277 ? 152.456 122.410 100.918 1.00 9.47 274 GLN E O 1
ATOM 7956 N N . ILE E 2 278 ? 151.860 122.245 103.079 1.00 8.69 275 ILE E N 1
ATOM 7957 C CA . ILE E 2 278 ? 151.932 123.667 103.384 1.00 8.69 275 ILE E CA 1
ATOM 7958 C C . ILE E 2 278 ? 153.359 123.986 103.806 1.00 8.69 275 ILE E C 1
ATOM 7959 O O . ILE E 2 278 ? 154.084 123.121 104.311 1.00 8.69 275 ILE E O 1
ATOM 7964 N N . ASP E 2 279 ? 153.786 125.220 103.543 1.00 13.31 276 ASP E N 1
ATOM 7965 C CA . ASP E 2 279 ? 155.155 125.630 103.799 1.00 13.31 276 ASP E CA 1
ATOM 7966 C C . ASP E 2 279 ? 155.419 125.704 105.302 1.00 13.31 276 ASP E C 1
ATOM 7967 O O . ASP E 2 279 ? 154.523 126.034 106.080 1.00 13.31 276 ASP E O 1
ATOM 7972 N N . PRO E 2 280 ? 156.645 125.399 105.741 1.00 15.54 277 PRO E N 1
ATOM 7973 C CA . PRO E 2 280 ? 156.919 125.393 107.185 1.00 15.54 277 PRO E CA 1
ATOM 7974 C C . PRO E 2 280 ? 157.002 126.773 107.800 1.00 15.54 277 PRO E C 1
ATOM 7975 O O . PRO E 2 280 ? 157.000 126.876 109.029 1.00 15.54 277 PRO E O 1
ATOM 7979 N N . ALA E 2 281 ? 157.067 127.835 107.000 1.00 11.83 278 ALA E N 1
ATOM 7980 C CA . ALA E 2 281 ? 156.996 129.173 107.569 1.00 11.83 278 ALA E CA 1
ATOM 7981 C C . ALA E 2 281 ? 155.589 129.505 108.050 1.00 11.83 278 ALA E C 1
ATOM 7982 O O . ALA E 2 281 ? 155.426 130.337 108.948 1.00 11.83 278 ALA E O 1
ATOM 7984 N N . TYR E 2 282 ? 154.569 128.861 107.478 1.00 10.53 279 TYR E N 1
ATOM 7985 C CA . TYR E 2 282 ? 153.173 129.210 107.706 1.00 10.53 279 TYR E CA 1
ATOM 7986 C C . TYR E 2 282 ? 152.427 128.227 108.600 1.00 10.53 279 TYR E C 1
ATOM 7987 O O . TYR E 2 282 ? 151.223 128.398 108.797 1.00 10.53 279 TYR E O 1
ATOM 7996 N N . LEU E 2 283 ? 153.101 127.196 109.119 1.00 7.87 280 LEU E N 1
ATOM 7997 C CA . LEU E 2 283 ? 152.439 126.162 109.916 1.00 7.87 280 LEU E CA 1
ATOM 7998 C C . LEU E 2 283 ? 151.871 126.706 111.220 1.00 7.87 280 LEU E C 1
ATOM 7999 O O . LEU E 2 283 ? 150.799 126.279 111.655 1.00 7.87 280 LEU E O 1
ATOM 8004 N N . LEU E 2 284 ? 152.576 127.620 111.873 1.00 7.81 281 LEU E N 1
ATOM 8005 C CA . LEU E 2 284 ? 152.139 128.114 113.167 1.00 7.81 281 LEU E CA 1
ATOM 8006 C C . LEU E 2 284 ? 152.274 129.622 113.244 1.00 7.81 281 LEU E C 1
ATOM 8007 O O . LEU E 2 284 ? 153.106 130.225 112.563 1.00 7.81 281 LEU E O 1
ATOM 8012 N N . CYS E 2 285 ? 151.413 130.207 114.082 1.00 10.67 282 CYS E N 1
ATOM 8013 C CA . CYS E 2 285 ? 151.499 131.593 114.534 1.00 10.67 282 CYS E CA 1
ATOM 8014 C C . CYS E 2 285 ? 151.390 132.590 113.384 1.00 10.67 282 CYS E C 1
ATOM 8015 O O . CYS E 2 285 ? 152.062 133.621 113.370 1.00 10.67 282 CYS E O 1
ATOM 8018 N N . VAL E 2 286 ? 150.538 132.282 112.411 1.00 8.61 283 VAL E N 1
ATOM 8019 C CA . VAL E 2 286 ? 150.203 133.261 111.384 1.00 8.61 283 VAL E CA 1
ATOM 8020 C C . VAL E 2 286 ? 149.127 134.212 111.891 1.00 8.61 283 VAL E C 1
ATOM 8021 O O . VAL E 2 286 ? 149.336 135.426 111.990 1.00 8.61 283 VAL E O 1
ATOM 8025 N N . THR E 2 287 ? 147.969 133.666 112.235 1.00 8.02 284 THR E N 1
ATOM 8026 C CA . THR E 2 287 ? 146.831 134.412 112.744 1.00 8.02 284 THR E CA 1
ATOM 8027 C C . THR E 2 287 ? 147.105 134.824 114.193 1.00 8.02 284 THR E C 1
ATOM 8028 O O . THR E 2 287 ? 147.903 134.199 114.897 1.00 8.02 284 THR E O 1
ATOM 8032 N N . SER E 2 288 ? 146.447 135.909 114.626 1.00 10.77 285 SER E N 1
ATOM 8033 C CA . SER E 2 288 ? 146.566 136.459 115.977 1.00 10.77 285 SER E CA 1
ATOM 8034 C C . SER E 2 288 ? 146.236 135.477 117.098 1.00 10.77 285 SER E C 1
ATOM 8035 O O . SER E 2 288 ? 146.580 135.748 118.251 1.00 10.77 285 SER E O 1
ATOM 8038 N N . TYR E 2 289 ? 145.561 134.369 116.809 1.00 9.34 286 TYR E N 1
ATOM 8039 C CA . TYR E 2 289 ? 145.326 133.328 117.796 1.00 9.34 286 TYR E CA 1
ATOM 8040 C C . TYR E 2 289 ? 146.330 132.192 117.694 1.00 9.34 286 TYR E C 1
ATOM 8041 O O . TYR E 2 289 ? 146.278 131.264 118.501 1.00 9.34 286 TYR E O 1
ATOM 8050 N N . GLY E 2 290 ? 147.236 132.237 116.730 1.00 6.50 287 GLY E N 1
ATOM 8051 C CA . GLY E 2 290 ? 148.222 131.199 116.563 1.00 6.50 287 GLY E CA 1
ATOM 8052 C C . GLY E 2 290 ? 147.787 130.031 115.717 1.00 6.50 287 GLY E C 1
ATOM 8053 O O . GLY E 2 290 ? 147.972 128.887 116.138 1.00 6.50 287 GLY E O 1
ATOM 8054 N N . TYR E 2 291 ? 147.206 130.277 114.551 1.00 5.38 288 TYR E N 1
ATOM 8055 C CA . TYR E 2 291 ? 146.695 129.242 113.668 1.00 5.38 288 TYR E CA 1
ATOM 8056 C C . TYR E 2 291 ? 147.492 129.235 112.373 1.00 5.38 288 TYR E C 1
ATOM 8057 O O . TYR E 2 291 ? 148.078 130.240 111.973 1.00 5.38 288 TYR E O 1
ATOM 8066 N N . GLY E 2 292 ? 147.504 128.090 111.713 1.00 5.12 289 GLY E N 1
ATOM 8067 C CA . GLY E 2 292 ? 148.227 127.948 110.469 1.00 5.12 289 GLY E CA 1
ATOM 8068 C C . GLY E 2 292 ? 147.409 128.402 109.284 1.00 5.12 289 GLY E C 1
ATOM 8069 O O . GLY E 2 292 ? 146.510 129.234 109.392 1.00 5.12 289 GLY E O 1
ATOM 8070 N N . LEU E 2 293 ? 147.736 127.841 108.125 1.00 7.65 290 LEU E N 1
ATOM 8071 C CA . LEU E 2 293 ? 146.919 128.046 106.943 1.00 7.65 290 LEU E CA 1
ATOM 8072 C C . LEU E 2 293 ? 146.078 126.833 106.582 1.00 7.65 290 LEU E C 1
ATOM 8073 O O . LEU E 2 293 ? 145.067 126.990 105.895 1.00 7.65 290 LEU E O 1
ATOM 8078 N N . ARG E 2 294 ? 146.449 125.639 107.039 1.00 7.25 291 ARG E N 1
ATOM 8079 C CA . ARG E 2 294 ? 145.596 124.477 106.827 1.00 7.25 291 ARG E CA 1
ATOM 8080 C C . ARG E 2 294 ? 144.368 124.521 107.719 1.00 7.25 291 ARG E C 1
ATOM 8081 O O . ARG E 2 294 ? 143.285 124.105 107.303 1.00 7.25 291 ARG E O 1
ATOM 8089 N N . GLU E 2 295 ? 144.508 125.053 108.927 1.00 7.87 292 GLU E N 1
ATOM 8090 C CA . GLU E 2 295 ? 143.396 125.080 109.864 1.00 7.87 292 GLU E CA 1
ATOM 8091 C C . GLU E 2 295 ? 142.372 126.151 109.503 1.00 7.87 292 GLU E C 1
ATOM 8092 O O . GLU E 2 295 ? 141.188 126.004 109.823 1.00 7.87 292 GLU E O 1
ATOM 8098 N N . THR E 2 296 ? 142.786 127.211 108.812 1.00 8.84 293 THR E N 1
ATOM 8099 C CA . THR E 2 296 ? 141.871 128.279 108.441 1.00 8.84 293 THR E CA 1
ATOM 8100 C C . THR E 2 296 ? 141.616 128.336 106.942 1.00 8.84 293 THR E C 1
ATOM 8101 O O . THR E 2 296 ? 140.493 128.083 106.504 1.00 8.84 293 THR E O 1
ATOM 8105 N N . LEU E 2 297 ? 142.647 128.563 106.129 1.00 25.62 294 LEU E N 1
ATOM 8106 C CA . LEU E 2 297 ? 142.413 128.868 104.723 1.00 25.62 294 LEU E CA 1
ATOM 8107 C C . LEU E 2 297 ? 142.050 127.620 103.933 1.00 25.62 294 LEU E C 1
ATOM 8108 O O . LEU E 2 297 ? 140.984 127.561 103.316 1.00 25.62 294 LEU E O 1
ATOM 8113 N N . PHE E 2 298 ? 142.900 126.599 103.967 1.00 10.27 295 PHE E N 1
ATOM 8114 C CA . PHE E 2 298 ? 142.638 125.386 103.207 1.00 10.27 295 PHE E CA 1
ATOM 8115 C C . PHE E 2 298 ? 141.630 124.472 103.876 1.00 10.27 295 PHE E C 1
ATOM 8116 O O . PHE E 2 298 ? 141.307 123.425 103.312 1.00 10.27 295 PHE E O 1
ATOM 8124 N N . TYR E 2 299 ? 141.127 124.830 105.053 1.00 10.83 296 TYR E N 1
ATOM 8125 C CA . TYR E 2 299 ? 139.948 124.168 105.584 1.00 10.83 296 TYR E CA 1
ATOM 8126 C C . TYR E 2 299 ? 138.668 124.877 105.172 1.00 10.83 296 TYR E C 1
ATOM 8127 O O . TYR E 2 299 ? 137.671 124.217 104.878 1.00 10.83 296 TYR E O 1
ATOM 8136 N N . ASN E 2 300 ? 138.660 126.208 105.131 1.00 6.82 297 ASN E N 1
ATOM 8137 C CA . ASN E 2 300 ? 137.469 126.913 104.692 1.00 6.82 297 ASN E CA 1
ATOM 8138 C C . ASN E 2 300 ? 137.374 127.037 103.183 1.00 6.82 297 ASN E C 1
ATOM 8139 O O . ASN E 2 300 ? 136.368 127.551 102.685 1.00 6.82 297 ASN E O 1
ATOM 8144 N N . LEU E 2 301 ? 138.381 126.580 102.439 1.00 6.71 298 LEU E N 1
ATOM 8145 C CA . LEU E 2 301 ? 138.181 126.436 101.002 1.00 6.71 298 LEU E CA 1
ATOM 8146 C C . LEU E 2 301 ? 137.488 125.123 100.669 1.00 6.71 298 LEU E C 1
ATOM 8147 O O . LEU E 2 301 ? 136.692 125.063 99.727 1.00 6.71 298 LEU E O 1
ATOM 8152 N N . PHE E 2 302 ? 137.767 124.072 101.436 1.00 7.67 299 PHE E N 1
ATOM 8153 C CA . PHE E 2 302 ? 137.091 122.792 101.273 1.00 7.67 299 PHE E CA 1
ATOM 8154 C C . PHE E 2 302 ? 137.076 122.008 102.580 1.00 7.67 299 PHE E C 1
ATOM 8155 O O . PHE E 2 302 ? 138.089 121.459 103.008 1.00 7.67 299 PHE E O 1
ATOM 8163 N N . SER E 2 303 ? 135.920 121.972 103.221 1.00 9.87 300 SER E N 1
ATOM 8164 C CA . SER E 2 303 ? 135.757 121.310 104.503 1.00 9.87 300 SER E CA 1
ATOM 8165 C C . SER E 2 303 ? 135.370 119.855 104.296 1.00 9.87 300 SER E C 1
ATOM 8166 O O . SER E 2 303 ? 134.502 119.557 103.470 1.00 9.87 300 SER E O 1
ATOM 8169 N N . ARG E 2 304 ? 136.038 118.953 105.021 1.00 12.95 301 ARG E N 1
ATOM 8170 C CA . ARG E 2 304 ? 135.607 117.581 105.305 1.00 12.95 301 ARG E CA 1
ATOM 8171 C C . ARG E 2 304 ? 135.497 116.671 104.089 1.00 12.95 301 ARG E C 1
ATOM 8172 O O . ARG E 2 304 ? 135.046 115.535 104.232 1.00 12.95 301 ARG E O 1
ATOM 8180 N N . LEU E 2 305 ? 135.898 117.110 102.904 1.00 11.75 302 LEU E N 1
ATOM 8181 C CA . LEU E 2 305 ? 135.572 116.368 101.696 1.00 11.75 302 LEU E CA 1
ATOM 8182 C C . LEU E 2 305 ? 136.506 115.181 101.517 1.00 11.75 302 LEU E C 1
ATOM 8183 O O . LEU E 2 305 ? 137.641 115.180 101.990 1.00 11.75 302 LEU E O 1
ATOM 8188 N N . GLN E 2 306 ? 136.007 114.157 100.832 1.00 12.82 303 GLN E N 1
ATOM 8189 C CA . GLN E 2 306 ? 136.744 112.925 100.609 1.00 12.82 303 GLN E CA 1
ATOM 8190 C C . GLN E 2 306 ? 137.347 112.908 99.212 1.00 12.82 303 GLN E C 1
ATOM 8191 O O . GLN E 2 306 ? 136.842 113.548 98.287 1.00 12.82 303 GLN E O 1
ATOM 8197 N N . VAL E 2 307 ? 138.436 112.160 99.070 1.00 14.09 304 VAL E N 1
ATOM 8198 C CA . VAL E 2 307 ? 139.069 111.908 97.781 1.00 14.09 304 VAL E CA 1
ATOM 8199 C C . VAL E 2 307 ? 139.128 110.401 97.584 1.00 14.09 304 VAL E C 1
ATOM 8200 O O . VAL E 2 307 ? 139.838 109.701 98.316 1.00 14.09 304 VAL E O 1
ATOM 8204 N N . TYR E 2 308 ? 138.372 109.904 96.612 1.00 16.90 305 TYR E N 1
ATOM 8205 C CA . TYR E 2 308 ? 138.294 108.487 96.297 1.00 16.90 305 TYR E CA 1
ATOM 8206 C C . TYR E 2 308 ? 139.130 108.176 95.065 1.00 16.90 305 TYR E C 1
ATOM 8207 O O . TYR E 2 308 ? 139.604 109.072 94.367 1.00 16.90 305 TYR E O 1
ATOM 8216 N N . LYS E 2 309 ? 139.319 106.884 94.798 1.00 20.27 306 LYS E N 1
ATOM 8217 C CA . LYS E 2 309 ? 140.248 106.501 93.740 1.00 20.27 306 LYS E CA 1
ATOM 8218 C C . LYS E 2 309 ? 139.596 106.550 92.363 1.00 20.27 306 LYS E C 1
ATOM 8219 O O . LYS E 2 309 ? 140.173 107.100 91.421 1.00 20.27 306 LYS E O 1
ATOM 8225 N N . THR E 2 310 ? 138.408 105.968 92.217 1.00 22.50 307 THR E N 1
ATOM 8226 C CA . THR E 2 310 ? 137.686 105.968 90.949 1.00 22.50 307 THR E CA 1
ATOM 8227 C C . THR E 2 310 ? 136.267 106.475 91.171 1.00 22.50 307 THR E C 1
ATOM 8228 O O . THR E 2 310 ? 135.865 106.802 92.290 1.00 22.50 307 THR E O 1
ATOM 8232 N N . ARG E 2 311 ? 135.497 106.527 90.081 1.00 26.06 308 ARG E N 1
ATOM 8233 C CA . ARG E 2 311 ? 134.154 107.092 90.139 1.00 26.06 308 ARG E CA 1
ATOM 8234 C C . ARG E 2 311 ? 133.133 106.081 90.651 1.00 26.06 308 ARG E C 1
ATOM 8235 O O . ARG E 2 311 ? 132.175 106.460 91.331 1.00 26.06 308 ARG E O 1
ATOM 8243 N N . ALA E 2 312 ? 133.313 104.794 90.333 1.00 22.55 309 ALA E N 1
ATOM 8244 C CA . ALA E 2 312 ? 132.404 103.769 90.840 1.00 22.55 309 ALA E CA 1
ATOM 8245 C C . ALA E 2 312 ? 132.526 103.618 92.351 1.00 22.55 309 ALA E C 1
ATOM 8246 O O . ALA E 2 312 ? 131.522 103.406 93.046 1.00 22.55 309 ALA E O 1
ATOM 8248 N N . ASP E 2 313 ? 133.750 103.746 92.875 1.00 21.03 310 ASP E N 1
ATOM 8249 C CA . ASP E 2 313 ? 133.964 103.791 94.318 1.00 21.03 310 ASP E CA 1
ATOM 8250 C C . ASP E 2 313 ? 133.315 105.018 94.937 1.00 21.03 310 ASP E C 1
ATOM 8251 O O . ASP E 2 313 ? 132.905 104.987 96.102 1.00 21.03 310 ASP E O 1
ATOM 8256 N N . MET E 2 314 ? 133.222 106.103 94.173 1.00 17.49 311 MET E N 1
ATOM 8257 C CA . MET E 2 314 ? 132.597 107.323 94.662 1.00 17.49 311 MET E CA 1
ATOM 8258 C C . MET E 2 314 ? 131.082 107.185 94.712 1.00 17.49 311 MET E C 1
ATOM 8259 O O . MET E 2 314 ? 130.445 107.621 95.676 1.00 17.49 311 MET E O 1
ATOM 8264 N N . ILE E 2 315 ? 130.491 106.586 93.674 1.00 16.87 312 ILE E N 1
ATOM 8265 C CA . ILE E 2 315 ? 129.044 106.400 93.613 1.00 16.87 312 ILE E CA 1
ATOM 8266 C C . ILE E 2 315 ? 128.584 105.378 94.649 1.00 16.87 312 ILE E C 1
ATOM 8267 O O . ILE E 2 315 ? 127.540 105.550 95.289 1.00 16.87 312 ILE E O 1
ATOM 8272 N N . SER E 2 316 ? 129.376 104.324 94.870 1.00 18.31 313 SER E N 1
ATOM 8273 C CA . SER E 2 316 ? 128.987 103.299 95.835 1.00 18.31 313 SER E CA 1
ATOM 8274 C C . SER E 2 316 ? 129.091 103.767 97.283 1.00 18.31 313 SER E C 1
ATOM 8275 O O . SER E 2 316 ? 128.582 103.084 98.176 1.00 18.31 313 SER E O 1
ATOM 8278 N N . ALA E 2 317 ? 129.727 104.910 97.540 1.00 16.90 314 ALA E N 1
ATOM 8279 C CA . ALA E 2 317 ? 129.942 105.399 98.894 1.00 16.90 314 ALA E CA 1
ATOM 8280 C C . ALA E 2 317 ? 129.082 106.610 99.226 1.00 16.90 314 ALA E C 1
ATOM 8281 O O . ALA E 2 317 ? 129.440 107.386 100.113 1.00 16.90 314 ALA E O 1
ATOM 8283 N N . LEU E 2 318 ? 127.967 106.796 98.521 1.00 16.40 315 LEU E N 1
ATOM 8284 C CA . LEU E 2 318 ? 127.078 107.920 98.809 1.00 16.40 315 LEU E CA 1
ATOM 8285 C C . LEU E 2 318 ? 126.439 107.958 100.203 1.00 16.40 315 LEU E C 1
ATOM 8286 O O . LEU E 2 318 ? 126.250 109.081 100.700 1.00 16.40 315 LEU E O 1
ATOM 8291 N N . PRO E 2 319 ? 126.062 106.851 100.873 1.00 19.45 316 PRO E N 1
ATOM 8292 C CA . PRO E 2 319 ? 125.521 107.008 102.238 1.00 19.45 316 PRO E CA 1
ATOM 8293 C C . PRO E 2 319 ? 126.527 107.473 103.277 1.00 19.45 316 PRO E C 1
ATOM 8294 O O . PRO E 2 319 ? 126.109 107.875 104.369 1.00 19.45 316 PRO E O 1
ATOM 8298 N N . CYS E 2 320 ? 127.824 107.439 102.990 1.00 19.04 317 CYS E N 1
ATOM 8299 C CA . CYS E 2 320 ? 128.828 107.815 103.973 1.00 19.04 317 CYS E CA 1
ATOM 8300 C C . CYS E 2 320 ? 129.621 109.059 103.597 1.00 19.04 317 CYS E C 1
ATOM 8301 O O . CYS E 2 320 ? 130.628 109.342 104.249 1.00 19.04 317 CYS E O 1
ATOM 8304 N N . ILE E 2 321 ? 129.207 109.810 102.573 1.00 14.75 318 ILE E N 1
ATOM 8305 C CA . ILE E 2 321 ? 129.948 111.014 102.222 1.00 14.75 318 ILE E CA 1
ATOM 8306 C C . ILE E 2 321 ? 129.667 112.116 103.232 1.00 14.75 318 ILE E C 1
ATOM 8307 O O . ILE E 2 321 ? 128.608 112.176 103.870 1.00 14.75 318 ILE E O 1
ATOM 8312 N N . SER E 2 322 ? 130.647 112.984 103.377 1.00 19.40 319 SER E N 1
ATOM 8313 C CA . SER E 2 322 ? 130.591 114.224 104.130 1.00 19.40 319 SER E CA 1
ATOM 8314 C C . SER E 2 322 ? 130.154 115.342 103.184 1.00 19.40 319 SER E C 1
ATOM 8315 O O . SER E 2 322 ? 129.426 115.098 102.219 1.00 19.40 319 SER E O 1
ATOM 8318 N N . ASP E 2 323 ? 130.519 116.581 103.529 1.00 22.21 320 ASP E N 1
ATOM 8319 C CA . ASP E 2 323 ? 130.203 117.797 102.779 1.00 22.21 320 ASP E CA 1
ATOM 8320 C C . ASP E 2 323 ? 130.419 117.722 101.262 1.00 22.21 320 ASP E C 1
ATOM 8321 O O . ASP E 2 323 ? 129.691 118.361 100.498 1.00 22.21 320 ASP E O 1
ATOM 8326 N N . GLY E 2 324 ? 131.409 116.959 100.801 1.00 14.76 321 GLY E N 1
ATOM 8327 C CA . GLY E 2 324 ? 131.599 116.786 99.376 1.00 14.76 321 GLY E CA 1
ATOM 8328 C C . GLY E 2 324 ? 132.468 115.583 99.082 1.00 14.76 321 GLY E C 1
ATOM 8329 O O . GLY E 2 324 ? 132.893 114.871 99.992 1.00 14.76 321 GLY E O 1
ATOM 8330 N N . ALA E 2 325 ? 132.732 115.358 97.792 1.00 13.72 322 ALA E N 1
ATOM 8331 C CA . ALA E 2 325 ? 133.625 114.273 97.398 1.00 13.72 322 ALA E CA 1
ATOM 8332 C C . ALA E 2 325 ? 134.189 114.545 96.015 1.00 13.72 322 ALA E C 1
ATOM 8333 O O . ALA E 2 325 ? 133.533 115.161 95.175 1.00 13.72 322 ALA E O 1
ATOM 8335 N N . VAL E 2 326 ? 135.439 114.114 95.799 1.00 17.16 323 VAL E N 1
ATOM 8336 C CA . VAL E 2 326 ? 136.067 114.133 94.481 1.00 17.16 323 VAL E CA 1
ATOM 8337 C C . VAL E 2 326 ? 136.753 112.779 94.314 1.00 17.16 323 VAL E C 1
ATOM 8338 O O . VAL E 2 326 ? 137.104 112.116 95.290 1.00 17.16 323 VAL E O 1
ATOM 8342 N N . SER E 2 327 ? 136.928 112.356 93.064 1.00 20.80 324 SER E N 1
ATOM 8343 C CA . SER E 2 327 ? 137.667 111.147 92.734 1.00 20.80 324 SER E CA 1
ATOM 8344 C C . SER E 2 327 ? 138.793 111.489 91.770 1.00 20.80 324 SER E C 1
ATOM 8345 O O . SER E 2 327 ? 138.741 112.503 91.073 1.00 20.80 324 SER E O 1
ATOM 8348 N N . LEU E 2 328 ? 139.816 110.626 91.724 1.00 17.44 325 LEU E N 1
ATOM 8349 C CA . LEU E 2 328 ? 140.954 110.875 90.840 1.00 17.44 325 LEU E CA 1
ATOM 8350 C C . LEU E 2 328 ? 140.620 110.707 89.366 1.00 17.44 325 LEU E C 1
ATOM 8351 O O . LEU E 2 328 ? 141.390 111.168 88.518 1.00 17.44 325 LEU E O 1
ATOM 8356 N N . ASP E 2 329 ? 139.506 110.051 89.038 1.00 28.85 326 ASP E N 1
ATOM 8357 C CA . ASP E 2 329 ? 139.115 109.917 87.640 1.00 28.85 326 ASP E CA 1
ATOM 8358 C C . ASP E 2 329 ? 138.661 111.255 87.066 1.00 28.85 326 ASP E C 1
ATOM 8359 O O . ASP E 2 329 ? 138.828 111.507 85.868 1.00 28.85 326 ASP E O 1
ATOM 8364 N N . GLY E 2 330 ? 138.115 112.129 87.906 1.00 24.28 327 GLY E N 1
ATOM 8365 C CA . GLY E 2 330 ? 137.614 113.407 87.450 1.00 24.28 327 GLY E CA 1
ATOM 8366 C C . GLY E 2 330 ? 136.151 113.604 87.774 1.00 24.28 327 GLY E C 1
ATOM 8367 O O . GLY E 2 330 ? 135.452 114.363 87.099 1.00 24.28 327 GLY E O 1
ATOM 8368 N N . GLY E 2 331 ? 135.672 112.928 88.812 1.00 18.70 328 GLY E N 1
ATOM 8369 C CA . GLY E 2 331 ? 134.293 113.036 89.244 1.00 18.70 328 GLY E CA 1
ATOM 8370 C C . GLY E 2 331 ? 134.205 113.897 90.492 1.00 18.70 328 GLY E C 1
ATOM 8371 O O . GLY E 2 331 ? 134.879 113.631 91.486 1.00 18.70 328 GLY E O 1
ATOM 8372 N N . ILE E 2 332 ? 133.382 114.938 90.413 1.00 15.72 329 ILE E N 1
ATOM 8373 C CA . ILE E 2 332 ? 133.235 115.913 91.485 1.00 15.72 329 ILE E CA 1
ATOM 8374 C C . ILE E 2 332 ? 131.778 115.927 91.918 1.00 15.72 329 ILE E C 1
ATOM 8375 O O . ILE E 2 332 ? 130.884 115.966 91.068 1.00 15.72 329 ILE E O 1
ATOM 8380 N N . ILE E 2 333 ? 131.526 115.884 93.230 1.00 12.12 330 ILE E N 1
ATOM 8381 C CA . ILE E 2 333 ? 130.236 116.288 93.782 1.00 12.12 330 ILE E CA 1
ATOM 8382 C C . ILE E 2 333 ? 130.493 117.294 94.902 1.00 12.12 330 ILE E C 1
ATOM 8383 O O . ILE E 2 333 ? 131.341 117.069 95.777 1.00 12.12 330 ILE E O 1
ATOM 8388 N N . ARG E 2 334 ? 129.812 118.440 94.826 1.00 12.46 331 ARG E N 1
ATOM 8389 C CA . ARG E 2 334 ? 129.997 119.539 95.769 1.00 12.46 331 ARG E CA 1
ATOM 8390 C C . ARG E 2 334 ? 129.072 119.441 96.968 1.00 12.46 331 ARG E C 1
ATOM 8391 O O . ARG E 2 334 ? 129.425 119.892 98.060 1.00 12.46 331 ARG E O 1
ATOM 8399 N N . LYS E 2 335 ? 127.891 118.872 96.777 1.00 10.77 332 LYS E N 1
ATOM 8400 C CA . LYS E 2 335 ? 126.862 118.836 97.798 1.00 10.77 332 LYS E CA 1
ATOM 8401 C C . LYS E 2 335 ? 126.164 117.488 97.671 1.00 10.77 332 LYS E C 1
ATOM 8402 O O . LYS E 2 335 ? 126.315 116.790 96.666 1.00 10.77 332 LYS E O 1
ATOM 8408 N N . THR E 2 336 ? 125.378 117.119 98.690 1.00 12.21 333 THR E N 1
ATOM 8409 C CA . THR E 2 336 ? 124.751 115.800 98.733 1.00 12.21 333 THR E CA 1
ATOM 8410 C C . THR E 2 336 ? 123.617 115.621 97.729 1.00 12.21 333 THR E C 1
ATOM 8411 O O . THR E 2 336 ? 123.010 114.550 97.697 1.00 12.21 333 THR E O 1
ATOM 8415 N N . GLY E 2 337 ? 123.302 116.629 96.929 1.00 9.73 334 GLY E N 1
ATOM 8416 C CA . GLY E 2 337 ? 122.326 116.454 95.880 1.00 9.73 334 GLY E CA 1
ATOM 8417 C C . GLY E 2 337 ? 122.878 116.655 94.486 1.00 9.73 334 GLY E C 1
ATOM 8418 O O . GLY E 2 337 ? 122.286 116.174 93.516 1.00 9.73 334 GLY E O 1
ATOM 8419 N N . ILE E 2 338 ? 123.998 117.361 94.358 1.00 11.22 335 ILE E N 1
ATOM 8420 C CA . ILE E 2 338 ? 124.480 117.812 93.057 1.00 11.22 335 ILE E CA 1
ATOM 8421 C C . ILE E 2 338 ? 125.578 116.877 92.560 1.00 11.22 335 ILE E C 1
ATOM 8422 O O . ILE E 2 338 ? 126.608 116.706 93.216 1.00 11.22 335 ILE E O 1
ATOM 8427 N N . PHE E 2 339 ? 125.352 116.280 91.391 1.00 12.51 336 PHE E N 1
ATOM 8428 C CA . PHE E 2 339 ? 126.265 115.338 90.746 1.00 12.51 336 PHE E CA 1
ATOM 8429 C C . PHE E 2 339 ? 126.726 115.980 89.446 1.00 12.51 336 PHE E C 1
ATOM 8430 O O . PHE E 2 339 ? 125.969 116.011 88.475 1.00 12.51 336 PHE E O 1
ATOM 8438 N N . ASN E 2 340 ? 127.949 116.507 89.435 1.00 17.43 337 ASN E N 1
ATOM 8439 C CA . ASN E 2 340 ? 128.491 117.126 88.232 1.00 17.43 337 ASN E CA 1
ATOM 8440 C C . ASN E 2 340 ? 128.637 116.097 87.119 1.00 17.43 337 ASN E C 1
ATOM 8441 O O . ASN E 2 340 ? 128.908 114.920 87.361 1.00 17.43 337 ASN E O 1
ATOM 8446 N N . LEU E 2 341 ? 128.442 116.552 85.888 1.00 21.08 338 LEU E N 1
ATOM 8447 C CA . LEU E 2 341 ? 128.495 115.687 84.720 1.00 21.08 338 LEU E CA 1
ATOM 8448 C C . LEU E 2 341 ? 129.212 116.448 83.618 1.00 21.08 338 LEU E C 1
ATOM 8449 O O . LEU E 2 341 ? 129.835 117.484 83.859 1.00 21.08 338 LEU E O 1
ATOM 8454 N N . GLY E 2 342 ? 129.131 115.926 82.402 1.00 26.74 339 GLY E N 1
ATOM 8455 C CA . GLY E 2 342 ? 129.640 116.631 81.246 1.00 26.74 339 GLY E CA 1
ATOM 8456 C C . GLY E 2 342 ? 131.150 116.637 81.174 1.00 26.74 339 GLY E C 1
ATOM 8457 O O . GLY E 2 342 ? 131.858 116.035 81.982 1.00 26.74 339 GLY E O 1
ATOM 8458 N N . ASN E 2 343 ? 131.648 117.355 80.172 1.00 30.22 340 ASN E N 1
ATOM 8459 C CA . ASN E 2 343 ? 133.081 117.471 79.965 1.00 30.22 340 ASN E CA 1
ATOM 8460 C C . ASN E 2 343 ? 133.713 118.325 81.055 1.00 30.22 340 ASN E C 1
ATOM 8461 O O . ASN E 2 343 ? 133.058 119.161 81.681 1.00 30.22 340 ASN E O 1
ATOM 8466 N N . ARG E 2 344 ? 135.003 118.107 81.271 1.00 30.69 341 ARG E N 1
ATOM 8467 C CA . ARG E 2 344 ? 135.697 118.706 82.398 1.00 30.69 341 ARG E CA 1
ATOM 8468 C C . ARG E 2 344 ? 136.089 120.146 82.104 1.00 30.69 341 ARG E C 1
ATOM 8469 O O . ARG E 2 344 ? 136.795 120.424 81.131 1.00 30.69 341 ARG E O 1
ATOM 8477 N N . ASP E 2 345 ? 135.626 121.063 82.951 1.00 31.18 342 ASP E N 1
ATOM 8478 C CA . ASP E 2 345 ? 136.072 122.449 82.903 1.00 31.18 342 ASP E CA 1
ATOM 8479 C C . ASP E 2 345 ? 137.525 122.512 83.349 1.00 31.18 342 ASP E C 1
ATOM 8480 O O . ASP E 2 345 ? 137.897 121.904 84.358 1.00 31.18 342 ASP E O 1
ATOM 8485 N N . GLU E 2 346 ? 138.341 123.238 82.596 1.00 23.66 343 GLU E N 1
ATOM 8486 C CA . GLU E 2 346 ? 139.746 123.372 82.932 1.00 23.66 343 GLU E CA 1
ATOM 8487 C C . GLU E 2 346 ? 139.989 124.621 83.766 1.00 23.66 343 GLU E C 1
ATOM 8488 O O . GLU E 2 346 ? 139.408 125.680 83.515 1.00 23.66 343 GLU E O 1
ATOM 8494 N N . VAL E 2 347 ? 140.845 124.481 84.774 1.00 17.20 344 VAL E N 1
ATOM 8495 C CA . VAL E 2 347 ? 141.419 125.605 85.500 1.00 17.20 344 VAL E CA 1
ATOM 8496 C C . VAL E 2 347 ? 142.886 125.675 85.111 1.00 17.20 344 VAL E C 1
ATOM 8497 O O . VAL E 2 347 ? 143.612 124.683 85.249 1.00 17.20 344 VAL E O 1
ATOM 8501 N N . ASN E 2 348 ? 143.318 126.833 84.610 1.00 19.80 345 ASN E N 1
ATOM 8502 C CA . ASN E 2 348 ? 144.656 126.928 84.036 1.00 19.80 345 ASN E CA 1
ATOM 8503 C C . ASN E 2 348 ? 145.736 126.885 85.110 1.00 19.80 345 ASN E C 1
ATOM 8504 O O . ASN E 2 348 ? 146.778 126.249 84.920 1.00 19.80 345 ASN E O 1
ATOM 8509 N N . VAL E 2 349 ? 145.511 127.540 86.237 1.00 17.59 346 VAL E N 1
ATOM 8510 C CA . VAL E 2 349 ? 146.477 127.512 87.321 1.00 17.59 346 VAL E CA 1
ATOM 8511 C C . VAL E 2 349 ? 146.231 126.277 88.176 1.00 17.59 346 VAL E C 1
ATOM 8512 O O . VAL E 2 349 ? 145.145 125.695 88.175 1.00 17.59 346 VAL E O 1
ATOM 8516 N N . ARG E 2 350 ? 147.258 125.879 88.921 1.00 18.35 347 ARG E N 1
ATOM 8517 C CA . ARG E 2 350 ? 147.183 124.729 89.812 1.00 18.35 347 ARG E CA 1
ATOM 8518 C C . ARG E 2 350 ? 148.304 124.844 90.834 1.00 18.35 347 ARG E C 1
ATOM 8519 O O . ARG E 2 350 ? 149.228 125.646 90.684 1.00 18.35 347 ARG E O 1
ATOM 8527 N N . PHE E 2 351 ? 148.192 124.040 91.889 1.00 12.51 348 PHE E N 1
ATOM 8528 C CA . PHE E 2 351 ? 149.245 123.934 92.888 1.00 12.51 348 PHE E CA 1
ATOM 8529 C C . PHE E 2 351 ? 150.527 123.392 92.262 1.00 12.51 348 PHE E C 1
ATOM 8530 O O . PHE E 2 351 ? 150.490 122.540 91.371 1.00 12.51 348 PHE E O 1
ATOM 8538 N N . ALA E 2 352 ? 151.666 123.890 92.732 1.00 13.46 349 ALA E N 1
ATOM 8539 C CA . ALA E 2 352 ? 152.958 123.461 92.223 1.00 13.46 349 ALA E CA 1
ATOM 8540 C C . ALA E 2 352 ? 153.458 122.233 92.972 1.00 13.46 349 ALA E C 1
ATOM 8541 O O . ALA E 2 352 ? 152.852 121.770 93.938 1.00 13.46 349 ALA E O 1
ATOM 8543 N N . LYS E 2 353 ? 154.586 121.706 92.509 1.00 15.59 350 LYS E N 1
ATOM 8544 C CA . LYS E 2 353 ? 155.254 120.585 93.155 1.00 15.59 350 LYS E CA 1
ATOM 8545 C C . LYS E 2 353 ? 156.303 121.094 94.140 1.00 15.59 350 LYS E C 1
ATOM 8546 O O . LYS E 2 353 ? 157.059 122.013 93.815 1.00 15.59 350 LYS E O 1
ATOM 8552 N N . PRO E 2 354 ? 156.379 120.535 95.345 1.00 18.05 351 PRO E N 1
ATOM 8553 C CA . PRO E 2 354 ? 157.417 120.967 96.284 1.00 18.05 351 PRO E CA 1
ATOM 8554 C C . PRO E 2 354 ? 158.787 120.445 95.881 1.00 18.05 351 PRO E C 1
ATOM 8555 O O . PRO E 2 354 ? 158.927 119.350 95.331 1.00 18.05 351 PRO E O 1
ATOM 8559 N N . THR E 2 355 ? 159.806 121.253 96.156 1.00 34.30 352 THR E N 1
ATOM 8560 C CA . THR E 2 355 ? 161.184 120.909 95.846 1.00 34.30 352 THR E CA 1
ATOM 8561 C C . THR E 2 355 ? 161.929 120.531 97.119 1.00 34.30 352 THR E C 1
ATOM 8562 O O . THR E 2 355 ? 161.537 120.912 98.226 1.00 34.30 352 THR E O 1
ATOM 8566 N N . ALA E 2 356 ? 163.011 119.777 96.951 1.00 42.29 353 ALA E N 1
ATOM 8567 C CA . ALA E 2 356 ? 163.780 119.236 98.064 1.00 42.29 353 ALA E CA 1
ATOM 8568 C C . ALA E 2 356 ? 165.174 119.850 98.067 1.00 42.29 353 ALA E C 1
ATOM 8569 O O . ALA E 2 356 ? 165.963 119.616 97.145 1.00 42.29 353 ALA E O 1
ATOM 8571 N N . SER E 2 357 ? 165.470 120.630 99.104 1.00 52.41 354 SER E N 1
ATOM 8572 C CA . SER E 2 357 ? 166.788 121.213 99.308 1.00 52.41 354 SER E CA 1
ATOM 8573 C C . SER E 2 357 ? 166.963 121.464 100.798 1.00 52.41 354 SER E C 1
ATOM 8574 O O . SER E 2 357 ? 166.020 121.883 101.474 1.00 52.41 354 SER E O 1
ATOM 8577 N N . ARG E 2 358 ? 168.171 121.208 101.304 1.00 58.04 355 ARG E N 1
ATOM 8578 C CA . ARG E 2 358 ? 168.380 121.212 102.748 1.00 58.04 355 ARG E CA 1
ATOM 8579 C C . ARG E 2 358 ? 168.742 122.589 103.292 1.00 58.04 355 ARG E C 1
ATOM 8580 O O . ARG E 2 358 ? 168.420 122.892 104.447 1.00 58.04 355 ARG E O 1
ATOM 8588 N N . THR E 2 359 ? 169.403 123.430 102.489 1.00 61.25 356 THR E N 1
ATOM 8589 C CA . THR E 2 359 ? 169.732 124.780 102.942 1.00 61.25 356 THR E CA 1
ATOM 8590 C C . THR E 2 359 ? 168.478 125.635 103.079 1.00 61.25 356 THR E C 1
ATOM 8591 O O . THR E 2 359 ? 168.308 126.351 104.078 1.00 61.25 356 THR E O 1
ATOM 8595 N N . MET E 2 360 ? 167.584 125.559 102.090 1.00 60.90 357 MET E N 1
ATOM 8596 C CA . MET E 2 360 ? 166.301 126.246 102.185 1.00 60.90 357 MET E CA 1
ATOM 8597 C C . MET E 2 360 ? 165.438 125.655 103.293 1.00 60.90 357 MET E C 1
ATOM 8598 O O . MET E 2 360 ? 164.671 126.384 103.930 1.00 60.90 357 MET E O 1
ATOM 8603 N N . ASP E 2 361 ? 165.585 124.354 103.564 1.00 53.74 358 ASP E N 1
ATOM 8604 C CA . ASP E 2 361 ? 164.879 123.729 104.679 1.00 53.74 358 ASP E CA 1
ATOM 8605 C C . ASP E 2 361 ? 165.359 124.275 106.019 1.00 53.74 358 ASP E C 1
ATOM 8606 O O . ASP E 2 361 ? 164.547 124.535 106.917 1.00 53.74 358 ASP E O 1
ATOM 8611 N N . ASN E 2 362 ? 166.672 124.488 106.159 1.00 51.98 359 ASN E N 1
ATOM 8612 C CA . ASN E 2 362 ? 167.208 125.032 107.403 1.00 51.98 359 ASN E CA 1
ATOM 8613 C C . ASN E 2 362 ? 166.818 126.497 107.572 1.00 51.98 359 ASN E C 1
ATOM 8614 O O . ASN E 2 362 ? 166.489 126.936 108.684 1.00 51.98 359 ASN E O 1
ATOM 8619 N N . TYR E 2 363 ? 166.815 127.255 106.470 1.00 49.34 360 TYR E N 1
ATOM 8620 C CA . TYR E 2 363 ? 166.370 128.646 106.522 1.00 49.34 360 TYR E CA 1
ATOM 8621 C C . TYR E 2 363 ? 164.886 128.747 106.861 1.00 49.34 360 TYR E C 1
ATOM 8622 O O . TYR E 2 363 ? 164.470 129.643 107.607 1.00 49.34 360 TYR E O 1
ATOM 8631 N N . SER E 2 364 ? 164.076 127.810 106.361 1.00 44.90 361 SER E N 1
ATOM 8632 C CA . SER E 2 364 ? 162.649 127.827 106.661 1.00 44.90 361 SER E CA 1
ATOM 8633 C C . SER E 2 364 ? 162.365 127.391 108.093 1.00 44.90 361 SER E C 1
ATOM 8634 O O . SER E 2 364 ? 161.415 127.889 108.709 1.00 44.90 361 SER E O 1
ATOM 8637 N N . GLU E 2 365 ? 163.174 126.481 108.642 1.00 44.57 362 GLU E N 1
ATOM 8638 C CA . GLU E 2 365 ? 163.062 126.156 110.062 1.00 44.57 362 GLU E CA 1
ATOM 8639 C C . GLU E 2 365 ? 163.423 127.354 110.934 1.00 44.57 362 GLU E C 1
ATOM 8640 O O . GLU E 2 365 ? 162.757 127.620 111.950 1.00 44.57 362 GLU E O 1
ATOM 8646 N N . ALA E 2 366 ? 164.464 128.096 110.533 1.00 37.38 363 ALA E N 1
ATOM 8647 C CA . ALA E 2 366 ? 164.825 129.329 111.229 1.00 37.38 363 ALA E CA 1
ATOM 8648 C C . ALA E 2 366 ? 163.703 130.358 111.165 1.00 37.38 363 ALA E C 1
ATOM 8649 O O . ALA E 2 366 ? 163.417 131.040 112.156 1.00 37.38 363 ALA E O 1
ATOM 8651 N N . GLU E 2 367 ? 163.024 130.448 110.019 1.00 33.77 364 GLU E N 1
ATOM 8652 C CA . GLU E 2 367 ? 161.936 131.412 109.875 1.00 33.77 364 GLU E CA 1
ATOM 8653 C C . GLU E 2 367 ? 160.696 130.993 110.662 1.00 33.77 364 GLU E C 1
ATOM 8654 O O . GLU E 2 367 ? 159.973 131.855 111.180 1.00 33.77 364 GLU E O 1
ATOM 8660 N N . LYS E 2 368 ? 160.456 129.684 110.797 1.00 31.92 365 LYS E N 1
ATOM 8661 C CA . LYS E 2 368 ? 159.362 129.208 111.643 1.00 31.92 365 LYS E CA 1
ATOM 8662 C C . LYS E 2 368 ? 159.610 129.530 113.112 1.00 31.92 365 LYS E C 1
ATOM 8663 O O . LYS E 2 368 ? 158.694 129.985 113.820 1.00 31.92 365 LYS E O 1
ATOM 8669 N N . LYS E 2 369 ? 160.844 129.319 113.582 1.00 27.44 366 LYS E N 1
ATOM 8670 C CA . LYS E 2 369 ? 161.162 129.679 114.962 1.00 27.44 366 LYS E CA 1
ATOM 8671 C C . LYS E 2 369 ? 161.099 131.189 115.171 1.00 27.44 366 LYS E C 1
ATOM 8672 O O . LYS E 2 369 ? 160.657 131.648 116.234 1.00 27.44 366 LYS E O 1
ATOM 8678 N N . MET E 2 370 ? 161.484 131.963 114.148 1.00 27.81 367 MET E N 1
ATOM 8679 C CA . MET E 2 370 ? 161.346 133.418 114.180 1.00 27.81 367 MET E CA 1
ATOM 8680 C C . MET E 2 370 ? 159.896 133.848 114.358 1.00 27.81 367 MET E C 1
ATOM 8681 O O . MET E 2 370 ? 159.595 134.720 115.182 1.00 27.81 367 MET E O 1
ATOM 8686 N N . LYS E 2 371 ? 158.984 133.243 113.590 1.00 20.43 368 LYS E N 1
ATOM 8687 C CA . LYS E 2 371 ? 157.576 133.630 113.661 1.00 20.43 368 LYS E CA 1
ATOM 8688 C C . LYS E 2 371 ? 156.958 133.247 115.002 1.00 20.43 368 LYS E C 1
ATOM 8689 O O . LYS E 2 371 ? 156.143 134.002 115.552 1.00 20.43 368 LYS E O 1
ATOM 8695 N N . GLU E 2 372 ? 157.370 132.106 115.565 1.00 18.36 369 GLU E N 1
ATOM 8696 C CA . GLU E 2 372 ? 156.875 131.728 116.888 1.00 18.36 369 GLU E CA 1
ATOM 8697 C C . GLU E 2 372 ? 157.383 132.682 117.971 1.00 18.36 369 GLU E C 1
ATOM 8698 O O . GLU E 2 372 ? 156.632 133.044 118.893 1.00 18.36 369 GLU E O 1
ATOM 8704 N N . LEU E 2 373 ? 158.639 133.139 117.849 1.00 19.18 370 LEU E N 1
ATOM 8705 C CA . LEU E 2 373 ? 159.171 134.129 118.790 1.00 19.18 370 LEU E CA 1
ATOM 8706 C C . LEU E 2 373 ? 158.451 135.471 118.681 1.00 19.18 370 LEU E C 1
ATOM 8707 O O . LEU E 2 373 ? 158.166 136.113 119.703 1.00 19.18 370 LEU E O 1
ATOM 8712 N N . LYS E 2 374 ? 158.152 135.909 117.451 1.00 18.86 371 LYS E N 1
ATOM 8713 C CA . LYS E 2 374 ? 157.431 137.168 117.260 1.00 18.86 371 LYS E CA 1
ATOM 8714 C C . LYS E 2 374 ? 156.024 137.096 117.839 1.00 18.86 371 LYS E C 1
ATOM 8715 O O . LYS E 2 374 ? 155.534 138.073 118.419 1.00 18.86 371 LYS E O 1
ATOM 8721 N N . TRP E 2 375 ? 155.372 135.935 117.714 1.00 16.87 372 TRP E N 1
ATOM 8722 C CA . TRP E 2 375 ? 154.037 135.776 118.284 1.00 16.87 372 TRP E CA 1
ATOM 8723 C C . TRP E 2 375 ? 154.068 135.822 119.811 1.00 16.87 372 TRP E C 1
ATOM 8724 O O . TRP E 2 375 ? 153.202 136.457 120.434 1.00 16.87 372 TRP E O 1
ATOM 8735 N N . LYS E 2 376 ? 155.059 135.164 120.429 1.00 21.10 373 LYS E N 1
ATOM 8736 C CA . LYS E 2 376 ? 155.184 135.223 121.887 1.00 21.10 373 LYS E CA 1
ATOM 8737 C C . LYS E 2 376 ? 155.472 136.643 122.373 1.00 21.10 373 LYS E C 1
ATOM 8738 O O . LYS E 2 376 ? 154.943 137.075 123.410 1.00 21.10 373 LYS E O 1
ATOM 8744 N N . LYS E 2 377 ? 156.274 137.398 121.612 1.00 21.48 374 LYS E N 1
ATOM 8745 C CA . LYS E 2 377 ? 156.564 138.785 121.977 1.00 21.48 374 LYS E CA 1
ATOM 8746 C C . LYS E 2 377 ? 155.323 139.667 121.879 1.00 21.48 374 LYS E C 1
ATOM 8747 O O . LYS E 2 377 ? 155.084 140.512 122.755 1.00 21.48 374 LYS E O 1
ATOM 8753 N N . GLU E 2 378 ? 154.517 139.477 120.827 1.00 19.85 375 GLU E N 1
ATOM 8754 C CA . GLU E 2 378 ? 153.295 140.266 120.681 1.00 19.85 375 GLU E CA 1
ATOM 8755 C C . GLU E 2 378 ? 152.287 139.952 121.779 1.00 19.85 375 GLU E C 1
ATOM 8756 O O . GLU E 2 378 ? 151.593 140.853 122.258 1.00 19.85 375 GLU E O 1
ATOM 8762 N N . LYS E 2 379 ? 152.220 138.695 122.225 1.00 16.25 376 LYS E N 1
ATOM 8763 C CA . LYS E 2 379 ? 151.316 138.385 123.331 1.00 16.25 376 LYS E CA 1
ATOM 8764 C C . LYS E 2 379 ? 151.811 138.945 124.660 1.00 16.25 376 LYS E C 1
ATOM 8765 O O . LYS E 2 379 ? 150.993 139.353 125.500 1.00 16.25 376 LYS E O 1
ATOM 8771 N N . THR E 2 380 ? 153.133 138.999 124.863 1.00 17.81 377 THR E N 1
ATOM 8772 C CA . THR E 2 380 ? 153.664 139.671 126.050 1.00 17.81 377 THR E CA 1
ATOM 8773 C C . THR E 2 380 ? 153.343 141.167 126.023 1.00 17.81 377 THR E C 1
ATOM 8774 O O . THR E 2 380 ? 153.034 141.771 127.061 1.00 17.81 377 THR E O 1
ATOM 8778 N N . LEU E 2 381 ? 153.345 141.763 124.828 1.00 19.44 378 LEU E N 1
ATOM 8779 C CA . LEU E 2 381 ? 152.974 143.170 124.689 1.00 19.44 378 LEU E CA 1
ATOM 8780 C C . LEU E 2 381 ? 151.481 143.393 124.956 1.00 19.44 378 LEU E C 1
ATOM 8781 O O . LEU E 2 381 ? 151.090 144.421 125.534 1.00 19.44 378 LEU E O 1
ATOM 8786 N N . GLU E 2 382 ? 150.635 142.436 124.549 1.00 18.20 379 GLU E N 1
ATOM 8787 C CA . GLU E 2 382 ? 149.217 142.484 124.913 1.00 18.20 379 GLU E CA 1
ATOM 8788 C C . GLU E 2 382 ? 149.039 142.449 126.426 1.00 18.20 379 GLU E C 1
ATOM 8789 O O . GLU E 2 382 ? 148.217 143.189 126.984 1.00 18.20 379 GLU E O 1
ATOM 8795 N N . ASP E 2 383 ? 149.834 141.624 127.112 1.00 19.14 380 ASP E N 1
ATOM 8796 C CA . ASP E 2 383 ? 149.685 141.537 128.560 1.00 19.14 380 ASP E CA 1
ATOM 8797 C C . ASP E 2 383 ? 150.210 142.781 129.274 1.00 19.14 380 ASP E C 1
ATOM 8798 O O . ASP E 2 383 ? 149.670 143.151 130.328 1.00 19.14 380 ASP E O 1
ATOM 8803 N N . ILE E 2 384 ? 151.234 143.454 128.728 1.00 20.23 381 ILE E N 1
ATOM 8804 C CA . ILE E 2 384 ? 151.675 144.680 129.404 1.00 20.23 381 ILE E CA 1
ATOM 8805 C C . ILE E 2 384 ? 150.657 145.795 129.185 1.00 20.23 381 ILE E C 1
ATOM 8806 O O . ILE E 2 384 ? 150.454 146.634 130.076 1.00 20.23 381 ILE E O 1
ATOM 8811 N N . LYS E 2 385 ? 149.978 145.803 128.027 1.00 17.06 382 LYS E N 1
ATOM 8812 C CA . LYS E 2 385 ? 148.851 146.716 127.829 1.00 17.06 382 LYS E CA 1
ATOM 8813 C C . LYS E 2 385 ? 147.737 146.455 128.840 1.00 17.06 382 LYS E C 1
ATOM 8814 O O . LYS E 2 385 ? 147.168 147.395 129.415 1.00 17.06 382 LYS E O 1
ATOM 8820 N N . ARG E 2 386 ? 147.459 145.177 129.102 1.00 16.92 383 ARG E N 1
ATOM 8821 C CA . ARG E 2 386 ? 146.427 144.786 130.060 1.00 16.92 383 ARG E CA 1
ATOM 8822 C C . ARG E 2 386 ? 146.762 145.238 131.483 1.00 16.92 383 ARG E C 1
ATOM 8823 O O . ARG E 2 386 ? 145.899 145.762 132.212 1.00 16.92 383 ARG E O 1
ATOM 8831 N N . GLU E 2 387 ? 148.023 145.095 131.883 1.00 22.24 384 GLU E N 1
ATOM 8832 C CA . GLU E 2 387 ? 148.364 145.480 133.248 1.00 22.24 384 GLU E CA 1
ATOM 8833 C C . GLU E 2 387 ? 148.486 146.999 133.400 1.00 22.24 384 GLU E C 1
ATOM 8834 O O . GLU E 2 387 ? 148.247 147.529 134.496 1.00 22.24 384 GLU E O 1
ATOM 8840 N N . GLN E 2 388 ? 148.804 147.722 132.316 1.00 24.08 385 GLN E N 1
ATOM 8841 C CA . GLN E 2 388 ? 148.684 149.181 132.345 1.00 24.08 385 GLN E CA 1
ATOM 8842 C C . GLN E 2 388 ? 147.235 149.620 132.530 1.00 24.08 385 GLN E C 1
ATOM 8843 O O . GLN E 2 388 ? 146.964 150.605 133.235 1.00 24.08 385 GLN E O 1
ATOM 8849 N N . VAL E 2 389 ? 146.295 148.905 131.894 1.00 23.63 386 VAL E N 1
ATOM 8850 C CA . VAL E 2 389 ? 144.868 149.185 132.081 1.00 23.63 386 VAL E CA 1
ATOM 8851 C C . VAL E 2 389 ? 144.463 148.989 133.541 1.00 23.63 386 VAL E C 1
ATOM 8852 O O . VAL E 2 389 ? 143.668 149.764 134.088 1.00 23.63 386 VAL E O 1
ATOM 8856 N N . LEU E 2 390 ? 145.052 147.996 134.216 1.00 23.11 387 LEU E N 1
ATOM 8857 C CA . LEU E 2 390 ? 144.791 147.860 135.657 1.00 23.11 387 LEU E CA 1
ATOM 8858 C C . LEU E 2 390 ? 145.419 148.987 136.485 1.00 23.11 387 LEU E C 1
ATOM 8859 O O . LEU E 2 390 ? 144.782 149.515 137.416 1.00 23.11 387 LEU E O 1
ATOM 8864 N N . ARG E 2 391 ? 146.669 149.362 136.186 1.00 31.01 388 ARG E N 1
ATOM 8865 C CA . ARG E 2 391 ? 147.334 150.341 137.048 1.00 31.01 388 ARG E CA 1
ATOM 8866 C C . ARG E 2 391 ? 146.769 151.748 136.887 1.00 31.01 388 ARG E C 1
ATOM 8867 O O . ARG E 2 391 ? 146.885 152.547 137.821 1.00 31.01 388 ARG E O 1
ATOM 8875 N N . GLU E 2 392 ? 146.140 152.057 135.747 1.00 30.11 389 GLU E N 1
ATOM 8876 C CA . GLU E 2 392 ? 145.454 153.343 135.618 1.00 30.11 389 GLU E CA 1
ATOM 8877 C C . GLU E 2 392 ? 144.282 153.448 136.587 1.00 30.11 389 GLU E C 1
ATOM 8878 O O . GLU E 2 392 ? 144.062 154.502 137.198 1.00 30.11 389 GLU E O 1
ATOM 8884 N N . HIS E 2 393 ? 143.532 152.356 136.757 1.00 30.24 390 HIS E N 1
ATOM 8885 C CA . HIS E 2 393 ? 142.434 152.351 137.715 1.00 30.24 390 HIS E CA 1
ATOM 8886 C C . HIS E 2 393 ? 142.950 152.414 139.142 1.00 30.24 390 HIS E C 1
ATOM 8887 O O . HIS E 2 393 ? 142.312 153.035 140.002 1.00 30.24 390 HIS E O 1
ATOM 8894 N N . ALA E 2 394 ? 144.110 151.801 139.401 1.00 29.87 391 ALA E N 1
ATOM 8895 C CA . ALA E 2 394 ? 144.712 151.918 140.731 1.00 29.87 391 ALA E CA 1
ATOM 8896 C C . ALA E 2 394 ? 145.125 153.360 141.041 1.00 29.87 391 ALA E C 1
ATOM 8897 O O . ALA E 2 394 ? 144.882 153.854 142.154 1.00 29.87 391 ALA E O 1
ATOM 8899 N N . VAL E 2 395 ? 145.725 154.048 140.054 1.00 34.01 392 VAL E N 1
ATOM 8900 C CA . VAL E 2 395 ? 146.088 155.465 140.187 1.00 34.01 392 VAL E CA 1
ATOM 8901 C C . VAL E 2 395 ? 144.853 156.322 140.451 1.00 34.01 392 VAL E C 1
ATOM 8902 O O . VAL E 2 395 ? 144.850 157.172 141.353 1.00 34.01 392 VAL E O 1
ATOM 8906 N N . PHE E 2 396 ? 143.793 156.113 139.659 1.00 35.94 393 PHE E N 1
ATOM 8907 C CA . PHE E 2 396 ? 142.576 156.912 139.787 1.00 35.94 393 PHE E CA 1
ATOM 8908 C C . PHE E 2 396 ? 141.909 156.710 141.141 1.00 35.94 393 PHE E C 1
ATOM 8909 O O . PHE E 2 396 ? 141.454 157.678 141.764 1.00 35.94 393 PHE E O 1
ATOM 8917 N N . ASN E 2 397 ? 141.871 155.464 141.626 1.00 38.48 394 ASN E N 1
ATOM 8918 C CA . ASN E 2 397 ? 141.246 155.190 142.917 1.00 38.48 394 ASN E CA 1
ATOM 8919 C C . ASN E 2 397 ? 142.064 155.777 144.063 1.00 38.48 394 ASN E C 1
ATOM 8920 O O . ASN E 2 397 ? 141.495 156.338 145.011 1.00 38.48 394 ASN E O 1
ATOM 8925 N N . PHE E 2 398 ? 143.400 155.699 143.975 1.00 43.33 395 PHE E N 1
ATOM 8926 C CA . PHE E 2 398 ? 144.245 156.279 145.018 1.00 43.33 395 PHE E CA 1
ATOM 8927 C C . PHE E 2 398 ? 144.144 157.802 145.045 1.00 43.33 395 PHE E C 1
ATOM 8928 O O . PHE E 2 398 ? 144.080 158.405 146.124 1.00 43.33 395 PHE E O 1
ATOM 8936 N N . GLY E 2 399 ? 144.098 158.435 143.869 1.00 39.57 396 GLY E N 1
ATOM 8937 C CA . GLY E 2 399 ? 143.957 159.882 143.820 1.00 39.57 396 GLY E CA 1
ATOM 8938 C C . GLY E 2 399 ? 142.605 160.365 144.313 1.00 39.57 396 GLY E C 1
ATOM 8939 O O . GLY E 2 399 ? 142.520 161.375 145.018 1.00 39.57 396 GLY E O 1
ATOM 8940 N N . LYS E 2 400 ? 141.534 159.640 143.968 1.00 42.52 397 LYS E N 1
ATOM 8941 C CA . LYS E 2 400 ? 140.206 159.997 144.460 1.00 42.52 397 LYS E CA 1
ATOM 8942 C C . LYS E 2 400 ? 140.104 159.805 145.969 1.00 42.52 397 LYS E C 1
ATOM 8943 O O . LYS E 2 400 ? 139.466 160.610 146.661 1.00 42.52 397 LYS E O 1
ATOM 8949 N N . LYS E 2 401 ? 140.762 158.771 146.504 1.00 47.12 398 LYS E N 1
ATOM 8950 C CA . LYS E 2 401 ? 140.749 158.564 147.948 1.00 47.12 398 LYS E CA 1
ATOM 8951 C C . LYS E 2 401 ? 141.564 159.633 148.670 1.00 47.12 398 LYS E C 1
ATOM 8952 O O . LYS E 2 401 ? 141.199 160.061 149.774 1.00 47.12 398 LYS E O 1
ATOM 8958 N N . LYS E 2 402 ? 142.656 160.094 148.051 1.00 47.46 399 LYS E N 1
ATOM 8959 C CA . LYS E 2 402 ? 143.425 161.195 148.628 1.00 47.46 399 LYS E CA 1
ATOM 8960 C C . LYS E 2 402 ? 142.623 162.492 148.629 1.00 47.46 399 LYS E C 1
ATOM 8961 O O . LYS E 2 402 ? 142.671 163.252 149.604 1.00 47.46 399 LYS E O 1
ATOM 8967 N N . GLU E 2 403 ? 141.878 162.753 147.546 1.00 51.21 400 GLU E N 1
ATOM 8968 C CA . GLU E 2 403 ? 141.001 163.923 147.499 1.00 51.21 400 GLU E CA 1
ATOM 8969 C C . GLU E 2 403 ? 139.913 163.848 148.563 1.00 51.21 400 GLU E C 1
ATOM 8970 O O . GLU E 2 403 ? 139.588 164.858 149.200 1.00 51.21 400 GLU E O 1
ATOM 8976 N N . GLU E 2 404 ? 139.358 162.651 148.784 1.00 53.94 401 GLU E N 1
ATOM 8977 C CA . GLU E 2 404 ? 138.336 162.480 149.814 1.00 53.94 401 GLU E CA 1
ATOM 8978 C C . GLU E 2 404 ? 138.910 162.675 151.215 1.00 53.94 401 GLU E C 1
ATOM 8979 O O . GLU E 2 404 ? 138.260 163.283 152.075 1.00 53.94 401 GLU E O 1
ATOM 8985 N N . PHE E 2 405 ? 140.128 162.179 151.463 1.00 55.40 402 PHE E N 1
ATOM 8986 C CA . PHE E 2 405 ? 140.723 162.305 152.793 1.00 55.40 402 PHE E CA 1
ATOM 8987 C C . PHE E 2 405 ? 141.140 163.740 153.098 1.00 55.40 402 PHE E C 1
ATOM 8988 O O . PHE E 2 405 ? 140.929 164.226 154.216 1.00 55.40 402 PHE E O 1
ATOM 8996 N N . VAL E 2 406 ? 141.746 164.430 152.127 1.00 54.27 403 VAL E N 1
ATOM 8997 C CA . VAL E 2 406 ? 142.171 165.810 152.351 1.00 54.27 403 VAL E CA 1
ATOM 8998 C C . VAL E 2 406 ? 140.960 166.744 152.382 1.00 54.27 403 VAL E C 1
ATOM 8999 O O . VAL E 2 406 ? 140.971 167.767 153.084 1.00 54.27 403 VAL E O 1
ATOM 9003 N N . ARG E 2 407 ? 139.873 166.377 151.689 1.00 52.94 404 ARG E N 1
ATOM 9004 C CA . ARG E 2 407 ? 138.638 167.156 151.747 1.00 52.94 404 ARG E CA 1
ATOM 9005 C C . ARG E 2 407 ? 138.010 167.122 153.139 1.00 52.94 404 ARG E C 1
ATOM 9006 O O . ARG E 2 407 ? 137.356 168.089 153.546 1.00 52.94 404 ARG E O 1
ATOM 9014 N N . CYS E 2 408 ? 138.212 166.041 153.885 1.00 54.66 405 CYS E N 1
ATOM 9015 C CA . CYS E 2 408 ? 137.732 165.964 155.261 1.00 54.66 405 CYS E CA 1
ATOM 9016 C C . CYS E 2 408 ? 138.877 165.656 156.220 1.00 54.66 405 CYS E C 1
ATOM 9017 O O . CYS E 2 408 ? 139.936 166.280 156.159 1.00 54.66 405 CYS E O 1
ATOM 9020 N N . ILE F 2 46 ? 122.081 168.360 170.915 1.00 45.26 43 ILE F N 1
ATOM 9021 C CA . ILE F 2 46 ? 121.902 167.045 170.316 1.00 45.26 43 ILE F CA 1
ATOM 9022 C C . ILE F 2 46 ? 120.856 167.121 169.215 1.00 45.26 43 ILE F C 1
ATOM 9023 O O . ILE F 2 46 ? 120.668 166.171 168.455 1.00 45.26 43 ILE F O 1
ATOM 9028 N N . ALA F 2 47 ? 120.176 168.265 169.137 1.00 47.73 44 ALA F N 1
ATOM 9029 C CA . ALA F 2 47 ? 119.016 168.402 168.267 1.00 47.73 44 ALA F CA 1
ATOM 9030 C C . ALA F 2 47 ? 119.381 168.514 166.794 1.00 47.73 44 ALA F C 1
ATOM 9031 O O . ALA F 2 47 ? 118.532 168.227 165.942 1.00 47.73 44 ALA F O 1
ATOM 9033 N N . HIS F 2 48 ? 120.615 168.913 166.475 1.00 52.24 45 HIS F N 1
ATOM 9034 C CA . HIS F 2 48 ? 120.989 169.066 165.073 1.00 52.24 45 HIS F CA 1
ATOM 9035 C C . HIS F 2 48 ? 121.135 167.715 164.390 1.00 52.24 45 HIS F C 1
ATOM 9036 O O . HIS F 2 48 ? 120.772 167.568 163.218 1.00 52.24 45 HIS F O 1
ATOM 9043 N N . ALA F 2 49 ? 121.628 166.708 165.116 1.00 49.23 46 ALA F N 1
ATOM 9044 C CA . ALA F 2 49 ? 121.720 165.362 164.557 1.00 49.23 46 ALA F CA 1
ATOM 9045 C C . ALA F 2 49 ? 120.339 164.756 164.337 1.00 49.23 46 ALA F C 1
ATOM 9046 O O . ALA F 2 49 ? 120.106 164.080 163.328 1.00 49.23 46 ALA F O 1
ATOM 9048 N N . GLU F 2 50 ? 119.408 165.003 165.264 1.00 48.47 47 GLU F N 1
ATOM 9049 C CA . GLU F 2 50 ? 118.045 164.501 165.112 1.00 48.47 47 GLU F CA 1
ATOM 9050 C C . GLU F 2 50 ? 117.331 165.187 163.952 1.00 48.47 47 GLU F C 1
ATOM 9051 O O . GLU F 2 50 ? 116.611 164.532 163.184 1.00 48.47 47 GLU F O 1
ATOM 9057 N N . PHE F 2 51 ? 117.532 166.500 163.803 1.00 54.17 48 PHE F N 1
ATOM 9058 C CA . PHE F 2 51 ? 116.965 167.215 162.663 1.00 54.17 48 PHE F CA 1
ATOM 9059 C C . PHE F 2 51 ? 117.586 166.748 161.353 1.00 54.17 48 PHE F C 1
ATOM 9060 O O . PHE F 2 51 ? 116.896 166.670 160.328 1.00 54.17 48 PHE F O 1
ATOM 9068 N N . ALA F 2 52 ? 118.881 166.413 161.375 1.00 48.74 49 ALA F N 1
ATOM 9069 C CA . ALA F 2 52 ? 119.546 165.891 160.188 1.00 48.74 49 ALA F CA 1
ATOM 9070 C C . ALA F 2 52 ? 118.993 164.527 159.801 1.00 48.74 49 ALA F C 1
ATOM 9071 O O . ALA F 2 52 ? 118.782 164.256 158.614 1.00 48.74 49 ALA F O 1
ATOM 9073 N N . MET F 2 53 ? 118.723 163.672 160.793 1.00 52.07 50 MET F N 1
ATOM 9074 C CA . MET F 2 53 ? 118.107 162.374 160.520 1.00 52.07 50 MET F CA 1
ATOM 9075 C C . MET F 2 53 ? 116.697 162.520 159.963 1.00 52.07 50 MET F C 1
ATOM 9076 O O . MET F 2 53 ? 116.324 161.811 159.019 1.00 52.07 50 MET F O 1
ATOM 9081 N N . PHE F 2 54 ? 115.905 163.436 160.531 1.00 51.30 51 PHE F 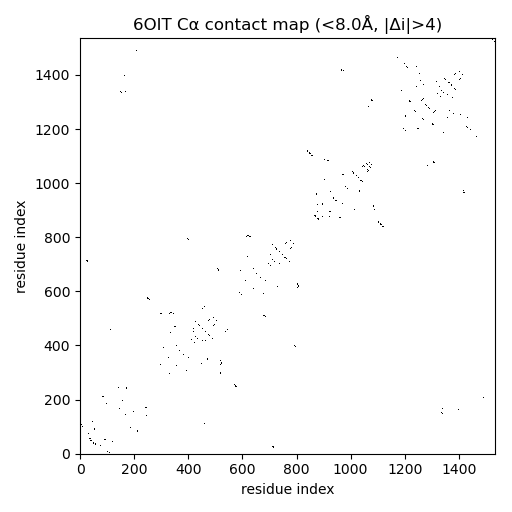N 1
ATOM 9082 C CA . PHE F 2 54 ? 114.534 163.649 160.066 1.00 51.30 51 PHE F CA 1
ATOM 9083 C C . PHE F 2 54 ? 114.510 164.171 158.632 1.00 51.30 51 PHE F C 1
ATOM 9084 O O . PHE F 2 54 ? 113.766 163.655 157.780 1.00 51.30 51 PHE F O 1
ATOM 9092 N N . ASN F 2 55 ? 115.355 165.165 158.341 1.00 53.02 52 ASN F N 1
ATOM 9093 C CA . ASN F 2 55 ? 115.410 165.742 157.003 1.00 53.02 52 ASN F CA 1
ATOM 9094 C C . ASN F 2 55 ? 115.962 164.741 155.995 1.00 53.02 52 ASN F C 1
ATOM 9095 O O . ASN F 2 55 ? 115.481 164.672 154.856 1.00 53.02 52 ASN F O 1
ATOM 9100 N N . SER F 2 56 ? 116.941 163.929 156.408 1.00 46.71 53 SER F N 1
ATOM 9101 C CA . SER F 2 56 ? 117.519 162.942 155.505 1.00 46.71 53 SER F CA 1
ATOM 9102 C C . SER F 2 56 ? 116.535 161.819 155.203 1.00 46.71 53 SER F C 1
ATOM 9103 O O . SER F 2 56 ? 116.475 161.342 154.066 1.00 46.71 53 SER F O 1
ATOM 9106 N N . LYS F 2 57 ? 115.730 161.411 156.193 1.00 46.61 54 LYS F N 1
ATOM 9107 C CA . LYS F 2 57 ? 114.709 160.395 155.946 1.00 46.61 54 LYS F CA 1
ATOM 9108 C C . LYS F 2 57 ? 113.623 160.912 155.011 1.00 46.61 54 LYS F C 1
ATOM 9109 O O . LYS F 2 57 ? 113.192 160.191 154.099 1.00 46.61 54 LYS F O 1
ATOM 9115 N N . ARG F 2 58 ? 113.184 162.163 155.213 1.00 50.77 55 ARG F N 1
ATOM 9116 C CA . ARG F 2 58 ? 112.158 162.749 154.349 1.00 50.77 55 ARG F CA 1
ATOM 9117 C C . ARG F 2 58 ? 112.656 162.890 152.912 1.00 50.77 55 ARG F C 1
ATOM 9118 O O . ARG F 2 58 ? 111.949 162.528 151.955 1.00 50.77 55 ARG F O 1
ATOM 9126 N N . LEU F 2 59 ? 113.893 163.367 152.745 1.00 48.64 56 LEU F N 1
ATOM 9127 C CA . LEU F 2 59 ? 114.451 163.530 151.410 1.00 48.64 56 LEU F CA 1
ATOM 9128 C C . LEU F 2 59 ? 114.751 162.190 150.747 1.00 48.64 56 LEU F C 1
ATOM 9129 O O . LEU F 2 59 ? 114.578 162.061 149.530 1.00 48.64 56 LEU F O 1
ATOM 9134 N N . GLU F 2 60 ? 115.140 161.171 151.524 1.00 45.75 57 GLU F N 1
ATOM 9135 C CA . GLU F 2 60 ? 115.363 159.850 150.947 1.00 45.75 57 GLU F CA 1
ATOM 9136 C C . GLU F 2 60 ? 114.053 159.210 150.505 1.00 45.75 57 GLU F C 1
ATOM 9137 O O . GLU F 2 60 ? 114.010 158.533 149.473 1.00 45.75 57 GLU F O 1
ATOM 9143 N N . SER F 2 61 ? 112.968 159.434 151.257 1.00 44.76 58 SER F N 1
ATOM 9144 C CA . SER F 2 61 ? 111.670 158.890 150.861 1.00 44.76 58 SER F CA 1
ATOM 9145 C C . SER F 2 61 ? 111.150 159.549 149.586 1.00 44.76 58 SER F C 1
ATOM 9146 O O . SER F 2 61 ? 110.651 158.859 148.682 1.00 44.76 58 SER F O 1
ATOM 9149 N N . ASP F 2 62 ? 111.280 160.879 149.486 1.00 47.64 59 ASP F N 1
ATOM 9150 C CA . ASP F 2 62 ? 110.868 161.568 148.262 1.00 47.64 59 ASP F CA 1
ATOM 9151 C C . ASP F 2 62 ? 111.743 161.160 147.075 1.00 47.64 59 ASP F C 1
ATOM 9152 O O . ASP F 2 62 ? 111.246 160.977 145.951 1.00 47.64 59 ASP F O 1
ATOM 9157 N N . LEU F 2 63 ? 113.037 160.954 147.324 1.00 44.12 60 LEU F N 1
ATOM 9158 C CA . LEU F 2 63 ? 113.961 160.546 146.274 1.00 44.12 60 LEU F CA 1
ATOM 9159 C C . LEU F 2 63 ? 113.674 159.115 145.818 1.00 44.12 60 LEU F C 1
ATOM 9160 O O . LEU F 2 63 ? 113.801 158.792 144.629 1.00 44.12 60 LEU F O 1
ATOM 9165 N N . GLU F 2 64 ? 113.223 158.263 146.740 1.00 45.28 61 GLU F N 1
ATOM 9166 C CA . GLU F 2 64 ? 112.841 156.899 146.392 1.00 45.28 61 GLU F CA 1
ATOM 9167 C C . GLU F 2 64 ? 111.554 156.872 145.573 1.00 45.28 61 GLU F C 1
ATOM 9168 O O . GLU F 2 64 ? 111.408 156.047 144.659 1.00 45.28 61 GLU F O 1
ATOM 9174 N N . ALA F 2 65 ? 110.610 157.769 145.882 1.00 44.09 62 ALA F N 1
ATOM 9175 C CA . ALA F 2 65 ? 109.398 157.874 145.067 1.00 44.09 62 ALA F CA 1
ATOM 9176 C C . ALA F 2 65 ? 109.720 158.350 143.651 1.00 44.09 62 ALA F C 1
ATOM 9177 O O . ALA F 2 65 ? 109.133 157.870 142.666 1.00 44.09 62 ALA F O 1
ATOM 9179 N N . MET F 2 66 ? 110.681 159.267 143.527 1.00 47.20 63 MET F N 1
ATOM 9180 C CA . MET F 2 66 ? 111.125 159.679 142.198 1.00 47.20 63 MET F CA 1
ATOM 9181 C C . MET F 2 66 ? 111.852 158.546 141.468 1.00 47.20 63 MET F C 1
ATOM 9182 O O . MET F 2 66 ? 111.770 158.442 140.233 1.00 47.20 63 MET F O 1
ATOM 9187 N N . GLY F 2 67 ? 112.534 157.672 142.215 1.00 41.85 64 GLY F N 1
ATOM 9188 C CA . GLY F 2 67 ? 113.107 156.477 141.611 1.00 41.85 64 GLY F CA 1
ATOM 9189 C C . GLY F 2 67 ? 112.058 155.501 141.100 1.00 41.85 64 GLY F C 1
ATOM 9190 O O . GLY F 2 67 ? 112.246 154.858 140.060 1.00 41.85 64 GLY F O 1
ATOM 9191 N N . ASN F 2 68 ? 110.945 155.372 141.827 1.00 38.23 65 ASN F N 1
ATOM 9192 C CA . ASN F 2 68 ? 109.822 154.573 141.333 1.00 38.23 65 ASN F CA 1
ATOM 9193 C C . ASN F 2 68 ? 109.256 155.152 140.040 1.00 38.23 65 ASN F C 1
ATOM 9194 O O . ASN F 2 68 ? 108.921 154.405 139.106 1.00 38.23 65 ASN F O 1
ATOM 9199 N N . LYS F 2 69 ? 109.180 156.485 139.958 1.00 41.19 66 LYS F N 1
ATOM 9200 C CA . LYS F 2 69 ? 108.686 157.124 138.737 1.00 41.19 66 LYS F CA 1
ATOM 9201 C C . LYS F 2 69 ? 109.612 156.872 137.546 1.00 41.19 66 LYS F C 1
ATOM 9202 O O . LYS F 2 69 ? 109.138 156.543 136.447 1.00 41.19 66 LYS F O 1
ATOM 9208 N N . ILE F 2 70 ? 110.930 156.993 137.745 1.00 40.96 67 ILE F N 1
ATOM 9209 C CA . ILE F 2 70 ? 111.847 156.776 136.622 1.00 40.96 67 ILE F CA 1
ATOM 9210 C C . ILE F 2 70 ? 111.896 155.295 136.222 1.00 40.96 67 ILE F C 1
ATOM 9211 O O . ILE F 2 70 ? 112.067 154.974 135.031 1.00 40.96 67 ILE F O 1
ATOM 9216 N N . LYS F 2 71 ? 111.664 154.376 137.174 1.00 40.01 68 LYS F N 1
ATOM 9217 C CA . LYS F 2 71 ? 111.503 152.964 136.821 1.00 40.01 68 LYS F CA 1
ATOM 9218 C C . LYS F 2 71 ? 110.276 152.745 135.944 1.00 40.01 68 LYS F C 1
ATOM 9219 O O . LYS F 2 71 ? 110.323 151.972 134.974 1.00 40.01 68 LYS F O 1
ATOM 9225 N N . GLN F 2 72 ? 109.177 153.440 136.257 1.00 39.50 69 GLN F N 1
ATOM 9226 C CA . GLN F 2 72 ? 107.952 153.291 135.473 1.00 39.50 69 GLN F CA 1
ATOM 9227 C C . GLN F 2 72 ? 108.130 153.842 134.057 1.00 39.50 69 GLN F C 1
ATOM 9228 O O . GLN F 2 72 ? 107.628 153.253 133.084 1.00 39.50 69 GLN F O 1
ATOM 9234 N N . HIS F 2 73 ? 108.880 154.942 133.916 1.00 40.34 70 HIS F N 1
ATOM 9235 C CA . HIS F 2 73 ? 109.131 155.484 132.579 1.00 40.34 70 HIS F CA 1
ATOM 9236 C C . HIS F 2 73 ? 110.036 154.571 131.757 1.00 40.34 70 HIS F C 1
ATOM 9237 O O . HIS F 2 73 ? 109.827 154.412 130.545 1.00 40.34 70 HIS F O 1
ATOM 9244 N N . GLU F 2 74 ? 111.036 153.951 132.394 1.00 41.17 71 GLU F N 1
ATOM 9245 C CA . GLU F 2 74 ? 111.882 153.016 131.654 1.00 41.17 71 GLU F CA 1
ATOM 9246 C C . GLU F 2 74 ? 111.112 151.762 131.244 1.00 41.17 71 GLU F C 1
ATOM 9247 O O . GLU F 2 74 ? 111.352 151.216 130.157 1.00 41.17 71 GLU F O 1
ATOM 9253 N N . ASP F 2 75 ? 110.149 151.324 132.065 1.00 38.33 72 ASP F N 1
ATOM 9254 C CA . ASP F 2 75 ? 109.318 150.183 131.680 1.00 38.33 72 ASP F CA 1
ATOM 9255 C C . ASP F 2 75 ? 108.410 150.516 130.496 1.00 38.33 72 ASP F C 1
ATOM 9256 O O . ASP F 2 75 ? 108.217 149.678 129.598 1.00 38.33 72 ASP F O 1
ATOM 9261 N N . ASN F 2 76 ? 107.852 151.735 130.472 1.00 38.23 73 ASN F N 1
ATOM 9262 C CA . ASN F 2 76 ? 107.061 152.155 129.313 1.00 38.23 73 ASN F CA 1
ATOM 9263 C C . ASN F 2 76 ? 107.914 152.246 128.052 1.00 38.23 73 ASN F C 1
ATOM 9264 O O . ASN F 2 76 ? 107.447 151.899 126.956 1.00 38.23 73 ASN F O 1
ATOM 9269 N N . LEU F 2 77 ? 109.167 152.699 128.192 1.00 37.18 74 LEU F N 1
ATOM 9270 C CA . LEU F 2 77 ? 110.081 152.713 127.051 1.00 37.18 74 LEU F CA 1
ATOM 9271 C C . LEU F 2 77 ? 110.368 151.309 126.540 1.00 37.18 74 LEU F C 1
ATOM 9272 O O . LEU F 2 77 ? 110.425 151.093 125.327 1.00 37.18 74 LEU F O 1
ATOM 9277 N N . LYS F 2 78 ? 110.531 150.344 127.451 1.00 36.80 75 LYS F N 1
ATOM 9278 C CA . LYS F 2 78 ? 110.785 148.961 127.046 1.00 36.80 75 LYS F CA 1
ATOM 9279 C C . LYS F 2 78 ? 109.607 148.379 126.270 1.00 36.80 75 LYS F C 1
ATOM 9280 O O . LYS F 2 78 ? 109.793 147.749 125.214 1.00 36.80 75 LYS F O 1
ATOM 9286 N N . PHE F 2 79 ? 108.384 148.626 126.761 1.00 39.15 76 PHE F N 1
ATOM 9287 C CA . PHE F 2 79 ? 107.173 148.172 126.072 1.00 39.15 76 PHE F CA 1
ATOM 9288 C C . PHE F 2 79 ? 107.042 148.792 124.681 1.00 39.15 76 PHE F C 1
ATOM 9289 O O . PHE F 2 79 ? 106.741 148.097 123.699 1.00 39.15 76 PHE F O 1
ATOM 9297 N N . LEU F 2 80 ? 107.279 150.102 124.576 1.00 33.88 77 LEU F N 1
ATOM 9298 C CA . LEU F 2 80 ? 107.119 150.767 123.286 1.00 33.88 77 LEU F CA 1
ATOM 9299 C C . LEU F 2 80 ? 108.208 150.380 122.284 1.00 33.88 77 LEU F C 1
ATOM 9300 O O . LEU F 2 80 ? 107.925 150.289 121.081 1.00 33.88 77 LEU F O 1
ATOM 9305 N N . LYS F 2 81 ? 109.442 150.133 122.742 1.00 37.46 78 LYS F N 1
ATOM 9306 C CA . LYS F 2 81 ? 110.463 149.627 121.826 1.00 37.46 78 LYS F CA 1
ATOM 9307 C C . LYS F 2 81 ? 110.136 148.214 121.358 1.00 37.46 78 LYS F C 1
ATOM 9308 O O . LYS F 2 81 ? 110.433 147.862 120.208 1.00 37.46 78 LYS F O 1
ATOM 9314 N N . SER F 2 82 ? 109.491 147.406 122.213 1.00 34.55 79 SER F N 1
ATOM 9315 C CA . SER F 2 82 ? 109.037 146.086 121.771 1.00 34.55 79 SER F CA 1
ATOM 9316 C C . SER F 2 82 ? 107.944 146.191 120.708 1.00 34.55 79 SER F C 1
ATOM 9317 O O . SER F 2 82 ? 107.931 145.420 119.736 1.00 34.55 79 SER F O 1
ATOM 9320 N N . GLN F 2 83 ? 107.032 147.155 120.867 1.00 36.70 80 GLN F N 1
ATOM 9321 C CA . GLN F 2 83 ? 105.981 147.352 119.867 1.00 36.70 80 GLN F CA 1
ATOM 9322 C C . GLN F 2 83 ? 106.554 147.855 118.540 1.00 36.70 80 GLN F C 1
ATOM 9323 O O . GLN F 2 83 ? 106.095 147.447 117.461 1.00 36.70 80 GLN F O 1
ATOM 9329 N N . LYS F 2 84 ? 107.565 148.730 118.604 1.00 33.38 81 LYS F N 1
ATOM 9330 C CA . LYS F 2 84 ? 108.243 149.183 117.389 1.00 33.38 81 LYS F CA 1
ATOM 9331 C C . LYS F 2 84 ? 108.967 148.034 116.695 1.00 33.38 81 LYS F C 1
ATOM 9332 O O . LYS F 2 84 ? 108.992 147.961 115.457 1.00 33.38 81 LYS F O 1
ATOM 9338 N N . ASN F 2 85 ? 109.571 147.137 117.485 1.00 33.91 82 ASN F N 1
ATOM 9339 C CA . ASN F 2 85 ? 110.175 145.921 116.945 1.00 33.91 82 ASN F CA 1
ATOM 9340 C C . ASN F 2 85 ? 109.146 145.073 116.206 1.00 33.91 82 ASN F C 1
ATOM 9341 O O . ASN F 2 85 ? 109.435 144.544 115.125 1.00 33.91 82 ASN F O 1
ATOM 9346 N N . LYS F 2 86 ? 107.941 144.944 116.774 1.00 38.04 83 LYS F N 1
ATOM 9347 C CA . LYS F 2 86 ? 106.888 144.162 116.122 1.00 38.04 83 LYS F CA 1
ATOM 9348 C C . LYS F 2 86 ? 106.448 144.793 114.804 1.00 38.04 83 LYS F C 1
ATOM 9349 O O . LYS F 2 86 ? 106.239 144.084 113.809 1.00 38.04 83 LYS F O 1
ATOM 9355 N N . MET F 2 87 ? 106.325 146.124 114.770 1.00 40.38 84 MET F N 1
ATOM 9356 C CA . MET F 2 87 ? 105.898 146.791 113.538 1.00 40.38 84 MET F CA 1
ATOM 9357 C C . MET F 2 87 ? 106.963 146.707 112.447 1.00 40.38 84 MET F C 1
ATOM 9358 O O . MET F 2 87 ? 106.639 146.526 111.265 1.00 40.38 84 MET F O 1
ATOM 9363 N N . ASP F 2 88 ? 108.240 146.806 112.822 1.00 38.77 85 ASP F N 1
ATOM 9364 C CA . ASP F 2 88 ? 109.298 146.702 111.822 1.00 38.77 85 ASP F CA 1
ATOM 9365 C C . ASP F 2 88 ? 109.445 145.267 111.323 1.00 38.77 85 ASP F C 1
ATOM 9366 O O . ASP F 2 88 ? 109.723 145.043 110.133 1.00 38.77 85 ASP F O 1
ATOM 9371 N N . GLU F 2 89 ? 109.251 144.294 112.222 1.00 35.39 86 GLU F N 1
ATOM 9372 C CA . GLU F 2 89 ? 109.123 142.892 111.840 1.00 35.39 86 GLU F CA 1
ATOM 9373 C C . GLU F 2 89 ? 108.009 142.686 110.820 1.00 35.39 86 GLU F C 1
ATOM 9374 O O . GLU F 2 89 ? 108.183 141.954 109.838 1.00 35.39 86 GLU F O 1
ATOM 9380 N N . ALA F 2 90 ? 106.868 143.354 111.020 1.00 36.04 87 ALA F N 1
ATOM 9381 C CA . ALA F 2 90 ? 105.754 143.210 110.088 1.00 36.04 87 ALA F CA 1
ATOM 9382 C C . ALA F 2 90 ? 106.036 143.871 108.743 1.00 36.04 87 ALA F C 1
ATOM 9383 O O . ALA F 2 90 ? 105.577 143.376 107.710 1.00 36.04 87 ALA F O 1
ATOM 9385 N N . ILE F 2 91 ? 106.801 144.966 108.729 1.00 33.47 88 ILE F N 1
ATOM 9386 C CA . ILE F 2 91 ? 107.174 145.587 107.454 1.00 33.47 88 ILE F CA 1
ATOM 9387 C C . ILE F 2 91 ? 108.109 144.676 106.660 1.00 33.47 88 ILE F C 1
ATOM 9388 O O . ILE F 2 91 ? 107.938 144.491 105.441 1.00 33.47 88 ILE F O 1
ATOM 9393 N N . VAL F 2 92 ? 109.093 144.074 107.341 1.00 31.98 89 VAL F N 1
ATOM 9394 C CA . VAL F 2 92 ? 109.993 143.124 106.682 1.00 31.98 89 VAL F CA 1
ATOM 9395 C C . VAL F 2 92 ? 109.221 141.898 106.193 1.00 31.98 89 VAL F C 1
ATOM 9396 O O . VAL F 2 92 ? 109.487 141.376 105.101 1.00 31.98 89 VAL F O 1
ATOM 9400 N N . ASP F 2 93 ? 108.219 141.455 106.966 1.00 35.08 90 ASP F N 1
ATOM 9401 C CA . ASP F 2 93 ? 107.333 140.382 106.515 1.00 35.08 90 ASP F CA 1
ATOM 9402 C C . ASP F 2 93 ? 106.518 140.777 105.289 1.00 35.08 90 ASP F C 1
ATOM 9403 O O . ASP F 2 93 ? 106.235 139.927 104.442 1.00 35.08 90 ASP F O 1
ATOM 9408 N N . LEU F 2 94 ? 106.111 142.044 105.189 1.00 33.62 91 LEU F N 1
ATOM 9409 C CA . LEU F 2 94 ? 105.390 142.496 104.000 1.00 33.62 91 LEU F CA 1
ATOM 9410 C C . LEU F 2 94 ? 106.277 142.544 102.763 1.00 33.62 91 LEU F C 1
ATOM 9411 O O . LEU F 2 94 ? 105.794 142.295 101.654 1.00 33.62 91 LEU F O 1
ATOM 9416 N N . GLN F 2 95 ? 107.562 142.851 102.917 1.00 29.64 92 GLN F N 1
ATOM 9417 C CA . GLN F 2 95 ? 108.398 143.078 101.739 1.00 29.64 92 GLN F CA 1
ATOM 9418 C C . GLN F 2 95 ? 108.920 141.798 101.067 1.00 29.64 92 GLN F C 1
ATOM 9419 O O . GLN F 2 95 ? 109.906 141.903 100.329 1.00 29.64 92 GLN F O 1
ATOM 9425 N N . VAL F 2 96 ? 108.332 140.614 101.268 1.00 23.15 93 VAL F N 1
ATOM 9426 C CA . VAL F 2 96 ? 108.920 139.405 100.683 1.00 23.15 93 VAL F CA 1
ATOM 9427 C C . VAL F 2 96 ? 108.623 139.320 99.183 1.00 23.15 93 VAL F C 1
ATOM 9428 O O . VAL F 2 96 ? 109.537 139.362 98.355 1.00 23.15 93 VAL F O 1
ATOM 9432 N N . HIS F 2 97 ? 107.356 139.235 98.805 1.00 25.82 94 HIS F N 1
ATOM 9433 C CA . HIS F 2 97 ? 107.000 139.211 97.395 1.00 25.82 94 HIS F CA 1
ATOM 9434 C C . HIS F 2 97 ? 105.791 140.069 97.085 1.00 25.82 94 HIS F C 1
ATOM 9435 O O . HIS F 2 97 ? 105.414 140.170 95.914 1.00 25.82 94 HIS F O 1
ATOM 9437 N N . MET F 2 98 ? 105.175 140.686 98.092 1.00 31.77 95 MET F N 1
ATOM 9438 C CA . MET F 2 98 ? 103.996 141.513 97.881 1.00 31.77 95 MET F CA 1
ATOM 9439 C C . MET F 2 98 ? 104.351 142.816 97.176 1.00 31.77 95 MET F C 1
ATOM 9440 O O . MET F 2 98 ? 103.738 143.171 96.163 1.00 31.77 95 MET F O 1
ATOM 9445 N N . SER F 2 99 ? 105.336 143.544 97.699 1.00 31.62 96 SER F N 1
ATOM 9446 C CA . SER F 2 99 ? 105.740 144.810 97.102 1.00 31.62 96 SER F CA 1
ATOM 9447 C C . SER F 2 99 ? 106.489 144.572 95.797 1.00 31.62 96 SER F C 1
ATOM 9448 O O . SER F 2 99 ? 107.421 143.767 95.741 1.00 31.62 96 SER F O 1
ATOM 9451 N N . LYS F 2 100 ? 106.085 145.293 94.749 1.00 33.34 97 LYS F N 1
ATOM 9452 C CA . LYS F 2 100 ? 106.600 145.047 93.407 1.00 33.34 97 LYS F CA 1
ATOM 9453 C C . LYS F 2 100 ? 107.999 145.601 93.182 1.00 33.34 97 LYS F C 1
ATOM 9454 O O . LYS F 2 100 ? 108.582 145.345 92.124 1.00 33.34 97 LYS F O 1
ATOM 9456 N N . LEU F 2 101 ? 108.545 146.360 94.125 1.00 32.63 98 LEU F N 1
ATOM 9457 C CA . LEU F 2 101 ? 109.840 146.994 93.912 1.00 32.63 98 LEU F CA 1
ATOM 9458 C C . LEU F 2 101 ? 110.510 147.239 95.252 1.00 32.63 98 LEU F C 1
ATOM 9459 O O . LEU F 2 101 ? 109.973 147.964 96.094 1.00 32.63 98 LEU F O 1
ATOM 9464 N N . ASN F 2 102 ? 111.671 146.621 95.448 1.00 34.85 99 ASN F N 1
ATOM 9465 C CA . ASN F 2 102 ? 112.535 146.970 96.563 1.00 34.85 99 ASN F CA 1
ATOM 9466 C C . ASN F 2 102 ? 113.153 148.343 96.330 1.00 34.85 99 ASN F C 1
ATOM 9467 O O . ASN F 2 102 ? 113.358 148.768 95.189 1.00 34.85 99 ASN F O 1
ATOM 9472 N N . SER F 2 103 ? 113.436 149.047 97.423 1.00 39.31 100 SER F N 1
ATOM 9473 C CA . SER F 2 103 ? 114.088 150.347 97.324 1.00 39.31 100 SER F CA 1
ATOM 9474 C C . SER F 2 103 ? 115.532 150.163 96.869 1.00 39.31 100 SER F C 1
ATOM 9475 O O . SER F 2 103 ? 116.357 149.607 97.602 1.00 39.31 100 SER F O 1
ATOM 9478 N N . SER F 2 104 ? 115.835 150.629 95.661 1.00 42.65 101 SER F N 1
ATOM 9479 C CA . SER F 2 104 ? 117.124 150.351 95.042 1.00 42.65 101 SER F CA 1
ATOM 9480 C C . SER F 2 104 ? 118.073 151.524 95.221 1.00 42.65 101 SER F C 1
ATOM 9481 O O . SER F 2 104 ? 117.651 152.681 95.076 1.00 42.65 101 SER F O 1
ATOM 9484 N N . PRO F 2 105 ? 119.355 151.276 95.538 1.00 43.09 102 PRO F N 1
ATOM 9485 C CA . PRO F 2 105 ? 120.378 152.324 95.591 1.00 43.09 102 PRO F CA 1
ATOM 9486 C C . PRO F 2 105 ? 120.946 152.656 94.214 1.00 43.09 102 PRO F C 1
ATOM 9487 O O . PRO F 2 105 ? 120.888 151.809 93.322 1.00 43.09 102 PRO F O 1
ATOM 9491 N N . ASP F 2 120 ? 112.636 137.741 76.987 1.00 44.09 117 ASP F N 1
ATOM 9492 C CA . ASP F 2 120 ? 112.316 136.327 76.835 1.00 44.09 117 ASP F CA 1
ATOM 9493 C C . ASP F 2 120 ? 113.440 135.475 77.401 1.00 44.09 117 ASP F C 1
ATOM 9494 O O . ASP F 2 120 ? 114.595 135.622 77.006 1.00 44.09 117 ASP F O 1
ATOM 9499 N N . ILE F 2 121 ? 113.095 134.578 78.326 1.00 37.32 118 ILE F N 1
ATOM 9500 C CA . ILE F 2 121 ? 114.112 133.800 79.025 1.00 37.32 118 ILE F CA 1
ATOM 9501 C C . ILE F 2 121 ? 114.645 132.652 78.169 1.00 37.32 118 ILE F C 1
ATOM 9502 O O . ILE F 2 121 ? 115.781 132.202 78.382 1.00 37.32 118 ILE F O 1
ATOM 9507 N N . ASN F 2 122 ? 113.877 132.205 77.169 1.00 40.72 119 ASN F N 1
ATOM 9508 C CA . ASN F 2 122 ? 114.345 131.145 76.283 1.00 40.72 119 ASN F CA 1
ATOM 9509 C C . ASN F 2 122 ? 115.497 131.627 75.412 1.00 40.72 119 ASN F C 1
ATOM 9510 O O . ASN F 2 122 ? 116.450 130.880 75.169 1.00 40.72 119 ASN F O 1
ATOM 9515 N N . ALA F 2 123 ? 115.443 132.884 74.962 1.00 37.81 120 ALA F N 1
ATOM 9516 C CA . ALA F 2 123 ? 116.569 133.453 74.230 1.00 37.81 120 ALA F CA 1
ATOM 9517 C C . ALA F 2 123 ? 117.782 133.639 75.129 1.00 37.81 120 ALA F C 1
ATOM 9518 O O . ALA F 2 123 ? 118.920 133.490 74.665 1.00 37.81 120 ALA F O 1
ATOM 9520 N N . GLN F 2 124 ? 117.559 133.937 76.414 1.00 40.49 121 GLN F N 1
ATOM 9521 C CA . GLN F 2 124 ? 118.666 134.063 77.357 1.00 40.49 121 GLN F CA 1
ATOM 9522 C C . GLN F 2 124 ? 119.358 132.726 77.580 1.00 40.49 121 GLN F C 1
ATOM 9523 O O . GLN F 2 124 ? 120.584 132.675 77.729 1.00 40.49 121 GLN F O 1
ATOM 9529 N N . ILE F 2 125 ? 118.588 131.637 77.614 1.00 29.90 122 ILE F N 1
ATOM 9530 C CA . ILE F 2 125 ? 119.191 130.309 77.688 1.00 29.90 122 ILE F CA 1
ATOM 9531 C C . ILE F 2 125 ? 119.911 129.975 76.387 1.00 29.90 122 ILE F C 1
ATOM 9532 O O . ILE F 2 125 ? 121.042 129.477 76.400 1.00 29.90 122 ILE F O 1
ATOM 9537 N N . LEU F 2 126 ? 119.289 130.276 75.244 1.00 34.97 123 LEU F N 1
ATOM 9538 C CA . LEU F 2 126 ? 119.861 129.939 73.945 1.00 34.97 123 LEU F CA 1
ATOM 9539 C C . LEU F 2 126 ? 121.084 130.769 73.570 1.00 34.97 123 LEU F C 1
ATOM 9540 O O . LEU F 2 126 ? 121.768 130.407 72.607 1.00 34.97 123 LEU F O 1
ATOM 9545 N N . ARG F 2 127 ? 121.365 131.875 74.268 1.00 45.18 124 ARG F N 1
ATOM 9546 C CA . ARG F 2 127 ? 122.622 132.577 74.014 1.00 45.18 124 ARG F CA 1
ATOM 9547 C C . ARG F 2 127 ? 123.822 131.744 74.447 1.00 45.18 124 ARG F C 1
ATOM 9548 O O . ARG F 2 127 ? 124.890 131.821 73.831 1.00 45.18 124 ARG F O 1
ATOM 9556 N N . HIS F 2 128 ? 123.667 130.943 75.500 1.00 39.90 125 HIS F N 1
ATOM 9557 C CA . HIS F 2 128 ? 124.748 130.097 76.008 1.00 39.90 125 HIS F CA 1
ATOM 9558 C C . HIS F 2 128 ? 124.861 128.886 75.090 1.00 39.90 125 HIS F C 1
ATOM 9559 O O . HIS F 2 128 ? 124.097 127.926 75.190 1.00 39.90 125 HIS F O 1
ATOM 9566 N N . GLU F 2 129 ? 125.843 128.943 74.187 1.00 45.33 126 GLU F N 1
ATOM 9567 C CA . GLU F 2 129 ? 125.846 128.068 73.019 1.00 45.33 126 GLU F CA 1
ATOM 9568 C C . GLU F 2 129 ? 126.194 126.628 73.368 1.00 45.33 126 GLU F C 1
ATOM 9569 O O . GLU F 2 129 ? 125.853 125.706 72.619 1.00 45.33 126 GLU F O 1
ATOM 9575 N N . ASN F 2 130 ? 126.872 126.406 74.489 1.00 39.30 127 ASN F N 1
ATOM 9576 C CA . ASN F 2 130 ? 127.494 125.109 74.709 1.00 39.30 127 ASN F CA 1
ATOM 9577 C C . ASN F 2 130 ? 126.913 124.313 75.868 1.00 39.30 127 ASN F C 1
ATOM 9578 O O . ASN F 2 130 ? 127.293 123.154 76.035 1.00 39.30 127 ASN F O 1
ATOM 9583 N N . SER F 2 131 ? 126.017 124.875 76.672 1.00 26.02 128 SER F N 1
ATOM 9584 C CA . SER F 2 131 ? 125.586 124.148 77.856 1.00 26.02 128 SER F CA 1
ATOM 9585 C C . SER F 2 131 ? 124.451 123.181 77.520 1.00 26.02 128 SER F C 1
ATOM 9586 O O . SER F 2 131 ? 124.053 123.016 76.364 1.00 26.02 128 SER F O 1
ATOM 9589 N N . ALA F 2 132 ? 123.922 122.529 78.558 1.00 20.60 129 ALA F N 1
ATOM 9590 C CA . ALA F 2 132 ? 122.876 121.528 78.377 1.00 20.60 129 ALA F CA 1
ATOM 9591 C C . ALA F 2 132 ? 121.495 122.160 78.260 1.00 20.60 129 ALA F C 1
ATOM 9592 O O . ALA F 2 132 ? 120.646 121.667 77.505 1.00 20.60 129 ALA F O 1
ATOM 9594 N N . ALA F 2 133 ? 121.250 123.233 79.023 1.00 19.58 130 ALA F N 1
ATOM 9595 C CA . ALA F 2 133 ? 119.950 123.893 79.009 1.00 19.58 130 ALA F CA 1
ATOM 9596 C C . ALA F 2 133 ? 119.657 124.533 77.663 1.00 19.58 130 ALA F C 1
ATOM 9597 O O . ALA F 2 133 ? 118.489 124.624 77.272 1.00 19.58 130 ALA F O 1
ATOM 9599 N N . GLY F 2 134 ? 120.693 124.968 76.942 1.00 22.99 131 GLY F N 1
ATOM 9600 C CA . GLY F 2 134 ? 120.496 125.418 75.572 1.00 22.99 131 GLY F CA 1
ATOM 9601 C C . GLY F 2 134 ? 119.994 124.313 74.662 1.00 22.99 131 GLY F C 1
ATOM 9602 O O . GLY F 2 134 ? 119.108 124.535 73.831 1.00 22.99 131 GLY F O 1
ATOM 9603 N N . VAL F 2 135 ? 120.523 123.099 74.839 1.00 25.18 132 VAL F N 1
ATOM 9604 C CA . VAL F 2 135 ? 120.072 121.951 74.058 1.00 25.18 132 VAL F CA 1
ATOM 9605 C C . VAL F 2 135 ? 118.637 121.584 74.420 1.00 25.18 132 VAL F C 1
ATOM 9606 O O . VAL F 2 135 ? 117.819 121.298 73.535 1.00 25.18 132 VAL F O 1
ATOM 9610 N N . LEU F 2 136 ? 118.299 121.624 75.718 1.00 23.63 133 LEU F N 1
ATOM 9611 C CA . LEU F 2 136 ? 116.928 121.336 76.150 1.00 23.63 133 LEU F CA 1
ATOM 9612 C C . LEU F 2 136 ? 115.937 122.354 75.597 1.00 23.63 133 LEU F C 1
ATOM 9613 O O . LEU F 2 136 ? 114.867 121.983 75.096 1.00 23.63 133 LEU F O 1
ATOM 9618 N N . SER F 2 137 ? 116.287 123.640 75.653 1.00 30.72 134 SER F N 1
ATOM 9619 C CA . SER F 2 137 ? 115.387 124.663 75.143 1.00 30.72 134 SER F CA 1
ATOM 9620 C C . SER F 2 137 ? 115.294 124.636 73.624 1.00 30.72 134 SER F C 1
ATOM 9621 O O . SER F 2 137 ? 114.242 124.971 73.072 1.00 30.72 134 SER F O 1
ATOM 9624 N N . LEU F 2 138 ? 116.351 124.212 72.926 1.00 32.95 135 LEU F N 1
ATOM 9625 C CA . LEU F 2 138 ? 116.250 124.170 71.471 1.00 32.95 135 LEU F CA 1
ATOM 9626 C C . LEU F 2 138 ? 115.520 122.918 70.997 1.00 32.95 135 LEU F C 1
ATOM 9627 O O . LEU F 2 138 ? 114.939 122.923 69.906 1.00 32.95 135 LEU F O 1
ATOM 9632 N N . VAL F 2 139 ? 115.527 121.846 71.794 1.00 37.85 136 VAL F N 1
ATOM 9633 C CA . VAL F 2 139 ? 114.637 120.722 71.517 1.00 37.85 136 VAL F CA 1
ATOM 9634 C C . VAL F 2 139 ? 113.188 121.119 71.779 1.00 37.85 136 VAL F C 1
ATOM 9635 O O . VAL F 2 139 ? 112.294 120.818 70.977 1.00 37.85 136 VAL F O 1
ATOM 9639 N N . GLU F 2 140 ? 112.940 121.838 72.881 1.00 42.04 137 GLU F N 1
ATOM 9640 C CA . GLU F 2 140 ? 111.574 122.212 73.244 1.00 42.04 137 GLU F CA 1
ATOM 9641 C C . GLU F 2 140 ? 110.982 123.238 72.282 1.00 42.04 137 GLU F C 1
ATOM 9642 O O . GLU F 2 140 ? 109.777 123.205 72.011 1.00 42.04 137 GLU F O 1
ATOM 9648 N N . THR F 2 141 ? 111.805 124.137 71.736 1.00 43.91 138 THR F N 1
ATOM 9649 C CA . THR F 2 141 ? 111.311 125.087 70.746 1.00 43.91 138 THR F CA 1
ATOM 9650 C C . THR F 2 141 ? 111.347 124.539 69.325 1.00 43.91 138 THR F C 1
ATOM 9651 O O . THR F 2 141 ? 110.982 125.260 68.392 1.00 43.91 138 THR F O 1
ATOM 9655 N N . LEU F 2 142 ? 111.783 123.298 69.137 1.00 46.27 139 LEU F N 1
ATOM 9656 C CA . LEU F 2 142 ? 111.784 122.686 67.812 1.00 46.27 139 LEU F CA 1
ATOM 9657 C C . LEU F 2 142 ? 110.379 122.182 67.490 1.00 46.27 139 LEU F C 1
ATOM 9658 O O . LEU F 2 142 ? 109.976 122.140 66.329 1.00 46.27 139 LEU F O 1
ATOM 9663 N N . LEU F 2 150 ? 114.144 109.233 75.105 1.00 60.23 147 LEU F N 1
ATOM 9664 C CA . LEU F 2 150 ? 112.791 109.711 75.369 1.00 60.23 147 LEU F CA 1
ATOM 9665 C C . LEU F 2 150 ? 112.518 109.772 76.870 1.00 60.23 147 LEU F C 1
ATOM 9666 O O . LEU F 2 150 ? 111.669 110.538 77.322 1.00 60.23 147 LEU F O 1
ATOM 9671 N N . MET F 2 151 ? 113.254 108.963 77.639 1.00 63.97 148 MET F N 1
ATOM 9672 C CA . MET F 2 151 ? 113.107 108.970 79.093 1.00 63.97 148 MET F CA 1
ATOM 9673 C C . MET F 2 151 ? 113.718 110.219 79.715 1.00 63.97 148 MET F C 1
ATOM 9674 O O . MET F 2 151 ? 113.341 110.607 80.831 1.00 63.97 148 MET F O 1
ATOM 9679 N N . LEU F 2 152 ? 114.665 110.852 79.016 1.00 56.04 149 LEU F N 1
ATOM 9680 C CA . LEU F 2 152 ? 115.256 112.091 79.507 1.00 56.04 149 LEU F CA 1
ATOM 9681 C C . LEU F 2 152 ? 114.254 113.238 79.478 1.00 56.04 149 LEU F C 1
ATOM 9682 O O . LEU F 2 152 ? 114.316 114.131 80.328 1.00 56.04 149 LEU F O 1
ATOM 9687 N N . THR F 2 153 ? 113.316 113.225 78.529 1.00 52.89 150 THR F N 1
ATOM 9688 C CA . THR F 2 153 ? 112.239 114.206 78.543 1.00 52.89 150 THR F CA 1
ATOM 9689 C C . THR F 2 153 ? 111.204 113.900 79.616 1.00 52.89 150 THR F C 1
ATOM 9690 O O . THR F 2 153 ? 110.394 114.772 79.950 1.00 52.89 150 THR F O 1
ATOM 9694 N N . LYS F 2 154 ? 111.217 112.685 80.165 1.00 52.23 151 LYS F N 1
ATOM 9695 C CA . LYS F 2 154 ? 110.277 112.284 81.202 1.00 52.23 151 LYS F CA 1
ATOM 9696 C C . LYS F 2 154 ? 110.814 112.525 82.605 1.00 52.23 151 LYS F C 1
ATOM 9697 O O . LYS F 2 154 ? 110.026 112.775 83.524 1.00 52.23 151 LYS F O 1
ATOM 9703 N N . GLY F 2 155 ? 112.134 112.450 82.795 1.00 37.83 152 GLY F N 1
ATOM 9704 C CA . GLY F 2 155 ? 112.689 112.594 84.132 1.00 37.83 152 GLY F CA 1
ATOM 9705 C C . GLY F 2 155 ? 112.935 114.022 84.579 1.00 37.83 152 GLY F C 1
ATOM 9706 O O . GLY F 2 155 ? 112.900 114.307 85.780 1.00 37.83 152 GLY F O 1
ATOM 9707 N N . VAL F 2 156 ? 113.179 114.934 83.640 1.00 26.91 153 VAL F N 1
ATOM 9708 C CA . VAL F 2 156 ? 113.622 116.287 83.969 1.00 26.91 153 VAL F CA 1
ATOM 9709 C C . VAL F 2 156 ? 112.426 117.147 84.356 1.00 26.91 153 VAL F C 1
ATOM 9710 O O . VAL F 2 156 ? 111.439 117.228 83.618 1.00 26.91 153 VAL F O 1
ATOM 9714 N N . VAL F 2 157 ? 112.513 117.795 85.520 1.00 17.43 154 VAL F N 1
ATOM 9715 C CA . VAL F 2 157 ? 111.513 118.791 85.895 1.00 17.43 154 VAL F CA 1
ATOM 9716 C C . VAL F 2 157 ? 111.701 120.065 85.075 1.00 17.43 154 VAL F C 1
ATOM 9717 O O . VAL F 2 157 ? 110.745 120.600 84.502 1.00 17.43 154 VAL F O 1
ATOM 9721 N N . GLY F 2 158 ? 112.929 120.563 84.999 1.00 14.56 155 GLY F N 1
ATOM 9722 C CA . GLY F 2 158 ? 113.257 121.740 84.209 1.00 14.56 155 GLY F CA 1
ATOM 9723 C C . GLY F 2 158 ? 114.338 122.578 84.865 1.00 14.56 155 GLY F C 1
ATOM 9724 O O . GLY F 2 158 ? 114.455 122.639 86.087 1.00 14.56 155 GLY F O 1
ATOM 9725 N N . VAL F 2 159 ? 115.120 123.277 84.036 1.00 13.18 156 VAL F N 1
ATOM 9726 C CA . VAL F 2 159 ? 116.345 123.925 84.500 1.00 13.18 156 VAL F CA 1
ATOM 9727 C C . VAL F 2 159 ? 116.038 125.123 85.394 1.00 13.18 156 VAL F C 1
ATOM 9728 O O . VAL F 2 159 ? 114.989 125.765 85.280 1.00 13.18 156 VAL F O 1
ATOM 9732 N N . VAL F 2 160 ? 116.979 125.422 86.296 1.00 13.16 157 VAL F N 1
ATOM 9733 C CA . VAL F 2 160 ? 116.736 126.290 87.447 1.00 13.16 157 VAL F CA 1
ATOM 9734 C C . VAL F 2 160 ? 116.513 127.748 87.045 1.00 13.16 157 VAL F C 1
ATOM 9735 O O . VAL F 2 160 ? 115.881 128.512 87.789 1.00 13.16 157 VAL F O 1
ATOM 9739 N N . ALA F 2 161 ? 116.963 128.150 85.857 1.00 16.83 158 ALA F N 1
ATOM 9740 C CA . ALA F 2 161 ? 116.596 129.470 85.359 1.00 16.83 158 ALA F CA 1
ATOM 9741 C C . ALA F 2 161 ? 115.116 129.536 85.003 1.00 16.83 158 ALA F C 1
ATOM 9742 O O . ALA F 2 161 ? 114.490 130.588 85.162 1.00 16.83 158 ALA F O 1
ATOM 9744 N N . LYS F 2 162 ? 114.529 128.417 84.571 1.00 18.88 159 LYS F N 1
ATOM 9745 C CA . LYS F 2 162 ? 113.133 128.393 84.155 1.00 18.88 159 LYS F CA 1
ATOM 9746 C C . LYS F 2 162 ? 112.156 128.182 85.305 1.00 18.88 159 LYS F C 1
ATOM 9747 O O . LYS F 2 162 ? 110.957 128.410 85.119 1.00 18.88 159 LYS F O 1
ATOM 9753 N N . LEU F 2 163 ? 112.621 127.748 86.477 1.00 14.08 160 LEU F N 1
ATOM 9754 C CA . LEU F 2 163 ? 111.685 127.402 87.542 1.00 14.08 160 LEU F CA 1
ATOM 9755 C C . LEU F 2 163 ? 111.304 128.587 88.417 1.00 14.08 160 LEU F C 1
ATOM 9756 O O . LEU F 2 163 ? 110.305 128.509 89.137 1.00 14.08 160 LEU F O 1
ATOM 9761 N N . GLY F 2 164 ? 112.067 129.675 88.388 1.00 17.90 161 GLY F N 1
ATOM 9762 C CA . GLY F 2 164 ? 111.797 130.765 89.305 1.00 17.90 161 GLY F CA 1
ATOM 9763 C C . GLY F 2 164 ? 111.323 132.055 88.670 1.00 17.90 161 GLY F C 1
ATOM 9764 O O . GLY F 2 164 ? 111.524 132.275 87.473 1.00 17.90 161 GLY F O 1
ATOM 9765 N N . LYS F 2 165 ? 110.691 132.917 89.470 1.00 22.08 162 LYS F N 1
ATOM 9766 C CA . LYS F 2 165 ? 110.219 134.229 89.040 1.00 22.08 162 LYS F CA 1
ATOM 9767 C C . LYS F 2 165 ? 110.392 135.220 90.182 1.00 22.08 162 LYS F C 1
ATOM 9768 O O . LYS F 2 165 ? 110.112 134.894 91.338 1.00 22.08 162 LYS F O 1
ATOM 9774 N N . VAL F 2 166 ? 110.853 136.430 89.856 1.00 22.89 163 VAL F N 1
ATOM 9775 C CA . VAL F 2 166 ? 111.144 137.478 90.834 1.00 22.89 163 VAL F CA 1
ATOM 9776 C C . VAL F 2 166 ? 110.514 138.781 90.352 1.00 22.89 163 VAL F C 1
ATOM 9777 O O . VAL F 2 166 ? 110.584 139.106 89.162 1.00 22.89 163 VAL F O 1
ATOM 9781 N N . ASN F 2 167 ? 109.881 139.512 91.283 1.00 28.91 164 ASN F N 1
ATOM 9782 C CA . ASN F 2 167 ? 109.136 140.729 90.958 1.00 28.91 164 ASN F CA 1
ATOM 9783 C C . ASN F 2 167 ? 110.027 141.816 90.360 1.00 28.91 164 ASN F C 1
ATOM 9784 O O . ASN F 2 167 ? 109.681 142.423 89.341 1.00 28.91 164 ASN F O 1
ATOM 9789 N N . ASP F 2 168 ? 111.173 142.079 90.982 1.00 26.03 165 ASP F N 1
ATOM 9790 C CA . ASP F 2 168 ? 112.004 143.229 90.654 1.00 26.03 165 ASP F CA 1
ATOM 9791 C C . ASP F 2 168 ? 113.320 142.813 90.006 1.00 26.03 165 ASP F C 1
ATOM 9792 O O . ASP F 2 168 ? 113.894 141.775 90.336 1.00 26.03 165 ASP F O 1
ATOM 9797 N N . GLU F 2 169 ? 113.784 143.647 89.068 1.00 21.16 166 GLU F N 1
ATOM 9798 C CA . GLU F 2 169 ? 114.929 143.294 88.232 1.00 21.16 166 GLU F CA 1
ATOM 9799 C C . GLU F 2 169 ? 116.242 143.299 89.002 1.00 21.16 166 GLU F C 1
ATOM 9800 O O . GLU F 2 169 ? 117.132 142.493 88.703 1.00 21.16 166 GLU F O 1
ATOM 9806 N N . ASN F 2 170 ? 116.384 144.197 89.979 1.00 22.89 167 ASN F N 1
ATOM 9807 C CA . ASN F 2 170 ? 117.650 144.334 90.691 1.00 22.89 167 ASN F CA 1
ATOM 9808 C C . ASN F 2 170 ? 117.930 143.114 91.555 1.00 22.89 167 ASN F C 1
ATOM 9809 O O . ASN F 2 170 ? 119.035 142.562 91.524 1.00 22.89 167 ASN F O 1
ATOM 9814 N N . LEU F 2 171 ? 116.922 142.648 92.293 1.00 14.27 168 LEU F N 1
ATOM 9815 C CA . LEU F 2 171 ? 117.120 141.521 93.194 1.00 14.27 168 LEU F CA 1
ATOM 9816 C C . LEU F 2 171 ? 117.313 140.221 92.417 1.00 14.27 168 LEU F C 1
ATOM 9817 O O . LEU F 2 171 ? 118.128 139.377 92.812 1.00 14.27 168 LEU F O 1
ATOM 9822 N N . SER F 2 172 ? 116.644 140.087 91.268 1.00 14.59 169 SER F N 1
ATOM 9823 C CA . SER F 2 172 ? 116.835 138.917 90.418 1.00 14.59 169 SER F CA 1
ATOM 9824 C C . SER F 2 172 ? 118.217 138.911 89.779 1.00 14.59 169 SER F C 1
ATOM 9825 O O . SER F 2 172 ? 118.861 137.856 89.701 1.00 14.59 169 SER F O 1
ATOM 9828 N N . GLN F 2 173 ? 118.691 140.077 89.323 1.00 16.17 170 GLN F N 1
ATOM 9829 C CA . GLN F 2 173 ? 120.029 140.162 88.742 1.00 16.17 170 GLN F CA 1
ATOM 9830 C C . GLN F 2 173 ? 121.106 139.868 89.775 1.00 16.17 170 GLN F C 1
ATOM 9831 O O . GLN F 2 173 ? 122.093 139.185 89.476 1.00 16.17 170 GLN F O 1
ATOM 9837 N N . ILE F 2 174 ? 120.911 140.317 91.011 1.00 13.07 171 ILE F N 1
ATOM 9838 C CA . ILE F 2 174 ? 121.971 140.094 91.982 1.00 13.07 171 ILE F CA 1
ATOM 9839 C C . ILE F 2 174 ? 121.936 138.661 92.525 1.00 13.07 171 ILE F C 1
ATOM 9840 O O . ILE F 2 174 ? 122.991 138.092 92.825 1.00 13.07 171 ILE F O 1
ATOM 9845 N N . LEU F 2 175 ? 120.768 138.004 92.576 1.00 11.32 172 LEU F N 1
ATOM 9846 C CA . LEU F 2 175 ? 120.781 136.569 92.885 1.00 11.32 172 LEU F CA 1
ATOM 9847 C C . LEU F 2 175 ? 121.360 135.739 91.740 1.00 11.32 172 LEU F C 1
ATOM 9848 O O . LEU F 2 175 ? 122.016 134.717 91.985 1.00 11.32 172 LEU F O 1
ATOM 9853 N N . SER F 2 176 ? 121.142 136.164 90.491 1.00 12.28 173 SER F N 1
ATOM 9854 C CA . SER F 2 176 ? 121.746 135.473 89.357 1.00 12.28 173 SER F CA 1
ATOM 9855 C C . SER F 2 176 ? 123.256 135.671 89.310 1.00 12.28 173 SER F C 1
ATOM 9856 O O . SER F 2 176 ? 123.972 134.819 88.775 1.00 12.28 173 SER F O 1
ATOM 9859 N N . ASN F 2 177 ? 123.754 136.792 89.836 1.00 14.54 174 ASN F N 1
ATOM 9860 C CA . ASN F 2 177 ? 125.195 136.953 90.005 1.00 14.54 174 ASN F CA 1
ATOM 9861 C C . ASN F 2 177 ? 125.711 136.201 91.223 1.00 14.54 174 ASN F C 1
ATOM 9862 O O . ASN F 2 177 ? 126.895 135.854 91.272 1.00 14.54 174 ASN F O 1
ATOM 9867 N N . TYR F 2 178 ? 124.850 135.968 92.213 1.00 13.13 175 TYR F N 1
ATOM 9868 C CA . TYR F 2 178 ? 125.232 135.182 93.381 1.00 13.13 175 TYR F CA 1
ATOM 9869 C C . TYR F 2 178 ? 125.471 133.722 93.017 1.00 13.13 175 TYR F C 1
ATOM 9870 O O . TYR F 2 178 ? 126.531 133.167 93.321 1.00 13.13 175 TYR F O 1
ATOM 9879 N N . LEU F 2 179 ? 124.485 133.077 92.381 1.00 9.57 176 LEU F N 1
ATOM 9880 C CA . LEU F 2 179 ? 124.556 131.626 92.198 1.00 9.57 176 LEU F CA 1
ATOM 9881 C C . LEU F 2 179 ? 125.593 131.220 91.161 1.00 9.57 176 LEU F C 1
ATOM 9882 O O . LEU F 2 179 ? 126.072 130.083 91.184 1.00 9.57 176 LEU F O 1
ATOM 9887 N N . GLY F 2 180 ? 125.951 132.110 90.259 1.00 6.99 177 GLY F N 1
ATOM 9888 C CA . GLY F 2 180 ? 126.884 131.699 89.226 1.00 6.99 177 GLY F CA 1
ATOM 9889 C C . GLY F 2 180 ? 126.178 131.087 88.038 1.00 6.99 177 GLY F C 1
ATOM 9890 O O . GLY F 2 180 ? 125.127 130.464 88.152 1.00 6.99 177 GLY F O 1
ATOM 9891 N N . THR F 2 181 ? 126.793 131.237 86.869 1.00 12.33 178 THR F N 1
ATOM 9892 C CA . THR F 2 181 ? 126.147 130.872 85.614 1.00 12.33 178 THR F CA 1
ATOM 9893 C C . THR F 2 181 ? 126.237 129.386 85.286 1.00 12.33 178 THR F C 1
ATOM 9894 O O . THR F 2 181 ? 126.027 129.012 84.129 1.00 12.33 178 THR F O 1
ATOM 9898 N N . ARG F 2 182 ? 126.524 128.535 86.266 1.00 12.69 179 ARG F N 1
ATOM 9899 C CA . ARG F 2 182 ? 126.451 127.092 86.098 1.00 12.69 179 ARG F CA 1
ATOM 9900 C C . ARG F 2 182 ? 125.587 126.441 87.167 1.00 12.69 179 ARG F C 1
ATOM 9901 O O . ARG F 2 182 ? 125.111 125.319 86.975 1.00 12.69 179 ARG F O 1
ATOM 9909 N N . SER F 2 183 ? 125.335 127.139 88.274 1.00 9.94 180 SER F N 1
ATOM 9910 C CA . SER F 2 183 ? 124.238 126.768 89.155 1.00 9.94 180 SER F CA 1
ATOM 9911 C C . SER F 2 183 ? 122.926 127.424 88.744 1.00 9.94 180 SER F C 1
ATOM 9912 O O . SER F 2 183 ? 121.935 127.303 89.468 1.00 9.94 180 SER F O 1
ATOM 9915 N N . MET F 2 184 ? 122.914 128.136 87.616 1.00 11.56 181 MET F N 1
ATOM 9916 C CA . MET F 2 184 ? 121.687 128.640 87.014 1.00 11.56 181 MET F CA 1
ATOM 9917 C C . MET F 2 184 ? 121.264 127.773 85.841 1.00 11.56 181 MET F C 1
ATOM 9918 O O . MET F 2 184 ? 120.073 127.659 85.544 1.00 11.56 181 MET F O 1
ATOM 9923 N N . LEU F 2 185 ? 122.230 127.171 85.154 1.00 13.03 182 LEU F N 1
ATOM 9924 C CA . LEU F 2 185 ? 121.963 126.259 84.052 1.00 13.03 182 LEU F CA 1
ATOM 9925 C C . LEU F 2 185 ? 121.979 124.804 84.491 1.00 13.03 182 LEU F C 1
ATOM 9926 O O . LEU F 2 185 ? 122.284 123.922 83.680 1.00 13.03 182 LEU F O 1
ATOM 9931 N N . ALA F 2 186 ? 121.701 124.536 85.764 1.00 9.53 183 ALA F N 1
ATOM 9932 C CA . ALA F 2 186 ? 121.647 123.168 86.254 1.00 9.53 183 ALA F CA 1
ATOM 9933 C C . ALA F 2 186 ? 120.441 122.453 85.670 1.00 9.53 183 ALA F C 1
ATOM 9934 O O . ALA F 2 186 ? 119.365 123.035 85.533 1.00 9.53 183 ALA F O 1
ATOM 9936 N N . VAL F 2 187 ? 120.623 121.188 85.319 1.00 11.82 184 VAL F N 1
ATOM 9937 C CA . VAL F 2 187 ? 119.544 120.364 84.795 1.00 11.82 184 VAL F CA 1
ATOM 9938 C C . VAL F 2 187 ? 119.071 119.486 85.939 1.00 11.82 184 VAL F C 1
ATOM 9939 O O . VAL F 2 187 ? 119.771 118.558 86.351 1.00 11.82 184 VAL F O 1
ATOM 9943 N N . VAL F 2 188 ? 117.909 119.761 86.442 1.00 13.72 185 VAL F N 1
ATOM 9944 C CA . VAL F 2 188 ? 117.439 119.131 87.666 1.00 13.72 185 VAL F CA 1
ATOM 9945 C C . VAL F 2 188 ? 116.798 117.800 87.297 1.00 13.72 185 VAL F C 1
ATOM 9946 O O . VAL F 2 188 ? 116.417 117.573 86.144 1.00 13.72 185 VAL F O 1
ATOM 9950 N N . CYS F 2 189 ? 116.713 116.886 88.260 1.00 19.41 186 CYS F N 1
ATOM 9951 C CA . CYS F 2 189 ? 116.118 115.579 88.025 1.00 19.41 186 CYS F CA 1
ATOM 9952 C C . CYS F 2 189 ? 115.353 115.133 89.260 1.00 19.41 186 CYS F C 1
ATOM 9953 O O . CYS F 2 189 ? 115.694 115.494 90.388 1.00 19.41 186 CYS F O 1
ATOM 9956 N N . ARG F 2 190 ? 114.315 114.330 89.030 1.00 24.13 187 ARG F N 1
ATOM 9957 C CA . ARG F 2 190 ? 113.479 113.844 90.120 1.00 24.13 187 ARG F CA 1
ATOM 9958 C C . ARG F 2 190 ? 114.086 112.617 90.787 1.00 24.13 187 ARG F C 1
ATOM 9959 O O . ARG F 2 190 ? 114.061 112.500 92.017 1.00 24.13 187 ARG F O 1
ATOM 9967 N N . ASN F 2 191 ? 114.637 111.700 89.992 1.00 26.52 188 ASN F N 1
ATOM 9968 C CA . ASN F 2 191 ? 115.196 110.445 90.471 1.00 26.52 188 ASN F CA 1
ATOM 9969 C C . ASN F 2 191 ? 116.633 110.304 89.994 1.00 26.52 188 ASN F C 1
ATOM 9970 O O . ASN F 2 191 ? 117.023 110.860 88.966 1.00 26.52 188 ASN F O 1
ATOM 9975 N N . TYR F 2 192 ? 117.415 109.533 90.757 1.00 28.94 189 TYR F N 1
ATOM 9976 C CA . TYR F 2 192 ? 118.792 109.229 90.381 1.00 28.94 189 TYR F CA 1
ATOM 9977 C C . TYR F 2 192 ? 118.880 108.398 89.104 1.00 28.94 189 TYR F C 1
ATOM 9978 O O . TYR F 2 192 ? 119.910 108.441 88.418 1.00 28.94 189 TYR F O 1
ATOM 9987 N N . GLU F 2 193 ? 117.821 107.657 88.761 1.00 35.96 190 GLU F N 1
ATOM 9988 C CA . GLU F 2 193 ? 117.812 106.913 87.507 1.00 35.96 190 GLU F CA 1
ATOM 9989 C C . GLU F 2 193 ? 117.796 107.845 86.301 1.00 35.96 190 GLU F C 1
ATOM 9990 O O . GLU F 2 193 ? 118.389 107.525 85.264 1.00 35.96 190 GLU F O 1
ATOM 9996 N N . SER F 2 194 ? 117.204 109.033 86.443 1.00 27.75 191 SER F N 1
ATOM 9997 C CA . SER F 2 194 ? 117.288 110.031 85.382 1.00 27.75 191 SER F CA 1
ATOM 9998 C C . SER F 2 194 ? 118.709 110.560 85.220 1.00 27.75 191 SER F C 1
ATOM 9999 O O . SER F 2 194 ? 119.173 110.759 84.092 1.00 27.75 191 SER F O 1
ATOM 10002 N N . VAL F 2 195 ? 119.409 110.794 86.335 1.00 25.93 192 VAL F N 1
ATOM 10003 C CA . VAL F 2 195 ? 120.781 111.295 86.285 1.00 25.93 192 VAL F CA 1
ATOM 10004 C C . VAL F 2 195 ? 121.716 110.258 85.678 1.00 25.93 192 VAL F C 1
ATOM 10005 O O . VAL F 2 195 ? 122.549 110.582 84.823 1.00 25.93 192 VAL F O 1
ATOM 10009 N N . THR F 2 196 ? 121.555 108.988 86.047 1.00 32.69 193 THR F N 1
ATOM 10010 C CA . THR F 2 196 ? 122.354 107.969 85.378 1.00 32.69 193 THR F CA 1
ATOM 10011 C C . THR F 2 196 ? 121.813 107.609 83.999 1.00 32.69 193 THR F C 1
ATOM 10012 O O . THR F 2 196 ? 122.420 106.780 83.314 1.00 32.69 193 THR F O 1
ATOM 10016 N N . ALA F 2 197 ? 120.694 108.201 83.580 1.00 32.19 194 ALA F N 1
ATOM 10017 C CA . ALA F 2 197 ? 120.291 108.142 82.185 1.00 32.19 194 ALA F CA 1
ATOM 10018 C C . ALA F 2 197 ? 120.763 109.336 81.363 1.00 32.19 194 ALA F C 1
ATOM 10019 O O . ALA F 2 197 ? 120.758 109.250 80.133 1.00 32.19 194 ALA F O 1
ATOM 10021 N N . LEU F 2 198 ? 121.155 110.448 81.998 1.00 29.28 195 LEU F N 1
ATOM 10022 C CA . LEU F 2 198 ? 121.597 111.614 81.230 1.00 29.28 195 LEU F CA 1
ATOM 10023 C C . LEU F 2 198 ? 122.987 111.423 80.638 1.00 29.28 195 LEU F C 1
ATOM 10024 O O . LEU F 2 198 ? 123.293 111.998 79.588 1.00 29.28 195 LEU F O 1
ATOM 10029 N N . GLU F 2 199 ? 123.842 110.647 81.297 1.00 32.68 196 GLU F N 1
ATOM 10030 C CA . GLU F 2 199 ? 125.207 110.415 80.849 1.00 32.68 196 GLU F CA 1
ATOM 10031 C C . GLU F 2 199 ? 125.506 108.925 80.872 1.00 32.68 196 GLU F C 1
ATOM 10032 O O . GLU F 2 199 ? 125.132 108.223 81.814 1.00 32.68 196 GLU F O 1
ATOM 10038 N N . ALA F 2 200 ? 126.192 108.450 79.839 1.00 35.83 197 ALA F N 1
ATOM 10039 C CA . ALA F 2 200 ? 126.619 107.062 79.767 1.00 35.83 197 ALA F CA 1
ATOM 10040 C C . ALA F 2 200 ? 128.113 107.017 79.499 1.00 35.83 197 ALA F C 1
ATOM 10041 O O . ALA F 2 200 ? 128.655 107.875 78.797 1.00 35.83 197 ALA F O 1
ATOM 10043 N N . TYR F 2 201 ? 128.770 106.009 80.059 1.00 39.71 198 TYR F N 1
ATOM 10044 C CA . TYR F 2 201 ? 130.219 105.934 80.097 1.00 39.71 198 TYR F CA 1
ATOM 10045 C C . TYR F 2 201 ? 130.719 104.696 79.370 1.00 39.71 198 TYR F C 1
ATOM 10046 O O . TYR F 2 201 ? 129.965 103.766 79.075 1.00 39.71 198 TYR F O 1
ATOM 10055 N N . ASP F 2 202 ? 132.017 104.704 79.087 1.00 59.33 199 ASP F N 1
ATOM 10056 C CA . ASP F 2 202 ? 132.699 103.576 78.482 1.00 59.33 199 ASP F CA 1
ATOM 10057 C C . ASP F 2 202 ? 133.231 102.688 79.610 1.00 59.33 199 ASP F C 1
ATOM 10058 O O . ASP F 2 202 ? 132.890 102.868 80.781 1.00 59.33 199 ASP F O 1
ATOM 10063 N N . ASN F 2 203 ? 134.069 101.708 79.267 1.00 60.27 200 ASN F N 1
ATOM 10064 C CA . ASN F 2 203 ? 134.618 100.818 80.285 1.00 60.27 200 ASN F CA 1
ATOM 10065 C C . ASN F 2 203 ? 135.750 101.479 81.060 1.00 60.27 200 ASN F C 1
ATOM 10066 O O . ASN F 2 203 ? 136.001 101.120 82.216 1.00 60.27 200 ASN F O 1
ATOM 10071 N N . HIS F 2 204 ? 136.437 102.442 80.447 1.00 60.10 201 HIS F N 1
ATOM 10072 C CA . HIS F 2 204 ? 137.583 103.070 81.092 1.00 60.10 201 HIS F CA 1
ATOM 10073 C C . HIS F 2 204 ? 137.165 104.168 82.058 1.00 60.10 201 HIS F C 1
ATOM 10074 O O . HIS F 2 204 ? 137.847 104.396 83.063 1.00 60.10 201 HIS F O 1
ATOM 10081 N N . GLY F 2 205 ? 136.057 104.848 81.776 1.00 48.17 202 GLY F N 1
ATOM 10082 C CA . GLY F 2 205 ? 135.656 106.007 82.546 1.00 48.17 202 GLY F CA 1
ATOM 10083 C C . GLY F 2 205 ? 135.553 107.231 81.663 1.00 48.17 202 GLY F C 1
ATOM 10084 O O . GLY F 2 205 ? 135.684 108.363 82.134 1.00 48.17 202 GLY F O 1
ATOM 10085 N N . ASN F 2 206 ? 135.325 107.006 80.372 1.00 47.44 203 ASN F N 1
ATOM 10086 C CA . ASN F 2 206 ? 135.248 108.076 79.390 1.00 47.44 203 ASN F CA 1
ATOM 10087 C C . ASN F 2 206 ? 133.802 108.327 78.985 1.00 47.44 203 ASN F C 1
ATOM 10088 O O . ASN F 2 206 ? 132.978 107.411 78.953 1.00 47.44 203 ASN F O 1
ATOM 10093 N N . ILE F 2 207 ? 133.502 109.587 78.669 1.00 39.42 204 ILE F N 1
ATOM 10094 C CA . ILE F 2 207 ? 132.148 109.964 78.282 1.00 39.42 204 ILE F CA 1
ATOM 10095 C C . ILE F 2 207 ? 131.877 109.480 76.864 1.00 39.42 204 ILE F C 1
ATOM 10096 O O . ILE F 2 207 ? 132.689 109.688 75.953 1.00 39.42 204 ILE F O 1
ATOM 10101 N N . ASP F 2 208 ? 130.735 108.825 76.672 1.00 47.32 205 ASP F N 1
ATOM 10102 C CA . ASP F 2 208 ? 130.357 108.269 75.382 1.00 47.32 205 ASP F CA 1
ATOM 10103 C C . ASP F 2 208 ? 129.447 109.243 74.646 1.00 47.32 205 ASP F C 1
ATOM 10104 O O . ASP F 2 208 ? 128.599 109.900 75.256 1.00 47.32 205 ASP F O 1
ATOM 10109 N N . ILE F 2 209 ? 129.633 109.335 73.329 1.00 47.13 206 ILE F N 1
ATOM 10110 C CA . ILE F 2 209 ? 128.868 110.284 72.528 1.00 47.13 206 ILE F CA 1
ATOM 10111 C C . ILE F 2 209 ? 127.471 109.752 72.217 1.00 47.13 206 ILE F C 1
ATOM 10112 O O . ILE F 2 209 ? 126.591 110.524 71.817 1.00 47.13 206 ILE F O 1
ATOM 10117 N N . ASN F 2 210 ? 127.232 108.459 72.423 1.00 51.27 207 ASN F N 1
ATOM 10118 C CA . ASN F 2 210 ? 125.917 107.854 72.218 1.00 51.27 207 ASN F CA 1
ATOM 10119 C C . ASN F 2 210 ? 125.358 107.564 73.607 1.00 51.27 207 ASN F C 1
ATOM 10120 O O . ASN F 2 210 ? 125.502 106.466 74.144 1.00 51.27 207 ASN F O 1
ATOM 10125 N N . ALA F 2 211 ? 124.700 108.562 74.180 1.00 46.20 208 ALA F N 1
ATOM 10126 C CA . ALA F 2 211 ? 124.367 108.572 75.597 1.00 46.20 208 ALA F CA 1
ATOM 10127 C C . ALA F 2 211 ? 123.043 109.306 75.757 1.00 46.20 208 ALA F C 1
ATOM 10128 O O . ALA F 2 211 ? 122.268 109.419 74.805 1.00 46.20 208 ALA F O 1
ATOM 10130 N N . GLY F 2 212 ? 122.764 109.776 76.967 1.00 43.11 209 GLY F N 1
ATOM 10131 C CA . GLY F 2 212 ? 121.524 110.480 77.222 1.00 43.11 209 GLY F CA 1
ATOM 10132 C C . GLY F 2 212 ? 121.410 111.844 76.573 1.00 43.11 209 GLY F C 1
ATOM 10133 O O . GLY F 2 212 ? 120.596 112.028 75.665 1.00 43.11 209 GLY F O 1
ATOM 10134 N N . LEU F 2 213 ? 122.216 112.808 77.018 1.00 36.02 210 LEU F N 1
ATOM 10135 C CA . LEU F 2 213 ? 122.129 114.168 76.499 1.00 36.02 210 LEU F CA 1
ATOM 10136 C C . LEU F 2 213 ? 123.002 114.418 75.280 1.00 36.02 210 LEU F C 1
ATOM 10137 O O . LEU F 2 213 ? 122.737 115.367 74.534 1.00 36.02 210 LEU F O 1
ATOM 10142 N N . HIS F 2 214 ? 124.025 113.601 75.052 1.00 39.57 211 HIS F N 1
ATOM 10143 C CA . HIS F 2 214 ? 124.957 113.897 73.974 1.00 39.57 211 HIS F CA 1
ATOM 10144 C C . HIS F 2 214 ? 124.473 113.378 72.625 1.00 39.57 211 HIS F C 1
ATOM 10145 O O . HIS F 2 214 ? 124.824 113.958 71.588 1.00 39.57 211 HIS F O 1
ATOM 10152 N N . CYS F 2 215 ? 123.652 112.320 72.615 1.00 44.50 212 CYS F N 1
ATOM 10153 C CA . CYS F 2 215 ? 123.244 111.706 71.353 1.00 44.50 212 CYS F CA 1
ATOM 10154 C C . CYS F 2 215 ? 122.268 112.600 70.601 1.00 44.50 212 CYS F C 1
ATOM 10155 O O . CYS F 2 215 ? 122.468 112.894 69.419 1.00 44.50 212 CYS F O 1
ATOM 10158 N N . LEU F 2 216 ? 121.205 113.050 71.275 1.00 43.27 213 LEU F N 1
ATOM 10159 C CA . LEU F 2 216 ? 120.259 113.944 70.619 1.00 43.27 213 LEU F CA 1
ATOM 10160 C C . LEU F 2 216 ? 120.841 115.335 70.425 1.00 43.27 213 LEU F C 1
ATOM 10161 O O . LEU F 2 216 ? 120.367 116.072 69.557 1.00 43.27 213 LEU F O 1
ATOM 10166 N N . GLY F 2 217 ? 121.863 115.698 71.203 1.00 42.42 214 GLY F N 1
ATOM 10167 C CA . GLY F 2 217 ? 122.588 116.926 70.930 1.00 42.42 214 GLY F CA 1
ATOM 10168 C C . GLY F 2 217 ? 123.332 116.866 69.610 1.00 42.42 214 GLY F C 1
ATOM 10169 O O . GLY F 2 217 ? 123.192 117.753 68.764 1.00 42.42 214 GLY F O 1
ATOM 10170 N N . SER F 2 218 ? 124.117 115.803 69.406 1.00 44.23 215 SER F N 1
ATOM 10171 C CA . SER F 2 218 ? 124.814 115.631 68.136 1.00 44.23 215 SER F CA 1
ATOM 10172 C C . SER F 2 218 ? 123.859 115.330 66.985 1.00 44.23 215 SER F C 1
ATOM 10173 O O . SER F 2 218 ? 124.210 115.571 65.826 1.00 44.23 215 SER F O 1
ATOM 10176 N N . SER F 2 219 ? 122.664 114.815 67.279 1.00 43.76 216 SER F N 1
ATOM 10177 C CA . SER F 2 219 ? 121.667 114.622 66.233 1.00 43.76 216 SER F CA 1
ATOM 10178 C C . SER F 2 219 ? 121.000 115.939 65.854 1.00 43.76 216 SER F C 1
ATOM 10179 O O . SER F 2 219 ? 120.601 116.126 64.699 1.00 43.76 216 SER F O 1
ATOM 10182 N N . ILE F 2 220 ? 120.861 116.862 66.806 1.00 46.51 217 ILE F N 1
ATOM 10183 C CA . ILE F 2 220 ? 120.246 118.147 66.496 1.00 46.51 217 ILE F CA 1
ATOM 10184 C C . ILE F 2 220 ? 121.288 119.189 66.090 1.00 46.51 217 ILE F C 1
ATOM 10185 O O . ILE F 2 220 ? 120.944 120.165 65.407 1.00 46.51 217 ILE F O 1
ATOM 10190 N N . GLY F 2 221 ? 122.557 118.992 66.452 1.00 43.90 218 GLY F N 1
ATOM 10191 C CA . GLY F 2 221 ? 123.617 119.888 66.028 1.00 43.90 218 GLY F CA 1
ATOM 10192 C C . GLY F 2 221 ? 124.384 120.554 67.154 1.00 43.90 218 GLY F C 1
ATOM 10193 O O . GLY F 2 221 ? 125.608 120.698 67.073 1.00 43.90 218 GLY F O 1
ATOM 10194 N N . ARG F 2 222 ? 123.679 120.966 68.205 1.00 42.28 219 ARG F N 1
ATOM 10195 C CA . ARG F 2 222 ? 124.302 121.664 69.322 1.00 42.28 219 ARG F CA 1
ATOM 10196 C C . ARG F 2 222 ? 125.168 120.715 70.143 1.00 42.28 219 ARG F C 1
ATOM 10197 O O . ARG F 2 222 ? 124.916 119.512 70.211 1.00 42.28 219 ARG F O 1
ATOM 10205 N N . GLU F 2 223 ? 126.199 121.266 70.775 1.00 38.79 220 GLU F N 1
ATOM 10206 C CA . GLU F 2 223 ? 127.196 120.463 71.470 1.00 38.79 220 GLU F CA 1
ATOM 10207 C C . GLU F 2 223 ? 127.263 120.844 72.941 1.00 38.79 220 GLU F C 1
ATOM 10208 O O . GLU F 2 223 ? 127.409 122.024 73.276 1.00 38.79 220 GLU F O 1
ATOM 10214 N N . ILE F 2 224 ? 127.156 119.844 73.814 1.00 29.50 221 ILE F N 1
ATOM 10215 C CA . ILE F 2 224 ? 127.492 120.024 75.222 1.00 29.50 221 ILE F CA 1
ATOM 10216 C C . ILE F 2 224 ? 129.003 119.852 75.334 1.00 29.50 221 ILE F C 1
ATOM 10217 O O . ILE F 2 224 ? 129.524 118.742 75.221 1.00 29.50 221 ILE F O 1
ATOM 10222 N N . GLY F 2 225 ? 129.713 120.956 75.538 1.00 32.23 222 GLY F N 1
ATOM 10223 C CA . GLY F 2 225 ? 131.161 120.926 75.577 1.00 32.23 222 GLY F CA 1
ATOM 10224 C C . GLY F 2 225 ? 131.722 121.347 76.915 1.00 32.23 222 GLY F C 1
ATOM 10225 O O . GLY F 2 225 ? 132.881 121.064 77.228 1.00 32.23 222 GLY F O 1
ATOM 10226 N N . ASP F 2 226 ? 130.914 122.039 77.706 1.00 31.47 223 ASP F N 1
ATOM 10227 C CA . ASP F 2 226 ? 131.298 122.451 79.045 1.00 31.47 223 ASP F CA 1
ATOM 10228 C C . ASP F 2 226 ? 130.531 121.652 80.093 1.00 31.47 223 ASP F C 1
ATOM 10229 O O . ASP F 2 226 ? 129.623 120.881 79.780 1.00 31.47 223 ASP F O 1
ATOM 10234 N N . SER F 2 227 ? 130.916 121.846 81.350 1.00 20.78 224 SER F N 1
ATOM 10235 C CA . SER F 2 227 ? 130.301 121.118 82.448 1.00 20.78 224 SER F CA 1
ATOM 10236 C C . SER F 2 227 ? 128.877 121.602 82.684 1.00 20.78 224 SER F C 1
ATOM 10237 O O . SER F 2 227 ? 128.502 122.718 82.323 1.00 20.78 224 SER F O 1
ATOM 10240 N N . PHE F 2 228 ? 128.077 120.734 83.291 1.00 18.42 225 PHE F N 1
ATOM 10241 C CA . PHE F 2 228 ? 126.739 121.089 83.727 1.00 18.42 225 PHE F CA 1
ATOM 10242 C C . PHE F 2 228 ? 126.415 120.310 84.988 1.00 18.42 225 PHE F C 1
ATOM 10243 O O . PHE F 2 228 ? 126.847 119.170 85.156 1.00 18.42 225 PHE F O 1
ATOM 10251 N N . ASP F 2 229 ? 125.647 120.929 85.872 1.00 12.54 226 ASP F N 1
ATOM 10252 C CA . ASP F 2 229 ? 125.260 120.210 87.065 1.00 12.54 226 ASP F CA 1
ATOM 10253 C C . ASP F 2 229 ? 124.109 119.263 86.757 1.00 12.54 226 ASP F C 1
ATOM 10254 O O . ASP F 2 229 ? 123.484 119.307 85.695 1.00 12.54 226 ASP F O 1
ATOM 10259 N N . ALA F 2 230 ? 123.851 118.382 87.710 1.00 11.15 227 ALA F N 1
ATOM 10260 C CA . ALA F 2 230 ? 122.624 117.615 87.788 1.00 11.15 227 ALA F CA 1
ATOM 10261 C C . ALA F 2 230 ? 122.294 117.495 89.262 1.00 11.15 227 ALA F C 1
ATOM 10262 O O . ALA F 2 230 ? 123.187 117.357 90.094 1.00 11.15 227 ALA F O 1
ATOM 10264 N N . ILE F 2 231 ? 121.013 117.562 89.587 1.00 14.61 228 ILE F N 1
ATOM 10265 C CA . ILE F 2 231 ? 120.625 117.669 90.985 1.00 14.61 228 ILE F CA 1
ATOM 10266 C C . ILE F 2 231 ? 119.335 116.908 91.262 1.00 14.61 228 ILE F C 1
ATOM 10267 O O . ILE F 2 231 ? 118.273 117.238 90.727 1.00 14.61 228 ILE F O 1
ATOM 10272 N N . CYS F 2 232 ? 119.431 115.867 92.087 1.00 19.46 229 CYS F N 1
ATOM 10273 C CA . CYS F 2 232 ? 118.320 114.964 92.366 1.00 19.46 229 CYS F CA 1
ATOM 10274 C C . CYS F 2 232 ? 117.465 115.534 93.486 1.00 19.46 229 CYS F C 1
ATOM 10275 O O . CYS F 2 232 ? 117.984 115.812 94.569 1.00 19.46 229 CYS F O 1
ATOM 10278 N N . LEU F 2 233 ? 116.154 115.671 93.248 1.00 17.77 230 LEU F N 1
ATOM 10279 C CA . LEU F 2 233 ? 115.267 116.111 94.325 1.00 17.77 230 LEU F CA 1
ATOM 10280 C C . LEU F 2 233 ? 115.150 115.069 95.426 1.00 17.77 230 LEU F C 1
ATOM 10281 O O . LEU F 2 233 ? 114.824 115.406 96.570 1.00 17.77 230 LEU F O 1
ATOM 10286 N N . GLU F 2 234 ? 115.402 113.806 95.100 1.00 23.37 231 GLU F N 1
ATOM 10287 C CA . GLU F 2 234 ? 115.246 112.747 96.080 1.00 23.37 231 GLU F CA 1
ATOM 10288 C C . GLU F 2 234 ? 116.388 112.751 97.088 1.00 23.37 231 GLU F C 1
ATOM 10289 O O . GLU F 2 234 ? 116.184 112.392 98.253 1.00 23.37 231 GLU F O 1
ATOM 10295 N N . ASN F 2 235 ? 117.584 113.177 96.670 1.00 16.44 232 ASN F N 1
ATOM 10296 C CA . ASN F 2 235 ? 118.758 113.132 97.533 1.00 16.44 232 ASN F CA 1
ATOM 10297 C C . ASN F 2 235 ? 119.037 114.438 98.262 1.00 16.44 232 ASN F C 1
ATOM 10298 O O . ASN F 2 235 ? 119.798 114.426 99.235 1.00 16.44 232 ASN F O 1
ATOM 10303 N N . LEU F 2 236 ? 118.472 115.556 97.802 1.00 14.84 233 LEU F N 1
ATOM 10304 C CA . LEU F 2 236 ? 118.630 116.837 98.485 1.00 14.84 233 LEU F CA 1
ATOM 10305 C C . LEU F 2 236 ? 118.006 116.803 99.870 1.00 14.84 233 LEU F C 1
ATOM 10306 O O . LEU F 2 236 ? 116.846 116.417 100.028 1.00 14.84 233 LEU F O 1
ATOM 10311 N N . ARG F 2 237 ? 118.775 117.205 100.868 1.00 19.45 234 ARG F N 1
ATOM 10312 C CA . ARG F 2 237 ? 118.266 117.266 102.228 1.00 19.45 234 ARG F CA 1
ATOM 10313 C C . ARG F 2 237 ? 117.225 118.370 102.348 1.00 19.45 234 ARG F C 1
ATOM 10314 O O . ARG F 2 237 ? 117.533 119.532 102.056 1.00 19.45 234 ARG F O 1
ATOM 10322 N N . PRO F 2 238 ? 115.940 118.009 102.530 1.00 17.57 235 PRO F N 1
ATOM 10323 C CA . PRO F 2 238 ? 114.855 118.989 102.540 1.00 17.57 235 PRO F CA 1
ATOM 10324 C C . PRO F 2 238 ? 114.804 119.865 103.793 1.00 17.57 235 PRO F C 1
ATOM 10325 O O . PRO F 2 238 ? 115.186 119.406 104.845 1.00 17.57 235 PRO F O 1
ATOM 10329 N N . TYR F 2 239 ? 114.344 121.105 103.641 1.00 16.04 236 TYR F N 1
ATOM 10330 C CA . TYR F 2 239 ? 114.197 121.965 104.837 1.00 16.04 236 TYR F CA 1
ATOM 10331 C C . TYR F 2 239 ? 113.168 121.260 105.721 1.00 16.04 236 TYR F C 1
ATOM 10332 O O . TYR F 2 239 ? 112.096 120.894 105.198 1.00 16.04 236 TYR F O 1
ATOM 10341 N N . VAL F 2 240 ? 113.462 121.110 107.014 1.00 18.94 237 VAL F N 1
ATOM 10342 C CA . VAL F 2 240 ? 112.522 120.410 107.935 1.00 18.94 237 VAL F CA 1
ATOM 10343 C C . VAL F 2 240 ? 112.291 121.331 109.129 1.00 18.94 237 VAL F C 1
ATOM 10344 O O . VAL F 2 240 ? 112.708 120.982 110.244 1.00 18.94 237 VAL F O 1
ATOM 10348 N N . GLY F 2 241 ? 111.626 122.454 108.868 1.00 16.64 238 GLY F N 1
ATOM 10349 C CA . GLY F 2 241 ? 111.310 123.475 109.881 1.00 16.64 238 GLY F CA 1
ATOM 10350 C C . GLY F 2 241 ? 109.890 123.959 109.686 1.00 16.64 238 GLY F C 1
ATOM 10351 O O . GLY F 2 241 ? 109.385 123.843 108.558 1.00 16.64 238 GLY F O 1
ATOM 10352 N N . GLN F 2 242 ? 109.264 124.484 110.737 1.00 20.86 239 GLN F N 1
ATOM 10353 C CA . GLN F 2 242 ? 107.857 124.925 110.590 1.00 20.86 239 GLN F CA 1
ATOM 10354 C C . GLN F 2 242 ? 107.769 125.997 109.500 1.00 20.86 239 GLN F C 1
ATOM 10355 O O . GLN F 2 242 ? 108.562 126.950 109.538 1.00 20.86 239 GLN F O 1
ATOM 10361 N N . HIS F 2 243 ? 106.822 125.825 108.576 1.00 18.29 240 HIS F N 1
ATOM 10362 C CA . HIS F 2 243 ? 106.536 126.802 107.493 1.00 18.29 240 HIS F CA 1
ATOM 10363 C C . HIS F 2 243 ? 105.635 127.911 108.039 1.00 18.29 240 HIS F C 1
ATOM 10364 O O . HIS F 2 243 ? 105.205 127.809 109.203 1.00 18.29 240 HIS F O 1
ATOM 10371 N N . ILE F 2 244 ? 105.384 128.937 107.226 1.00 21.66 241 ILE F N 1
ATOM 10372 C CA . ILE F 2 244 ? 104.499 130.032 107.625 1.00 21.66 241 ILE F CA 1
ATOM 10373 C C . ILE F 2 244 ? 103.049 129.609 107.422 1.00 21.66 241 ILE F C 1
ATOM 10374 O O . ILE F 2 244 ? 102.653 129.223 106.317 1.00 21.66 241 ILE F O 1
ATOM 10379 N N . ALA F 2 245 ? 102.255 129.701 108.487 1.00 32.58 242 ALA F N 1
ATOM 10380 C CA . ALA F 2 245 ? 100.843 129.352 108.411 1.00 32.58 242 ALA F CA 1
ATOM 10381 C C . ALA F 2 245 ? 100.053 130.425 107.670 1.00 32.58 242 ALA F C 1
ATOM 10382 O O . ALA F 2 245 ? 100.370 131.616 107.752 1.00 32.58 242 ALA F O 1
ATOM 10384 N N . ASP F 2 246 ? 99.032 129.971 106.931 1.00 44.46 243 ASP F N 1
ATOM 10385 C CA . ASP F 2 246 ? 98.058 130.812 106.222 1.00 44.46 243 ASP F CA 1
ATOM 10386 C C . ASP F 2 246 ? 98.739 131.695 105.175 1.00 44.46 243 ASP F C 1
ATOM 10387 O O . ASP F 2 246 ? 98.435 132.881 105.035 1.00 44.46 243 ASP F O 1
ATOM 10392 N N . ASP F 2 247 ? 99.684 131.118 104.438 1.00 32.67 244 ASP F N 1
ATOM 10393 C CA . ASP F 2 247 ? 100.286 131.792 103.298 1.00 32.67 244 ASP F CA 1
ATOM 10394 C C . ASP F 2 247 ? 100.176 130.869 102.095 1.00 32.67 244 ASP F C 1
ATOM 10395 O O . ASP F 2 247 ? 100.614 129.716 102.149 1.00 32.67 244 ASP F O 1
ATOM 10400 N N . LEU F 2 248 ? 99.585 131.379 101.015 1.00 28.31 245 LEU F N 1
ATOM 10401 C CA . LEU F 2 248 ? 99.322 130.553 99.844 1.00 28.31 245 LEU F CA 1
ATOM 10402 C C . LEU F 2 248 ? 100.584 130.260 99.045 1.00 28.31 245 LEU F C 1
ATOM 10403 O O . LEU F 2 248 ? 100.580 129.338 98.222 1.00 28.31 245 LEU F O 1
ATOM 10408 N N . GLN F 2 249 ? 101.655 131.018 99.262 1.00 19.47 246 GLN F N 1
ATOM 10409 C CA . GLN F 2 249 ? 102.896 130.830 98.527 1.00 19.47 246 GLN F CA 1
ATOM 10410 C C . GLN F 2 249 ? 103.830 129.847 99.225 1.00 19.47 246 GLN F C 1
ATOM 10411 O O . GLN F 2 249 ? 104.783 129.370 98.595 1.00 19.47 246 GLN F O 1
ATOM 10417 N N . ARG F 2 250 ? 103.535 129.501 100.485 1.00 19.36 247 ARG F N 1
ATOM 10418 C CA . ARG F 2 250 ? 104.194 128.433 101.244 1.00 19.36 247 ARG F CA 1
ATOM 10419 C C . ARG F 2 250 ? 105.692 128.720 101.399 1.00 19.36 247 ARG F C 1
ATOM 10420 O O . ARG F 2 250 ? 106.560 128.080 100.806 1.00 19.36 247 ARG F O 1
ATOM 10428 N N . ARG F 2 251 ? 105.965 129.766 102.171 1.00 16.26 248 ARG F N 1
ATOM 10429 C CA . ARG F 2 251 ? 107.326 130.196 102.448 1.00 16.26 248 ARG F CA 1
ATOM 10430 C C . ARG F 2 251 ? 107.729 129.887 103.882 1.00 16.26 248 ARG F C 1
ATOM 10431 O O . ARG F 2 251 ? 106.955 129.351 104.676 1.00 16.26 248 ARG F O 1
ATOM 10439 N N . LEU F 2 252 ? 108.965 130.259 104.196 1.00 12.65 249 LEU F N 1
ATOM 10440 C CA . LEU F 2 252 ? 109.704 129.717 105.325 1.00 12.65 249 LEU F CA 1
ATOM 10441 C C . LEU F 2 252 ? 109.869 130.767 106.419 1.00 12.65 249 LEU F C 1
ATOM 10442 O O . LEU F 2 252 ? 110.211 131.918 106.137 1.00 12.65 249 LEU F O 1
ATOM 10447 N N . ASP F 2 253 ? 109.642 130.368 107.672 1.00 11.83 250 ASP F N 1
ATOM 10448 C CA . ASP F 2 253 ? 109.776 131.289 108.803 1.00 11.83 250 ASP F CA 1
ATOM 10449 C C . ASP F 2 253 ? 111.167 131.133 109.413 1.00 11.83 250 ASP F C 1
ATOM 10450 O O . ASP F 2 253 ? 111.335 130.710 110.558 1.00 11.83 250 ASP F O 1
ATOM 10455 N N . LEU F 2 254 ? 112.173 131.511 108.639 1.00 10.25 251 LEU F N 1
ATOM 10456 C CA . LEU F 2 254 ? 113.551 131.535 109.096 1.00 10.25 251 LEU F CA 1
ATOM 10457 C C . LEU F 2 254 ? 113.716 132.670 110.097 1.00 10.25 251 LEU F C 1
ATOM 10458 O O . LEU F 2 254 ? 113.182 133.764 109.891 1.00 10.25 251 LEU F O 1
ATOM 10463 N N . LEU F 2 255 ? 114.432 132.402 111.190 1.00 8.24 252 LEU F N 1
ATOM 10464 C CA . LEU F 2 255 ? 114.581 133.401 112.242 1.00 8.24 252 LEU F CA 1
ATOM 10465 C C . LEU F 2 255 ? 115.464 134.545 111.776 1.00 8.24 252 LEU F C 1
ATOM 10466 O O . LEU F 2 255 ? 116.587 134.329 111.313 1.00 8.24 252 LEU F O 1
ATOM 10471 N N . LYS F 2 256 ? 114.951 135.765 111.913 1.00 14.75 253 LYS F N 1
ATOM 10472 C CA . LYS F 2 256 ? 115.476 137.067 111.530 1.00 14.75 253 LYS F CA 1
ATOM 10473 C C . LYS F 2 256 ? 116.441 137.577 112.591 1.00 14.75 253 LYS F C 1
ATOM 10474 O O . LYS F 2 256 ? 116.136 137.517 113.781 1.00 14.75 253 LYS F O 1
ATOM 10480 N N . PRO F 2 257 ? 117.607 138.072 112.188 1.00 12.93 254 PRO F N 1
ATOM 10481 C CA . PRO F 2 257 ? 118.607 138.489 113.170 1.00 12.93 254 PRO F CA 1
ATOM 10482 C C . PRO F 2 257 ? 118.234 139.810 113.818 1.00 12.93 254 PRO F C 1
ATOM 10483 O O . PRO F 2 257 ? 117.433 140.587 113.298 1.00 12.93 254 PRO F O 1
ATOM 10487 N N . LYS F 2 258 ? 118.822 140.048 114.987 1.00 14.58 255 LYS F N 1
ATOM 10488 C CA . LYS F 2 258 ? 118.528 141.222 115.793 1.00 14.58 255 LYS F CA 1
ATOM 10489 C C . LYS F 2 258 ? 119.813 141.743 116.419 1.00 14.58 255 LYS F C 1
ATOM 10490 O O . LYS F 2 258 ? 120.610 140.970 116.954 1.00 14.58 255 LYS F O 1
ATOM 10496 N N . LEU F 2 259 ? 120.001 143.061 116.348 1.00 13.97 256 LEU F N 1
ATOM 10497 C CA . LEU F 2 259 ? 121.144 143.750 116.931 1.00 13.97 256 LEU F CA 1
ATOM 10498 C C . LEU F 2 259 ? 121.055 143.728 118.462 1.00 13.97 256 LEU F C 1
ATOM 10499 O O . LEU F 2 259 ? 120.032 143.334 119.022 1.00 13.97 256 LEU F O 1
ATOM 10504 N N . PRO F 2 260 ? 122.113 144.135 119.183 1.00 14.79 257 PRO F N 1
ATOM 10505 C CA . PRO F 2 260 ? 122.000 144.200 120.651 1.00 14.79 257 PRO F CA 1
ATOM 10506 C C . PRO F 2 260 ? 121.055 145.266 121.178 1.00 14.79 257 PRO F C 1
ATOM 10507 O O . PRO F 2 260 ? 120.757 145.249 122.377 1.00 14.79 257 PRO F O 1
ATOM 10511 N N . ASN F 2 261 ? 120.580 146.190 120.342 1.00 15.00 258 ASN F N 1
ATOM 10512 C CA . ASN F 2 261 ? 119.603 147.168 120.801 1.00 15.00 258 ASN F CA 1
ATOM 10513 C C . ASN F 2 261 ? 118.242 146.528 121.017 1.00 15.00 258 ASN F C 1
ATOM 10514 O O . ASN F 2 261 ? 117.431 147.037 121.796 1.00 15.00 258 ASN F O 1
ATOM 10519 N N . GLY F 2 262 ? 117.989 145.411 120.343 1.00 16.88 259 GLY F N 1
ATOM 10520 C CA . GLY F 2 262 ? 116.665 144.860 120.166 1.00 16.88 259 GLY F CA 1
ATOM 10521 C C . GLY F 2 262 ? 116.177 144.985 118.745 1.00 16.88 259 GLY F C 1
ATOM 10522 O O . GLY F 2 262 ? 115.249 144.273 118.355 1.00 16.88 259 GLY F O 1
ATOM 10523 N N . GLU F 2 263 ? 116.807 145.834 117.951 1.00 20.88 260 GLU F N 1
ATOM 10524 C CA . GLU F 2 263 ? 116.334 146.212 116.635 1.00 20.88 260 GLU F CA 1
ATOM 10525 C C . GLU F 2 263 ? 116.878 145.237 115.603 1.00 20.88 260 GLU F C 1
ATOM 10526 O O . GLU F 2 263 ? 117.944 144.648 115.788 1.00 20.88 260 GLU F O 1
ATOM 10532 N N . CYS F 2 264 ? 116.125 145.055 114.522 1.00 23.28 261 CYS F N 1
ATOM 10533 C CA . CYS F 2 264 ? 116.635 144.366 113.348 1.00 23.28 261 CYS F CA 1
ATOM 10534 C C . CYS F 2 264 ? 117.754 145.194 112.708 1.00 23.28 261 CYS F C 1
ATOM 10535 O O . CYS F 2 264 ? 117.865 146.393 112.974 1.00 23.28 261 CYS F O 1
ATOM 10538 N N . PRO F 2 265 ? 118.628 144.569 111.914 1.00 13.59 262 PRO F N 1
ATOM 10539 C CA . PRO F 2 265 ? 119.667 145.335 111.232 1.00 13.59 262 PRO F CA 1
ATOM 10540 C C . PRO F 2 265 ? 119.062 146.346 110.280 1.00 13.59 262 PRO F C 1
ATOM 10541 O O . PRO F 2 265 ? 118.011 146.093 109.663 1.00 13.59 262 PRO F O 1
ATOM 10545 N N . PRO F 2 266 ? 119.686 147.523 110.143 1.00 14.69 263 PRO F N 1
ATOM 10546 C CA . PRO F 2 266 ? 118.951 148.683 109.612 1.00 14.69 263 PRO F CA 1
ATOM 10547 C C . PRO F 2 266 ? 118.681 148.635 108.119 1.00 14.69 263 PRO F C 1
ATOM 10548 O O . PRO F 2 266 ? 117.823 149.380 107.632 1.00 14.69 263 PRO F O 1
ATOM 10552 N N . GLY F 2 267 ? 119.378 147.791 107.373 1.00 8.70 264 GLY F N 1
ATOM 10553 C CA . GLY F 2 267 ? 119.100 147.647 105.964 1.00 8.70 264 GLY F CA 1
ATOM 10554 C C . GLY F 2 267 ? 118.414 146.358 105.582 1.00 8.70 264 GLY F C 1
ATOM 10555 O O . GLY F 2 267 ? 118.339 146.055 104.387 1.00 8.70 264 GLY F O 1
ATOM 10556 N N . PHE F 2 268 ? 117.870 145.615 106.543 1.00 9.82 265 PHE F N 1
ATOM 10557 C CA . PHE F 2 268 ? 117.506 144.221 106.318 1.00 9.82 265 PHE F CA 1
ATOM 10558 C C . PHE F 2 268 ? 116.170 144.103 105.598 1.00 9.82 265 PHE F C 1
ATOM 10559 O O . PHE F 2 268 ? 115.169 144.685 106.021 1.00 9.82 265 PHE F O 1
ATOM 10567 N N . LEU F 2 269 ? 116.156 143.328 104.511 1.00 6.53 266 LEU F N 1
ATOM 10568 C CA . LEU F 2 269 ? 114.985 143.202 103.652 1.00 6.53 266 LEU F CA 1
ATOM 10569 C C . LEU F 2 269 ? 114.437 141.781 103.574 1.00 6.53 266 LEU F C 1
ATOM 10570 O O . LEU F 2 269 ? 113.489 141.541 102.822 1.00 6.53 266 LEU F O 1
ATOM 10575 N N . GLY F 2 270 ? 115.004 140.834 104.311 1.00 5.77 267 GLY F N 1
ATOM 10576 C CA . GLY F 2 270 ? 114.489 139.480 104.308 1.00 5.77 267 GLY F CA 1
ATOM 10577 C C . GLY F 2 270 ? 115.414 138.480 103.648 1.00 5.77 267 GLY F C 1
ATOM 10578 O O . GLY F 2 270 ? 116.341 138.814 102.908 1.00 5.77 267 GLY F O 1
ATOM 10579 N N . PHE F 2 271 ? 115.140 137.210 103.938 1.00 7.72 268 PHE F N 1
ATOM 10580 C CA . PHE F 2 271 ? 115.887 136.099 103.371 1.00 7.72 268 PHE F CA 1
ATOM 10581 C C . PHE F 2 271 ? 115.553 135.950 101.894 1.00 7.72 268 PHE F C 1
ATOM 10582 O O . PHE F 2 271 ? 114.482 136.351 101.438 1.00 7.72 268 PHE F O 1
ATOM 10590 N N . ALA F 2 272 ? 116.479 135.369 101.135 1.00 7.25 269 ALA F N 1
ATOM 10591 C CA . ALA F 2 272 ? 116.327 135.365 99.687 1.00 7.25 269 ALA F CA 1
ATOM 10592 C C . ALA F 2 272 ? 115.655 134.117 99.143 1.00 7.25 269 ALA F C 1
ATOM 10593 O O . ALA F 2 272 ? 115.336 134.083 97.954 1.00 7.25 269 ALA F O 1
ATOM 10595 N N . VAL F 2 273 ? 115.432 133.096 99.970 1.00 8.02 270 VAL F N 1
ATOM 10596 C CA . VAL F 2 273 ? 114.655 131.950 99.515 1.00 8.02 270 VAL F CA 1
ATOM 10597 C C . VAL F 2 273 ? 113.171 132.292 99.477 1.00 8.02 270 VAL F C 1
ATOM 10598 O O . VAL F 2 273 ? 112.414 131.677 98.716 1.00 8.02 270 VAL F O 1
ATOM 10602 N N . ASN F 2 274 ? 112.746 133.307 100.229 1.00 6.64 271 ASN F N 1
ATOM 10603 C CA . ASN F 2 274 ? 111.368 133.770 100.257 1.00 6.64 271 ASN F CA 1
ATOM 10604 C C . ASN F 2 274 ? 111.073 134.822 99.198 1.00 6.64 271 ASN F C 1
ATOM 10605 O O . ASN F 2 274 ? 110.055 135.507 99.304 1.00 6.64 271 ASN F O 1
ATOM 10610 N N . MET F 2 275 ? 111.932 134.978 98.193 1.00 9.15 272 MET F N 1
ATOM 10611 C CA . MET F 2 275 ? 111.764 136.020 97.188 1.00 9.15 272 MET F CA 1
ATOM 10612 C C . MET F 2 275 ? 111.291 135.489 95.842 1.00 9.15 272 MET F C 1
ATOM 10613 O O . MET F 2 275 ? 110.899 136.285 94.984 1.00 9.15 272 MET F O 1
ATOM 10618 N N . ILE F 2 276 ? 111.324 134.177 95.640 1.00 12.78 273 ILE F N 1
ATOM 10619 C CA . ILE F 2 276 ? 111.020 133.545 94.360 1.00 12.78 273 ILE F CA 1
ATOM 10620 C C . ILE F 2 276 ? 109.550 133.146 94.350 1.00 12.78 273 ILE F C 1
ATOM 10621 O O . ILE F 2 276 ? 109.039 132.618 95.340 1.00 12.78 273 ILE F O 1
ATOM 10626 N N . GLN F 2 277 ? 108.856 133.411 93.245 1.00 19.25 274 GLN F N 1
ATOM 10627 C CA . GLN F 2 277 ? 107.459 133.025 93.083 1.00 19.25 274 GLN F CA 1
ATOM 10628 C C . GLN F 2 277 ? 107.371 131.826 92.148 1.00 19.25 274 GLN F C 1
ATOM 10629 O O . GLN F 2 277 ? 107.795 131.906 90.991 1.00 19.25 274 GLN F O 1
ATOM 10635 N N . ILE F 2 278 ? 106.801 130.729 92.645 1.00 19.78 275 ILE F N 1
ATOM 10636 C CA . ILE F 2 278 ? 106.793 129.447 91.951 1.00 19.78 275 ILE F CA 1
ATOM 10637 C C . ILE F 2 278 ? 105.471 129.275 91.214 1.00 19.78 275 ILE F C 1
ATOM 10638 O O . ILE F 2 278 ? 104.410 129.697 91.692 1.00 19.78 275 ILE F O 1
ATOM 10643 N N . ASP F 2 279 ? 105.549 128.695 90.015 1.00 26.93 276 ASP F N 1
ATOM 10644 C CA . ASP F 2 279 ? 104.406 128.079 89.357 1.00 26.93 276 ASP F CA 1
ATOM 10645 C C . ASP F 2 279 ? 103.746 127.088 90.316 1.00 26.93 276 ASP F C 1
ATOM 10646 O O . ASP F 2 279 ? 104.416 126.156 90.781 1.00 26.93 276 ASP F O 1
ATOM 10651 N N . PRO F 2 280 ? 102.455 127.249 90.642 1.00 25.79 277 PRO F N 1
ATOM 10652 C CA . PRO F 2 280 ? 101.843 126.426 91.703 1.00 25.79 277 PRO F CA 1
ATOM 10653 C C . PRO F 2 280 ? 101.662 124.948 91.380 1.00 25.79 277 PRO F C 1
ATOM 10654 O O . PRO F 2 280 ? 101.105 124.224 92.212 1.00 25.79 277 PRO F O 1
ATOM 10658 N N . ALA F 2 281 ? 102.106 124.466 90.221 1.00 22.36 278 ALA F N 1
ATOM 10659 C CA . ALA F 2 281 ? 102.177 123.027 90.008 1.00 22.36 278 ALA F CA 1
ATOM 10660 C C . ALA F 2 281 ? 103.250 122.392 90.885 1.00 22.36 278 ALA F C 1
ATOM 10661 O O . ALA F 2 281 ? 103.109 121.239 91.306 1.00 22.36 278 ALA F O 1
ATOM 10663 N N . TYR F 2 282 ? 104.328 123.125 91.173 1.00 18.17 279 TYR F N 1
ATOM 10664 C CA . TYR F 2 282 ? 105.477 122.587 91.892 1.00 18.17 279 TYR F CA 1
ATOM 10665 C C . TYR F 2 282 ? 105.537 123.020 93.350 1.00 18.17 279 TYR F C 1
ATOM 10666 O O . TYR F 2 282 ? 106.563 122.812 93.997 1.00 18.17 279 TYR F O 1
ATOM 10675 N N . LEU F 2 283 ? 104.476 123.626 93.884 1.00 19.18 280 LEU F N 1
ATOM 10676 C CA . LEU F 2 283 ? 104.498 124.028 95.287 1.00 19.18 280 LEU F CA 1
ATOM 10677 C C . LEU F 2 283 ? 104.451 122.846 96.241 1.00 19.18 280 LEU F C 1
ATOM 10678 O O . LEU F 2 283 ? 104.912 122.971 97.379 1.00 19.18 280 LEU F O 1
ATOM 10683 N N . LEU F 2 284 ? 103.931 121.708 95.762 1.00 20.41 281 LEU F N 1
ATOM 10684 C CA . LEU F 2 284 ? 103.847 120.482 96.601 1.00 20.41 281 LEU F CA 1
ATOM 10685 C C . LEU F 2 284 ? 103.887 119.207 95.741 1.00 20.41 281 LEU F C 1
ATOM 10686 O O . LEU F 2 284 ? 103.548 119.285 94.543 1.00 20.41 281 LEU F O 1
ATOM 10691 N N . CYS F 2 285 ? 104.332 118.102 96.358 1.00 25.72 282 CYS F N 1
ATOM 10692 C CA . CYS F 2 285 ? 104.376 116.709 95.820 1.00 25.72 282 CYS F CA 1
ATOM 10693 C C . CYS F 2 285 ? 105.422 116.464 94.720 1.00 25.72 282 CYS F C 1
ATOM 10694 O O . CYS F 2 285 ? 105.268 115.447 94.021 1.00 25.72 282 CYS F O 1
ATOM 10697 N N . VAL F 2 286 ? 106.424 117.331 94.541 1.00 25.61 283 VAL F N 1
ATOM 10698 C CA . VAL F 2 286 ? 107.450 117.040 93.489 1.00 25.61 283 VAL F CA 1
ATOM 10699 C C . VAL F 2 286 ? 108.256 115.789 93.878 1.00 25.61 283 VAL F C 1
ATOM 10700 O O . VAL F 2 286 ? 108.491 114.936 93.003 1.00 25.61 283 VAL F O 1
ATOM 10704 N N . THR F 2 287 ? 108.644 115.697 95.154 1.00 26.83 284 THR F N 1
ATOM 10705 C CA . THR F 2 287 ? 109.378 114.591 95.742 1.00 26.83 284 THR F CA 1
ATOM 10706 C C . THR F 2 287 ? 108.387 113.569 96.296 1.00 26.83 284 THR F C 1
ATOM 10707 O O . THR F 2 287 ? 107.323 113.929 96.809 1.00 26.83 284 THR F O 1
ATOM 10711 N N . SER F 2 288 ? 108.738 112.280 96.174 1.00 32.32 285 SER F N 1
ATOM 10712 C CA . SER F 2 288 ? 107.856 111.191 96.593 1.00 32.32 285 SER F CA 1
ATOM 10713 C C . SER F 2 288 ? 107.589 111.166 98.096 1.00 32.32 285 SER F C 1
ATOM 10714 O O . SER F 2 288 ? 106.620 110.533 98.523 1.00 32.32 285 SER F O 1
ATOM 10717 N N . TYR F 2 289 ? 108.412 111.827 98.906 1.00 34.04 286 TYR F N 1
ATOM 10718 C CA . TYR F 2 289 ? 108.090 112.018 100.314 1.00 34.04 286 TYR F CA 1
ATOM 10719 C C . TYR F 2 289 ? 107.128 113.174 100.546 1.00 34.04 286 TYR F C 1
ATOM 10720 O O . TYR F 2 289 ? 106.751 113.420 101.696 1.00 34.04 286 TYR F O 1
ATOM 10729 N N . GLY F 2 290 ? 106.734 113.888 99.497 1.00 27.95 287 GLY F N 1
ATOM 10730 C CA . GLY F 2 290 ? 105.708 114.904 99.612 1.00 27.95 287 GLY F CA 1
ATOM 10731 C C . GLY F 2 290 ? 106.215 116.277 99.989 1.00 27.95 287 GLY F C 1
ATOM 10732 O O . GLY F 2 290 ? 105.586 116.976 100.789 1.00 27.95 287 GLY F O 1
ATOM 10733 N N . TYR F 2 291 ? 107.349 116.677 99.425 1.00 22.21 288 TYR F N 1
ATOM 10734 C CA . TYR F 2 291 ? 107.893 118.010 99.618 1.00 22.21 288 TYR F CA 1
ATOM 10735 C C . TYR F 2 291 ? 107.740 118.819 98.341 1.00 22.21 288 TYR F C 1
ATOM 10736 O O . TYR F 2 291 ? 107.522 118.278 97.254 1.00 22.21 288 TYR F O 1
ATOM 10745 N N . GLY F 2 292 ? 107.846 120.139 98.522 1.00 15.65 289 GLY F N 1
ATOM 10746 C CA . GLY F 2 292 ? 107.744 121.140 97.446 1.00 15.65 289 GLY F CA 1
ATOM 10747 C C . GLY F 2 292 ? 109.115 121.548 96.946 1.00 15.65 289 GLY F C 1
ATOM 10748 O O . GLY F 2 292 ? 110.104 121.233 97.618 1.00 15.65 289 GLY F O 1
ATOM 10749 N N . LEU F 2 293 ? 109.168 122.203 95.788 1.00 12.27 290 LEU F N 1
ATOM 10750 C CA . LEU F 2 293 ? 110.452 122.638 95.185 1.00 12.27 290 LEU F CA 1
ATOM 10751 C C . LEU F 2 293 ? 111.156 123.643 96.104 1.00 12.27 290 LEU F C 1
ATOM 10752 O O . LEU F 2 293 ? 112.375 123.520 96.271 1.00 12.27 290 LEU F O 1
ATOM 10757 N N . ARG F 2 294 ? 110.408 124.556 96.723 1.00 13.96 291 ARG F N 1
ATOM 10758 C CA . ARG F 2 294 ? 111.012 125.639 97.548 1.00 13.96 291 ARG F CA 1
ATOM 10759 C C . ARG F 2 294 ? 111.808 125.123 98.753 1.00 13.96 291 ARG F C 1
ATOM 10760 O O . ARG F 2 294 ? 112.872 125.692 99.002 1.00 13.96 291 ARG F O 1
ATOM 10768 N N . GLU F 2 295 ? 111.328 124.104 99.471 1.00 13.45 292 GLU F N 1
ATOM 10769 C CA . GLU F 2 295 ? 112.026 123.639 100.661 1.00 13.45 292 GLU F CA 1
ATOM 10770 C C . GLU F 2 295 ? 113.019 122.519 100.379 1.00 13.45 292 GLU F C 1
ATOM 10771 O O . GLU F 2 295 ? 113.689 122.063 101.311 1.00 13.45 292 GLU F O 1
ATOM 10777 N N . THR F 2 296 ? 113.126 122.049 99.140 1.00 12.00 293 THR F N 1
ATOM 10778 C CA . THR F 2 296 ? 114.213 121.155 98.767 1.00 12.00 293 THR F CA 1
ATOM 10779 C C . THR F 2 296 ? 115.229 121.833 97.855 1.00 12.00 293 THR F C 1
ATOM 10780 O O . THR F 2 296 ? 116.414 121.892 98.188 1.00 12.00 293 THR F O 1
ATOM 10784 N N . LEU F 2 297 ? 114.785 122.361 96.715 1.00 13.43 294 LEU F N 1
ATOM 10785 C CA . LEU F 2 297 ? 115.722 122.935 95.755 1.00 13.43 294 LEU F CA 1
ATOM 10786 C C . LEU F 2 297 ? 116.225 124.293 96.215 1.00 13.43 294 LEU F C 1
ATOM 10787 O O . LEU F 2 297 ? 117.432 124.493 96.376 1.00 13.43 294 LEU F O 1
ATOM 10792 N N . PHE F 2 298 ? 115.314 125.245 96.428 1.00 25.62 295 PHE F N 1
ATOM 10793 C CA . PHE F 2 298 ? 115.737 126.612 96.699 1.00 25.62 295 PHE F CA 1
ATOM 10794 C C . PHE F 2 298 ? 116.276 126.803 98.104 1.00 25.62 295 PHE F C 1
ATOM 10795 O O . PHE F 2 298 ? 116.919 127.819 98.363 1.00 25.62 295 PHE F O 1
ATOM 10803 N N . TYR F 2 299 ? 116.054 125.859 99.009 1.00 13.22 296 TYR F N 1
ATOM 10804 C CA . TYR F 2 299 ? 116.755 125.935 100.280 1.00 13.22 296 TYR F CA 1
ATOM 10805 C C . TYR F 2 299 ? 118.188 125.440 100.149 1.00 13.22 296 TYR F C 1
ATOM 10806 O O . TYR F 2 299 ? 119.052 125.832 100.939 1.00 13.22 296 TYR F O 1
ATOM 10815 N N . ASN F 2 300 ? 118.467 124.605 99.155 1.00 13.62 297 ASN F N 1
ATOM 10816 C CA . ASN F 2 300 ? 119.824 124.175 98.866 1.00 13.62 297 ASN F CA 1
ATOM 10817 C C . ASN F 2 300 ? 120.468 125.013 97.780 1.00 13.62 297 ASN F C 1
ATOM 10818 O O . ASN F 2 300 ? 121.412 124.553 97.134 1.00 13.62 297 ASN F O 1
ATOM 10823 N N . LEU F 2 301 ? 119.955 126.212 97.545 1.00 25.62 298 LEU F N 1
ATOM 10824 C CA . LEU F 2 301 ? 120.633 127.229 96.756 1.00 25.62 298 LEU F CA 1
ATOM 10825 C C . LEU F 2 301 ? 120.743 128.557 97.487 1.00 25.62 298 LEU F C 1
ATOM 10826 O O . LEU F 2 301 ? 121.755 129.246 97.350 1.00 25.62 298 LEU F O 1
ATOM 10831 N N . PHE F 2 302 ? 119.732 128.932 98.270 1.00 14.37 299 PHE F N 1
ATOM 10832 C CA . PHE F 2 302 ? 119.772 130.114 99.132 1.00 14.37 299 PHE F CA 1
ATOM 10833 C C . PHE F 2 302 ? 119.535 129.629 100.558 1.00 14.37 299 PHE F C 1
ATOM 10834 O O . PHE F 2 302 ? 118.427 129.735 101.083 1.00 14.37 299 PHE F O 1
ATOM 10842 N N . SER F 2 303 ? 120.586 129.150 101.209 1.00 10.59 300 SER F N 1
ATOM 10843 C CA . SER F 2 303 ? 120.438 128.536 102.526 1.00 10.59 300 SER F CA 1
ATOM 10844 C C . SER F 2 303 ? 120.606 129.613 103.585 1.00 10.59 300 SER F C 1
ATOM 10845 O O . SER F 2 303 ? 121.710 129.857 104.066 1.00 10.59 300 SER F O 1
ATOM 10848 N N . ARG F 2 304 ? 119.488 130.254 103.952 1.00 12.68 301 ARG F N 1
ATOM 10849 C CA . ARG F 2 304 ? 119.440 131.422 104.853 1.00 12.68 301 ARG F CA 1
ATOM 10850 C C . ARG F 2 304 ? 120.305 132.579 104.353 1.00 12.68 301 ARG F C 1
ATOM 10851 O O . ARG F 2 304 ? 120.885 133.337 105.130 1.00 12.68 301 ARG F O 1
ATOM 10859 N N . LEU F 2 305 ? 120.386 132.707 103.034 1.00 25.62 302 LEU F N 1
ATOM 10860 C CA . LEU F 2 305 ? 120.971 133.864 102.377 1.00 25.62 302 LEU F CA 1
ATOM 10861 C C . LEU F 2 305 ? 120.062 135.052 102.629 1.00 25.62 302 LEU F C 1
ATOM 10862 O O . LEU F 2 305 ? 118.851 134.949 102.419 1.00 25.62 302 LEU F O 1
ATOM 10867 N N . GLN F 2 306 ? 120.619 136.181 103.060 1.00 13.13 303 GLN F N 1
ATOM 10868 C CA . GLN F 2 306 ? 119.787 137.318 103.430 1.00 13.13 303 GLN F CA 1
ATOM 10869 C C . GLN F 2 306 ? 120.237 138.600 102.743 1.00 13.13 303 GLN F C 1
ATOM 10870 O O . GLN F 2 306 ? 121.429 138.808 102.487 1.00 13.13 303 GLN F O 1
ATOM 10876 N N . VAL F 2 307 ? 119.255 139.444 102.431 1.00 8.83 304 VAL F N 1
ATOM 10877 C CA . VAL F 2 307 ? 119.419 140.585 101.539 1.00 8.83 304 VAL F CA 1
ATOM 10878 C C . VAL F 2 307 ? 119.321 141.876 102.337 1.00 8.83 304 VAL F C 1
ATOM 10879 O O . VAL F 2 307 ? 118.364 142.087 103.089 1.00 8.83 304 VAL F O 1
ATOM 10883 N N . TYR F 2 308 ? 120.313 142.742 102.164 1.00 9.47 305 TYR F N 1
ATOM 10884 C CA . TYR F 2 308 ? 120.372 144.065 102.758 1.00 9.47 305 TYR F CA 1
ATOM 10885 C C . TYR F 2 308 ? 120.231 145.123 101.671 1.00 9.47 305 TYR F C 1
ATOM 10886 O O . TYR F 2 308 ? 120.240 144.824 100.476 1.00 9.47 305 TYR F O 1
ATOM 10895 N N . LYS F 2 309 ? 120.103 146.381 102.101 1.00 11.68 306 LYS F N 1
ATOM 10896 C CA . LYS F 2 309 ? 119.840 147.461 101.156 1.00 11.68 306 LYS F CA 1
ATOM 10897 C C . LYS F 2 309 ? 121.124 147.975 100.514 1.00 11.68 306 LYS F C 1
ATOM 10898 O O . LYS F 2 309 ? 121.281 147.907 99.292 1.00 11.68 306 LYS F O 1
ATOM 10904 N N . THR F 2 310 ? 122.053 148.493 101.316 1.00 12.24 307 THR F N 1
ATOM 10905 C CA . THR F 2 310 ? 123.327 148.999 100.822 1.00 12.24 307 THR F CA 1
ATOM 10906 C C . THR F 2 310 ? 124.469 148.196 101.431 1.00 12.24 307 THR F C 1
ATOM 10907 O O . THR F 2 310 ? 124.269 147.365 102.319 1.00 12.24 307 THR F O 1
ATOM 10911 N N . ARG F 2 311 ? 125.686 148.455 100.947 1.00 15.65 308 ARG F N 1
ATOM 10912 C CA . ARG F 2 311 ? 126.819 147.624 101.343 1.00 15.65 308 ARG F CA 1
ATOM 10913 C C . ARG F 2 311 ? 127.326 147.999 102.732 1.00 15.65 308 ARG F C 1
ATOM 10914 O O . ARG F 2 311 ? 127.786 147.132 103.486 1.00 15.65 308 ARG F O 1
ATOM 10922 N N . ALA F 2 312 ? 127.247 149.285 103.086 1.00 12.23 309 ALA F N 1
ATOM 10923 C CA . ALA F 2 312 ? 127.576 149.728 104.437 1.00 12.23 309 ALA F CA 1
ATOM 10924 C C . ALA F 2 312 ? 126.649 149.112 105.469 1.00 12.23 309 ALA F C 1
ATOM 10925 O O . ALA F 2 312 ? 127.083 148.792 106.583 1.00 12.23 309 ALA F O 1
ATOM 10927 N N . ASP F 2 313 ? 125.383 148.909 105.102 1.00 9.89 310 ASP F N 1
ATOM 10928 C CA . ASP F 2 313 ? 124.425 148.239 105.969 1.00 9.89 310 ASP F CA 1
ATOM 10929 C C . ASP F 2 313 ? 124.739 146.761 106.124 1.00 9.89 310 ASP F C 1
ATOM 10930 O O . ASP F 2 313 ? 124.408 146.170 107.154 1.00 9.89 310 ASP F O 1
ATOM 10935 N N . MET F 2 314 ? 125.371 146.156 105.119 1.00 9.52 311 MET F N 1
ATOM 10936 C CA . MET F 2 314 ? 125.744 144.751 105.208 1.00 9.52 311 MET F CA 1
ATOM 10937 C C . MET F 2 314 ? 126.971 144.558 106.087 1.00 9.52 311 MET F C 1
ATOM 10938 O O . MET F 2 314 ? 126.973 143.696 106.971 1.00 9.52 311 MET F O 1
ATOM 10943 N N . ILE F 2 315 ? 128.025 145.349 105.850 1.00 8.43 312 ILE F N 1
ATOM 10944 C CA . ILE F 2 315 ? 129.237 145.265 106.670 1.00 8.43 312 ILE F CA 1
ATOM 10945 C C . ILE F 2 315 ? 128.968 145.704 108.111 1.00 8.43 312 ILE F C 1
ATOM 10946 O O . ILE F 2 315 ? 129.549 145.150 109.055 1.00 8.43 312 ILE F O 1
ATOM 10951 N N . SER F 2 316 ? 128.025 146.629 108.314 1.00 5.41 313 SER F N 1
ATOM 10952 C CA . SER F 2 316 ? 127.661 147.053 109.663 1.00 5.41 313 SER F CA 1
ATOM 10953 C C . SER F 2 316 ? 126.998 145.937 110.466 1.00 5.41 313 SER F C 1
ATOM 10954 O O . SER F 2 316 ? 127.078 145.939 111.699 1.00 5.41 313 SER F O 1
ATOM 10957 N N . ALA F 2 317 ? 126.352 144.982 109.798 1.00 5.45 314 ALA F N 1
ATOM 10958 C CA . ALA F 2 317 ? 125.631 143.898 110.457 1.00 5.45 314 ALA F CA 1
ATOM 10959 C C . ALA F 2 317 ? 126.167 142.537 110.036 1.00 5.45 314 ALA F C 1
ATOM 10960 O O . ALA F 2 317 ? 125.410 141.617 109.732 1.00 5.45 314 ALA F O 1
ATOM 10962 N N . LEU F 2 318 ? 127.483 142.417 109.990 1.00 5.77 315 LEU F N 1
ATOM 10963 C CA . LEU F 2 318 ? 128.215 141.209 109.623 1.00 5.77 315 LEU F CA 1
ATOM 10964 C C . LEU F 2 318 ? 128.302 140.114 110.695 1.00 5.77 315 LEU F C 1
ATOM 10965 O O . LEU F 2 318 ? 128.364 138.943 110.313 1.00 5.77 315 LEU F O 1
ATOM 10970 N N . PRO F 2 319 ? 128.378 140.386 112.010 1.00 5.48 316 PRO F N 1
ATOM 10971 C CA . PRO F 2 319 ? 128.274 139.256 112.950 1.00 5.48 316 PRO F CA 1
ATOM 10972 C C . PRO F 2 319 ? 126.908 138.597 113.006 1.00 5.48 316 PRO F C 1
ATOM 10973 O O . PRO F 2 319 ? 126.812 137.453 113.465 1.00 5.48 316 PRO F O 1
ATOM 10977 N N . CYS F 2 320 ? 125.845 139.262 112.555 1.00 5.51 317 CYS F N 1
ATOM 10978 C CA . CYS F 2 320 ? 124.519 138.666 112.675 1.00 5.51 317 CYS F CA 1
ATOM 10979 C C . CYS F 2 320 ? 124.232 137.693 111.540 1.00 5.51 317 CYS F C 1
ATOM 10980 O O . CYS F 2 320 ? 123.260 136.938 111.606 1.00 5.51 317 CYS F O 1
ATOM 10983 N N . ILE F 2 321 ? 125.050 137.691 110.488 1.00 7.40 318 ILE F N 1
ATOM 10984 C CA . ILE F 2 321 ? 124.835 136.730 109.412 1.00 7.40 318 ILE F CA 1
ATOM 10985 C C . ILE F 2 321 ? 125.426 135.388 109.827 1.00 7.40 318 ILE F C 1
ATOM 10986 O O . ILE F 2 321 ? 126.290 135.317 110.712 1.00 7.40 318 ILE F O 1
ATOM 10991 N N . SER F 2 322 ? 124.923 134.309 109.232 1.00 7.64 319 SER F N 1
ATOM 10992 C CA . SER F 2 322 ? 125.486 132.978 109.415 1.00 7.64 319 SER F CA 1
ATOM 10993 C C . SER F 2 322 ? 125.519 132.201 108.114 1.00 7.64 319 SER F C 1
ATOM 10994 O O . SER F 2 322 ? 125.638 130.974 108.126 1.00 7.64 319 SER F O 1
ATOM 10997 N N . ASP F 2 323 ? 125.386 132.896 106.998 1.00 11.24 320 ASP F N 1
ATOM 10998 C CA . ASP F 2 323 ? 125.616 132.364 105.668 1.00 11.24 320 ASP F CA 1
ATOM 10999 C C . ASP F 2 323 ? 126.117 133.564 104.885 1.00 11.24 320 ASP F C 1
ATOM 11000 O O . ASP F 2 323 ? 126.644 134.513 105.467 1.00 11.24 320 ASP F O 1
ATOM 11005 N N . GLY F 2 324 ? 125.985 133.517 103.565 1.00 10.18 321 GLY F N 1
ATOM 11006 C CA . GLY F 2 324 ? 126.281 134.698 102.776 1.00 10.18 321 GLY F CA 1
ATOM 11007 C C . GLY F 2 324 ? 125.290 135.821 103.036 1.00 10.18 321 GLY F C 1
ATOM 11008 O O . GLY F 2 324 ? 124.283 135.651 103.726 1.00 10.18 321 GLY F O 1
ATOM 11009 N N . ALA F 2 325 ? 125.572 136.977 102.459 1.00 10.96 322 ALA F N 1
ATOM 11010 C CA . ALA F 2 325 ? 124.621 138.069 102.415 1.00 10.96 322 ALA F CA 1
ATOM 11011 C C . ALA F 2 325 ? 124.734 138.746 101.061 1.00 10.96 322 ALA F C 1
ATOM 11012 O O . ALA F 2 325 ? 125.738 138.612 100.359 1.00 10.96 322 ALA F O 1
ATOM 11014 N N . VAL F 2 326 ? 123.682 139.457 100.686 1.00 8.91 323 VAL F N 1
ATOM 11015 C CA . VAL F 2 326 ? 123.570 140.045 99.358 1.00 8.91 323 VAL F CA 1
ATOM 11016 C C . VAL F 2 326 ? 122.969 141.435 99.486 1.00 8.91 323 VAL F C 1
ATOM 11017 O O . VAL F 2 326 ? 121.943 141.621 100.140 1.00 8.91 323 VAL F O 1
ATOM 11021 N N . SER F 2 327 ? 123.609 142.419 98.859 1.00 14.07 324 SER F N 1
ATOM 11022 C CA . SER F 2 327 ? 123.131 143.792 98.896 1.00 14.07 324 SER F CA 1
ATOM 11023 C C . SER F 2 327 ? 122.595 144.208 97.534 1.00 14.07 324 SER F C 1
ATOM 11024 O O . SER F 2 327 ? 122.954 143.638 96.501 1.00 14.07 324 SER F O 1
ATOM 11027 N N . LEU F 2 328 ? 121.723 145.220 97.548 1.00 18.67 325 LEU F N 1
ATOM 11028 C CA . LEU F 2 328 ? 121.095 145.701 96.324 1.00 18.67 325 LEU F CA 1
ATOM 11029 C C . LEU F 2 328 ? 121.958 146.682 95.550 1.00 18.67 325 LEU F C 1
ATOM 11030 O O . LEU F 2 328 ? 121.527 147.163 94.497 1.00 18.67 325 LEU F O 1
ATOM 11035 N N . ASP F 2 329 ? 123.150 146.997 96.039 1.00 28.26 326 ASP F N 1
ATOM 11036 C CA . ASP F 2 329 ? 124.060 147.837 95.280 1.00 28.26 326 ASP F CA 1
ATOM 11037 C C . ASP F 2 329 ? 125.002 147.012 94.418 1.00 28.26 326 ASP F C 1
ATOM 11038 O O . ASP F 2 329 ? 125.469 147.493 93.381 1.00 28.26 326 ASP F O 1
ATOM 11043 N N . GLY F 2 330 ? 125.265 145.772 94.813 1.00 18.34 327 GLY F N 1
ATOM 11044 C CA . GLY F 2 330 ? 126.191 144.921 94.098 1.00 18.34 327 GLY F CA 1
ATOM 11045 C C . GLY F 2 330 ? 127.024 144.088 95.045 1.00 18.34 327 GLY F C 1
ATOM 11046 O O . GLY F 2 330 ? 127.774 143.212 94.614 1.00 18.34 327 GLY F O 1
ATOM 11047 N N . GLY F 2 331 ? 126.891 144.349 96.344 1.00 13.15 328 GLY F N 1
ATOM 11048 C CA . GLY F 2 331 ? 127.743 143.701 97.328 1.00 13.15 328 GLY F CA 1
ATOM 11049 C C . GLY F 2 331 ? 127.330 142.268 97.581 1.00 13.15 328 GLY F C 1
ATOM 11050 O O . GLY F 2 331 ? 126.196 141.997 97.985 1.00 13.15 328 GLY F O 1
ATOM 11051 N N . ILE F 2 332 ? 128.260 141.346 97.351 1.00 14.33 329 ILE F N 1
ATOM 11052 C CA . ILE F 2 332 ? 128.040 139.914 97.509 1.00 14.33 329 ILE F CA 1
ATOM 11053 C C . ILE F 2 332 ? 129.124 139.378 98.423 1.00 14.33 329 ILE F C 1
ATOM 11054 O O . ILE F 2 332 ? 130.308 139.614 98.175 1.00 14.33 329 ILE F O 1
ATOM 11059 N N . ILE F 2 333 ? 128.737 138.697 99.496 1.00 25.62 330 ILE F N 1
ATOM 11060 C CA . ILE F 2 333 ? 129.659 137.832 100.222 1.00 25.62 330 ILE F CA 1
ATOM 11061 C C . ILE F 2 333 ? 128.980 136.479 100.353 1.00 25.62 330 ILE F C 1
ATOM 11062 O O . ILE F 2 333 ? 127.751 136.405 100.438 1.00 25.62 330 ILE F O 1
ATOM 11067 N N . ARG F 2 334 ? 129.769 135.404 100.300 1.00 25.62 331 ARG F N 1
ATOM 11068 C CA . ARG F 2 334 ? 129.216 134.057 100.235 1.00 25.62 331 ARG F CA 1
ATOM 11069 C C . ARG F 2 334 ? 129.547 133.191 101.436 1.00 25.62 331 ARG F C 1
ATOM 11070 O O . ARG F 2 334 ? 128.736 132.345 101.806 1.00 25.62 331 ARG F O 1
ATOM 11078 N N . LYS F 2 335 ? 130.708 133.364 102.041 1.00 14.48 332 LYS F N 1
ATOM 11079 C CA . LYS F 2 335 ? 131.028 132.745 103.316 1.00 14.48 332 LYS F CA 1
ATOM 11080 C C . LYS F 2 335 ? 131.285 133.855 104.325 1.00 14.48 332 LYS F C 1
ATOM 11081 O O . LYS F 2 335 ? 131.035 135.029 104.052 1.00 14.48 332 LYS F O 1
ATOM 11087 N N . THR F 2 336 ? 131.777 133.479 105.505 1.00 9.27 333 THR F N 1
ATOM 11088 C CA . THR F 2 336 ? 131.983 134.463 106.562 1.00 9.27 333 THR F CA 1
ATOM 11089 C C . THR F 2 336 ? 133.169 135.368 106.252 1.00 9.27 333 THR F C 1
ATOM 11090 O O . THR F 2 336 ? 133.015 136.584 106.102 1.00 9.27 333 THR F O 1
ATOM 11094 N N . GLY F 2 337 ? 134.365 134.792 106.136 1.00 12.71 334 GLY F N 1
ATOM 11095 C CA . GLY F 2 337 ? 135.549 135.602 105.924 1.00 12.71 334 GLY F CA 1
ATOM 11096 C C . GLY F 2 337 ? 135.776 136.049 104.499 1.00 12.71 334 GLY F C 1
ATOM 11097 O O . GLY F 2 337 ? 136.624 136.912 104.266 1.00 12.71 334 GLY F O 1
ATOM 11098 N N . ILE F 2 338 ? 135.039 135.498 103.542 1.00 25.62 335 ILE F N 1
ATOM 11099 C CA . ILE F 2 338 ? 135.298 135.738 102.127 1.00 25.62 335 ILE F CA 1
ATOM 11100 C C . ILE F 2 338 ? 134.420 136.881 101.636 1.00 25.62 335 ILE F C 1
ATOM 11101 O O . ILE F 2 338 ? 133.190 136.775 101.635 1.00 25.62 335 ILE F O 1
ATOM 11106 N N . PHE F 2 339 ? 135.054 137.966 101.209 1.00 14.68 336 PHE F N 1
ATOM 11107 C CA . PHE F 2 339 ? 134.391 139.118 100.621 1.00 14.68 336 PHE F CA 1
ATOM 11108 C C . PHE F 2 339 ? 134.623 139.085 99.120 1.00 14.68 336 PHE F C 1
ATOM 11109 O O . PHE F 2 339 ? 135.590 138.488 98.655 1.00 14.68 336 PHE F O 1
ATOM 11117 N N . ASN F 2 340 ? 133.739 139.717 98.359 1.00 12.10 337 ASN F N 1
ATOM 11118 C CA . ASN F 2 340 ? 133.906 139.843 96.916 1.00 12.10 337 ASN F CA 1
ATOM 11119 C C . ASN F 2 340 ? 133.996 141.314 96.551 1.00 12.10 337 ASN F C 1
ATOM 11120 O O . ASN F 2 340 ? 133.096 142.096 96.873 1.00 12.10 337 ASN F O 1
ATOM 11125 N N . LEU F 2 341 ? 135.076 141.681 95.874 1.00 12.31 338 LEU F N 1
ATOM 11126 C CA . LEU F 2 341 ? 135.419 143.069 95.639 1.00 12.31 338 LEU F CA 1
ATOM 11127 C C . LEU F 2 341 ? 135.615 143.288 94.146 1.00 12.31 338 LEU F C 1
ATOM 11128 O O . LEU F 2 341 ? 135.804 142.342 93.383 1.00 12.31 338 LEU F O 1
ATOM 11133 N N . GLY F 2 342 ? 135.564 144.544 93.729 1.00 18.47 339 GLY F N 1
ATOM 11134 C CA . GLY F 2 342 ? 135.897 144.893 92.361 1.00 18.47 339 GLY F CA 1
ATOM 11135 C C . GLY F 2 342 ? 134.673 145.064 91.486 1.00 18.47 339 GLY F C 1
ATOM 11136 O O . GLY F 2 342 ? 133.528 145.069 91.945 1.00 18.47 339 GLY F O 1
ATOM 11137 N N . ASN F 2 343 ? 134.954 145.235 90.190 1.00 22.04 340 ASN F N 1
ATOM 11138 C CA . ASN F 2 343 ? 133.914 145.380 89.176 1.00 22.04 340 ASN F CA 1
ATOM 11139 C C . ASN F 2 343 ? 133.041 144.137 89.108 1.00 22.04 340 ASN F C 1
ATOM 11140 O O . ASN F 2 343 ? 133.538 143.022 88.933 1.00 22.04 340 ASN F O 1
ATOM 11145 N N . ARG F 2 344 ? 131.735 144.339 89.247 1.00 19.51 341 ARG F N 1
ATOM 11146 C CA . ARG F 2 344 ? 130.805 143.232 89.412 1.00 19.51 341 ARG F CA 1
ATOM 11147 C C . ARG F 2 344 ? 130.584 142.492 88.102 1.00 19.51 341 ARG F C 1
ATOM 11148 O O . ARG F 2 344 ? 130.339 143.104 87.059 1.00 19.51 341 ARG F O 1
ATOM 11156 N N . ASP F 2 345 ? 130.691 141.170 88.175 1.00 33.93 342 ASP F N 1
ATOM 11157 C CA . ASP F 2 345 ? 130.554 140.296 87.022 1.00 33.93 342 ASP F CA 1
ATOM 11158 C C . ASP F 2 345 ? 129.137 140.324 86.460 1.00 33.93 342 ASP F C 1
ATOM 11159 O O . ASP F 2 345 ? 128.171 140.664 87.148 1.00 33.93 342 ASP F O 1
ATOM 11164 N N . GLU F 2 346 ? 129.023 139.968 85.185 1.00 35.26 343 GLU F N 1
ATOM 11165 C CA . GLU F 2 346 ? 127.767 140.038 84.455 1.00 35.26 343 GLU F CA 1
ATOM 11166 C C . GLU F 2 346 ? 127.450 138.662 83.889 1.00 35.26 343 GLU F C 1
ATOM 11167 O O . GLU F 2 346 ? 128.194 138.147 83.048 1.00 35.26 343 GLU F O 1
ATOM 11173 N N . VAL F 2 347 ? 126.359 138.066 84.362 1.00 28.72 344 VAL F N 1
ATOM 11174 C CA . VAL F 2 347 ? 125.836 136.829 83.798 1.00 28.72 344 VAL F CA 1
ATOM 11175 C C . VAL F 2 347 ? 124.649 137.182 82.918 1.00 28.72 344 VAL F C 1
ATOM 11176 O O . VAL F 2 347 ? 123.969 138.193 83.129 1.00 28.72 344 VAL F O 1
ATOM 11180 N N . ASN F 2 348 ? 124.412 136.352 81.906 1.00 37.74 345 ASN F N 1
ATOM 11181 C CA . ASN F 2 348 ? 123.389 136.678 80.923 1.00 37.74 345 ASN F CA 1
ATOM 11182 C C . ASN F 2 348 ? 122.014 136.166 81.323 1.00 37.74 345 ASN F C 1
ATOM 11183 O O . ASN F 2 348 ? 121.011 136.827 81.037 1.00 37.74 345 ASN F O 1
ATOM 11188 N N . VAL F 2 349 ? 121.939 135.011 81.976 1.00 30.55 346 VAL F N 1
ATOM 11189 C CA . VAL F 2 349 ? 120.653 134.458 82.382 1.00 30.55 346 VAL F CA 1
ATOM 11190 C C . VAL F 2 349 ? 120.130 135.203 83.600 1.00 30.55 346 VAL F C 1
ATOM 11191 O O . VAL F 2 349 ? 120.872 135.505 84.540 1.00 30.55 346 VAL F O 1
ATOM 11195 N N . ARG F 2 350 ? 118.843 135.533 83.562 1.00 25.27 347 ARG F N 1
ATOM 11196 C CA . ARG F 2 350 ? 118.180 136.284 84.614 1.00 25.27 347 ARG F CA 1
ATOM 11197 C C . ARG F 2 350 ? 116.875 135.585 84.957 1.00 25.27 347 ARG F C 1
ATOM 11198 O O . ARG F 2 350 ? 116.288 134.902 84.115 1.00 25.27 347 ARG F O 1
ATOM 11206 N N . PHE F 2 351 ? 116.435 135.742 86.203 1.00 19.03 348 PHE F N 1
ATOM 11207 C CA . PHE F 2 351 ? 115.105 135.281 86.581 1.00 19.03 348 PHE F CA 1
ATOM 11208 C C . PHE F 2 351 ? 114.041 136.070 85.830 1.00 19.03 348 PHE F C 1
ATOM 11209 O O . PHE F 2 351 ? 114.199 137.264 85.566 1.00 19.03 348 PHE F O 1
ATOM 11217 N N . ALA F 2 352 ? 112.956 135.394 85.471 1.00 19.49 349 ALA F N 1
ATOM 11218 C CA . ALA F 2 352 ? 111.891 136.063 84.749 1.00 19.49 349 ALA F CA 1
ATOM 11219 C C . ALA F 2 352 ? 111.034 136.882 85.707 1.00 19.49 349 ALA F C 1
ATOM 11220 O O . ALA F 2 352 ? 111.158 136.793 86.931 1.00 19.49 349 ALA F O 1
ATOM 11222 N N . LYS F 2 353 ? 110.155 137.689 85.133 1.00 23.71 350 LYS F N 1
ATOM 11223 C CA . LYS F 2 353 ? 109.265 138.538 85.911 1.00 23.71 350 LYS F CA 1
ATOM 11224 C C . LYS F 2 353 ? 107.847 138.006 85.813 1.00 23.71 350 LYS F C 1
ATOM 11225 O O . LYS F 2 353 ? 107.382 137.726 84.699 1.00 23.71 350 LYS F O 1
ATOM 11231 N N . PRO F 2 354 ? 107.140 137.832 86.932 1.00 24.90 351 PRO F N 1
ATOM 11232 C CA . PRO F 2 354 ? 105.822 137.187 86.879 1.00 24.90 351 PRO F CA 1
ATOM 11233 C C . PRO F 2 354 ? 104.760 138.076 86.249 1.00 24.90 351 PRO F C 1
ATOM 11234 O O . PRO F 2 354 ? 104.713 139.286 86.479 1.00 24.90 351 PRO F O 1
ATOM 11238 N N . THR F 2 355 ? 103.902 137.452 85.448 1.00 26.48 352 THR F N 1
ATOM 11239 C CA . THR F 2 355 ? 102.832 138.153 84.748 1.00 26.48 352 THR F CA 1
ATOM 11240 C C . THR F 2 355 ? 101.462 137.667 85.202 1.00 26.48 352 THR F C 1
ATOM 11241 O O . THR F 2 355 ? 100.838 136.838 84.540 1.00 26.48 352 THR F O 1
ATOM 11245 N N . MET F 2 360 ? 97.863 143.526 88.631 1.00 65.02 357 MET F N 1
ATOM 11246 C CA . MET F 2 360 ? 98.758 144.224 89.546 1.00 65.02 357 MET F CA 1
ATOM 11247 C C . MET F 2 360 ? 97.987 144.847 90.706 1.00 65.02 357 MET F C 1
ATOM 11248 O O . MET F 2 360 ? 98.427 145.834 91.294 1.00 65.02 357 MET F O 1
ATOM 11253 N N . ASP F 2 361 ? 96.830 144.267 91.031 1.00 57.46 358 ASP F N 1
ATOM 11254 C CA . ASP F 2 361 ? 96.025 144.789 92.130 1.00 57.46 358 ASP F CA 1
ATOM 11255 C C . ASP F 2 361 ? 96.541 144.318 93.484 1.00 57.46 358 ASP F C 1
ATOM 11256 O O . ASP F 2 361 ? 96.339 145.008 94.496 1.00 57.46 358 ASP F O 1
ATOM 11261 N N . ASN F 2 362 ? 97.206 143.157 93.517 1.00 51.30 359 ASN F N 1
ATOM 11262 C CA . ASN F 2 362 ? 97.888 142.718 94.730 1.00 51.30 359 ASN F CA 1
ATOM 11263 C C . ASN F 2 362 ? 99.016 143.674 95.091 1.00 51.30 359 ASN F C 1
ATOM 11264 O O . ASN F 2 362 ? 99.266 143.931 96.275 1.00 51.30 359 ASN F O 1
ATOM 11269 N N . TYR F 2 363 ? 99.690 144.222 94.072 1.00 51.03 360 TYR F N 1
ATOM 11270 C CA . TYR F 2 363 ? 100.702 145.256 94.276 1.00 51.03 360 TYR F CA 1
ATOM 11271 C C . TYR F 2 363 ? 100.109 146.493 94.939 1.00 51.03 360 TYR F C 1
ATOM 11272 O O . TYR F 2 363 ? 100.711 147.063 95.856 1.00 51.03 360 TYR F O 1
ATOM 11281 N N . SER F 2 364 ? 98.913 146.902 94.508 1.00 53.47 361 SER F N 1
ATOM 11282 C CA . SER F 2 364 ? 98.297 148.110 95.048 1.00 53.47 361 SER F CA 1
ATOM 11283 C C . SER F 2 364 ? 97.800 147.895 96.473 1.00 53.47 361 SER F C 1
ATOM 11284 O O . SER F 2 364 ? 97.946 148.783 97.325 1.00 53.47 361 SER F O 1
ATOM 11287 N N . GLU F 2 365 ? 97.222 146.720 96.751 1.00 52.48 362 GLU F N 1
ATOM 11288 C CA . GLU F 2 365 ? 96.822 146.388 98.118 1.00 52.48 362 GLU F CA 1
ATOM 11289 C C . GLU F 2 365 ? 98.030 146.312 99.046 1.00 52.48 362 GLU F C 1
ATOM 11290 O O . GLU F 2 365 ? 97.983 146.798 100.187 1.00 52.48 362 GLU F O 1
ATOM 11296 N N . ALA F 2 366 ? 99.135 145.742 98.552 1.00 47.90 363 ALA F N 1
ATOM 11297 C CA . ALA F 2 366 ? 100.364 145.660 99.331 1.00 47.90 363 ALA F CA 1
ATOM 11298 C C . ALA F 2 366 ? 100.957 147.037 99.592 1.00 47.90 363 ALA F C 1
ATOM 11299 O O . ALA F 2 366 ? 101.470 147.298 100.684 1.00 47.90 363 ALA F O 1
ATOM 11301 N N . GLU F 2 367 ? 100.870 147.939 98.615 1.00 48.80 364 GLU F N 1
ATOM 11302 C CA . GLU F 2 367 ? 101.424 149.274 98.796 1.00 48.80 364 GLU F CA 1
ATOM 11303 C C . GLU F 2 367 ? 100.559 150.105 99.743 1.00 48.80 364 GLU F C 1
ATOM 11304 O O . GLU F 2 367 ? 101.086 150.922 100.512 1.00 48.80 364 GLU F O 1
ATOM 11310 N N . LYS F 2 368 ? 99.242 149.868 99.738 1.00 48.47 365 LYS F N 1
ATOM 11311 C CA . LYS F 2 368 ? 98.348 150.499 100.710 1.00 48.47 365 LYS F CA 1
ATOM 11312 C C . LYS F 2 368 ? 98.657 150.035 102.132 1.00 48.47 365 LYS F C 1
ATOM 11313 O O . LYS F 2 368 ? 98.734 150.848 103.070 1.00 48.47 365 LYS F O 1
ATOM 11319 N N . LYS F 2 369 ? 98.856 148.722 102.304 1.00 41.81 366 LYS F N 1
ATOM 11320 C CA . LYS F 2 369 ? 99.225 148.191 103.615 1.00 41.81 366 LYS F CA 1
ATOM 11321 C C . LYS F 2 369 ? 100.606 148.678 104.043 1.00 41.81 366 LYS F C 1
ATOM 11322 O O . LYS F 2 369 ? 100.850 148.897 105.238 1.00 41.81 366 LYS F O 1
ATOM 11328 N N . MET F 2 370 ? 101.499 148.897 103.073 1.00 41.74 367 MET F N 1
ATOM 11329 C CA . MET F 2 370 ? 102.814 149.461 103.353 1.00 41.74 367 MET F CA 1
ATOM 11330 C C . MET F 2 370 ? 102.706 150.883 103.887 1.00 41.74 367 MET F C 1
ATOM 11331 O O . MET F 2 370 ? 103.390 151.243 104.853 1.00 41.74 367 MET F O 1
ATOM 11336 N N . LYS F 2 371 ? 101.849 151.704 103.263 1.00 43.10 368 LYS F N 1
ATOM 11337 C CA . LYS F 2 371 ? 101.631 153.070 103.743 1.00 43.10 368 LYS F CA 1
ATOM 11338 C C . LYS F 2 371 ? 101.060 153.084 105.157 1.00 43.10 368 LYS F C 1
ATOM 11339 O O . LYS F 2 371 ? 101.484 153.894 105.999 1.00 43.10 368 LYS F O 1
ATOM 11345 N N . GLU F 2 372 ? 100.124 152.169 105.440 1.00 41.09 369 GLU F N 1
ATOM 11346 C CA . GLU F 2 372 ? 99.538 152.089 106.778 1.00 41.09 369 GLU F CA 1
ATOM 11347 C C . GLU F 2 372 ? 100.581 151.695 107.826 1.00 41.09 369 GLU F C 1
ATOM 11348 O O . GLU F 2 372 ? 100.627 152.279 108.923 1.00 41.09 369 GLU F O 1
ATOM 11354 N N . LEU F 2 373 ? 101.447 150.730 107.491 1.00 36.02 370 LEU F N 1
ATOM 11355 C CA . LEU F 2 373 ? 102.486 150.299 108.424 1.00 36.02 370 LEU F CA 1
ATOM 11356 C C . LEU F 2 373 ? 103.526 151.389 108.667 1.00 36.02 370 LEU F C 1
ATOM 11357 O O . LEU F 2 373 ? 103.981 151.566 109.805 1.00 36.02 370 LEU F O 1
ATOM 11362 N N . LYS F 2 374 ? 103.907 152.133 107.621 1.00 40.22 371 LYS F N 1
ATOM 11363 C CA . LYS F 2 374 ? 104.880 153.211 107.804 1.00 40.22 371 LYS F CA 1
ATOM 11364 C C . LYS F 2 374 ? 104.310 154.343 108.654 1.00 40.22 371 LYS F C 1
ATOM 11365 O O . LYS F 2 374 ? 105.025 154.920 109.489 1.00 40.22 371 LYS F O 1
ATOM 11371 N N . TRP F 2 375 ? 103.012 154.640 108.491 1.00 40.07 372 TRP F N 1
ATOM 11372 C CA . TRP F 2 375 ? 102.375 155.660 109.326 1.00 40.07 372 TRP F CA 1
ATOM 11373 C C . TRP F 2 375 ? 102.322 155.242 110.795 1.00 40.07 372 TRP F C 1
ATOM 11374 O O . TRP F 2 375 ? 102.640 156.045 111.691 1.00 40.07 372 TRP F O 1
ATOM 11385 N N . LYS F 2 376 ? 101.944 153.986 111.064 1.00 38.44 373 LYS F N 1
ATOM 11386 C CA . LYS F 2 376 ? 101.875 153.537 112.454 1.00 38.44 373 LYS F CA 1
ATOM 11387 C C . LYS F 2 376 ? 103.263 153.436 113.090 1.00 38.44 373 LYS F C 1
ATOM 11388 O O . LYS F 2 376 ? 103.420 153.715 114.291 1.00 38.44 373 LYS F O 1
ATOM 11394 N N . LYS F 2 377 ? 104.283 153.090 112.294 1.00 39.13 374 LYS F N 1
ATOM 11395 C CA . LYS F 2 377 ? 105.656 153.091 112.791 1.00 39.13 374 LYS F CA 1
ATOM 11396 C C . LYS F 2 377 ? 106.113 154.498 113.166 1.00 39.13 374 LYS F C 1
ATOM 11397 O O . LYS F 2 377 ? 106.774 154.686 114.197 1.00 39.13 374 LYS F O 1
ATOM 11403 N N . GLU F 2 378 ? 105.764 155.497 112.342 1.00 45.14 375 GLU F N 1
ATOM 11404 C CA . GLU F 2 378 ? 106.082 156.889 112.670 1.00 45.14 375 GLU F CA 1
ATOM 11405 C C . GLU F 2 378 ? 105.412 157.331 113.969 1.00 45.14 375 GLU F C 1
ATOM 11406 O O . GLU F 2 378 ? 106.022 158.045 114.782 1.00 45.14 375 GLU F O 1
ATOM 11412 N N . LYS F 2 379 ? 104.163 156.899 114.186 1.00 41.37 376 LYS F N 1
ATOM 11413 C CA . LYS F 2 379 ? 103.470 157.217 115.436 1.00 41.37 376 LYS F CA 1
ATOM 11414 C C . LYS F 2 379 ? 104.177 156.605 116.648 1.00 41.37 376 LYS F C 1
ATOM 11415 O O . LYS F 2 379 ? 104.311 157.258 117.699 1.00 41.37 376 LYS F O 1
ATOM 11421 N N . THR F 2 380 ? 104.660 155.363 116.511 1.00 42.12 377 THR F N 1
ATOM 11422 C CA . THR F 2 380 ? 105.398 154.740 117.613 1.00 42.12 377 THR F CA 1
ATOM 11423 C C . THR F 2 380 ? 106.726 155.448 117.882 1.00 42.12 377 THR F C 1
ATOM 11424 O O . THR F 2 380 ? 107.139 155.572 119.044 1.00 42.12 377 THR F O 1
ATOM 11428 N N . LEU F 2 381 ? 107.399 155.931 116.827 1.00 46.35 378 LEU F N 1
ATOM 11429 C CA . LEU F 2 381 ? 108.623 156.715 117.030 1.00 46.35 378 LEU F CA 1
ATOM 11430 C C . LEU F 2 381 ? 108.347 158.027 117.761 1.00 46.35 378 LEU F C 1
ATOM 11431 O O . LEU F 2 381 ? 109.141 158.450 118.616 1.00 46.35 378 LEU F O 1
ATOM 11436 N N . GLU F 2 382 ? 107.220 158.675 117.457 1.00 49.65 379 GLU F N 1
ATOM 11437 C CA . GLU F 2 382 ? 106.891 159.911 118.166 1.00 49.65 379 GLU F CA 1
ATOM 11438 C C . GLU F 2 382 ? 106.591 159.646 119.641 1.00 49.65 379 GLU F C 1
ATOM 11439 O O . GLU F 2 382 ? 106.991 160.433 120.517 1.00 49.65 379 GLU F O 1
ATOM 11445 N N . ASP F 2 383 ? 105.954 158.510 119.941 1.00 46.94 380 ASP F N 1
ATOM 11446 C CA . ASP F 2 383 ? 105.662 158.215 121.343 1.00 46.94 380 ASP F CA 1
ATOM 11447 C C . ASP F 2 383 ? 106.922 157.832 122.122 1.00 46.94 380 ASP F C 1
ATOM 11448 O O . ASP F 2 383 ? 107.059 158.207 123.298 1.00 46.94 380 ASP F O 1
ATOM 11453 N N . ILE F 2 384 ? 107.863 157.109 121.488 1.00 46.27 381 ILE F N 1
ATOM 11454 C CA . ILE F 2 384 ? 109.094 156.773 122.213 1.00 46.27 381 ILE F CA 1
ATOM 11455 C C . ILE F 2 384 ? 109.936 158.025 122.431 1.00 46.27 381 ILE F C 1
ATOM 11456 O O . ILE F 2 384 ? 110.604 158.152 123.468 1.00 46.27 381 ILE F O 1
ATOM 11461 N N . LYS F 2 385 ? 109.880 158.987 121.500 1.00 44.96 382 LYS F N 1
ATOM 11462 C CA . LYS F 2 385 ? 110.611 160.236 121.698 1.00 44.96 382 LYS F CA 1
ATOM 11463 C C . LYS F 2 385 ? 110.026 161.053 122.848 1.00 44.96 382 LYS F C 1
ATOM 11464 O O . LYS F 2 385 ? 110.781 161.606 123.664 1.00 44.96 382 LYS F O 1
ATOM 11470 N N . ARG F 2 386 ? 108.689 161.117 122.948 1.00 46.03 383 ARG F N 1
ATOM 11471 C CA . ARG F 2 386 ? 108.071 161.852 124.055 1.00 46.03 383 ARG F CA 1
ATOM 11472 C C . ARG F 2 386 ? 108.372 161.204 125.406 1.00 46.03 383 ARG F C 1
ATOM 11473 O O . ARG F 2 386 ? 108.661 161.906 126.393 1.00 46.03 383 ARG F O 1
ATOM 11481 N N . GLU F 2 387 ? 108.347 159.867 125.461 1.00 42.43 384 GLU F N 1
ATOM 11482 C CA . GLU F 2 387 ? 108.658 159.191 126.716 1.00 42.43 384 GLU F CA 1
ATOM 11483 C C . GLU F 2 387 ? 110.131 159.345 127.089 1.00 42.43 384 GLU F C 1
ATOM 11484 O O . GLU F 2 387 ? 110.459 159.443 128.279 1.00 42.43 384 GLU F O 1
ATOM 11490 N N . GLN F 2 388 ? 111.021 159.425 126.092 1.00 40.01 385 GLN F N 1
ATOM 11491 C CA . GLN F 2 388 ? 112.436 159.657 126.372 1.00 40.01 385 GLN F CA 1
ATOM 11492 C C . GLN F 2 388 ? 112.675 161.060 126.924 1.00 40.01 385 GLN F C 1
ATOM 11493 O O . GLN F 2 388 ? 113.507 161.246 127.824 1.00 40.01 385 GLN F O 1
ATOM 11499 N N . VAL F 2 389 ? 111.943 162.055 126.405 1.00 38.27 386 VAL F N 1
ATOM 11500 C CA . VAL F 2 389 ? 112.042 163.421 126.927 1.00 38.27 386 VAL F CA 1
ATOM 11501 C C . VAL F 2 389 ? 111.590 163.483 128.386 1.00 38.27 386 VAL F C 1
ATOM 11502 O O . VAL F 2 389 ? 112.261 164.091 129.240 1.00 38.27 386 VAL F O 1
ATOM 11506 N N . LEU F 2 390 ? 110.472 162.822 128.704 1.00 42.02 387 LEU F N 1
ATOM 11507 C CA . LEU F 2 390 ? 109.998 162.836 130.089 1.00 42.02 387 LEU F CA 1
ATOM 11508 C C . LEU F 2 390 ? 110.927 162.048 131.020 1.00 42.02 387 LEU F C 1
ATOM 11509 O O . LEU F 2 390 ? 111.094 162.420 132.194 1.00 42.02 387 LEU F O 1
ATOM 11514 N N . ARG F 2 391 ? 111.582 161.005 130.493 1.00 40.41 388 ARG F N 1
ATOM 11515 C CA . ARG F 2 391 ? 112.629 160.300 131.232 1.00 40.41 388 ARG F CA 1
ATOM 11516 C C . ARG F 2 391 ? 113.801 161.222 131.563 1.00 40.41 388 ARG F C 1
ATOM 11517 O O . ARG F 2 391 ? 114.331 161.189 132.685 1.00 40.41 388 ARG F O 1
ATOM 11525 N N . GLU F 2 392 ? 114.210 162.056 130.598 1.00 44.80 389 GLU F N 1
ATOM 11526 C CA . GLU F 2 392 ? 115.303 163.002 130.830 1.00 44.80 389 GLU F CA 1
ATOM 11527 C C . GLU F 2 392 ? 114.945 164.033 131.898 1.00 44.80 389 GLU F C 1
ATOM 11528 O O . GLU F 2 392 ? 115.787 164.383 132.740 1.00 44.80 389 GLU F O 1
ATOM 11534 N N . HIS F 2 393 ? 113.697 164.522 131.882 1.00 44.70 390 HIS F N 1
ATOM 11535 C CA . HIS F 2 393 ? 113.259 165.460 132.921 1.00 44.70 390 HIS F CA 1
ATOM 11536 C C . HIS F 2 393 ? 113.257 164.816 134.307 1.00 44.70 390 HIS F C 1
ATOM 11537 O O . HIS F 2 393 ? 113.629 165.463 135.304 1.00 44.70 390 HIS F O 1
ATOM 11544 N N . ALA F 2 394 ? 112.852 163.542 134.386 1.00 41.78 391 ALA F N 1
ATOM 11545 C CA . ALA F 2 394 ? 112.875 162.839 135.667 1.00 41.78 391 ALA F CA 1
ATOM 11546 C C . ALA F 2 394 ? 114.299 162.653 136.188 1.00 41.78 391 ALA F C 1
ATOM 11547 O O . ALA F 2 394 ? 114.545 162.808 137.391 1.00 41.78 391 ALA F O 1
ATOM 11549 N N . VAL F 2 395 ? 115.250 162.358 135.294 1.00 43.82 392 VAL F N 1
ATOM 11550 C CA . VAL F 2 395 ? 116.652 162.220 135.703 1.00 43.82 392 VAL F CA 1
ATOM 11551 C C . VAL F 2 395 ? 117.221 163.563 136.177 1.00 43.82 392 VAL F C 1
ATOM 11552 O O . VAL F 2 395 ? 117.999 163.621 137.144 1.00 43.82 392 VAL F O 1
ATOM 11556 N N . PHE F 2 396 ? 116.807 164.663 135.536 1.00 44.42 393 PHE F N 1
ATOM 11557 C CA . PHE F 2 396 ? 117.268 165.995 135.937 1.00 44.42 393 PHE F CA 1
ATOM 11558 C C . PHE F 2 396 ? 116.789 166.358 137.345 1.00 44.42 393 PHE F C 1
ATOM 11559 O O . PHE F 2 396 ? 117.580 166.813 138.193 1.00 44.42 393 PHE F O 1
ATOM 11567 N N . ASN F 2 397 ? 115.495 166.143 137.614 1.00 44.73 394 ASN F N 1
ATOM 11568 C CA . ASN F 2 397 ? 114.967 166.422 138.951 1.00 44.73 394 ASN F CA 1
ATOM 11569 C C . ASN F 2 397 ? 115.560 165.473 139.995 1.00 44.73 394 ASN F C 1
ATOM 11570 O O . ASN F 2 397 ? 115.749 165.867 141.158 1.00 44.73 394 ASN F O 1
ATOM 11575 N N . PHE F 2 398 ? 115.897 164.243 139.578 1.00 41.08 395 PHE F N 1
ATOM 11576 C CA . PHE F 2 398 ? 116.598 163.297 140.442 1.00 41.08 395 PHE F CA 1
ATOM 11577 C C . PHE F 2 398 ? 117.946 163.841 140.888 1.00 41.08 395 PHE F C 1
ATOM 11578 O O . PHE F 2 398 ? 118.282 163.787 142.079 1.00 41.08 395 PHE F O 1
ATOM 11586 N N . GLY F 2 399 ? 118.728 164.361 139.939 1.00 42.60 396 GLY F N 1
ATOM 11587 C CA . GLY F 2 399 ? 120.040 164.894 140.279 1.00 42.60 396 GLY F CA 1
ATOM 11588 C C . GLY F 2 399 ? 119.969 166.119 141.172 1.00 42.60 396 GLY F C 1
ATOM 11589 O O . GLY F 2 399 ? 120.792 166.285 142.084 1.00 42.60 396 GLY F O 1
ATOM 11590 N N . LYS F 2 400 ? 118.967 166.979 140.940 1.00 48.11 397 LYS F N 1
ATOM 11591 C CA . LYS F 2 400 ? 118.797 168.157 141.794 1.00 48.11 397 LYS F CA 1
ATOM 11592 C C . LYS F 2 400 ? 118.433 167.779 143.230 1.00 48.11 397 LYS F C 1
ATOM 11593 O O . LYS F 2 400 ? 119.018 168.316 144.185 1.00 48.11 397 LYS F O 1
ATOM 11599 N N . LYS F 2 401 ? 117.494 166.841 143.408 1.00 45.76 398 LYS F N 1
ATOM 11600 C CA . LYS F 2 401 ? 117.146 166.407 144.760 1.00 45.76 398 LYS F CA 1
ATOM 11601 C C . LYS F 2 401 ? 118.304 165.674 145.435 1.00 45.76 398 LYS F C 1
ATOM 11602 O O . LYS F 2 401 ? 118.506 165.812 146.657 1.00 45.76 398 LYS F O 1
ATOM 11608 N N . LYS F 2 402 ? 119.105 164.947 144.644 1.00 41.29 399 LYS F N 1
ATOM 11609 C CA . LYS F 2 402 ? 120.238 164.216 145.199 1.00 41.29 399 LYS F CA 1
ATOM 11610 C C . LYS F 2 402 ? 121.296 165.169 145.735 1.00 41.29 399 LYS F C 1
ATOM 11611 O O . LYS F 2 402 ? 121.762 165.005 146.868 1.00 41.29 399 LYS F O 1
ATOM 11617 N N . GLU F 2 403 ? 121.662 166.193 144.951 1.00 47.97 400 GLU F N 1
ATOM 11618 C CA . GLU F 2 403 ? 122.664 167.142 145.437 1.00 47.97 400 GLU F CA 1
ATOM 11619 C C . GLU F 2 403 ? 122.129 167.980 146.591 1.00 47.97 400 GLU F C 1
ATOM 11620 O O . GLU F 2 403 ? 122.906 168.367 147.477 1.00 47.97 400 GLU F O 1
ATOM 11626 N N . GLU F 2 404 ? 120.806 168.215 146.622 1.00 48.38 401 GLU F N 1
ATOM 11627 C CA . GLU F 2 404 ? 120.188 168.910 147.749 1.00 48.38 401 GLU F CA 1
ATOM 11628 C C . GLU F 2 404 ? 120.387 168.156 149.061 1.00 48.38 401 GLU F C 1
ATOM 11629 O O . GLU F 2 404 ? 120.872 168.727 150.049 1.00 48.38 401 GLU F O 1
ATOM 11635 N N . PHE F 2 405 ? 120.052 166.863 149.095 1.00 48.01 402 PHE F N 1
ATOM 11636 C CA . PHE F 2 405 ? 120.182 166.190 150.388 1.00 48.01 402 PHE F CA 1
ATOM 11637 C C . PHE F 2 405 ? 121.629 165.777 150.658 1.00 48.01 402 PHE F C 1
ATOM 11638 O O . PHE F 2 405 ? 121.990 165.513 151.810 1.00 48.01 402 PHE F O 1
ATOM 11646 N N . VAL F 2 406 ? 122.478 165.727 149.622 1.00 46.15 403 VAL F N 1
ATOM 11647 C CA . VAL F 2 406 ? 123.911 165.544 149.869 1.00 46.15 403 VAL F CA 1
ATOM 11648 C C . VAL F 2 406 ? 124.484 166.756 150.595 1.00 46.15 403 VAL F C 1
ATOM 11649 O O . VAL F 2 406 ? 125.256 166.611 151.552 1.00 46.15 403 VAL F O 1
ATOM 11653 N N . ARG F 2 407 ? 124.071 167.966 150.198 1.00 48.09 404 ARG F N 1
ATOM 11654 C CA . ARG F 2 407 ? 124.451 169.157 150.958 1.00 48.09 404 ARG F CA 1
ATOM 11655 C C . ARG F 2 407 ? 123.841 169.152 152.358 1.00 48.09 404 ARG F C 1
ATOM 11656 O O . ARG F 2 407 ? 124.493 169.570 153.327 1.00 48.09 404 ARG F O 1
ATOM 11664 N N . CYS F 2 408 ? 122.598 168.668 152.480 1.00 49.83 405 CYS F N 1
ATOM 11665 C CA . CYS F 2 408 ? 121.929 168.615 153.782 1.00 49.83 405 CYS F CA 1
ATOM 11666 C C . CYS F 2 408 ? 122.617 167.646 154.742 1.00 49.83 405 CYS F C 1
ATOM 11667 O O . CYS F 2 408 ? 122.644 167.880 155.955 1.00 49.83 405 CYS F O 1
ATOM 11670 N N . LEU F 2 409 ? 123.172 166.553 154.223 1.00 41.79 406 LEU F N 1
ATOM 11671 C CA . LEU F 2 409 ? 123.896 165.620 155.078 1.00 41.79 406 LEU F CA 1
ATOM 11672 C C . LEU F 2 409 ? 125.336 166.063 155.304 1.00 41.79 406 LEU F C 1
ATOM 11673 O O . LEU F 2 409 ? 125.911 165.767 156.357 1.00 41.79 406 LEU F O 1
ATOM 11678 N N . ALA F 2 410 ? 125.933 166.772 154.342 1.00 43.39 407 ALA F N 1
ATOM 11679 C CA . ALA F 2 410 ? 127.329 167.165 154.459 1.00 43.39 407 ALA F CA 1
ATOM 11680 C C . ALA F 2 410 ? 127.523 168.423 155.289 1.00 43.39 407 ALA F C 1
ATOM 11681 O O . ALA F 2 410 ? 128.648 168.688 155.725 1.00 43.39 407 ALA F O 1
ATOM 11683 N N . GLN F 2 411 ? 126.465 169.207 155.517 1.00 49.24 408 GLN F N 1
ATOM 11684 C CA . GLN F 2 411 ? 126.611 170.348 156.414 1.00 49.24 408 GLN F CA 1
ATOM 11685 C C . GLN F 2 411 ? 126.722 169.927 157.874 1.00 49.24 408 GLN F C 1
ATOM 11686 O O . GLN F 2 411 ? 127.209 170.712 158.695 1.00 49.24 408 GLN F O 1
ATOM 11692 N N . SER F 2 412 ? 126.291 168.717 158.216 1.00 45.36 409 SER F N 1
ATOM 11693 C CA . SER F 2 412 ? 126.358 168.233 159.588 1.00 45.36 409 SER F CA 1
ATOM 11694 C C . SER F 2 412 ? 127.744 167.683 159.910 1.00 45.36 409 SER F C 1
ATOM 11695 O O . SER F 2 412 ? 128.330 168.013 160.941 1.00 45.36 409 SER F O 1
ATOM 11698 N N . PHE G 3 4 ? 112.831 131.078 125.976 1.00 35.80 45 PHE G N 1
ATOM 11699 C CA . PHE G 3 4 ? 112.110 132.331 126.156 1.00 35.80 45 PHE G CA 1
ATOM 11700 C C . PHE G 3 4 ? 111.710 132.534 127.618 1.00 35.80 45 PHE G C 1
ATOM 11701 O O . PHE G 3 4 ? 111.518 133.662 128.067 1.00 35.80 45 PHE G O 1
ATOM 11709 N N . ALA G 3 5 ? 111.601 131.432 128.365 1.00 34.41 46 ALA G N 1
ATOM 11710 C CA . ALA G 3 5 ? 111.332 131.513 129.797 1.00 34.41 46 ALA G CA 1
ATOM 11711 C C . ALA G 3 5 ? 112.515 132.065 130.582 1.00 34.41 46 ALA G C 1
ATOM 11712 O O . ALA G 3 5 ? 112.326 132.561 131.697 1.00 34.41 46 ALA G O 1
ATOM 11714 N N . VAL G 3 6 ? 113.723 131.990 130.024 1.00 29.24 47 VAL G N 1
ATOM 11715 C CA . VAL G 3 6 ? 114.921 132.453 130.715 1.00 29.24 47 VAL G CA 1
ATOM 11716 C C . VAL G 3 6 ? 115.073 133.967 130.578 1.00 29.24 47 VAL G C 1
ATOM 11717 O O . VAL G 3 6 ? 115.541 134.645 131.504 1.00 29.24 47 VAL G O 1
ATOM 11721 N N . SER G 3 7 ? 114.649 134.515 129.435 1.00 35.79 48 SER G N 1
ATOM 11722 C CA . SER G 3 7 ? 114.830 135.935 129.149 1.00 35.79 48 SER G CA 1
ATOM 11723 C C . SER G 3 7 ? 113.983 136.813 130.063 1.00 35.79 48 SER G C 1
ATOM 11724 O O . SER G 3 7 ? 114.440 137.875 130.504 1.00 35.79 48 SER G O 1
ATOM 11727 N N . ASN G 3 8 ? 112.757 136.377 130.373 1.00 39.83 49 ASN G N 1
ATOM 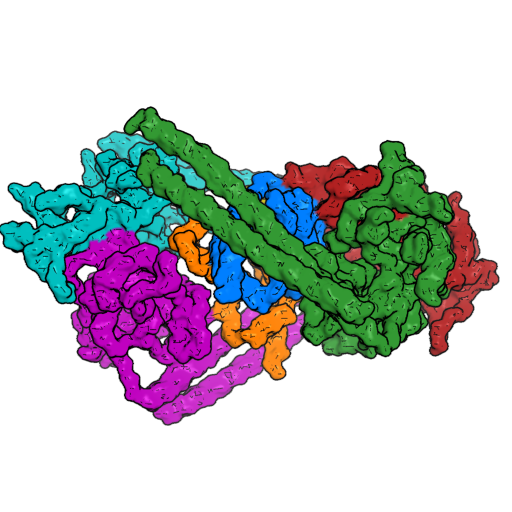11728 C CA . ASN G 3 8 ? 111.863 137.177 131.206 1.00 39.83 49 ASN G CA 1
ATOM 11729 C C . ASN G 3 8 ? 112.352 137.272 132.644 1.00 39.83 49 ASN G C 1
ATOM 11730 O O . ASN G 3 8 ? 112.024 138.235 133.345 1.00 39.83 49 ASN G O 1
ATOM 11735 N N . MET G 3 9 ? 113.133 136.292 133.101 1.00 35.89 50 MET G N 1
ATOM 11736 C CA . MET G 3 9 ? 113.699 136.365 134.441 1.00 35.89 50 MET G CA 1
ATOM 11737 C C . MET G 3 9 ? 115.045 137.073 134.449 1.00 35.89 50 MET G C 1
ATOM 11738 O O . MET G 3 9 ? 115.360 137.785 135.413 1.00 35.89 50 MET G O 1
ATOM 11743 N N . LEU G 3 10 ? 115.846 136.895 133.394 1.00 34.01 51 LEU G N 1
ATOM 11744 C CA . LEU G 3 10 ? 117.132 137.583 133.330 1.00 34.01 51 LEU G CA 1
ATOM 11745 C C . LEU G 3 10 ? 116.964 139.088 133.157 1.00 34.01 51 LEU G C 1
ATOM 11746 O O . LEU G 3 10 ? 117.742 139.857 133.731 1.00 34.01 51 LEU G O 1
ATOM 11751 N N . GLU G 3 11 ? 115.938 139.533 132.422 1.00 37.71 52 GLU G N 1
ATOM 11752 C CA . GLU G 3 11 ? 115.664 140.967 132.359 1.00 37.71 52 GLU G CA 1
ATOM 11753 C C . GLU G 3 11 ? 115.163 141.504 133.695 1.00 37.71 52 GLU G C 1
ATOM 11754 O O . GLU G 3 11 ? 115.496 142.635 134.070 1.00 37.71 52 GLU G O 1
ATOM 11760 N N . ALA G 3 12 ? 114.389 140.702 134.434 1.00 34.21 53 ALA G N 1
ATOM 11761 C CA . ALA G 3 12 ? 113.879 141.136 135.731 1.00 34.21 53 ALA G CA 1
ATOM 11762 C C . ALA G 3 12 ? 114.984 141.227 136.772 1.00 34.21 53 ALA G C 1
ATOM 11763 O O . ALA G 3 12 ? 114.909 142.061 137.680 1.00 34.21 53 ALA G O 1
ATOM 11765 N N . LEU G 3 13 ? 116.006 140.378 136.665 1.00 31.77 54 LEU G N 1
ATOM 11766 C CA . LEU G 3 13 ? 117.157 140.510 137.554 1.00 31.77 54 LEU G CA 1
ATOM 11767 C C . LEU G 3 13 ? 118.121 141.596 137.091 1.00 31.77 54 LEU G C 1
ATOM 11768 O O . LEU G 3 13 ? 118.800 142.207 137.922 1.00 31.77 54 LEU G O 1
ATOM 11773 N N . ASP G 3 14 ? 118.198 141.853 135.782 1.00 38.09 55 ASP G N 1
ATOM 11774 C CA . ASP G 3 14 ? 119.091 142.895 135.290 1.00 38.09 55 ASP G CA 1
ATOM 11775 C C . ASP G 3 14 ? 118.521 144.288 135.519 1.00 38.09 55 ASP G C 1
ATOM 11776 O O . ASP G 3 14 ? 119.279 145.265 135.546 1.00 38.09 55 ASP G O 1
ATOM 11778 N N . SER G 3 15 ? 117.201 144.410 135.671 1.00 41.10 56 SER G N 1
ATOM 11779 C CA . SER G 3 15 ? 116.616 145.726 135.904 1.00 41.10 56 SER G CA 1
ATOM 11780 C C . SER G 3 15 ? 116.875 146.210 137.325 1.00 41.10 56 SER G C 1
ATOM 11781 O O . SER G 3 15 ? 117.500 147.255 137.527 1.00 41.10 56 SER G O 1
ATOM 11784 N N . GLY G 3 16 ? 116.410 145.466 138.320 1.00 44.17 57 GLY G N 1
ATOM 11785 C CA . GLY G 3 16 ? 116.607 145.856 139.701 1.00 44.17 57 GLY G CA 1
ATOM 11786 C C . GLY G 3 16 ? 115.364 146.457 140.317 1.00 44.17 57 GLY G C 1
ATOM 11787 O O . GLY G 3 16 ? 114.288 146.520 139.716 1.00 44.17 57 GLY G O 1
ATOM 11788 N N . LYS G 3 17 ? 115.520 146.905 141.567 1.00 40.18 58 LYS G N 1
ATOM 11789 C CA . LYS G 3 17 ? 114.417 147.568 142.255 1.00 40.18 58 LYS G CA 1
ATOM 11790 C C . LYS G 3 17 ? 114.124 148.934 141.658 1.00 40.18 58 LYS G C 1
ATOM 11791 O O . LYS G 3 17 ? 112.998 149.427 141.763 1.00 40.18 58 LYS G O 1
ATOM 11797 N N . PHE G 3 18 ? 115.126 149.567 141.055 1.00 41.17 59 PHE G N 1
ATOM 11798 C CA . PHE G 3 18 ? 114.984 150.881 140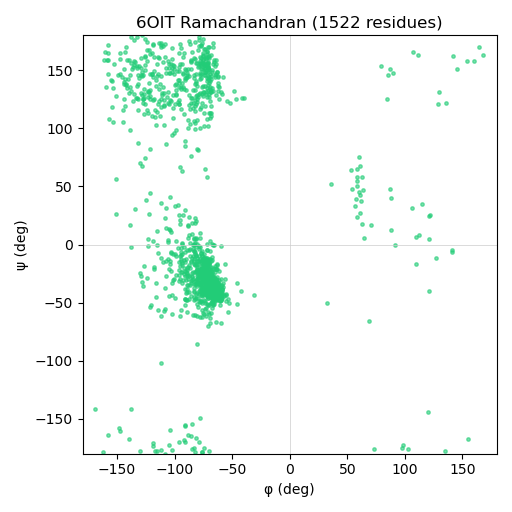.442 1.00 41.17 59 PHE G CA 1
ATOM 11799 C C . PHE G 3 18 ? 115.847 150.883 139.192 1.00 41.17 59 PHE G C 1
ATOM 11800 O O . PHE G 3 18 ? 117.060 150.676 139.285 1.00 41.17 59 PHE G O 1
ATOM 11808 N N . GLY G 3 19 ? 115.226 151.092 138.034 1.00 38.24 60 GLY G N 1
ATOM 11809 C CA . GLY G 3 19 ? 115.935 150.981 136.772 1.00 38.24 60 GLY G CA 1
ATOM 11810 C C . GLY G 3 19 ? 116.958 152.088 136.601 1.00 38.24 60 GLY G C 1
ATOM 11811 O O . GLY G 3 19 ? 116.603 153.279 136.627 1.00 38.24 60 GLY G O 1
ATOM 11812 N N . SER G 3 20 ? 118.238 151.712 136.470 1.00 41.26 61 SER G N 1
ATOM 11813 C CA . SER G 3 20 ? 119.393 152.591 136.246 1.00 41.26 61 SER G CA 1
ATOM 11814 C C . SER G 3 20 ? 119.634 153.575 137.393 1.00 41.26 61 SER G C 1
ATOM 11815 O O . SER G 3 20 ? 120.328 154.579 137.214 1.00 41.26 61 SER G O 1
ATOM 11818 N N . VAL G 3 21 ? 119.064 153.319 138.573 1.00 43.69 62 VAL G N 1
ATOM 11819 C CA . VAL G 3 21 ? 119.120 154.245 139.701 1.00 43.69 62 VAL G CA 1
ATOM 11820 C C . VAL G 3 21 ? 119.587 153.526 140.968 1.00 43.69 62 VAL G C 1
ATOM 11821 O O . VAL G 3 21 ? 120.275 154.117 141.810 1.00 43.69 62 VAL G O 1
ATOM 11825 N N . SER G 3 22 ? 119.329 152.213 141.045 1.00 43.40 63 SER G N 1
ATOM 11826 C CA . SER G 3 22 ? 119.339 151.485 142.315 1.00 43.40 63 SER G CA 1
ATOM 11827 C C . SER G 3 22 ? 120.718 151.375 142.959 1.00 43.40 63 SER G C 1
ATOM 11828 O O . SER G 3 22 ? 120.801 151.259 144.189 1.00 43.40 63 SER G O 1
ATOM 11831 N N . LYS G 3 23 ? 121.791 151.416 142.166 1.00 46.99 64 LYS G N 1
ATOM 11832 C CA . LYS G 3 23 ? 123.136 151.450 142.737 1.00 46.99 64 LYS G CA 1
ATOM 11833 C C . LYS G 3 23 ? 123.362 152.748 143.500 1.00 46.99 64 LYS G C 1
ATOM 11834 O O . LYS G 3 23 ? 123.942 152.749 144.597 1.00 46.99 64 LYS G O 1
ATOM 11840 N N . GLU G 3 24 ? 122.872 153.859 142.946 1.00 47.95 65 GLU G N 1
ATOM 11841 C CA . GLU G 3 24 ? 122.985 155.146 143.615 1.00 47.95 65 GLU G CA 1
ATOM 11842 C C . GLU G 3 24 ? 122.134 155.197 144.874 1.00 47.95 65 GLU G C 1
ATOM 11843 O O . GLU G 3 24 ? 122.564 155.772 145.874 1.00 47.95 65 GLU G O 1
ATOM 11849 N N . LEU G 3 25 ? 120.957 154.565 144.868 1.00 45.71 66 LEU G N 1
ATOM 11850 C CA . LEU G 3 25 ? 120.155 154.490 146.088 1.00 45.71 66 LEU G CA 1
ATOM 11851 C C . LEU G 3 25 ? 120.787 153.593 147.145 1.00 45.71 66 LEU G C 1
ATOM 11852 O O . LEU G 3 25 ? 120.618 153.845 148.345 1.00 45.71 66 LEU G O 1
ATOM 11857 N N . GLU G 3 26 ? 121.531 152.563 146.730 1.00 45.83 67 GLU G N 1
ATOM 11858 C CA . GLU G 3 26 ? 122.307 151.790 147.696 1.00 45.83 67 GLU G CA 1
ATOM 11859 C C . GLU G 3 26 ? 123.408 152.640 148.325 1.00 45.83 67 GLU G C 1
ATOM 11860 O O . GLU G 3 26 ? 123.634 152.582 149.545 1.00 45.83 67 GLU G O 1
ATOM 11866 N N . GLU G 3 27 ? 124.089 153.447 147.500 1.00 50.30 68 GLU G N 1
ATOM 11867 C CA . GLU G 3 27 ? 125.074 154.406 148.003 1.00 50.30 68 GLU G CA 1
ATOM 11868 C C . GLU G 3 27 ? 124.445 155.397 148.979 1.00 50.30 68 GLU G C 1
ATOM 11869 O O . GLU G 3 27 ? 125.046 155.741 150.002 1.00 50.30 68 GLU G O 1
ATOM 11875 N N . ILE G 3 28 ? 123.223 155.841 148.680 1.00 45.62 69 ILE G N 1
ATOM 11876 C CA . ILE G 3 28 ? 122.501 156.793 149.523 1.00 45.62 69 ILE G CA 1
ATOM 11877 C C . ILE G 3 28 ? 122.150 156.181 150.874 1.00 45.62 69 ILE G C 1
ATOM 11878 O O . ILE G 3 28 ? 122.308 156.826 151.926 1.00 45.62 69 ILE G O 1
ATOM 11883 N N . ALA G 3 29 ? 121.671 154.933 150.866 1.00 40.44 70 ALA G N 1
ATOM 11884 C CA . ALA G 3 29 ? 121.354 154.249 152.115 1.00 40.44 70 ALA G CA 1
ATOM 11885 C C . ALA G 3 29 ? 122.606 154.022 152.952 1.00 40.44 70 ALA G C 1
ATOM 11886 O O . ALA G 3 29 ? 122.564 154.138 154.183 1.00 40.44 70 ALA G O 1
ATOM 11888 N N . ASP G 3 30 ? 123.744 153.765 152.301 1.00 41.98 71 ASP G N 1
ATOM 11889 C CA . ASP G 3 30 ? 124.987 153.610 153.055 1.00 41.98 71 ASP G CA 1
ATOM 11890 C C . ASP G 3 30 ? 125.477 154.941 153.628 1.00 41.98 71 ASP G C 1
ATOM 11891 O O . ASP G 3 30 ? 126.031 154.974 154.734 1.00 41.98 71 ASP G O 1
ATOM 11896 N N . MET G 3 31 ? 125.276 156.046 152.895 1.00 44.24 72 MET G N 1
ATOM 11897 C CA . MET G 3 31 ? 125.634 157.372 153.408 1.00 44.24 72 MET G CA 1
ATOM 11898 C C . MET G 3 31 ? 124.813 157.732 154.641 1.00 44.24 72 MET G C 1
ATOM 11899 O O . MET G 3 31 ? 125.353 158.212 155.652 1.00 44.24 72 MET G O 1
ATOM 11904 N N . ARG G 3 32 ? 123.498 157.501 154.576 1.00 40.25 73 ARG G N 1
ATOM 11905 C CA . ARG G 3 32 ? 122.662 157.770 155.740 1.00 40.25 73 ARG G CA 1
ATOM 11906 C C . ARG G 3 32 ? 122.977 156.810 156.883 1.00 40.25 73 ARG G C 1
ATOM 11907 O O . ARG G 3 32 ? 122.887 157.192 158.057 1.00 40.25 73 ARG G O 1
ATOM 11915 N N . MET G 3 33 ? 123.404 155.585 156.559 1.00 44.22 74 MET G N 1
ATOM 11916 C CA . MET G 3 33 ? 123.826 154.636 157.585 1.00 44.22 74 MET G CA 1
ATOM 11917 C C . MET G 3 33 ? 125.078 155.125 158.309 1.00 44.22 74 MET G C 1
ATOM 11918 O O . MET G 3 33 ? 125.192 154.979 159.533 1.00 44.22 74 MET G O 1
ATOM 11923 N N . ASP G 3 34 ? 126.011 155.729 157.565 1.00 45.10 75 ASP G N 1
ATOM 11924 C CA . ASP G 3 34 ? 127.193 156.333 158.177 1.00 45.10 75 ASP G CA 1
ATOM 11925 C C . ASP G 3 34 ? 126.809 157.506 159.072 1.00 45.10 75 ASP G C 1
ATOM 11926 O O . ASP G 3 34 ? 127.386 157.684 160.154 1.00 45.10 75 ASP G O 1
ATOM 11931 N N . LEU G 3 35 ? 125.834 158.311 158.633 1.00 42.26 76 LEU G N 1
ATOM 11932 C CA . LEU G 3 35 ? 125.344 159.420 159.456 1.00 42.26 76 LEU G CA 1
ATOM 11933 C C . LEU G 3 35 ? 124.728 158.918 160.760 1.00 42.26 76 LEU G C 1
ATOM 11934 O O . LEU G 3 35 ? 124.960 159.499 161.832 1.00 42.26 76 LEU G O 1
ATOM 11939 N N . VAL G 3 36 ? 123.970 157.820 160.691 1.00 39.51 77 VAL G N 1
ATOM 11940 C CA . VAL G 3 36 ? 123.343 157.265 161.889 1.00 39.51 77 VAL G CA 1
ATOM 11941 C C . VAL G 3 36 ? 124.396 156.693 162.833 1.00 39.51 77 VAL G C 1
ATOM 11942 O O . VAL G 3 36 ? 124.326 156.900 164.052 1.00 39.51 77 VAL G O 1
ATOM 11946 N N . LYS G 3 37 ? 125.405 156.003 162.285 1.00 40.16 78 LYS G N 1
ATOM 11947 C CA . LYS G 3 37 ? 126.482 155.466 163.116 1.00 40.16 78 LYS G CA 1
ATOM 11948 C C . LYS G 3 37 ? 127.276 156.575 163.801 1.00 40.16 78 LYS G C 1
ATOM 11949 O O . LYS G 3 37 ? 127.655 156.439 164.971 1.00 40.16 78 LYS G O 1
ATOM 11955 N N . ARG G 3 38 ? 127.507 157.693 163.102 1.00 46.62 79 ARG G N 1
ATOM 11956 C CA . ARG G 3 38 ? 128.202 158.816 163.728 1.00 46.62 79 ARG G CA 1
ATOM 11957 C C . ARG G 3 38 ? 127.361 159.455 164.825 1.00 46.62 79 ARG G C 1
ATOM 11958 O O . ARG G 3 38 ? 127.890 159.834 165.878 1.00 46.62 79 ARG G O 1
ATOM 11966 N N . SER G 3 39 ? 126.049 159.567 164.612 1.00 43.40 80 SER G N 1
ATOM 11967 C CA . SER G 3 39 ? 125.220 160.205 165.627 1.00 43.40 80 SER G CA 1
ATOM 11968 C C . SER G 3 39 ? 124.989 159.296 166.832 1.00 43.40 80 SER G C 1
ATOM 11969 O O . SER G 3 39 ? 124.689 159.788 167.925 1.00 43.40 80 SER G O 1
ATOM 11972 N N . ILE G 3 40 ? 125.120 157.978 166.662 1.00 43.74 81 ILE G N 1
ATOM 11973 C CA . ILE G 3 40 ? 125.114 157.096 167.830 1.00 43.74 81 ILE G CA 1
ATOM 11974 C C . ILE G 3 40 ? 126.463 157.150 168.541 1.00 43.74 81 ILE G C 1
ATOM 11975 O O . ILE G 3 40 ? 126.529 157.129 169.777 1.00 43.74 81 ILE G O 1
ATOM 11980 N N . TRP G 3 41 ? 127.557 157.241 167.771 1.00 46.46 82 TRP G N 1
ATOM 11981 C CA . TRP G 3 41 ? 128.895 157.365 168.343 1.00 46.46 82 TRP G CA 1
ATOM 11982 C C . TRP G 3 41 ? 129.061 158.638 169.161 1.00 46.46 82 TRP G C 1
ATOM 11983 O O . TRP G 3 41 ? 129.796 158.642 170.154 1.00 46.46 82 TRP G O 1
ATOM 11994 N N . LEU G 3 42 ? 128.390 159.722 168.773 1.00 49.59 83 LEU G N 1
ATOM 11995 C CA . LEU G 3 42 ? 128.471 160.940 169.573 1.00 49.59 83 LEU G CA 1
ATOM 11996 C C . LEU G 3 42 ? 127.572 160.866 170.804 1.00 49.59 83 LEU G C 1
ATOM 11997 O O . LEU G 3 42 ? 128.016 161.156 171.920 1.00 49.59 83 LEU G O 1
ATOM 12002 N N . TYR G 3 43 ? 126.309 160.476 170.629 1.00 49.75 84 TYR G N 1
ATOM 12003 C CA . TYR G 3 43 ? 125.378 160.399 171.745 1.00 49.75 84 TYR G CA 1
ATOM 12004 C C . TYR G 3 43 ? 124.730 159.019 171.780 1.00 49.75 84 TYR G C 1
ATOM 12005 O O . TYR G 3 43 ? 124.162 158.575 170.766 1.00 49.75 84 TYR G O 1
ATOM 12014 N N . PRO G 3 44 ? 124.811 158.300 172.914 1.00 46.83 85 PRO G N 1
ATOM 12015 C CA . PRO G 3 44 ? 124.236 156.947 172.990 1.00 46.83 85 PRO G CA 1
ATOM 12016 C C . PRO G 3 44 ? 122.714 156.896 172.978 1.00 46.83 85 PRO G C 1
ATOM 12017 O O . PRO G 3 44 ? 122.118 156.183 172.160 1.00 46.83 85 PRO G O 1
ATOM 12021 N N . SER G 3 45 ? 122.081 157.674 173.867 1.00 44.61 86 SER G N 1
ATOM 12022 C CA . SER G 3 45 ? 120.654 157.559 174.171 1.00 44.61 86 SER G CA 1
ATOM 12023 C C . SER G 3 45 ? 119.750 157.868 172.986 1.00 44.61 86 SER G C 1
ATOM 12024 O O . SER G 3 45 ? 118.577 157.472 173.004 1.00 44.61 86 SER G O 1
ATOM 12027 N N . LEU G 3 46 ? 120.282 158.521 171.949 1.00 45.35 87 LEU G N 1
ATOM 12028 C CA . LEU G 3 46 ? 119.548 158.776 170.716 1.00 45.35 87 LEU G CA 1
ATOM 12029 C C . LEU G 3 46 ? 119.130 157.490 170.011 1.00 45.35 87 LEU G C 1
ATOM 12030 O O . LEU G 3 46 ? 118.166 157.517 169.235 1.00 45.35 87 LEU G O 1
ATOM 12035 N N . ALA G 3 47 ? 119.829 156.372 170.271 1.00 42.53 88 ALA G N 1
ATOM 12036 C CA . ALA G 3 47 ? 119.392 155.068 169.773 1.00 42.53 88 ALA G CA 1
ATOM 12037 C C . ALA G 3 47 ? 117.997 154.718 170.272 1.00 42.53 88 ALA G C 1
ATOM 12038 O O . ALA G 3 47 ? 117.171 154.203 169.507 1.00 42.53 88 ALA G O 1
ATOM 12040 N N . TYR G 3 48 ? 117.695 155.058 171.532 1.00 46.89 89 TYR G N 1
ATOM 12041 C CA . TYR G 3 48 ? 116.357 154.849 172.075 1.00 46.89 89 TYR G CA 1
ATOM 12042 C C . TYR G 3 48 ? 115.308 155.712 171.385 1.00 46.89 89 TYR G C 1
ATOM 12043 O O . TYR G 3 48 ? 114.117 155.391 171.453 1.00 46.89 89 TYR G O 1
ATOM 12052 N N . THR G 3 49 ? 115.723 156.795 170.724 1.00 47.43 90 THR G N 1
ATOM 12053 C CA . THR G 3 49 ? 114.798 157.572 169.911 1.00 47.43 90 THR G CA 1
ATOM 12054 C C . THR G 3 49 ? 114.595 156.921 168.545 1.00 47.43 90 THR G C 1
ATOM 12055 O O . THR G 3 49 ? 113.495 156.973 167.981 1.00 47.43 90 THR G O 1
ATOM 12059 N N . VAL G 3 50 ? 115.626 156.252 168.020 1.00 45.11 91 VAL G N 1
ATOM 12060 C CA . VAL G 3 50 ? 115.581 155.759 166.647 1.00 45.11 91 VAL G CA 1
ATOM 12061 C C . VAL G 3 50 ? 115.309 154.258 166.587 1.00 45.11 91 VAL G C 1
ATOM 12062 O O . VAL G 3 50 ? 115.095 153.721 165.486 1.00 45.11 91 VAL G O 1
ATOM 12066 N N . PHE G 3 51 ? 115.293 153.572 167.738 1.00 48.22 92 PHE G N 1
ATOM 12067 C CA . PHE G 3 51 ? 115.034 152.134 167.888 1.00 48.22 92 PHE G CA 1
ATOM 12068 C C . PHE G 3 51 ? 116.019 151.264 167.111 1.00 48.22 92 PHE G C 1
ATOM 12069 O O . PHE G 3 51 ? 115.703 150.120 166.786 1.00 48.22 92 PHE G O 1
ATOM 12077 N N . GLU G 3 52 ? 117.208 151.769 166.804 1.00 37.14 93 GLU G N 1
ATOM 12078 C CA . GLU G 3 52 ? 118.133 151.052 165.938 1.00 37.14 93 GLU G CA 1
ATOM 12079 C C . GLU G 3 52 ? 119.581 151.366 166.285 1.00 37.14 93 GLU G C 1
ATOM 12080 O O . GLU G 3 52 ? 120.067 152.462 166.015 1.00 37.14 93 GLU G O 1
#

B-factor: mean 30.63, std 15.94, range [2.98, 67.76]

Nearest PDB structures (foldseek):
  6oit-assembly1_E  TM=1.003E+00  e=2.230E-61  Arabidopsis thaliana
  6ois-assembly1_C  TM=9.881E-01  e=1.429E-52  Arabidopsis thaliana
  6ois-assembly1_E  TM=9.911E-01  e=5.476E-51  Arabidopsis thaliana
  6oit-assembly1_F  TM=6.801E-01  e=5.345E-50  Arabidopsis thaliana
  6ois-assembly1_F  TM=9.907E-01  e=6.685E-38  Arabidopsis thaliana